Protein AF-A0A2U2Z0G5-F1 (afdb_monomer_lite)

Secondary structure (DSSP, 8-state):
----PPPPPPPPTT---PPPS---PPPTTB-HHHHHHHHHHHTT--HHHHHHHHHT--GGGGTT--TT-EEEE-HHHHHHHHHHHT--HHHHHHH-TTSS-PPP--TT----SEEEE-GGGSPPEEE--HHHHHHHHSSS---EEE--TTTTEETTTTEEE----EETTEE-S--EEE-TT-HHHHHHHHHHHHHHHH-TTHHHHHHHHHHHHHHHHTT--TT--HHHHHHHHHPPTT--HHHHHHHHHHHHTHHHHHHHHHHHT-HHHHHHHHHHHTTPPPSSGGG-HHHHHHHHHHTT-TTHHHHHHT--SSHHHHHHHHHHHHHTT-TT---TT---GGGSPPPHHHHHHHHHHHHHHTTT--S------TTSHHHHHHHHHHHHHHHHHHHHHSS----TT--BTTB-HHHHHHHHHH-TT--HHHHHHHHTT-GGGS-SS-HHHHHHHHHHHHHHHHH----GGGT-TTS-HHHHHHHHHHHHTGGGS-HHHHHHHHHTT--HHHHHT-------HHHHHHHHHHHHHHHHHHHS-STT--TT-EETTEEHHHHHHHHHHHHHHHHHHHSS--HHHHHHHTT-TTSS-SS-HHHHHHHHHHHHHHHTT----TTTT-TTS-HHHHHHHHHHHHTGGGS-HHHHHHHHHTT--HHHHHHSS--TTS-HHHHHHHHHHHHHHHHHHS-S---TT--BTTB-HHHHHHHHHHHHHHHHHTTPPPPHHHHHHHHH-TTSS-SS-HHHHHHHHHHHHHHHTT----TTTTTTTS-HHHHHHHHHHHHTGGGS-HHHHHHHHHTT--HHHHTSBPPPHHHHHHHHHHHHHHHHHSS----TT--BTTB-HHHHHHHHHHHHHH-SS-BHHHHHHHHH-TTSS-SS-HHHHHHHHHHHHHHHHTPPPPHHHHHHHHHHHHTGGGS-HHHHHHHHTTT-----

Radius of gyration: 43.02 Å; chains: 1; bounding box: 95×80×116 Å

Sequence (940 aa):
MHDFPPPQPQPPQTATARPGPVRLAPLQGETNLSYLDRLADRYRLGVRDLIPALLQVGGGLFKGYRTDGEVYLNAEARARISAFSCVPEETLQRALPAWTSQEPLSPDGARPAGRFRFGSVVPAAGEDCRLCTAARTGRTKPARLYLQPHTRICPRHGRWMLGTHWIDGAPADTEQIDLTGLPEMVTARRRHLQLLRRRPDASEAFEVAHAVAVSWWAQQWPEEEQWPHRALQLAPPGTDPGWWRLLTRDAVTYPETVALTSVLTDEHTRQRLLADTCGHLPHTLTYAPGLVAELARATDRPWLSDRLASTSAGPLLVWVQQRVRAGTGSAVAGPGWTLHMAHRPRTIARELTAYRKAAHQDEKTTDGARLHLGLRHTSDQSFTTGLAHARAYAAVHGHLAAPIHSRFNGFALGRWLSNHRKSSAVPPEHVAELEALDPWWRPPWTVMWQRTYYEARDHARARGGLRPERGFPTTGFGLGEWLYHQCTGYDELHPAQQRLLSDIGLTPEAVRAARPRRKHMATHFERTLAGARAYARAHGTLVNATSDTVQDGFKLGQWLANQRSKDRAYQMRHGAPSSRALALSAIDPWWNPPWSLEWQRSWHQAHTHVQDGHVLDATAGFPDTSSALATWLTNQCAQYDTLQPDQQDLLAQIGLSADRACDAAARPAENEADFATGLGYARSYHSAYGTLAAAINTVHDGFELGRWLRRQRQHARTDADRGAPQSVAAQTLTAVDPWWCPPWSLAWQRSWQHIHQQVQTGHQLDATHEFRSFAPAERAWLRRQIRHYSDLHSGQQRLLADIGLTEESTRTRPLSPYAETALEHARSYTAAHGSLATPYCAVHDGFPLGPWLARQRLLAQNTNTPYALHHALTTLDPWWNPPWPYHWHRTYHQAREHHHTGQPTPPALQQWADIQRTRWDILHPQQHHLLTTIDIHPNP

Foldseek 3Di:
DDDDDDPDDDDDPDDQQAAAPAADQFAAQFAPLLSLQVVCVVVVHGSLPPLCVLLVHPSCQQVVNDPQKGKAFDPVSLSSCCRHNVHDSVSCVRRHVRPPPDDPAALQNPHRRMHMDHDPVDAFKAWQDQVVCCVVGVDSRTTMGRDDLLRQADPVQQKGALTWFQAPHRTDPDGIWHRPVPVLLVVLSVLLVVCVVPFVCLSLLLQLLLLVLLVVLVVPDPLDDQLLVVLVVRDDPPDDSVLSSLSCSSVSSSSLSSLSSCLLRDPVLLVLLCVLQVLFQDQACLSSLSSLCSSCVSNVHNVSSVVRNRHRAASVSQLSRLSSVVVVPDPPDDPSSDDDPLSGDDDSSVVSNQVVVVVVCVVPDPDDDDDDDDPCPVVVVVLVVLLVQQQVVCVVLVALLDALCDDGPNHSNSVVLVVVLPDSNQPPVSVVSRCVSPVVSNPSDDSVLVVLLSVLQVQCVVPNAAQQLQQRVSDDPVSSQVVLVCLVCVVVDRPVVQVSCVVRPCHVVSSVSGDHNPPPVVVVLVVLLVQCLVVCVVLVDPLPLDQCDDGPNDSNNVVLVVQLVVQVVVCVVPVDGDPSVVSNCVRPVVSNPPDDSVLVVLLVVLVVCVVVPDAQQLQVQRPPDDPVSSVSVLVCLLCVVVDDPVVQVSCVSSVCHVVRSVNRPDNLPPDPVSLVVLLVQCLVVCVVQVALLDALCDDGPNRSNSVVLVVVLVVQVVCVVVVHPGDPSRVSVCVSPVVSNPPDHSVLVSLLSVVLVVVVVPQDPDLQAQSVSDDPVNSVSSLVCLVCVVVDDPVVQVSCVVSVNHVLSSQAHHDDPVLVVLLVQQLVCCVVQVALLDRLCDDGPNRSNNVVLVVVLVCVVVDPTHYPSVVSNCVSPVVSNPPDSSSLVNLLSVLVVCLVVVHPQDPVNVVSLVVCLVCVVVDDPVVQVSCVVSVRDHDD

pLDDT: mean 83.09, std 13.0, range [31.16, 97.88]

Structure (mmCIF, N/CA/C/O backbone):
data_AF-A0A2U2Z0G5-F1
#
_entry.id   AF-A0A2U2Z0G5-F1
#
loop_
_atom_site.group_PDB
_atom_site.id
_atom_site.type_symbol
_atom_site.label_atom_id
_atom_site.label_alt_id
_atom_site.label_comp_id
_atom_site.label_asym_id
_atom_site.label_entity_id
_atom_site.label_seq_id
_atom_site.pdbx_PDB_ins_code
_atom_site.Cartn_x
_atom_site.Cartn_y
_atom_site.Cartn_z
_atom_site.occupancy
_atom_site.B_iso_or_equiv
_atom_site.auth_seq_id
_atom_site.auth_comp_id
_atom_site.auth_asym_id
_atom_site.auth_atom_id
_atom_site.pdbx_PDB_model_num
ATOM 1 N N . MET A 1 1 ? -38.640 47.828 53.346 1.00 41.84 1 MET A N 1
ATOM 2 C CA . MET A 1 1 ? -39.506 46.902 52.577 1.00 41.84 1 MET A CA 1
ATOM 3 C C . MET A 1 1 ? -39.167 47.142 51.112 1.00 41.84 1 MET A C 1
ATOM 5 O O . MET A 1 1 ? -39.256 48.289 50.713 1.00 41.84 1 MET A O 1
ATOM 9 N N . HIS A 1 2 ? -38.639 46.227 50.302 1.00 35.50 2 HIS A N 1
ATOM 10 C CA . HIS A 1 2 ? -38.759 44.770 50.260 1.00 35.50 2 HIS A CA 1
ATOM 11 C C . HIS A 1 2 ? -37.429 44.067 49.941 1.00 35.50 2 HIS A C 1
ATOM 13 O O . HIS A 1 2 ? -36.520 44.648 49.353 1.00 35.50 2 HIS A O 1
ATOM 19 N N . ASP A 1 3 ? -37.393 42.809 50.369 1.00 46.34 3 ASP A N 1
ATOM 20 C CA . ASP A 1 3 ? -36.308 41.836 50.397 1.00 46.34 3 ASP A CA 1
ATOM 21 C C . ASP A 1 3 ? -35.761 41.402 49.030 1.00 46.34 3 ASP A C 1
ATOM 23 O O . ASP A 1 3 ? -36.518 41.108 48.105 1.00 46.34 3 ASP A O 1
ATOM 27 N N . PHE A 1 4 ? -34.444 41.195 48.972 1.00 35.78 4 PHE A N 1
ATOM 28 C CA . PHE A 1 4 ? -33.836 40.161 48.134 1.00 35.78 4 PHE A CA 1
ATOM 29 C C . PHE A 1 4 ? -33.065 39.193 49.047 1.00 35.78 4 PHE A C 1
ATOM 31 O O . PHE A 1 4 ? -32.415 39.643 49.994 1.00 35.78 4 PHE A O 1
ATOM 38 N N . PRO A 1 5 ? -33.166 37.870 48.817 1.00 41.97 5 PRO A N 1
ATOM 39 C CA . PRO A 1 5 ? -32.626 36.866 49.724 1.00 41.97 5 PRO A CA 1
ATOM 40 C C . PRO A 1 5 ? -31.091 36.920 49.739 1.00 41.97 5 PRO A C 1
ATOM 42 O O . PRO A 1 5 ? -30.482 37.260 48.720 1.00 41.97 5 PRO A O 1
ATOM 45 N N . PRO A 1 6 ? -30.442 36.570 50.863 1.00 39.72 6 PRO A N 1
ATOM 46 C CA . PRO A 1 6 ? -28.991 36.567 50.930 1.00 39.72 6 PRO A CA 1
ATOM 47 C C . PRO A 1 6 ? -28.410 35.573 49.907 1.00 39.72 6 PRO A C 1
ATOM 49 O O . PRO A 1 6 ? -28.988 34.499 49.695 1.00 39.72 6 PRO A O 1
ATOM 52 N N . PRO A 1 7 ? -27.269 35.899 49.272 1.00 39.91 7 PRO A N 1
ATOM 53 C CA . PRO A 1 7 ? -26.576 34.978 48.384 1.00 39.91 7 PRO A CA 1
ATOM 54 C C . PRO A 1 7 ? -26.205 33.707 49.152 1.00 39.91 7 PRO A C 1
ATOM 56 O O . PRO A 1 7 ? -25.662 33.762 50.257 1.00 39.91 7 PRO A O 1
ATOM 59 N N . GLN A 1 8 ? -26.523 32.553 48.560 1.00 36.19 8 GLN A N 1
ATOM 60 C CA . GLN A 1 8 ? -26.123 31.254 49.090 1.00 36.19 8 GLN A CA 1
ATOM 61 C C . GLN A 1 8 ? -24.601 31.239 49.315 1.00 36.19 8 GLN A C 1
ATOM 63 O O . GLN A 1 8 ? -23.857 31.663 48.425 1.00 36.19 8 GLN A O 1
ATOM 68 N N . PRO A 1 9 ? -24.117 30.762 50.475 1.00 33.81 9 PRO A N 1
ATOM 69 C CA . PRO A 1 9 ? -22.690 30.722 50.748 1.00 33.81 9 PRO A CA 1
ATOM 70 C C . PRO A 1 9 ? -21.981 29.852 49.704 1.00 33.81 9 PRO A C 1
ATOM 72 O O . PRO A 1 9 ? -22.381 28.715 49.444 1.00 33.81 9 PRO A O 1
ATOM 75 N N . GLN A 1 10 ? -20.920 30.403 49.108 1.00 39.12 10 GLN A N 1
ATOM 76 C CA . GLN A 1 10 ? -19.993 29.649 48.269 1.00 39.12 10 GLN A CA 1
ATOM 77 C C . GLN A 1 10 ? -19.470 28.434 49.058 1.00 39.12 10 GLN A C 1
ATOM 79 O O . GLN A 1 10 ? -19.077 28.591 50.218 1.00 39.12 10 GLN A O 1
ATOM 84 N N . PRO A 1 11 ? -19.453 27.221 48.473 1.00 33.19 11 PRO A N 1
ATOM 85 C CA . PRO A 1 11 ? -18.897 26.063 49.152 1.00 33.19 11 PRO A CA 1
ATOM 86 C C . PRO A 1 11 ? -17.383 26.267 49.357 1.00 33.19 11 PRO A C 1
ATOM 88 O O . PRO A 1 11 ? -16.692 26.694 48.429 1.00 33.19 11 PRO A O 1
ATOM 91 N N . PRO A 1 12 ? -16.850 25.978 50.555 1.00 34.12 12 PRO A N 1
ATOM 92 C CA . PRO A 1 12 ? -15.463 26.266 50.897 1.00 34.12 12 PRO A CA 1
ATOM 93 C C . PRO A 1 12 ? -14.481 25.425 50.069 1.00 34.12 12 PRO A C 1
ATOM 95 O O . PRO A 1 12 ? -14.652 24.212 49.905 1.00 34.12 12 PRO A O 1
ATOM 98 N N . GLN A 1 13 ? -13.415 26.071 49.589 1.00 41.16 13 GLN A N 1
ATOM 99 C CA . GLN A 1 13 ? -12.243 25.394 49.038 1.00 41.16 13 GLN A CA 1
ATOM 100 C C . GLN A 1 13 ? -11.535 24.588 50.141 1.00 41.16 13 GLN A C 1
ATOM 102 O O . GLN A 1 13 ? -11.395 25.036 51.277 1.00 41.16 13 GLN A O 1
ATOM 107 N N . THR A 1 14 ? -11.074 23.388 49.776 1.00 44.94 14 THR A N 1
ATOM 108 C CA . THR A 1 14 ? -10.297 22.435 50.598 1.00 44.94 14 THR A CA 1
ATOM 109 C C . THR A 1 14 ? -11.003 21.820 51.814 1.00 44.94 14 THR A C 1
ATOM 111 O O . THR A 1 14 ? -10.437 21.714 52.895 1.00 44.94 14 THR A O 1
ATOM 114 N N . ALA A 1 15 ? -12.213 21.285 51.635 1.00 41.19 15 ALA A N 1
ATOM 115 C CA . ALA A 1 15 ? -12.660 20.195 52.503 1.00 41.19 15 ALA A CA 1
ATOM 116 C C . ALA A 1 15 ? -12.061 18.876 51.988 1.00 41.19 15 ALA A C 1
ATOM 118 O O . ALA A 1 15 ? -12.377 18.439 50.878 1.00 41.19 15 ALA A O 1
ATOM 119 N N . THR A 1 16 ? -11.212 18.223 52.784 1.00 51.22 16 THR A N 1
ATOM 120 C CA . THR A 1 16 ? -10.984 16.777 52.664 1.00 51.22 16 THR A CA 1
ATOM 121 C C . THR A 1 16 ? -12.352 16.111 52.530 1.00 51.22 16 THR A C 1
ATOM 123 O O . THR A 1 16 ? -13.229 16.334 53.367 1.00 51.22 16 THR A O 1
ATOM 126 N N . ALA A 1 17 ? -12.588 15.388 51.428 1.00 55.28 17 ALA A N 1
ATOM 127 C CA . ALA A 1 17 ? -13.884 14.763 51.180 1.00 55.28 17 ALA A CA 1
ATOM 128 C C . ALA A 1 17 ? -14.253 13.925 52.410 1.00 55.28 17 ALA A C 1
ATOM 130 O O . ALA A 1 17 ? -13.539 12.978 52.746 1.00 55.28 17 ALA A O 1
ATOM 131 N N . ARG A 1 18 ? -15.314 14.324 53.126 1.00 65.06 18 ARG A N 1
ATOM 132 C CA . ARG A 1 18 ? -15.744 13.614 54.333 1.00 65.06 18 ARG A CA 1
ATOM 133 C C . ARG A 1 18 ? -16.037 12.161 53.943 1.00 65.06 18 ARG A C 1
ATOM 135 O O . ARG A 1 18 ? -16.726 11.955 52.939 1.00 65.06 18 ARG A O 1
ATOM 142 N N . PRO A 1 19 ? -15.520 11.170 54.690 1.00 74.12 19 PRO A N 1
ATOM 143 C CA . PRO A 1 19 ? -15.780 9.772 54.391 1.00 74.12 19 PRO A CA 1
ATOM 144 C C . PRO A 1 19 ? -17.287 9.531 54.401 1.00 74.12 19 PRO A C 1
ATOM 146 O O . PRO A 1 19 ? -17.999 9.945 55.320 1.00 74.12 19 PRO A O 1
ATOM 149 N N . GLY A 1 20 ? -17.781 8.907 53.340 1.00 77.12 20 GLY A N 1
ATOM 150 C CA . GLY A 1 20 ? -19.173 8.523 53.250 1.00 77.12 20 GLY A CA 1
ATOM 151 C C . GLY A 1 20 ? -19.468 7.375 54.223 1.00 77.12 20 GLY A C 1
ATOM 152 O O . GLY A 1 20 ? -18.597 6.545 54.485 1.00 77.12 20 GLY A O 1
ATOM 153 N N . PRO A 1 21 ? -20.704 7.262 54.736 1.00 78.88 21 PRO A N 1
ATOM 154 C CA . PRO A 1 21 ? -21.080 6.193 55.664 1.00 78.88 21 PRO A CA 1
ATOM 155 C C . PRO A 1 21 ? -21.095 4.793 55.028 1.00 78.88 21 PRO A C 1
ATOM 157 O O . PRO A 1 21 ? -21.243 3.802 55.740 1.00 78.88 21 PRO A O 1
ATOM 160 N N . VAL A 1 22 ? -20.980 4.683 53.698 1.00 82.44 22 VAL A N 1
ATOM 161 C CA . VAL A 1 22 ? -21.093 3.412 52.982 1.00 82.44 22 VAL A CA 1
ATOM 162 C C . VAL A 1 22 ? -19.763 3.013 52.362 1.00 82.44 22 VAL A C 1
ATOM 164 O O . VAL A 1 22 ? -19.263 3.667 51.451 1.00 82.44 22 VAL A O 1
ATOM 167 N N . ARG A 1 23 ? -19.248 1.858 52.789 1.00 85.62 23 ARG A N 1
ATOM 168 C CA . ARG A 1 23 ? -18.134 1.179 52.126 1.00 85.62 23 ARG A CA 1
ATOM 169 C C . ARG A 1 23 ? -18.646 0.313 50.973 1.00 85.62 23 ARG A C 1
ATOM 171 O O . ARG A 1 23 ? -19.451 -0.593 51.198 1.00 85.62 23 ARG A O 1
ATOM 178 N N . LEU A 1 24 ? -18.160 0.545 49.753 1.00 87.38 24 LEU A N 1
ATOM 179 C CA . LEU A 1 24 ? -18.503 -0.259 48.573 1.00 87.38 24 LEU A CA 1
ATOM 180 C C . LEU A 1 24 ? -17.274 -0.998 48.041 1.00 87.38 24 LEU A C 1
ATOM 182 O O . LEU A 1 24 ? -16.364 -0.382 47.508 1.00 87.38 24 LEU A O 1
ATOM 186 N N . ALA A 1 25 ? -17.260 -2.329 48.122 1.00 87.50 25 ALA A N 1
ATOM 187 C CA . ALA A 1 25 ? -16.184 -3.108 47.514 1.00 87.50 25 ALA A CA 1
ATOM 188 C C . ALA A 1 25 ? -16.281 -3.085 45.967 1.00 87.50 25 ALA A C 1
ATOM 190 O O . ALA A 1 25 ? -17.360 -3.391 45.432 1.00 87.50 25 ALA A O 1
ATOM 191 N N . PRO A 1 26 ? -15.187 -2.760 45.248 1.00 92.62 26 PRO A N 1
ATOM 192 C CA . PRO A 1 26 ? -15.136 -2.862 43.791 1.00 92.62 26 PRO A CA 1
ATOM 193 C C . PRO A 1 26 ? -15.119 -4.332 43.350 1.00 92.62 26 PRO A C 1
ATOM 195 O O . PRO A 1 26 ? -14.685 -5.213 44.097 1.00 92.62 26 PRO A O 1
ATOM 198 N N . LEU A 1 27 ? -15.582 -4.609 42.131 1.00 92.31 27 LEU A N 1
ATOM 199 C CA . LEU A 1 27 ? -15.464 -5.933 41.518 1.00 92.31 27 LEU A CA 1
ATOM 200 C C . LEU A 1 27 ? -14.255 -5.991 40.578 1.00 92.31 27 LEU A C 1
ATOM 202 O O . LEU A 1 27 ? -13.907 -5.012 39.924 1.00 92.31 27 LEU A O 1
ATOM 206 N N . GLN A 1 28 ? -13.607 -7.155 40.498 1.00 92.06 28 GLN A N 1
ATOM 207 C CA . GLN A 1 28 ? -12.435 -7.334 39.640 1.00 92.06 28 GLN A CA 1
ATOM 208 C C . GLN A 1 28 ? -12.813 -7.177 38.159 1.00 92.06 28 GLN A C 1
ATOM 210 O O . GLN A 1 28 ? -13.647 -7.927 37.654 1.00 92.06 28 GLN A O 1
ATOM 215 N N . GLY A 1 29 ? -12.160 -6.243 37.464 1.00 90.56 29 GLY A N 1
ATOM 216 C CA . GLY A 1 29 ? -12.413 -5.928 36.057 1.00 90.56 29 GLY A CA 1
ATOM 217 C C . GLY A 1 29 ? -13.559 -4.938 35.822 1.00 90.56 29 GLY A C 1
ATOM 218 O O . GLY A 1 29 ? -13.965 -4.766 34.674 1.00 90.56 29 GLY A O 1
ATOM 219 N N . GLU A 1 30 ? -14.097 -4.319 36.876 1.00 93.38 30 GLU A N 1
ATOM 220 C CA . GLU A 1 30 ? -15.226 -3.386 36.795 1.00 93.38 30 GLU A CA 1
ATOM 221 C C . GLU A 1 30 ? -14.838 -2.045 36.159 1.00 93.38 30 GLU A C 1
ATOM 223 O O . GLU A 1 30 ? -13.717 -1.563 36.326 1.00 93.38 30 GLU A O 1
ATOM 228 N N . THR A 1 31 ? -15.760 -1.452 35.393 1.00 93.44 31 THR A N 1
ATOM 229 C CA . THR A 1 31 ? -15.565 -0.118 34.807 1.00 93.44 31 THR A CA 1
ATOM 230 C C . THR A 1 31 ? -15.650 0.960 35.883 1.00 93.44 31 THR A C 1
ATOM 232 O O . THR A 1 31 ? -16.384 0.814 36.868 1.00 93.44 31 THR A O 1
ATOM 235 N N . ASN A 1 32 ? -14.948 2.081 35.690 1.00 93.81 32 ASN A N 1
ATOM 236 C CA . ASN A 1 32 ? -15.025 3.187 36.648 1.00 93.81 32 ASN A CA 1
ATOM 237 C C . ASN A 1 32 ? -16.475 3.679 36.748 1.00 93.81 32 ASN A C 1
ATOM 239 O O . ASN A 1 32 ? -16.998 3.849 37.847 1.00 93.81 32 ASN A O 1
ATOM 243 N N . LEU A 1 33 ? -17.160 3.831 35.609 1.00 93.06 33 LEU A N 1
ATOM 244 C CA . LEU A 1 33 ? -18.561 4.240 35.571 1.00 93.06 33 LEU A CA 1
ATOM 245 C C . LEU A 1 33 ? -19.480 3.306 36.376 1.00 93.06 33 LEU A C 1
ATOM 247 O O . LEU A 1 33 ? -20.333 3.797 37.111 1.00 93.06 33 LEU A O 1
ATOM 251 N N . SER A 1 34 ? -19.308 1.983 36.268 1.00 93.38 34 SER A N 1
ATOM 252 C CA . SER A 1 34 ? -20.118 1.007 37.012 1.00 93.38 34 SER A CA 1
ATOM 253 C C . SER A 1 34 ? -19.914 1.119 38.515 1.00 93.38 34 SER A C 1
ATOM 255 O O . SER A 1 34 ? -20.885 1.150 39.273 1.00 93.38 34 SER A O 1
ATOM 257 N N . TYR A 1 35 ? -18.655 1.214 38.948 1.00 94.94 35 TYR A N 1
ATOM 258 C CA . TYR A 1 35 ? -18.334 1.373 40.361 1.00 94.94 35 TYR A CA 1
ATOM 259 C C . TYR A 1 35 ? -18.983 2.640 40.934 1.00 94.94 35 TYR A C 1
ATOM 261 O O . TYR A 1 35 ? -19.629 2.591 41.981 1.00 94.94 35 TYR A O 1
ATOM 269 N N . LEU A 1 36 ? -18.875 3.760 40.213 1.00 94.19 36 LEU A N 1
ATOM 270 C CA . LEU A 1 36 ? -19.465 5.038 40.613 1.00 94.19 36 LEU A CA 1
ATOM 271 C C . LEU A 1 36 ? -20.996 5.009 40.614 1.00 94.19 36 LEU A C 1
ATOM 273 O O . LEU A 1 36 ? -21.617 5.579 41.508 1.00 94.19 36 LEU A O 1
ATOM 277 N N . ASP A 1 37 ? -21.615 4.333 39.649 1.00 93.31 37 ASP A N 1
ATOM 278 C CA . ASP A 1 37 ? -23.069 4.202 39.584 1.00 93.31 37 ASP A CA 1
ATOM 279 C C . ASP A 1 37 ? -23.621 3.298 40.698 1.00 93.31 37 ASP A C 1
ATOM 281 O O . ASP A 1 37 ? -24.645 3.604 41.315 1.00 93.31 37 ASP A O 1
ATOM 285 N N . ARG A 1 38 ? -22.910 2.219 41.044 1.00 92.81 38 ARG A N 1
ATOM 286 C CA . ARG A 1 38 ? -23.222 1.394 42.222 1.00 92.81 38 ARG A CA 1
ATOM 287 C C . ARG A 1 38 ? -22.973 2.133 43.532 1.00 92.81 38 ARG A C 1
ATOM 289 O O . ARG A 1 38 ? -23.691 1.891 44.498 1.00 92.81 38 ARG A O 1
ATOM 296 N N . LEU A 1 39 ? -21.984 3.023 43.580 1.00 93.06 39 LEU A N 1
ATOM 297 C CA . LEU A 1 39 ? -21.752 3.887 44.734 1.00 93.06 39 LEU A CA 1
ATOM 298 C C . LEU A 1 39 ? -22.907 4.873 44.900 1.00 93.06 39 LEU A C 1
ATOM 300 O O . LEU A 1 39 ? -23.460 4.950 45.988 1.00 93.06 39 LEU A O 1
ATOM 304 N N . ALA A 1 40 ? -23.333 5.543 43.828 1.00 92.81 40 ALA A N 1
ATOM 305 C CA . ALA A 1 40 ? -24.473 6.461 43.850 1.00 92.81 40 ALA A CA 1
ATOM 306 C C . ALA A 1 40 ? -25.779 5.786 44.287 1.00 92.81 40 ALA A C 1
ATOM 308 O O . ALA A 1 40 ? -26.507 6.321 45.127 1.00 92.81 40 ALA A O 1
ATOM 309 N N . ASP A 1 41 ? -26.005 4.553 43.834 1.00 92.38 41 ASP A N 1
ATOM 310 C CA . ASP A 1 41 ? -27.151 3.737 44.241 1.00 92.38 41 ASP A CA 1
ATOM 311 C C . ASP A 1 41 ? -27.239 3.518 45.754 1.00 92.38 41 ASP A C 1
ATOM 313 O O . ASP A 1 41 ? -28.326 3.534 46.332 1.00 92.38 41 ASP A O 1
ATOM 317 N N . ARG A 1 42 ? -26.090 3.374 46.431 1.00 91.00 42 ARG A N 1
ATOM 318 C CA . ARG A 1 42 ? -26.047 3.217 47.894 1.00 91.00 42 ARG A CA 1
ATOM 319 C C . ARG A 1 42 ? -26.582 4.436 48.637 1.00 91.00 42 ARG A C 1
ATOM 321 O O . ARG A 1 42 ? -27.036 4.286 49.769 1.00 91.00 42 ARG A O 1
ATOM 328 N N . TYR A 1 43 ? -26.569 5.595 47.990 1.00 91.06 43 TYR A N 1
ATOM 329 C CA . TYR A 1 43 ? -27.126 6.846 48.491 1.00 91.06 43 TYR A CA 1
ATOM 330 C C . TYR A 1 43 ? -28.509 7.156 47.904 1.00 91.06 43 TYR A C 1
ATOM 332 O O . TYR A 1 43 ? -29.054 8.215 48.193 1.00 91.06 43 TYR A O 1
ATOM 340 N N . ARG A 1 44 ? -29.095 6.243 47.108 1.00 90.75 44 ARG A N 1
ATOM 341 C CA . ARG A 1 44 ? -30.343 6.451 46.347 1.00 90.75 44 ARG A CA 1
ATOM 342 C C . ARG A 1 44 ? -30.273 7.661 45.404 1.00 90.75 44 ARG A C 1
ATOM 344 O O . ARG A 1 44 ? -31.274 8.337 45.185 1.00 90.75 44 ARG A O 1
ATOM 351 N N . LEU A 1 45 ? -29.086 7.925 44.860 1.00 92.19 45 LEU A N 1
ATOM 352 C CA . LEU A 1 45 ? -28.819 8.996 43.901 1.00 92.19 45 LEU A CA 1
ATOM 353 C C . LEU A 1 45 ? -28.409 8.411 42.548 1.00 92.19 45 LEU A C 1
ATOM 355 O O . LEU A 1 45 ? -27.888 7.295 42.472 1.00 92.19 45 LEU A O 1
ATOM 359 N N . GLY A 1 46 ? -28.593 9.179 41.474 1.00 90.19 46 GLY A N 1
ATOM 360 C CA . GLY A 1 46 ? -28.011 8.856 40.179 1.00 90.19 46 GLY A CA 1
ATOM 361 C C . GLY A 1 46 ? -26.517 9.175 40.143 1.00 90.19 46 GLY A C 1
ATOM 362 O O . GLY A 1 46 ? -26.042 10.110 40.794 1.00 90.19 46 GLY A O 1
ATOM 363 N N . VAL A 1 47 ? -25.751 8.449 39.320 1.00 91.12 47 VAL A N 1
ATOM 364 C CA . VAL A 1 47 ? -24.321 8.751 39.094 1.00 91.12 47 VAL A CA 1
ATOM 365 C C . VAL A 1 47 ? -24.098 10.186 38.599 1.00 91.12 47 VAL A C 1
ATOM 367 O O . VAL A 1 47 ? -23.088 10.812 38.915 1.00 91.12 47 VAL A O 1
ATOM 370 N N . ARG A 1 48 ? -25.076 10.730 37.865 1.00 91.50 48 ARG A N 1
ATOM 371 C CA . ARG A 1 48 ? -25.080 12.101 37.339 1.00 91.50 48 ARG A CA 1
ATOM 372 C C . ARG A 1 48 ? -25.341 13.166 38.405 1.00 91.50 48 ARG A C 1
ATOM 374 O O . ARG A 1 48 ? -25.059 14.327 38.136 1.00 91.50 48 ARG A O 1
ATOM 381 N N . ASP A 1 49 ? -25.813 12.770 39.582 1.00 89.81 49 ASP A N 1
ATOM 382 C CA . ASP A 1 49 ? -26.122 13.677 40.687 1.00 89.81 49 ASP A CA 1
ATOM 383 C C . ASP A 1 49 ? -25.011 13.614 41.739 1.00 89.81 49 ASP A C 1
ATOM 385 O O . ASP A 1 49 ? -24.421 14.635 42.092 1.00 89.81 49 ASP A O 1
ATOM 389 N N . LEU A 1 50 ? -24.652 12.401 42.183 1.00 90.50 50 LEU A N 1
ATOM 390 C CA . LEU A 1 50 ? -23.649 12.213 43.233 1.00 90.50 50 LEU A CA 1
ATOM 391 C C . LEU A 1 50 ? -22.246 12.617 42.777 1.00 90.50 50 LEU A C 1
ATOM 393 O O . LEU A 1 50 ? -21.539 13.306 43.507 1.00 90.50 50 LEU A O 1
ATOM 397 N N . ILE A 1 51 ? -21.806 12.161 41.600 1.00 91.81 51 ILE A N 1
ATOM 398 C CA . ILE A 1 51 ? -20.399 12.306 41.205 1.00 91.81 51 ILE A CA 1
ATOM 399 C C . ILE A 1 51 ? -20.036 13.758 40.884 1.00 91.81 51 ILE A C 1
ATOM 401 O O . ILE A 1 51 ? -19.005 14.210 41.382 1.00 91.81 51 ILE A O 1
ATOM 405 N N . PRO A 1 52 ? -20.839 14.534 40.129 1.00 89.00 52 PRO A N 1
ATOM 406 C CA . PRO A 1 52 ? -20.531 15.944 39.915 1.00 89.00 52 PRO A CA 1
ATOM 407 C C . PRO A 1 52 ? -20.517 16.742 41.224 1.00 89.00 52 PRO A C 1
ATOM 409 O O . PRO A 1 52 ? -19.603 17.539 41.429 1.00 89.00 52 PRO A O 1
ATOM 412 N N . ALA A 1 53 ? -21.441 16.453 42.152 1.00 86.75 53 ALA A N 1
ATOM 413 C CA . ALA A 1 53 ? -21.457 17.062 43.482 1.00 86.75 53 ALA A CA 1
ATOM 414 C C . ALA A 1 53 ? -20.206 16.702 44.307 1.00 86.75 53 ALA A C 1
ATOM 416 O O . ALA A 1 53 ? -19.557 17.585 44.864 1.00 86.75 53 ALA A O 1
ATOM 417 N N . LEU A 1 54 ? -19.814 15.422 44.328 1.00 86.88 54 LEU A N 1
ATOM 418 C CA . LEU A 1 54 ? -18.628 14.933 45.039 1.00 86.88 54 LEU A CA 1
ATOM 419 C C . LEU A 1 54 ? -17.328 15.538 44.491 1.00 86.88 54 LEU A C 1
ATOM 421 O O . LEU A 1 54 ? -16.403 15.855 45.240 1.00 86.88 54 LEU A O 1
ATOM 425 N N . LEU A 1 55 ? -17.246 15.688 43.171 1.00 86.81 55 LEU A N 1
ATOM 426 C CA . LEU A 1 55 ? -16.077 16.238 42.494 1.00 86.81 55 LEU A CA 1
ATOM 427 C C . LEU A 1 55 ? -16.096 17.769 42.413 1.00 86.81 55 LEU A C 1
ATOM 429 O O . LEU A 1 55 ? -15.100 18.344 41.981 1.00 86.81 55 LEU A O 1
ATOM 433 N N . GLN A 1 56 ? -17.176 18.418 42.861 1.00 82.44 56 GLN A N 1
ATOM 434 C CA . GLN A 1 56 ? -17.397 19.864 42.754 1.00 82.44 56 GLN A CA 1
ATOM 435 C C . GLN A 1 56 ? -17.263 20.364 41.305 1.00 82.44 56 GLN A C 1
ATOM 437 O O . GLN A 1 56 ? -16.682 21.412 41.033 1.00 82.44 56 GLN A O 1
ATOM 442 N N . VAL A 1 57 ? -17.782 19.583 40.356 1.00 76.75 57 VAL A N 1
ATOM 443 C CA . VAL A 1 57 ? -17.816 19.932 38.931 1.00 76.75 57 VAL A CA 1
ATOM 444 C C . VAL A 1 57 ? -19.255 20.136 38.475 1.00 76.75 57 VAL A C 1
ATOM 446 O O . VAL A 1 57 ? -20.166 19.454 38.935 1.00 76.75 57 VAL A O 1
ATOM 449 N N . GLY A 1 58 ? -19.473 21.070 37.545 1.00 66.44 58 GLY A N 1
ATOM 450 C CA . GLY A 1 58 ? -20.796 21.290 36.956 1.00 66.44 58 GLY A CA 1
ATOM 451 C C . GLY A 1 58 ? -21.323 20.060 36.197 1.00 66.44 58 GLY A C 1
ATOM 452 O O . GLY A 1 58 ? -20.577 19.132 35.875 1.00 66.44 58 GLY A O 1
ATOM 453 N N . GLY A 1 59 ? -22.609 20.076 35.828 1.00 61.53 59 GLY A N 1
ATOM 454 C CA . GLY A 1 59 ? -23.305 18.947 35.179 1.00 61.53 59 GLY A CA 1
ATOM 455 C C . GLY A 1 59 ? -22.758 18.495 33.809 1.00 61.53 59 GLY A C 1
ATOM 456 O O . GLY A 1 59 ? -23.271 17.545 33.221 1.00 61.53 59 GLY A O 1
ATOM 457 N N . GLY A 1 60 ? -21.707 19.140 33.291 1.00 73.44 60 GLY A N 1
ATOM 458 C CA . GLY A 1 60 ? -21.066 18.813 32.016 1.00 73.44 60 GLY A CA 1
ATOM 459 C C . GLY A 1 60 ? -20.246 17.516 32.006 1.00 73.44 60 GLY A C 1
ATOM 460 O O . GLY A 1 60 ? -19.972 17.011 30.917 1.00 73.44 60 GLY A O 1
ATOM 461 N N . LEU A 1 61 ? -19.889 16.947 33.170 1.00 82.25 61 LEU A N 1
ATOM 462 C CA . LEU A 1 61 ? -19.082 15.714 33.265 1.00 82.25 61 LEU A CA 1
ATOM 463 C C . LEU A 1 61 ? -19.685 14.554 32.458 1.00 82.25 61 LEU A C 1
ATOM 465 O O . LEU A 1 61 ? -18.951 13.827 31.799 1.00 82.25 61 LEU A O 1
ATOM 469 N N . PHE A 1 62 ? -21.014 14.422 32.475 1.00 85.50 62 PHE A N 1
ATOM 470 C CA . PHE A 1 62 ? -21.768 13.361 31.801 1.00 85.50 62 PHE A CA 1
ATOM 471 C C . PHE A 1 62 ? -22.558 13.870 30.585 1.00 85.50 62 PHE A C 1
ATOM 473 O O . PHE A 1 62 ? -23.634 13.355 30.270 1.00 85.50 62 PHE A O 1
ATOM 480 N N . LYS A 1 63 ? -22.071 14.907 29.893 1.00 81.75 63 LYS A N 1
ATOM 481 C CA . LYS A 1 63 ? -22.708 15.380 28.655 1.00 81.75 63 LYS A CA 1
ATOM 482 C C . LYS A 1 63 ? -22.748 14.241 27.623 1.00 81.75 63 LYS A C 1
ATOM 484 O O . LYS A 1 63 ? -21.712 13.680 27.281 1.00 81.75 63 LYS A O 1
ATOM 489 N N . GLY A 1 64 ? -23.943 13.913 27.124 1.00 78.31 64 GLY A N 1
ATOM 490 C CA . GLY A 1 64 ? -24.145 12.768 26.225 1.00 78.31 64 GLY A CA 1
ATOM 491 C C . GLY A 1 64 ? -24.075 11.406 26.927 1.00 78.31 64 GLY A C 1
ATOM 492 O O . GLY A 1 64 ? -23.660 10.436 26.301 1.00 78.31 64 GLY A O 1
ATOM 493 N N . TYR A 1 65 ? -24.432 11.351 28.219 1.00 85.38 65 TYR A N 1
ATOM 494 C CA . TYR A 1 65 ? -24.445 10.139 29.042 1.00 85.38 65 TYR A CA 1
ATOM 495 C C . TYR A 1 65 ? -25.049 8.930 28.322 1.00 85.38 65 TYR A C 1
ATOM 497 O O . TYR A 1 65 ? -26.170 8.991 27.816 1.00 85.38 65 TYR A O 1
ATOM 505 N N . ARG A 1 66 ? -24.313 7.821 28.352 1.00 84.25 66 ARG A N 1
ATOM 506 C CA . ARG A 1 66 ? -24.720 6.505 27.857 1.00 84.25 66 ARG A CA 1
ATOM 507 C C . ARG A 1 66 ? -24.179 5.433 28.795 1.00 84.25 66 ARG A C 1
ATOM 509 O O . ARG A 1 66 ? -23.096 5.586 29.355 1.00 84.25 66 ARG A O 1
ATOM 516 N N . THR A 1 67 ? -24.899 4.331 28.962 1.00 79.38 67 THR A N 1
ATOM 517 C CA . THR A 1 67 ? -24.431 3.250 29.846 1.00 79.38 67 THR A CA 1
ATOM 518 C C . THR A 1 67 ? -23.236 2.495 29.258 1.00 79.38 67 THR A C 1
ATOM 520 O O . THR A 1 67 ? -22.463 1.912 30.012 1.00 79.38 67 THR A O 1
ATOM 523 N N . ASP A 1 68 ? -23.016 2.570 27.938 1.00 80.94 68 ASP A N 1
ATOM 524 C CA . ASP A 1 68 ? -21.835 2.030 27.244 1.00 80.94 68 ASP A CA 1
ATOM 525 C C . ASP A 1 68 ? -20.582 2.921 27.336 1.00 80.94 68 ASP A C 1
ATOM 527 O O . ASP A 1 68 ? -19.575 2.637 26.688 1.00 80.94 68 ASP A O 1
ATOM 531 N N . GLY A 1 69 ? -20.639 4.002 28.115 1.00 87.62 69 GLY A N 1
ATOM 532 C CA . GLY A 1 69 ? -19.505 4.890 28.316 1.00 87.62 69 GLY A CA 1
ATOM 533 C C . GLY A 1 69 ? -18.579 4.500 29.466 1.00 87.62 69 GLY A C 1
ATOM 534 O O . GLY A 1 69 ? -18.835 3.576 30.235 1.00 87.62 69 GLY A O 1
ATOM 535 N N . GLU A 1 70 ? -17.498 5.262 29.596 1.00 91.19 70 GLU A N 1
ATOM 536 C CA . GLU A 1 70 ? -16.517 5.159 30.670 1.00 91.19 70 GLU A CA 1
ATOM 537 C C . GLU A 1 70 ? -16.112 6.551 31.171 1.00 91.19 70 GLU A C 1
ATOM 539 O O . GLU A 1 70 ? -16.136 7.536 30.424 1.00 91.19 70 GLU A O 1
ATOM 544 N N . VAL A 1 71 ? -15.753 6.629 32.453 1.00 90.44 71 VAL A N 1
ATOM 545 C CA . VAL A 1 71 ? -15.275 7.847 33.112 1.00 90.44 71 VAL A CA 1
ATOM 546 C C . VAL A 1 71 ? -13.784 7.727 33.408 1.00 90.44 71 VAL A C 1
ATOM 548 O O . VAL A 1 71 ? -13.350 6.831 34.131 1.00 90.44 71 VAL A O 1
ATOM 551 N N . TYR A 1 72 ? -13.005 8.684 32.914 1.00 89.44 72 TYR A N 1
ATOM 552 C CA . TYR A 1 72 ? -11.583 8.825 33.227 1.00 89.44 72 TYR A CA 1
ATOM 553 C C . TYR A 1 72 ? -11.396 9.945 34.243 1.00 89.44 72 TYR A C 1
ATOM 555 O O . TYR A 1 72 ? -11.908 11.046 34.042 1.00 89.44 72 TYR A O 1
ATOM 563 N N . LEU A 1 73 ? -10.688 9.666 35.338 1.00 88.38 73 LEU A N 1
ATOM 564 C CA . LEU A 1 73 ? -10.572 10.556 36.496 1.00 88.38 73 LEU A CA 1
ATOM 565 C C . LEU A 1 73 ? -9.130 11.026 36.687 1.00 88.38 73 LEU A C 1
ATOM 567 O O . LEU A 1 73 ? -8.182 10.243 36.563 1.00 88.38 73 LEU A O 1
ATOM 571 N N . ASN A 1 74 ? -8.958 12.300 37.044 1.00 87.31 74 ASN A N 1
ATOM 572 C CA . ASN A 1 74 ? -7.654 12.819 37.448 1.00 87.31 74 ASN A CA 1
ATOM 573 C C . ASN A 1 74 ? -7.282 12.339 38.873 1.00 87.31 74 ASN A C 1
ATOM 575 O O . ASN A 1 74 ? -8.101 11.753 39.579 1.00 87.31 74 ASN A O 1
ATOM 579 N N . ALA A 1 75 ? -6.037 12.569 39.301 1.00 87.19 75 ALA A N 1
ATOM 580 C CA . ALA A 1 75 ? -5.552 12.084 40.599 1.00 87.19 75 ALA A CA 1
ATOM 581 C C . ALA A 1 75 ? -6.350 12.633 41.796 1.00 87.19 75 ALA A C 1
ATOM 583 O O . ALA A 1 75 ? -6.669 11.890 42.718 1.00 87.19 75 ALA A O 1
ATOM 584 N N . GLU A 1 76 ? -6.731 13.910 41.757 1.00 86.44 76 GLU A N 1
ATOM 585 C CA . GLU A 1 76 ? -7.493 14.544 42.835 1.00 86.44 76 GLU A CA 1
ATOM 586 C C . GLU A 1 76 ? -8.911 13.966 42.954 1.00 86.44 76 GLU A C 1
ATOM 588 O O . GLU A 1 76 ? -9.378 13.654 44.049 1.00 86.44 76 GLU A O 1
ATOM 593 N N . ALA A 1 77 ? -9.586 13.757 41.824 1.00 89.06 77 ALA A N 1
ATOM 594 C CA . ALA A 1 77 ? -10.908 13.150 41.785 1.00 89.06 77 ALA A CA 1
ATOM 595 C C . ALA A 1 77 ? -10.892 11.713 42.315 1.00 89.06 77 ALA A C 1
ATOM 597 O O . ALA A 1 77 ? -11.783 11.327 43.073 1.00 89.06 77 ALA A O 1
ATOM 598 N N . ARG A 1 78 ? -9.859 10.933 41.971 1.00 91.50 78 ARG A N 1
ATOM 599 C CA . ARG A 1 78 ? -9.672 9.575 42.501 1.00 91.50 78 ARG A CA 1
ATOM 600 C C . ARG A 1 78 ? -9.462 9.568 44.005 1.00 91.50 78 ARG A C 1
ATOM 602 O O . ARG A 1 78 ? -10.114 8.775 44.679 1.00 91.50 78 ARG A O 1
ATOM 609 N N . ALA A 1 79 ? -8.644 10.478 44.534 1.00 89.00 79 ALA A N 1
ATOM 610 C CA . ALA A 1 79 ? -8.445 10.617 45.974 1.00 89.00 79 ALA A CA 1
ATOM 611 C C . ALA A 1 79 ? -9.759 10.963 46.699 1.00 89.00 79 ALA A C 1
ATOM 613 O O . ALA A 1 79 ? -10.094 10.337 47.705 1.00 89.00 79 ALA A O 1
ATOM 614 N N . ARG A 1 80 ? -10.562 11.888 46.150 1.00 90.44 80 ARG A N 1
ATOM 615 C CA . ARG A 1 80 ? -11.881 12.244 46.710 1.00 90.44 80 ARG A CA 1
ATOM 616 C C . ARG A 1 80 ? -12.856 11.066 46.695 1.00 90.44 80 ARG A C 1
ATOM 618 O O . ARG A 1 80 ? -13.530 10.822 47.691 1.00 90.44 80 ARG A O 1
ATOM 625 N N . ILE A 1 81 ? -12.915 10.310 45.597 1.00 91.75 81 ILE A N 1
ATOM 626 C CA . ILE A 1 81 ? -13.768 9.116 45.486 1.00 91.75 81 ILE A CA 1
ATOM 627 C C . ILE A 1 81 ? -13.289 7.995 46.419 1.00 91.75 81 ILE A C 1
ATOM 629 O O . ILE A 1 81 ? -14.114 7.338 47.056 1.00 91.75 81 ILE A O 1
ATOM 633 N N . SER A 1 82 ? -11.978 7.776 46.535 1.00 92.00 82 SER A N 1
ATOM 634 C CA . SER A 1 82 ? -11.390 6.805 47.466 1.00 92.00 82 SER A CA 1
ATOM 635 C C . SER A 1 82 ? -11.750 7.142 48.917 1.00 92.00 82 SER A C 1
ATOM 637 O O . SER A 1 82 ? -12.266 6.281 49.634 1.00 92.00 82 SER A O 1
ATOM 639 N N . ALA A 1 83 ? -11.585 8.408 49.315 1.00 90.38 83 ALA A N 1
ATOM 640 C CA . ALA A 1 83 ? -11.962 8.895 50.640 1.00 90.38 83 ALA A CA 1
ATOM 641 C C . ALA A 1 83 ? -13.469 8.750 50.904 1.00 90.38 83 ALA A C 1
ATOM 643 O O . ALA A 1 83 ? -13.868 8.200 51.928 1.00 90.38 83 ALA A O 1
ATOM 644 N N . PHE A 1 84 ? -14.314 9.169 49.958 1.00 91.44 84 PHE A N 1
ATOM 645 C CA . PHE A 1 84 ? -15.768 9.095 50.107 1.00 91.44 84 PHE A CA 1
ATOM 646 C C . PHE A 1 84 ? -16.293 7.655 50.165 1.00 91.44 84 PHE A C 1
ATOM 648 O O . PHE A 1 84 ? -17.186 7.360 50.952 1.00 91.44 84 PHE A O 1
ATOM 655 N N . SER A 1 85 ? -15.730 6.743 49.367 1.00 90.50 85 SER A N 1
ATOM 656 C CA . SER A 1 85 ? -16.151 5.334 49.343 1.00 90.50 85 SER A CA 1
ATOM 657 C C . SER A 1 85 ? -15.555 4.473 50.461 1.00 90.50 85 SER A C 1
ATOM 659 O O . SER A 1 85 ? -15.895 3.292 50.559 1.00 90.50 85 SER A O 1
ATOM 661 N N . CYS A 1 86 ? -14.675 5.031 51.302 1.00 89.25 86 CYS A N 1
ATOM 662 C CA . CYS A 1 86 ? -13.953 4.304 52.350 1.00 89.25 86 CYS A CA 1
ATOM 663 C C . CYS A 1 86 ? -13.175 3.079 51.814 1.00 89.25 86 CYS A C 1
ATOM 665 O O . CYS A 1 86 ? -13.075 2.037 52.477 1.00 89.25 86 CYS A O 1
ATOM 667 N N . VAL A 1 87 ? -12.634 3.188 50.594 1.00 91.38 87 VAL A N 1
ATOM 668 C CA . VAL A 1 87 ? -11.812 2.151 49.950 1.00 91.38 87 VAL A CA 1
ATOM 669 C C . VAL A 1 87 ? -10.474 2.755 49.525 1.00 91.38 87 VAL A C 1
ATOM 671 O O . VAL A 1 87 ? -10.486 3.705 48.742 1.00 91.38 87 VAL A O 1
ATOM 674 N N . PRO A 1 88 ? -9.325 2.209 49.975 1.00 91.31 88 PRO A N 1
ATOM 675 C CA . PRO A 1 88 ? -8.007 2.710 49.588 1.00 91.31 88 PRO A CA 1
ATOM 676 C C . PRO A 1 88 ? -7.797 2.707 48.072 1.00 91.31 88 PRO A C 1
ATOM 678 O O . PRO A 1 88 ? -8.193 1.752 47.394 1.00 91.31 88 PRO A O 1
ATOM 681 N N . GLU A 1 89 ? -7.119 3.731 47.547 1.00 91.50 89 GLU A N 1
ATOM 682 C CA . GLU A 1 89 ? -6.890 3.894 46.104 1.00 91.50 89 GLU A CA 1
ATOM 683 C C . GLU A 1 89 ? -6.189 2.672 45.488 1.00 91.50 89 GLU A C 1
ATOM 685 O O . GLU A 1 89 ? -6.566 2.227 44.410 1.00 91.50 89 GLU A O 1
ATOM 690 N N . GLU A 1 90 ? -5.263 2.041 46.212 1.00 91.69 90 GLU A N 1
ATOM 691 C CA . GLU A 1 90 ? -4.571 0.811 45.797 1.00 91.69 90 GLU A CA 1
ATOM 692 C C . GLU A 1 90 ? -5.518 -0.372 45.549 1.00 91.69 90 GLU A C 1
ATOM 694 O O . GLU A 1 90 ? -5.242 -1.246 44.725 1.00 91.69 90 GLU A O 1
ATOM 699 N N . THR A 1 91 ? -6.629 -0.436 46.290 1.00 93.62 91 THR A N 1
ATOM 700 C CA . THR A 1 91 ? -7.646 -1.483 46.113 1.00 93.62 91 THR A CA 1
ATOM 701 C C . THR A 1 91 ? -8.481 -1.195 44.871 1.00 93.62 91 THR A C 1
ATOM 703 O O . THR A 1 91 ? -8.754 -2.109 44.094 1.00 93.62 91 THR A O 1
ATOM 706 N N . LEU A 1 92 ? -8.834 0.076 44.649 1.00 93.81 92 LEU A N 1
ATOM 707 C CA . LEU A 1 92 ? -9.536 0.513 43.442 1.00 93.81 92 LEU A CA 1
ATOM 708 C C . LEU A 1 92 ? -8.668 0.308 42.200 1.00 93.81 92 LEU A C 1
ATOM 710 O O . LEU A 1 92 ? -9.140 -0.276 41.236 1.00 93.81 92 LEU A O 1
ATOM 714 N N . GLN A 1 93 ? -7.383 0.658 42.252 1.00 92.69 93 GLN A N 1
ATOM 715 C CA . GLN A 1 93 ? -6.434 0.451 41.159 1.00 92.69 93 GLN A CA 1
ATOM 716 C C . GLN A 1 93 ? -6.281 -1.026 40.773 1.00 92.69 93 GLN A C 1
ATOM 718 O O . GLN A 1 93 ? -6.165 -1.343 39.592 1.00 92.69 93 GLN A O 1
ATOM 723 N N . ARG A 1 94 ? -6.276 -1.940 41.751 1.00 92.75 94 ARG A N 1
ATOM 724 C CA . ARG A 1 94 ? -6.184 -3.385 41.484 1.00 92.75 94 ARG A CA 1
ATOM 725 C C . ARG A 1 94 ? -7.460 -3.961 40.872 1.00 92.75 94 ARG A C 1
ATOM 727 O O . ARG A 1 94 ? -7.376 -4.906 40.087 1.00 92.75 94 ARG A O 1
ATOM 734 N N . ALA A 1 95 ? -8.619 -3.425 41.246 1.00 93.19 95 ALA A N 1
ATOM 735 C CA . ALA A 1 95 ? -9.914 -3.943 40.818 1.00 93.19 95 ALA A CA 1
ATOM 736 C C . ALA A 1 95 ? -10.425 -3.307 39.516 1.00 93.19 95 ALA A C 1
ATOM 738 O O . ALA A 1 95 ? -10.999 -4.015 38.691 1.00 93.19 95 ALA A O 1
ATOM 739 N N . LEU A 1 96 ? -10.209 -2.005 39.324 1.00 94.44 96 LEU A N 1
ATOM 740 C CA . LEU A 1 96 ? -10.764 -1.192 38.242 1.00 94.44 96 LEU A CA 1
ATOM 741 C C . LEU A 1 96 ? -9.678 -0.906 37.182 1.00 94.44 96 LEU A C 1
ATOM 743 O O . LEU A 1 96 ? -8.797 -0.074 37.421 1.00 94.44 96 LEU A O 1
ATOM 747 N N . PRO A 1 97 ? -9.712 -1.548 35.996 1.00 91.44 97 PRO A N 1
ATOM 748 C CA . PRO A 1 97 ? -8.612 -1.474 35.027 1.00 91.44 97 PRO A CA 1
ATOM 749 C C . PRO A 1 97 ? -8.305 -0.063 34.516 1.00 91.44 97 PRO A C 1
ATOM 751 O O . PRO A 1 97 ? -7.150 0.258 34.250 1.00 91.44 97 PRO A O 1
ATOM 754 N N . ALA A 1 98 ? -9.330 0.784 34.394 1.00 90.06 98 ALA A N 1
ATOM 755 C CA . ALA A 1 98 ? -9.196 2.150 33.898 1.00 90.06 98 ALA A CA 1
ATOM 756 C C . ALA A 1 98 ? -8.958 3.186 35.008 1.00 90.06 98 ALA A C 1
ATOM 758 O O . ALA A 1 98 ? -8.971 4.386 34.730 1.00 90.06 98 ALA A O 1
ATOM 759 N N . TRP A 1 99 ? -8.765 2.768 36.265 1.00 91.94 99 TRP A N 1
ATOM 760 C CA . TRP A 1 99 ? -8.674 3.691 37.399 1.00 91.94 99 TRP A CA 1
ATOM 761 C C . TRP A 1 99 ? -7.532 4.689 37.240 1.00 91.94 99 TRP A C 1
ATOM 763 O O . TRP A 1 99 ? -7.727 5.891 37.380 1.00 91.94 99 TRP A O 1
ATOM 773 N N . THR A 1 100 ? -6.342 4.206 36.886 1.00 85.75 100 THR A N 1
ATOM 774 C CA . THR A 1 100 ? -5.155 5.047 36.678 1.00 85.75 100 THR A CA 1
ATOM 775 C C . THR A 1 100 ? -4.943 5.444 35.222 1.00 85.75 100 THR A C 1
ATOM 777 O O . THR A 1 100 ? -4.031 6.225 34.941 1.00 85.75 100 THR A O 1
ATOM 780 N N . SER A 1 101 ? -5.771 4.949 34.294 1.00 79.44 101 SER A N 1
ATOM 781 C CA . SER A 1 101 ? -5.685 5.299 32.878 1.00 79.44 101 SER A CA 1
ATOM 782 C C . SER A 1 101 ? -5.976 6.785 32.694 1.00 79.44 101 SER A C 1
ATOM 784 O O . SER A 1 101 ? -7.106 7.246 32.850 1.00 79.44 101 SER A O 1
ATOM 786 N N . GLN A 1 102 ? -4.935 7.549 32.373 1.00 58.88 102 GLN A N 1
ATOM 787 C CA . GLN A 1 102 ? -5.072 8.954 32.019 1.00 58.88 102 GLN A CA 1
ATOM 788 C C . GLN A 1 102 ? -5.403 9.050 30.533 1.00 58.88 102 GLN A C 1
ATOM 790 O O . GLN A 1 102 ? -4.724 8.456 29.696 1.00 58.88 102 GLN A O 1
ATOM 795 N N . GLU A 1 103 ? -6.439 9.809 30.194 1.00 58.22 103 GLU A N 1
ATOM 796 C CA . GLU A 1 103 ? -6.642 10.220 28.811 1.00 58.22 103 GLU A CA 1
ATOM 797 C C . GLU A 1 103 ? -5.496 11.165 28.387 1.00 58.22 103 GLU A C 1
ATOM 799 O O . GLU A 1 103 ? -5.027 11.947 29.225 1.00 58.22 103 GLU A O 1
ATOM 804 N N . PRO A 1 104 ? -5.031 11.141 27.119 1.00 46.28 104 PRO A N 1
ATOM 805 C CA . PRO A 1 104 ? -4.170 12.193 26.590 1.00 46.28 104 PRO A CA 1
ATOM 806 C C . PRO A 1 104 ? -4.751 13.571 26.919 1.00 46.28 104 PRO A C 1
ATOM 808 O O . PRO A 1 104 ? -5.952 13.809 26.766 1.00 46.28 104 PRO A O 1
ATOM 811 N N . LEU A 1 105 ? -3.874 14.443 27.424 1.00 48.88 105 LEU A N 1
ATOM 812 C CA . LEU A 1 105 ? -4.177 15.788 27.909 1.00 48.88 105 LEU A CA 1
ATOM 813 C C . LEU A 1 105 ? -5.219 16.480 27.023 1.00 48.88 105 LEU A C 1
ATOM 815 O O . LEU A 1 105 ? -5.102 16.488 25.796 1.00 48.88 105 LEU A O 1
ATOM 819 N N . SER A 1 106 ? -6.223 17.098 27.652 1.00 47.22 106 SER A N 1
ATOM 820 C CA . SER A 1 106 ? -7.078 18.050 26.945 1.00 47.22 106 SER A CA 1
ATOM 821 C C . SER A 1 106 ? -6.168 19.065 26.231 1.00 47.22 106 SER A C 1
ATOM 823 O O . SER A 1 106 ? -5.189 19.494 26.853 1.00 47.22 106 SER A O 1
ATOM 825 N N . PRO A 1 107 ? -6.463 19.489 24.983 1.00 44.25 107 PRO A N 1
ATOM 826 C CA . PRO A 1 107 ? -5.693 20.537 24.288 1.00 44.25 107 PRO A CA 1
ATOM 827 C C . PRO A 1 107 ? -5.585 21.841 25.101 1.00 44.25 107 PRO A C 1
ATOM 829 O O . PRO A 1 107 ? -4.766 22.709 24.816 1.00 44.25 107 PRO A O 1
ATOM 832 N N . ASP A 1 108 ? -6.400 21.921 26.148 1.00 46.53 108 ASP A N 1
ATOM 833 C CA . ASP A 1 108 ? -6.599 23.018 27.062 1.00 46.53 108 ASP A CA 1
ATOM 834 C C . ASP A 1 108 ? -5.725 22.994 28.318 1.00 46.53 108 ASP A C 1
ATOM 836 O O . ASP A 1 108 ? -5.734 23.966 29.064 1.00 46.53 108 ASP A O 1
ATOM 840 N N . GLY A 1 109 ? -5.017 21.889 28.579 1.00 49.12 109 GLY A N 1
ATOM 841 C CA . GLY A 1 109 ? -4.141 21.633 29.736 1.00 49.12 109 GLY A CA 1
ATOM 842 C C . GLY A 1 109 ? -4.715 21.824 31.145 1.00 49.12 109 GLY A C 1
ATOM 843 O O . GLY A 1 109 ? -4.094 21.371 32.104 1.00 49.12 109 GLY A O 1
ATOM 844 N N . ALA A 1 110 ? -5.922 22.370 31.296 1.00 52.91 110 ALA A N 1
ATOM 845 C CA . ALA A 1 110 ? -6.744 22.153 32.473 1.00 52.91 110 ALA A CA 1
ATOM 846 C C . ALA A 1 110 ? -7.043 20.650 32.574 1.00 52.91 110 ALA A C 1
ATOM 848 O O . ALA A 1 110 ? -7.519 20.034 31.615 1.00 52.91 110 ALA A O 1
ATOM 849 N N . ARG A 1 111 ? -6.740 20.043 33.725 1.00 61.44 111 ARG A N 1
ATOM 850 C CA . ARG A 1 111 ? -7.121 18.658 34.024 1.00 61.44 111 ARG A CA 1
ATOM 851 C C . ARG A 1 111 ? -8.517 18.679 34.649 1.00 61.44 111 ARG A C 1
ATOM 853 O O . ARG A 1 111 ? -8.594 18.870 35.862 1.00 61.44 111 ARG A O 1
ATOM 860 N N . PRO A 1 112 ? -9.611 18.500 33.882 1.00 76.94 112 PRO A N 1
ATOM 861 C CA . PRO A 1 112 ? -10.929 18.366 34.493 1.00 76.94 112 PRO A CA 1
ATOM 862 C C . PRO A 1 112 ? -10.909 17.219 35.513 1.00 76.94 112 PRO A C 1
ATOM 864 O O . PRO A 1 112 ? -10.144 16.263 35.354 1.00 76.94 112 PRO A O 1
ATOM 867 N N . ALA A 1 113 ? -11.745 17.307 36.552 1.00 81.12 113 ALA A N 1
ATOM 868 C CA . ALA A 1 113 ? -11.835 16.266 37.583 1.00 81.12 113 ALA A CA 1
ATOM 869 C C . ALA A 1 113 ? -12.114 14.881 36.969 1.00 81.12 113 ALA A C 1
ATOM 871 O O . ALA A 1 113 ? -11.550 13.873 37.390 1.00 81.12 113 ALA A O 1
ATOM 872 N N . GLY A 1 114 ? -12.911 14.843 35.900 1.00 84.38 114 GLY A N 1
ATOM 873 C CA . GLY A 1 114 ? -13.029 13.672 35.049 1.00 84.38 114 GLY A CA 1
ATOM 874 C C . GLY A 1 114 ? -13.575 13.995 33.666 1.00 84.38 114 GLY A C 1
ATOM 875 O O . GLY A 1 114 ? -13.991 15.124 33.390 1.00 84.38 114 GLY A O 1
ATOM 876 N N . ARG A 1 115 ? -13.581 12.989 32.792 1.00 85.88 115 ARG A N 1
ATOM 877 C CA . ARG A 1 115 ? -14.165 13.065 31.453 1.00 85.88 115 ARG A CA 1
ATOM 878 C C . ARG A 1 115 ? -14.906 11.784 31.115 1.00 85.88 115 ARG A C 1
ATOM 880 O O . ARG A 1 115 ? -14.376 10.689 31.282 1.00 85.88 115 ARG A O 1
ATOM 887 N N . PHE A 1 116 ? -16.124 11.946 30.617 1.00 88.12 116 PHE A N 1
ATOM 888 C CA . PHE A 1 116 ? -16.947 10.854 30.127 1.00 88.12 116 PHE A CA 1
ATOM 889 C C . PHE A 1 116 ? -16.715 10.633 28.627 1.00 88.12 116 PHE A C 1
ATOM 891 O O . PHE A 1 116 ? -16.745 11.580 27.834 1.00 88.12 116 PHE A O 1
ATOM 898 N N . ARG A 1 117 ? -16.478 9.381 28.233 1.00 86.25 117 ARG A N 1
ATOM 899 C CA . ARG A 1 117 ? -16.334 8.935 26.841 1.00 86.25 117 ARG A CA 1
ATOM 900 C C . ARG A 1 117 ? -17.303 7.796 26.566 1.00 86.25 117 ARG A C 1
ATOM 902 O O . ARG A 1 117 ? -17.679 7.080 27.480 1.00 86.25 117 ARG A O 1
ATOM 909 N N . PHE A 1 118 ? -17.697 7.622 25.312 1.00 85.38 118 PHE A N 1
ATOM 910 C CA . PHE A 1 118 ? -18.597 6.553 24.880 1.00 85.38 118 PHE A CA 1
ATOM 911 C C . PHE A 1 118 ? -18.338 6.195 23.415 1.00 85.38 118 PHE A C 1
ATOM 913 O O . PHE A 1 118 ? -17.651 6.926 22.696 1.00 85.38 118 PHE A O 1
ATOM 920 N N . GLY A 1 119 ? -18.905 5.078 22.959 1.00 75.38 119 GLY A N 1
ATOM 921 C CA . GLY A 1 119 ? -18.731 4.587 21.593 1.00 75.38 119 GLY A CA 1
ATOM 922 C C . GLY A 1 119 ? -17.387 3.885 21.380 1.00 75.38 119 GLY A C 1
ATOM 923 O O . GLY A 1 119 ? -16.831 3.293 22.297 1.00 75.38 119 GLY A O 1
ATOM 924 N N . SER A 1 120 ? -16.845 3.947 20.160 1.00 68.62 120 SER A N 1
ATOM 925 C CA . SER A 1 120 ? -15.696 3.123 19.738 1.00 68.62 120 SER A CA 1
ATOM 926 C C . SER A 1 120 ? -14.367 3.420 20.443 1.00 68.62 120 SER A C 1
ATOM 928 O O . SER A 1 120 ? -13.395 2.709 20.209 1.00 68.62 120 SER A O 1
ATOM 930 N N . VAL A 1 121 ? -14.296 4.486 21.243 1.00 74.69 121 VAL A N 1
ATOM 931 C CA . VAL A 1 121 ? -13.101 4.852 22.023 1.00 74.69 121 VAL A CA 1
ATOM 932 C C . VAL A 1 121 ? -13.055 4.171 23.393 1.00 74.69 121 VAL A C 1
ATOM 934 O O . VAL A 1 121 ? -12.006 4.178 24.029 1.00 74.69 121 VAL A O 1
ATOM 937 N N . VAL A 1 122 ? -14.170 3.591 23.849 1.00 80.75 122 VAL A N 1
ATOM 938 C CA . VAL A 1 122 ? -14.258 2.865 25.121 1.00 80.75 122 VAL A CA 1
ATOM 939 C C . VAL A 1 122 ? -14.059 1.370 24.848 1.00 80.75 122 VAL A C 1
ATOM 941 O O . VAL A 1 122 ? -14.698 0.838 23.935 1.00 80.75 122 VAL A O 1
ATOM 944 N N . PRO A 1 123 ? -13.184 0.668 25.596 1.00 82.69 123 PRO A N 1
ATOM 945 C CA . PRO A 1 123 ? -13.043 -0.777 25.451 1.00 82.69 123 PRO A CA 1
ATOM 946 C C . PRO A 1 123 ? -14.371 -1.502 25.703 1.00 82.69 123 PRO A C 1
ATOM 948 O O . PRO A 1 123 ? -15.196 -1.047 26.493 1.00 82.69 123 PRO A O 1
ATOM 951 N N . ALA A 1 124 ? -14.578 -2.648 25.049 1.00 82.88 124 ALA A N 1
ATOM 952 C CA . ALA A 1 124 ? -15.832 -3.389 25.157 1.00 82.88 124 ALA A CA 1
ATOM 953 C C . ALA A 1 124 ? -16.156 -3.736 26.622 1.00 82.88 124 ALA A C 1
ATOM 955 O O . ALA A 1 124 ? -15.377 -4.400 27.308 1.00 82.88 124 ALA A O 1
ATOM 956 N N . ALA A 1 125 ? -17.327 -3.301 27.084 1.00 88.12 125 ALA A N 1
ATOM 957 C CA . ALA A 1 125 ? -17.824 -3.539 28.430 1.00 88.12 125 ALA A CA 1
ATOM 958 C C . ALA A 1 125 ? -19.313 -3.906 28.404 1.00 88.12 125 ALA A C 1
ATOM 960 O O . ALA A 1 125 ? -20.044 -3.584 27.462 1.00 88.12 125 ALA A O 1
ATOM 961 N N . GLY A 1 126 ? -19.767 -4.584 29.450 1.00 88.44 126 GLY A N 1
ATOM 962 C CA . GLY A 1 126 ? -21.159 -4.997 29.606 1.00 88.44 126 GLY A CA 1
ATOM 963 C C . GLY A 1 126 ? -21.446 -5.516 30.997 1.00 88.44 126 GLY A C 1
ATOM 964 O O . GLY A 1 126 ? -20.533 -5.627 31.815 1.00 88.44 126 GLY A O 1
ATOM 965 N N . GLU A 1 127 ? -22.710 -5.828 31.263 1.00 89.81 127 GLU A N 1
ATOM 966 C CA . GLU A 1 127 ? -23.123 -6.367 32.558 1.00 89.81 127 GLU A CA 1
ATOM 967 C C . GLU A 1 127 ? -22.424 -7.700 32.876 1.00 89.81 127 GLU A C 1
ATOM 969 O O . GLU A 1 127 ? -22.459 -8.635 32.075 1.00 89.81 127 GLU A O 1
ATOM 974 N N . ASP A 1 128 ? -21.835 -7.808 34.070 1.00 90.44 128 ASP A N 1
ATOM 975 C CA . ASP A 1 128 ? -21.423 -9.077 34.675 1.00 90.44 128 ASP A CA 1
ATOM 976 C C . ASP A 1 128 ? -22.643 -9.960 34.921 1.00 90.44 128 ASP A C 1
ATOM 978 O O . ASP A 1 128 ? -23.763 -9.469 35.069 1.00 90.44 128 ASP A O 1
ATOM 982 N N . CYS A 1 129 ? -22.424 -11.267 35.049 1.00 91.94 129 CYS A N 1
ATOM 983 C CA . CYS A 1 129 ? -23.463 -12.223 35.402 1.00 91.94 129 CYS A CA 1
ATOM 984 C C . CYS A 1 129 ? -24.277 -11.732 36.609 1.00 91.94 129 CYS A C 1
ATOM 986 O O . CYS A 1 129 ? -23.775 -11.707 37.737 1.00 91.94 129 CYS A O 1
ATOM 988 N N . ARG A 1 130 ? -25.560 -11.408 36.380 1.00 91.56 130 ARG A N 1
ATOM 989 C CA . ARG A 1 130 ? -26.423 -10.760 37.383 1.00 91.56 130 ARG A CA 1
ATOM 990 C C . ARG A 1 130 ? -26.521 -11.579 38.668 1.00 91.56 130 ARG A C 1
ATOM 992 O O . ARG A 1 130 ? -26.506 -11.026 39.762 1.00 91.56 130 ARG A O 1
ATOM 999 N N . LEU A 1 131 ? -26.529 -12.906 38.538 1.00 91.69 131 LEU A N 1
ATOM 1000 C CA . LEU A 1 131 ? -26.550 -13.846 39.661 1.00 91.69 131 LEU A CA 1
ATOM 1001 C C . LEU A 1 131 ? -25.242 -13.822 40.469 1.00 91.69 131 LEU A C 1
ATOM 1003 O O . LEU A 1 131 ? -25.274 -13.838 41.698 1.00 91.69 131 LEU A O 1
ATOM 1007 N N . CYS A 1 132 ? -24.083 -13.726 39.806 1.00 91.94 132 CYS A N 1
ATOM 1008 C CA . CYS A 1 132 ? -22.796 -13.557 40.490 1.00 91.94 132 CYS A CA 1
ATOM 1009 C C . CYS A 1 132 ? -22.716 -12.205 41.202 1.00 91.94 132 CYS A C 1
ATOM 1011 O O . CYS A 1 132 ? -22.274 -12.148 42.350 1.00 91.94 132 CYS A O 1
ATOM 1013 N N . THR A 1 133 ? -23.131 -11.126 40.535 1.00 91.56 133 THR A N 1
ATOM 1014 C CA . THR A 1 133 ? -23.124 -9.781 41.116 1.00 91.56 133 THR A CA 1
ATOM 1015 C C . THR A 1 133 ? -24.053 -9.706 42.320 1.00 91.56 133 THR A C 1
ATOM 1017 O O . THR A 1 133 ? -23.633 -9.229 43.374 1.00 91.56 133 THR A O 1
ATOM 1020 N N . ALA A 1 134 ? -25.270 -10.241 42.216 1.00 91.38 134 ALA A N 1
ATOM 1021 C CA . ALA A 1 134 ? -26.212 -10.283 43.327 1.00 91.38 134 ALA A CA 1
ATOM 1022 C C . ALA A 1 134 ? -25.660 -11.081 44.510 1.00 91.38 134 ALA A C 1
ATOM 1024 O O . ALA A 1 134 ? -25.664 -10.583 45.634 1.00 91.38 134 ALA A O 1
ATOM 1025 N N . ALA A 1 135 ? -25.078 -12.257 44.255 1.00 90.69 135 ALA A N 1
ATOM 1026 C CA . ALA A 1 135 ? -24.457 -13.071 45.297 1.00 90.69 135 ALA A CA 1
ATOM 1027 C C . ALA A 1 135 ? -23.263 -12.373 45.977 1.00 90.69 135 ALA A C 1
ATOM 1029 O O . ALA A 1 135 ? -23.066 -12.525 47.178 1.00 90.69 135 ALA A O 1
ATOM 1030 N N . ARG A 1 136 ? -22.458 -11.603 45.231 1.00 89.12 136 ARG A N 1
ATOM 1031 C CA . ARG A 1 136 ? -21.277 -10.898 45.767 1.00 89.12 136 ARG A CA 1
ATOM 1032 C C . ARG A 1 136 ? -21.611 -9.593 46.482 1.00 89.12 136 ARG A C 1
ATOM 1034 O O . ARG A 1 136 ? -20.883 -9.193 47.383 1.00 89.12 136 ARG A O 1
ATOM 1041 N N . THR A 1 137 ? -22.655 -8.894 46.045 1.00 87.25 137 THR A N 1
ATOM 1042 C CA . THR A 1 137 ? -22.958 -7.526 46.500 1.00 87.25 137 THR A CA 1
ATOM 1043 C C . THR A 1 137 ? -24.183 -7.438 47.409 1.00 87.25 137 THR A C 1
ATOM 1045 O O . THR A 1 137 ? -24.391 -6.398 48.042 1.00 87.25 137 THR A O 1
ATOM 1048 N N . GLY A 1 138 ? -24.993 -8.501 47.464 1.00 86.69 138 GLY A N 1
ATOM 1049 C CA . GLY A 1 138 ? -26.269 -8.548 48.180 1.00 86.69 138 GLY A CA 1
ATOM 1050 C C . GLY A 1 138 ? -27.352 -7.644 47.580 1.00 86.69 138 GLY A C 1
ATOM 1051 O O . GLY A 1 138 ? -28.302 -7.291 48.274 1.00 86.69 138 GLY A O 1
ATOM 1052 N N . ARG A 1 139 ? -27.194 -7.186 46.330 1.00 86.25 139 ARG A N 1
ATOM 1053 C CA . ARG A 1 139 ? -28.086 -6.224 45.662 1.00 86.25 139 ARG A CA 1
ATOM 1054 C C . ARG A 1 139 ? -28.318 -6.619 44.206 1.00 86.25 139 ARG A C 1
ATOM 1056 O O . ARG A 1 139 ? -27.484 -7.269 43.593 1.00 86.25 139 ARG A O 1
ATOM 1063 N N . THR A 1 140 ? -29.442 -6.188 43.645 1.00 85.62 140 THR A N 1
ATOM 1064 C CA . THR A 1 140 ? -29.841 -6.497 42.263 1.00 85.62 140 THR A CA 1
ATOM 1065 C C . THR A 1 140 ? -29.233 -5.563 41.219 1.00 85.62 140 THR A C 1
ATOM 1067 O O . THR A 1 140 ? -29.295 -5.879 40.033 1.00 85.62 140 THR A O 1
ATOM 1070 N N . LYS A 1 141 ? -28.633 -4.435 41.631 1.00 87.94 141 LYS A N 1
ATOM 1071 C CA . LYS A 1 141 ? -27.996 -3.498 40.700 1.00 87.94 141 LYS A CA 1
ATOM 1072 C C . LYS A 1 141 ? -26.824 -4.187 39.981 1.00 87.94 141 LYS A C 1
ATOM 1074 O O . LYS A 1 141 ? -25.915 -4.671 40.664 1.00 87.94 141 LYS A O 1
ATOM 1079 N N . PRO A 1 142 ? -26.833 -4.252 38.637 1.00 88.56 142 PRO A N 1
ATOM 1080 C CA . PRO A 1 142 ? -25.777 -4.915 37.889 1.00 88.56 142 PRO A CA 1
ATOM 1081 C C . PRO A 1 142 ? -24.457 -4.154 38.023 1.00 88.56 142 PRO A C 1
ATOM 1083 O O . PRO A 1 142 ? -24.422 -2.952 38.286 1.00 88.56 142 PRO A O 1
ATOM 1086 N N . ALA A 1 143 ? -23.361 -4.875 37.823 1.00 91.06 143 ALA A N 1
ATOM 1087 C CA . ALA A 1 143 ? -22.042 -4.293 37.646 1.00 91.06 143 ALA A CA 1
ATOM 1088 C C . ALA A 1 143 ? -21.618 -4.484 36.197 1.00 91.06 143 ALA A C 1
ATOM 1090 O O . ALA A 1 143 ? -21.943 -5.507 35.601 1.00 91.06 143 ALA A O 1
ATOM 1091 N N . ARG A 1 144 ? -20.887 -3.530 35.628 1.00 91.44 144 ARG A N 1
ATOM 1092 C CA . ARG A 1 144 ? -20.369 -3.614 34.263 1.00 91.44 144 ARG A CA 1
ATOM 1093 C C . ARG A 1 144 ? -18.870 -3.851 34.308 1.00 91.44 144 ARG A C 1
ATOM 1095 O O . ARG A 1 144 ? -18.141 -3.097 34.948 1.00 91.44 144 ARG A O 1
ATOM 1102 N N . LEU A 1 145 ? -18.419 -4.905 33.640 1.00 91.81 145 LEU A N 1
ATOM 1103 C CA . LEU A 1 145 ? -17.008 -5.273 33.561 1.00 91.81 145 LEU A CA 1
ATOM 1104 C C . LEU A 1 145 ? -16.501 -5.073 32.140 1.00 91.81 145 LEU A C 1
ATOM 1106 O O . LEU A 1 145 ? -17.264 -5.163 31.174 1.00 91.81 145 LEU A O 1
ATOM 1110 N N . TYR A 1 146 ? -15.195 -4.875 32.012 1.00 90.44 146 TYR A N 1
ATOM 1111 C CA . TYR A 1 146 ? -14.520 -5.021 30.731 1.00 90.44 146 TYR A CA 1
ATOM 1112 C C . TYR A 1 146 ? -14.639 -6.469 30.245 1.00 90.44 146 TYR A C 1
ATOM 1114 O O . TYR A 1 146 ? -14.213 -7.417 30.913 1.00 90.44 146 TYR A O 1
ATOM 1122 N N . LEU A 1 147 ? -15.246 -6.644 29.073 1.00 88.62 147 LEU A N 1
ATOM 1123 C CA . LEU A 1 147 ? -15.534 -7.951 28.502 1.00 88.62 147 LEU A CA 1
ATOM 1124 C C . LEU A 1 147 ? -14.460 -8.321 27.484 1.00 88.62 147 LEU A C 1
ATOM 1126 O O . LEU A 1 147 ? -14.441 -7.832 26.358 1.00 88.62 147 LEU A O 1
ATOM 1130 N N . GLN A 1 148 ? -13.600 -9.251 27.884 1.00 89.12 148 GLN A N 1
ATOM 1131 C CA . GLN A 1 148 ? -12.742 -10.004 26.983 1.00 89.12 148 GLN A CA 1
ATOM 1132 C C . GLN A 1 148 ? -13.514 -11.216 26.447 1.00 89.12 148 GLN A C 1
ATOM 1134 O O . GLN A 1 148 ? -14.434 -11.704 27.112 1.00 89.12 148 GLN A O 1
ATOM 1139 N N . PRO A 1 149 ? -13.141 -11.784 25.290 1.00 89.62 149 PRO A N 1
ATOM 1140 C CA . PRO A 1 149 ? -13.911 -12.878 24.701 1.00 89.62 149 PRO A CA 1
ATOM 1141 C C . PRO A 1 149 ? -14.100 -14.093 25.630 1.00 89.62 149 PRO A C 1
ATOM 1143 O O . PRO A 1 149 ? -15.148 -14.726 25.624 1.00 89.62 149 PRO A O 1
ATOM 1146 N N . HIS A 1 150 ? -13.121 -14.415 26.482 1.00 90.44 150 HIS A N 1
ATOM 1147 C CA . HIS A 1 150 ? -13.221 -15.503 27.469 1.00 90.44 150 HIS A CA 1
ATOM 1148 C C . HIS A 1 150 ? -13.942 -15.117 28.773 1.00 90.44 150 HIS A C 1
ATOM 1150 O O . HIS A 1 150 ? -14.379 -16.006 29.516 1.00 90.44 150 HIS A O 1
ATOM 1156 N N . THR A 1 151 ? -14.078 -13.821 29.077 1.00 90.00 151 THR A N 1
ATOM 1157 C CA . THR A 1 151 ? -14.824 -13.355 30.257 1.00 90.00 151 THR A CA 1
ATOM 1158 C C . THR A 1 151 ? -16.311 -13.195 29.982 1.00 90.00 151 THR A C 1
ATOM 1160 O O . THR A 1 151 ? -17.061 -13.146 30.944 1.00 90.00 151 THR A O 1
ATOM 1163 N N . ARG A 1 152 ? -16.751 -13.229 28.715 1.00 92.38 152 ARG A N 1
ATOM 1164 C CA . ARG A 1 152 ? -18.169 -13.196 28.309 1.00 92.38 152 ARG A CA 1
ATOM 1165 C C . ARG A 1 152 ? -18.991 -14.407 28.742 1.00 92.38 152 ARG A C 1
ATOM 1167 O O . ARG A 1 152 ? -20.206 -14.334 28.695 1.00 92.38 152 ARG A O 1
ATOM 1174 N N . ILE A 1 153 ? -18.370 -15.504 29.168 1.00 93.88 153 ILE A N 1
ATOM 1175 C CA . ILE A 1 153 ? -19.086 -16.695 29.640 1.00 93.88 153 ILE A CA 1
ATOM 1176 C C . ILE A 1 153 ? -18.930 -16.821 31.153 1.00 93.88 153 ILE A C 1
ATOM 1178 O O . ILE A 1 153 ? -17.814 -16.958 31.666 1.00 93.88 153 ILE A O 1
ATOM 1182 N N . CYS A 1 154 ? -20.057 -16.870 31.860 1.00 92.88 154 CYS A N 1
ATOM 1183 C CA . CYS A 1 154 ? -20.119 -17.267 33.258 1.00 92.88 154 CYS A CA 1
ATOM 1184 C C . CYS A 1 154 ? -20.284 -18.794 33.363 1.00 92.88 154 CYS A C 1
ATOM 1186 O O . CYS A 1 154 ? -21.388 -19.296 33.146 1.00 92.88 154 CYS A O 1
ATOM 1188 N N . PRO A 1 155 ? -19.239 -19.556 33.741 1.00 91.38 155 PRO A N 1
ATOM 1189 C CA . PRO A 1 155 ? -19.337 -21.014 33.832 1.00 91.38 155 PRO A CA 1
ATOM 1190 C C . PRO A 1 155 ? -20.216 -21.480 35.000 1.00 91.38 155 PRO A C 1
ATOM 1192 O O . PRO A 1 155 ? -20.715 -22.595 34.970 1.00 91.38 155 PRO A O 1
ATOM 1195 N N . ARG A 1 156 ? -20.396 -20.644 36.035 1.00 91.31 156 ARG A N 1
ATOM 1196 C CA . ARG A 1 156 ? -21.170 -20.996 37.235 1.00 91.31 156 ARG A CA 1
ATOM 1197 C C . ARG A 1 156 ? -22.673 -21.002 36.973 1.00 91.31 156 ARG A C 1
ATOM 1199 O O . ARG A 1 156 ? -23.373 -21.844 37.512 1.00 91.31 156 ARG A O 1
ATOM 1206 N N . HIS A 1 157 ? -23.152 -20.044 36.184 1.00 91.50 157 HIS A N 1
ATOM 1207 C CA . HIS A 1 157 ? -24.581 -19.846 35.940 1.00 91.50 157 HIS A CA 1
ATOM 1208 C C . HIS A 1 157 ? -24.987 -20.101 34.486 1.00 91.50 157 HIS A C 1
ATOM 1210 O O . HIS A 1 157 ? -26.138 -19.862 34.145 1.00 91.50 157 HIS A O 1
ATOM 1216 N N . GLY A 1 158 ? -24.048 -20.525 33.630 1.00 92.38 158 GLY A N 1
ATOM 1217 C CA . GLY A 1 158 ? -24.309 -20.784 32.215 1.00 92.38 158 GLY A CA 1
ATOM 1218 C C . GLY A 1 158 ? -24.874 -19.558 31.503 1.00 92.38 158 GLY A C 1
ATOM 1219 O O . GLY A 1 158 ? -25.921 -19.649 30.882 1.00 92.38 158 GLY A O 1
ATOM 1220 N N . ARG A 1 159 ? -24.230 -18.392 31.633 1.00 92.94 159 ARG A N 1
ATOM 1221 C CA . ARG A 1 159 ? -24.694 -17.146 30.994 1.00 92.94 159 ARG A CA 1
ATOM 1222 C C . ARG A 1 159 ? -23.645 -16.582 30.050 1.00 92.94 159 ARG A C 1
ATOM 1224 O O . ARG A 1 159 ? -22.463 -16.580 30.399 1.00 92.94 159 ARG A O 1
ATOM 1231 N N . TRP A 1 160 ? -24.085 -16.078 28.900 1.00 93.56 160 TRP A N 1
ATOM 1232 C CA . TRP A 1 160 ? -23.278 -15.243 28.013 1.00 93.56 160 TRP A CA 1
ATOM 1233 C C . TRP A 1 160 ? -23.604 -13.768 28.240 1.00 93.56 160 TRP A C 1
ATOM 1235 O O . TRP A 1 160 ? -24.769 -13.382 28.202 1.00 93.56 160 TRP A O 1
ATOM 1245 N N . MET A 1 161 ? -22.584 -12.939 28.428 1.00 92.50 161 MET A N 1
ATOM 1246 C CA . MET A 1 161 ? -22.694 -11.490 28.556 1.00 92.50 161 MET A CA 1
ATOM 1247 C C . MET A 1 161 ? -22.508 -10.854 27.174 1.00 92.50 161 MET A C 1
ATOM 1249 O O . MET A 1 161 ? -21.417 -10.894 26.592 1.00 92.50 161 MET A O 1
ATOM 1253 N N . LEU A 1 162 ? -23.587 -10.283 26.631 1.00 83.50 162 LEU A N 1
ATOM 1254 C CA . LEU A 1 162 ? -23.616 -9.729 25.272 1.00 83.50 162 LEU A CA 1
ATOM 1255 C C . LEU A 1 162 ? -22.729 -8.487 25.125 1.00 83.50 162 LEU A C 1
ATOM 1257 O O . LEU A 1 162 ? -22.121 -8.270 24.074 1.00 83.50 162 LEU A O 1
ATOM 1261 N N . GLY A 1 163 ? -22.557 -7.731 26.208 1.00 81.12 163 GLY A N 1
ATOM 1262 C CA . GLY A 1 163 ? -22.049 -6.371 26.098 1.00 81.12 163 GLY A CA 1
ATOM 1263 C C . GLY A 1 163 ? -23.178 -5.413 25.751 1.00 81.12 163 GLY A C 1
ATOM 1264 O O . GLY A 1 163 ? -24.247 -5.823 25.310 1.00 81.12 163 GLY A O 1
ATOM 1265 N N . THR A 1 164 ? -22.939 -4.120 25.928 1.00 78.62 164 THR A N 1
ATOM 1266 C CA . THR A 1 164 ? -23.982 -3.139 25.622 1.00 78.62 164 THR A CA 1
ATOM 1267 C C . THR A 1 164 ? -23.915 -2.722 24.165 1.00 78.62 164 THR A C 1
ATOM 1269 O O . THR A 1 164 ? -22.902 -2.221 23.673 1.00 78.62 164 THR A O 1
ATOM 1272 N N . HIS A 1 165 ? -25.028 -2.928 23.472 1.00 81.31 165 HIS A N 1
ATOM 1273 C CA . HIS A 1 165 ? -25.206 -2.549 22.081 1.00 81.31 165 HIS A CA 1
ATOM 1274 C C . HIS A 1 165 ? -26.185 -1.386 22.009 1.00 81.31 165 HIS A C 1
ATOM 1276 O O . HIS A 1 165 ? -27.367 -1.554 22.273 1.00 81.31 165 HIS A O 1
ATOM 1282 N N . TRP A 1 166 ? -25.690 -0.197 21.675 1.00 78.44 166 TRP A N 1
ATOM 1283 C CA . TRP A 1 166 ? -26.521 1.002 21.581 1.00 78.44 166 TRP A CA 1
ATOM 1284 C C . TRP A 1 166 ? -27.054 1.180 20.159 1.00 78.44 166 TRP A C 1
ATOM 1286 O O . TRP A 1 166 ? -26.266 1.297 19.217 1.00 78.44 166 TRP A O 1
ATOM 1296 N N . ILE A 1 167 ? -28.373 1.222 20.003 1.00 78.50 167 ILE A N 1
ATOM 1297 C CA . ILE A 1 167 ? -29.080 1.200 18.721 1.00 78.50 167 ILE A CA 1
ATOM 1298 C C . ILE A 1 167 ? -30.128 2.316 18.748 1.00 78.50 167 ILE A C 1
ATOM 1300 O O . ILE A 1 167 ? -30.960 2.367 19.647 1.00 78.50 167 ILE A O 1
ATOM 1304 N N . ASP A 1 168 ? -30.053 3.247 17.795 1.00 71.88 168 ASP A N 1
ATOM 1305 C CA . ASP A 1 168 ? -30.999 4.370 17.637 1.00 71.88 168 ASP A CA 1
ATOM 1306 C C . ASP A 1 168 ? -31.261 5.196 18.910 1.00 71.88 168 ASP A C 1
ATOM 1308 O O . ASP A 1 168 ? -32.348 5.717 19.127 1.00 71.88 168 ASP A O 1
ATOM 1312 N N . GLY A 1 169 ? -30.243 5.348 19.760 1.00 74.19 169 GLY A N 1
ATOM 1313 C CA . GLY A 1 169 ? -30.340 6.183 20.958 1.00 74.19 169 GLY A CA 1
ATOM 1314 C C . GLY A 1 169 ? -30.666 5.437 22.254 1.00 74.19 169 GLY A C 1
ATOM 1315 O O . GLY A 1 169 ? -30.573 6.071 23.301 1.00 74.19 169 GLY A O 1
ATOM 1316 N N . ALA A 1 170 ? -30.892 4.120 22.222 1.00 78.69 170 ALA A N 1
ATOM 1317 C CA . ALA A 1 170 ? -31.113 3.290 23.411 1.00 78.69 170 ALA A CA 1
ATOM 1318 C C . ALA A 1 170 ? -30.232 2.019 23.419 1.00 78.69 170 ALA A C 1
ATOM 1320 O O . ALA A 1 170 ? -29.803 1.568 22.355 1.00 78.69 170 ALA A O 1
ATOM 1321 N N . PRO A 1 171 ? -29.919 1.428 24.589 1.00 78.50 171 PRO A N 1
ATOM 1322 C CA . PRO A 1 171 ? -29.306 0.102 24.652 1.00 78.50 171 PRO A CA 1
ATOM 1323 C C . PRO A 1 171 ? -30.289 -0.974 24.161 1.00 78.50 171 PRO A C 1
ATOM 1325 O O . PRO A 1 171 ? -31.498 -0.821 24.296 1.00 78.50 171 PRO A O 1
ATOM 1328 N N . ALA A 1 172 ? -29.775 -2.061 23.587 1.00 75.88 172 ALA A N 1
ATOM 1329 C CA . ALA A 1 172 ? -30.576 -3.230 23.245 1.00 75.88 172 ALA A CA 1
ATOM 1330 C C . ALA A 1 172 ? -31.147 -3.884 24.516 1.00 75.88 172 ALA A C 1
ATOM 1332 O O . ALA A 1 172 ? -30.436 -4.023 25.508 1.00 75.88 172 ALA A O 1
ATOM 1333 N N . ASP A 1 173 ? -32.400 -4.345 24.463 1.00 70.88 173 ASP A N 1
ATOM 1334 C CA . ASP A 1 173 ? -33.141 -4.842 25.637 1.00 70.88 173 ASP A CA 1
ATOM 1335 C C . ASP A 1 173 ? -32.569 -6.135 26.254 1.00 70.88 173 ASP A C 1
ATOM 1337 O O . ASP A 1 173 ? -32.960 -6.543 27.348 1.00 70.88 173 ASP A O 1
ATOM 1341 N N . THR A 1 174 ? -31.636 -6.804 25.569 1.00 74.31 174 THR A N 1
ATOM 1342 C CA . THR A 1 174 ? -31.024 -8.061 26.023 1.00 74.31 174 THR A CA 1
ATOM 1343 C C . THR A 1 174 ? -29.551 -7.861 26.373 1.00 74.31 174 THR A C 1
ATOM 1345 O O . THR A 1 174 ? -28.723 -7.620 25.499 1.00 74.31 174 THR A O 1
ATOM 1348 N N . GLU A 1 175 ? -29.214 -8.041 27.653 1.00 79.81 175 GLU A N 1
ATOM 1349 C CA . GLU A 1 175 ? -27.837 -7.916 28.166 1.00 79.81 175 GLU A CA 1
ATOM 1350 C C . GLU A 1 175 ? -27.177 -9.290 28.448 1.00 79.81 175 GLU A C 1
ATOM 1352 O O . GLU A 1 175 ? -25.946 -9.405 28.437 1.00 79.81 175 GLU A O 1
ATOM 1357 N N . GLN A 1 176 ? -27.964 -10.360 28.678 1.00 88.69 176 GLN A N 1
ATOM 1358 C CA . GLN A 1 176 ? -27.466 -11.717 28.982 1.00 88.69 176 GLN A CA 1
ATOM 1359 C C . GLN A 1 176 ? -28.281 -12.820 28.303 1.00 88.69 176 GLN A C 1
ATOM 1361 O O . GLN A 1 176 ? -29.506 -12.757 28.278 1.00 88.69 176 GLN A O 1
ATOM 1366 N N . ILE A 1 177 ? -27.597 -13.861 27.822 1.00 90.69 177 ILE A N 1
ATOM 1367 C CA . ILE A 1 177 ? -28.202 -15.030 27.166 1.00 90.69 177 ILE A CA 1
ATOM 1368 C C . ILE A 1 177 ? -28.003 -16.275 28.035 1.00 90.69 177 ILE A C 1
ATOM 1370 O O . ILE A 1 177 ? -26.953 -16.445 28.6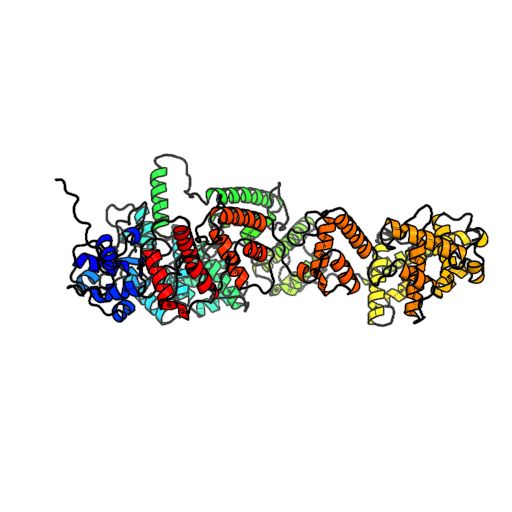62 1.00 90.69 177 ILE A O 1
ATOM 1374 N N . ASP A 1 178 ? -29.018 -17.137 28.088 1.00 90.31 178 ASP A N 1
ATOM 1375 C CA . ASP A 1 178 ? -28.943 -18.455 28.720 1.00 90.31 178 ASP A CA 1
ATOM 1376 C C . ASP A 1 178 ? -28.144 -19.447 27.863 1.00 90.31 178 ASP A C 1
ATOM 1378 O O . ASP A 1 178 ? -28.459 -19.644 26.697 1.00 90.31 178 ASP A O 1
ATOM 1382 N N . LEU A 1 179 ? -27.114 -20.072 28.431 1.00 92.75 179 LEU A N 1
ATOM 1383 C CA . LEU A 1 179 ? -26.289 -21.095 27.779 1.00 92.75 179 LEU A CA 1
ATOM 1384 C C . LEU A 1 179 ? -26.547 -22.502 28.333 1.00 92.75 179 LEU A C 1
ATOM 1386 O O . LEU A 1 179 ? -25.779 -23.413 28.031 1.00 92.75 179 LEU A O 1
ATOM 1390 N N . THR A 1 180 ? -27.562 -22.703 29.176 1.00 86.81 180 THR A N 1
ATOM 1391 C CA . THR A 1 180 ? -27.828 -24.008 29.811 1.00 86.81 180 THR A CA 1
ATOM 1392 C C . THR A 1 180 ? -27.995 -25.153 28.806 1.00 86.81 180 THR A C 1
ATOM 1394 O O . THR A 1 180 ? -27.542 -26.260 29.088 1.00 86.81 180 THR A O 1
ATOM 1397 N N . GLY A 1 181 ? -28.545 -24.884 27.618 1.00 86.25 181 GLY A N 1
ATOM 1398 C CA . GLY A 1 181 ? -28.661 -25.856 26.522 1.00 86.25 181 GLY A CA 1
ATOM 1399 C C . GLY A 1 181 ? -27.385 -26.099 25.702 1.00 86.25 181 GLY A C 1
ATOM 1400 O O . GLY A 1 181 ? -27.378 -27.003 24.877 1.00 86.25 181 GLY A O 1
ATOM 1401 N N . LEU A 1 182 ? -26.307 -25.333 25.925 1.00 93.06 182 LEU A N 1
ATOM 1402 C CA . LEU A 1 182 ? -25.091 -25.334 25.094 1.00 93.06 182 LEU A CA 1
ATOM 1403 C C . LEU A 1 182 ? -23.806 -25.551 25.927 1.00 93.06 182 LEU A C 1
ATOM 1405 O O . LEU A 1 182 ? -22.975 -24.637 26.071 1.00 93.06 182 LEU A O 1
ATOM 1409 N N . PRO A 1 183 ? -23.596 -26.750 26.509 1.00 89.81 183 PRO A N 1
ATOM 1410 C CA . PRO A 1 183 ? -22.429 -27.045 27.347 1.00 89.81 183 PRO A CA 1
ATOM 1411 C C . PRO A 1 183 ? -21.087 -26.930 26.600 1.00 89.81 183 PRO A C 1
ATOM 1413 O O . PRO A 1 183 ? -20.034 -26.711 27.219 1.00 89.81 183 PRO A O 1
ATOM 1416 N N . GLU A 1 184 ? -21.090 -27.028 25.269 1.00 92.38 184 GLU A N 1
ATOM 1417 C CA . GLU A 1 184 ? -19.910 -26.837 24.431 1.00 92.38 184 GLU A CA 1
ATOM 1418 C C . GLU A 1 184 ? -19.300 -25.435 24.581 1.00 92.38 184 GLU A C 1
ATOM 1420 O O . GLU A 1 184 ? -18.078 -25.301 24.489 1.00 92.38 184 GLU A O 1
ATOM 1425 N N . MET A 1 185 ? -20.090 -24.411 24.927 1.00 94.19 185 MET A N 1
ATOM 1426 C CA . MET A 1 185 ? -19.604 -23.040 25.146 1.00 94.19 185 MET A CA 1
ATOM 1427 C C . MET A 1 185 ? -18.648 -22.964 26.336 1.00 94.19 185 MET A C 1
ATOM 1429 O O . MET A 1 185 ? -17.577 -22.351 26.273 1.00 94.19 185 MET A O 1
ATOM 1433 N N . VAL A 1 186 ? -18.987 -23.653 27.428 1.00 92.69 186 VAL A N 1
ATOM 1434 C CA . VAL A 1 186 ? -18.137 -23.733 28.623 1.00 92.69 186 VAL A CA 1
ATOM 1435 C C . VAL A 1 186 ? -16.863 -24.527 28.321 1.00 92.69 186 VAL A C 1
ATOM 1437 O O . VAL A 1 186 ? -15.777 -24.189 28.805 1.00 92.69 186 VAL A O 1
ATOM 1440 N N . THR A 1 187 ? -16.957 -25.558 27.480 1.00 93.62 187 THR A N 1
ATOM 1441 C CA . THR A 1 187 ? -15.793 -26.328 27.019 1.00 93.62 187 THR A CA 1
ATOM 1442 C C . THR A 1 187 ? -14.875 -25.497 26.122 1.00 93.62 187 THR A C 1
ATOM 1444 O O . THR A 1 187 ? -13.665 -25.474 26.360 1.00 93.62 187 THR A O 1
ATOM 1447 N N . ALA A 1 188 ? -15.426 -24.735 25.175 1.00 96.06 188 ALA A N 1
ATOM 1448 C CA . ALA A 1 188 ? -14.680 -23.789 24.351 1.00 96.06 188 ALA A CA 1
ATOM 1449 C C . ALA A 1 188 ? -13.972 -22.733 25.211 1.00 96.06 188 ALA A C 1
ATOM 1451 O O . ALA A 1 188 ? -12.780 -22.490 25.037 1.00 96.06 188 ALA A O 1
ATOM 1452 N N . ARG A 1 189 ? -14.647 -22.185 26.230 1.00 95.88 189 ARG A N 1
ATOM 1453 C CA . ARG A 1 189 ? -14.038 -21.232 27.171 1.00 95.88 189 ARG A CA 1
ATOM 1454 C C . ARG A 1 189 ? -12.834 -21.829 27.903 1.00 95.88 189 ARG A C 1
ATOM 1456 O O . ARG A 1 189 ? -11.806 -21.168 28.046 1.00 95.88 189 ARG A O 1
ATOM 1463 N N . ARG A 1 190 ? -12.937 -23.080 28.373 1.00 95.81 190 ARG A N 1
ATOM 1464 C CA . ARG A 1 190 ? -11.817 -23.783 29.030 1.00 95.81 190 ARG A CA 1
ATOM 1465 C C . ARG A 1 190 ? -10.624 -23.938 28.086 1.00 95.81 190 ARG A C 1
ATOM 1467 O O . ARG A 1 190 ? -9.502 -23.657 28.503 1.00 95.81 190 ARG A O 1
ATOM 1474 N N . ARG A 1 191 ? -10.867 -24.321 26.827 1.00 95.81 191 ARG A N 1
ATOM 1475 C CA . ARG A 1 191 ? -9.828 -24.410 25.784 1.00 95.81 191 ARG A CA 1
ATOM 1476 C C . ARG A 1 191 ? -9.196 -23.046 25.505 1.00 95.81 191 ARG A C 1
ATOM 1478 O O . ARG A 1 191 ? -7.976 -22.937 25.502 1.00 95.81 191 ARG A O 1
ATOM 1485 N N . HIS A 1 192 ? -9.994 -21.986 25.394 1.00 97.06 192 HIS A N 1
ATOM 1486 C CA . HIS A 1 192 ? -9.489 -20.627 25.193 1.00 97.06 192 HIS A CA 1
ATOM 1487 C C . HIS A 1 192 ? -8.553 -20.189 26.333 1.00 97.06 192 HIS A C 1
ATOM 1489 O O . HIS A 1 192 ? -7.436 -19.741 26.091 1.00 97.06 192 HIS A O 1
ATOM 1495 N N . LEU A 1 193 ? -8.941 -20.412 27.592 1.00 96.50 193 LEU A N 1
ATOM 1496 C CA . LEU A 1 193 ? -8.077 -20.124 28.744 1.00 96.50 193 LEU A CA 1
ATOM 1497 C C . LEU A 1 193 ? -6.807 -20.991 28.785 1.00 96.50 193 LEU A C 1
ATOM 1499 O O . LEU A 1 193 ? -5.815 -20.603 29.399 1.00 96.50 193 LEU A O 1
ATOM 1503 N N . GLN A 1 194 ? -6.815 -22.188 28.195 1.00 96.44 194 GLN A N 1
ATOM 1504 C CA . GLN A 1 194 ? -5.599 -22.991 28.033 1.00 96.44 194 GLN A CA 1
ATOM 1505 C C . GLN A 1 194 ? -4.685 -22.403 26.953 1.00 96.44 194 GLN A C 1
ATOM 1507 O O . GLN A 1 194 ? -3.481 -22.327 27.186 1.00 96.44 194 GLN A O 1
ATOM 1512 N N . LEU A 1 195 ? -5.236 -21.944 25.825 1.00 96.00 195 LEU A N 1
ATOM 1513 C CA . LEU A 1 195 ? -4.471 -21.290 24.757 1.00 96.00 195 LEU A CA 1
ATOM 1514 C C . LEU A 1 195 ? -3.798 -20.012 25.255 1.00 96.00 195 LEU A C 1
ATOM 1516 O O . LEU A 1 195 ? -2.585 -19.903 25.136 1.00 96.00 195 LEU A O 1
ATOM 1520 N N . LEU A 1 196 ? -4.551 -19.119 25.907 1.00 95.38 196 LEU A N 1
ATOM 1521 C CA . LEU A 1 196 ? -4.024 -17.867 26.471 1.00 95.38 196 LEU A CA 1
ATOM 1522 C C . LEU A 1 196 ? -2.886 -18.088 27.478 1.00 95.38 196 LEU A C 1
ATOM 1524 O O . LEU A 1 196 ? -2.028 -17.231 27.635 1.00 95.38 196 LEU A O 1
ATOM 1528 N N . ARG A 1 197 ? -2.867 -19.238 28.165 1.00 95.06 197 ARG A N 1
ATOM 1529 C CA . ARG A 1 197 ? -1.788 -19.594 29.099 1.00 95.06 197 ARG A CA 1
ATOM 1530 C C . ARG A 1 197 ? -0.576 -20.231 28.423 1.00 95.06 197 ARG A C 1
ATOM 1532 O O . ARG A 1 197 ? 0.522 -20.128 28.954 1.00 95.06 197 ARG A O 1
ATOM 1539 N N . ARG A 1 198 ? -0.776 -20.961 27.322 1.00 93.88 198 ARG A N 1
ATOM 1540 C CA . ARG A 1 198 ? 0.268 -21.779 26.677 1.00 93.88 198 ARG A CA 1
ATOM 1541 C C . ARG A 1 198 ? 0.909 -21.113 25.466 1.00 93.88 198 ARG A C 1
ATOM 1543 O O . ARG A 1 198 ? 2.001 -21.515 25.078 1.00 93.88 198 ARG A O 1
ATOM 1550 N N . ARG A 1 199 ? 0.220 -20.169 24.828 1.00 90.69 199 ARG A N 1
ATOM 1551 C CA . ARG A 1 199 ? 0.637 -19.543 23.574 1.00 90.69 199 ARG A CA 1
ATOM 1552 C C . ARG A 1 199 ? 0.656 -18.021 23.765 1.00 90.69 199 ARG A C 1
ATOM 1554 O O . ARG A 1 199 ? -0.395 -17.471 24.089 1.00 90.69 199 ARG A O 1
ATOM 1561 N N . PRO A 1 200 ? 1.800 -17.344 23.559 1.00 87.38 200 PRO A N 1
ATOM 1562 C CA . PRO A 1 200 ? 1.900 -15.894 23.750 1.00 87.38 200 PRO A CA 1
ATOM 1563 C C . PRO A 1 200 ? 1.003 -15.126 22.770 1.00 87.38 200 PRO A C 1
ATOM 1565 O O . PRO A 1 200 ? 0.334 -14.182 23.167 1.00 87.38 200 PRO A O 1
ATOM 1568 N N . ASP A 1 201 ? 0.898 -15.617 21.535 1.00 89.19 201 ASP A N 1
ATOM 1569 C CA . ASP A 1 201 ? 0.160 -14.981 20.439 1.00 89.19 201 ASP A CA 1
ATOM 1570 C C . ASP A 1 201 ? -1.348 -15.316 20.423 1.00 89.19 201 ASP A C 1
ATOM 1572 O O . ASP A 1 201 ? -2.052 -15.033 19.451 1.00 89.19 201 ASP A O 1
ATOM 1576 N N . ALA A 1 202 ? -1.868 -16.002 21.448 1.00 92.44 202 ALA A N 1
ATOM 1577 C CA . ALA A 1 202 ? -3.249 -16.496 21.443 1.00 92.44 202 ALA A CA 1
ATOM 1578 C C . ALA A 1 202 ? -4.291 -15.375 21.384 1.00 92.44 202 ALA A C 1
ATOM 1580 O O . ALA A 1 202 ? -5.350 -15.572 20.789 1.00 92.44 202 ALA A O 1
ATOM 1581 N N . SER A 1 203 ? -4.011 -14.221 21.992 1.00 91.69 203 SER A N 1
ATOM 1582 C CA . SER A 1 203 ? -4.949 -13.097 21.995 1.00 91.69 203 SER A CA 1
ATOM 1583 C C . SER A 1 203 ? -5.086 -12.503 20.596 1.00 91.69 203 SER A C 1
ATOM 1585 O O . SER A 1 203 ? -6.193 -12.291 20.110 1.00 91.69 203 SER A O 1
ATOM 1587 N N . GLU A 1 204 ? -3.969 -12.270 19.915 1.00 91.25 204 GLU A N 1
ATOM 1588 C CA . GLU A 1 204 ? -3.956 -11.715 18.569 1.00 91.25 204 GLU A CA 1
ATOM 1589 C C . GLU A 1 204 ? -4.451 -12.735 17.533 1.00 91.25 204 GLU A C 1
ATOM 1591 O O . GLU A 1 204 ? -5.164 -12.378 16.593 1.00 91.25 204 GLU A O 1
ATOM 1596 N N . ALA A 1 205 ? -4.146 -14.020 17.728 1.00 93.25 205 ALA A N 1
ATOM 1597 C CA . ALA A 1 205 ? -4.698 -15.097 16.916 1.00 93.25 205 ALA A CA 1
ATOM 1598 C C . ALA A 1 205 ? -6.218 -15.220 17.056 1.00 93.25 205 ALA A C 1
ATOM 1600 O O . ALA A 1 205 ? -6.894 -15.495 16.063 1.00 93.25 205 ALA A O 1
ATOM 1601 N N . PHE A 1 206 ? -6.761 -14.976 18.253 1.00 95.31 206 PHE A N 1
ATOM 1602 C CA . PHE A 1 206 ? -8.203 -14.968 18.478 1.00 95.31 206 PHE A CA 1
ATOM 1603 C C . PHE A 1 206 ? -8.892 -13.862 17.677 1.00 95.31 206 PHE A C 1
ATOM 1605 O O . PHE A 1 206 ? -9.936 -14.110 17.083 1.00 95.31 206 PHE A O 1
ATOM 1612 N N . GLU A 1 207 ? -8.299 -12.670 17.583 1.00 92.94 207 GLU A N 1
ATOM 1613 C CA . GLU A 1 207 ? -8.839 -11.578 16.759 1.00 92.94 207 GLU A CA 1
ATOM 1614 C C . GLU A 1 207 ? -8.898 -11.956 15.269 1.00 92.94 207 GLU A C 1
ATOM 1616 O O . GLU A 1 207 ? -9.897 -11.695 14.591 1.00 92.94 207 GLU A O 1
ATOM 1621 N N . VAL A 1 208 ? -7.860 -12.631 14.756 1.00 93.94 208 VAL A N 1
ATOM 1622 C CA . VAL A 1 208 ? -7.859 -13.160 13.382 1.00 93.94 208 VAL A CA 1
ATOM 1623 C C . VAL A 1 208 ? -8.922 -14.238 13.205 1.00 93.94 208 VAL A C 1
ATOM 1625 O O . VAL A 1 208 ? -9.729 -14.157 12.279 1.00 93.94 208 VAL A O 1
ATOM 1628 N N . ALA A 1 209 ? -8.962 -15.222 14.101 1.00 96.56 209 ALA A N 1
ATOM 1629 C CA . ALA A 1 209 ? -9.948 -16.296 14.082 1.00 96.56 209 ALA A CA 1
ATOM 1630 C C . ALA A 1 209 ? -11.385 -15.763 14.155 1.00 96.56 209 ALA A C 1
ATOM 1632 O O . ALA A 1 209 ? -12.264 -16.261 13.453 1.00 96.56 209 ALA A O 1
ATOM 1633 N N . HIS A 1 210 ? -11.620 -14.725 14.957 1.00 95.00 210 HIS A N 1
ATOM 1634 C CA . HIS A 1 210 ? -12.923 -14.093 15.102 1.00 95.00 210 HIS A CA 1
ATOM 1635 C C . HIS A 1 210 ? -13.345 -13.414 13.798 1.00 95.00 210 HIS A C 1
ATOM 1637 O O . HIS A 1 210 ? -14.462 -13.620 13.329 1.00 95.00 210 HIS A O 1
ATOM 1643 N N . ALA A 1 211 ? -12.434 -12.680 13.151 1.00 92.81 211 ALA A N 1
ATOM 1644 C CA . ALA A 1 211 ? -12.681 -12.111 11.830 1.00 92.81 211 ALA A CA 1
ATOM 1645 C C . ALA A 1 211 ? -13.016 -13.179 10.781 1.00 92.81 211 ALA A C 1
ATOM 1647 O O . ALA A 1 211 ? -13.936 -12.991 9.984 1.00 92.81 211 ALA A O 1
ATOM 1648 N N . VAL A 1 212 ? -12.300 -14.307 10.799 1.00 94.00 212 VAL A N 1
ATOM 1649 C CA . VAL A 1 212 ? -12.560 -15.450 9.915 1.00 94.00 212 VAL A CA 1
ATOM 1650 C C . VAL A 1 212 ? -13.950 -16.030 10.169 1.00 94.00 212 VAL A C 1
ATOM 1652 O O . VAL A 1 212 ? -14.749 -16.083 9.235 1.00 94.00 212 VAL A O 1
ATOM 1655 N N . ALA A 1 213 ? -14.282 -16.363 11.416 1.00 94.94 213 ALA A N 1
ATOM 1656 C CA . ALA A 1 213 ? -15.582 -16.922 11.778 1.00 94.94 213 ALA A CA 1
ATOM 1657 C C . ALA A 1 213 ? -16.745 -15.981 11.416 1.00 94.94 213 ALA A C 1
ATOM 1659 O O . ALA A 1 213 ? -17.728 -16.422 10.828 1.00 94.94 213 ALA A O 1
ATOM 1660 N N . VAL A 1 214 ? -16.615 -14.675 11.677 1.00 91.81 214 VAL A N 1
ATOM 1661 C CA . VAL A 1 214 ? -17.625 -13.674 11.285 1.00 91.81 214 VAL A CA 1
ATOM 1662 C C . VAL A 1 214 ? -17.746 -13.564 9.763 1.00 91.81 214 VAL A C 1
ATOM 1664 O O . VAL A 1 214 ? -18.852 -13.420 9.243 1.00 91.81 214 VAL A O 1
ATOM 1667 N N . SER A 1 215 ? -16.630 -13.647 9.030 1.00 88.50 215 SER A N 1
ATOM 1668 C CA . SER A 1 215 ? -16.672 -13.618 7.565 1.00 88.50 215 SER A CA 1
ATOM 1669 C C . SER A 1 215 ? -17.402 -14.830 6.986 1.00 88.50 215 SER A C 1
ATOM 1671 O O . SER A 1 215 ? -18.155 -14.674 6.033 1.00 88.50 215 SER A O 1
ATOM 1673 N N . TRP A 1 216 ? -17.243 -16.009 7.592 1.00 90.88 216 TRP A N 1
ATOM 1674 C CA . TRP A 1 216 ? -17.952 -17.232 7.213 1.00 90.88 216 TRP A CA 1
ATOM 1675 C C . TRP A 1 216 ? -19.429 -17.182 7.601 1.00 90.88 216 TRP A C 1
ATOM 1677 O O . TRP A 1 216 ? -20.287 -17.516 6.790 1.00 90.88 216 TRP A O 1
ATOM 1687 N N . TRP A 1 217 ? -19.741 -16.667 8.793 1.00 90.06 217 TRP A N 1
ATOM 1688 C CA . TRP A 1 217 ? -21.114 -16.439 9.251 1.00 90.06 217 TRP A CA 1
ATOM 1689 C C . TRP A 1 217 ? -21.938 -15.609 8.261 1.00 90.06 217 TRP A C 1
ATOM 1691 O O . TRP A 1 217 ? -23.115 -15.891 8.025 1.00 90.06 217 TRP A O 1
ATOM 1701 N N . ALA A 1 218 ? -21.311 -14.599 7.654 1.00 85.81 218 ALA A N 1
ATOM 1702 C CA . ALA A 1 218 ? -21.951 -13.727 6.678 1.00 85.81 218 ALA A CA 1
ATOM 1703 C C . ALA A 1 218 ? -22.273 -14.419 5.338 1.00 85.81 218 ALA A C 1
ATOM 1705 O O . ALA A 1 218 ? -23.159 -13.941 4.632 1.00 85.81 218 ALA A O 1
ATOM 1706 N N . GLN A 1 219 ? -21.598 -15.523 4.991 1.00 83.94 219 GLN A N 1
ATOM 1707 C CA . GLN A 1 219 ? -21.790 -16.220 3.709 1.00 83.94 219 GLN A CA 1
ATOM 1708 C C . GLN A 1 219 ? -23.071 -17.061 3.653 1.00 83.94 219 GLN A C 1
ATOM 1710 O O . GLN A 1 219 ? -23.556 -17.339 2.563 1.00 83.94 219 GLN A O 1
ATOM 1715 N N . GLN A 1 220 ? -23.626 -17.443 4.810 1.00 81.44 220 GLN A N 1
ATOM 1716 C CA . GLN A 1 220 ? -24.860 -18.234 4.921 1.00 81.44 220 GLN A CA 1
ATOM 1717 C C . GLN A 1 220 ? -24.852 -19.512 4.063 1.00 81.44 220 GLN A C 1
ATOM 1719 O O . GLN A 1 220 ? -25.700 -19.703 3.194 1.00 81.44 220 GLN A O 1
ATOM 1724 N N . TRP A 1 221 ? -23.870 -20.382 4.291 1.00 87.50 221 TRP A N 1
ATOM 1725 C CA . TRP A 1 221 ? -23.745 -21.620 3.527 1.00 87.50 221 TRP A CA 1
ATOM 1726 C C . TRP A 1 221 ? -24.928 -22.573 3.767 1.00 87.50 221 TRP A C 1
ATOM 1728 O O . TRP A 1 221 ? -25.302 -22.769 4.923 1.00 87.50 221 TRP A O 1
ATOM 1738 N N . PRO A 1 222 ? -25.499 -23.190 2.714 1.00 87.62 222 PRO A N 1
ATOM 1739 C CA . PRO A 1 222 ? -26.587 -24.159 2.858 1.00 87.62 222 PRO A CA 1
ATOM 1740 C C . PRO A 1 222 ? -26.226 -25.381 3.711 1.00 87.62 222 PRO A C 1
ATOM 1742 O O . PRO A 1 222 ? -27.091 -25.917 4.391 1.00 87.62 222 PRO A O 1
ATOM 1745 N N . GLU A 1 223 ? -24.961 -25.812 3.690 1.00 93.00 223 GLU A N 1
ATOM 1746 C CA . GLU A 1 223 ? -24.459 -26.960 4.457 1.00 93.00 223 GLU A CA 1
ATOM 1747 C C . GLU A 1 223 ? -24.224 -26.651 5.951 1.00 93.00 223 GLU A C 1
ATOM 1749 O O . GLU A 1 223 ? -23.894 -27.543 6.736 1.00 93.00 223 GLU A O 1
ATOM 1754 N N . GLU A 1 224 ? -24.343 -25.383 6.362 1.00 93.12 224 GLU A N 1
ATOM 1755 C CA . GLU A 1 224 ? -24.117 -24.961 7.743 1.00 93.12 224 GLU A CA 1
ATOM 1756 C C . GLU A 1 224 ? -25.368 -25.173 8.606 1.00 93.12 224 GLU A C 1
ATOM 1758 O O . GLU A 1 224 ? -26.272 -24.339 8.643 1.00 93.12 224 GLU A O 1
ATOM 1763 N N . GLU A 1 225 ? -25.382 -26.265 9.370 1.00 92.00 225 GLU A N 1
ATOM 1764 C CA . GLU A 1 225 ? -26.498 -26.611 10.261 1.00 92.00 225 GLU A CA 1
ATOM 1765 C C . GLU A 1 225 ? -26.256 -26.222 11.730 1.00 92.00 225 GLU A C 1
ATOM 1767 O O . GLU A 1 225 ? -27.194 -25.875 12.453 1.00 92.00 225 GLU A O 1
ATOM 1772 N N . GLN A 1 226 ? -24.999 -26.234 12.193 1.00 92.81 226 GLN A N 1
ATOM 1773 C CA . GLN A 1 226 ? -24.681 -26.081 13.619 1.00 92.81 226 GLN A CA 1
ATOM 1774 C C . GLN A 1 226 ? -25.000 -24.670 14.123 1.00 92.81 226 GLN A C 1
ATOM 1776 O O . GLN A 1 226 ? -25.575 -24.488 15.197 1.00 92.81 226 GLN A O 1
ATOM 1781 N N . TRP A 1 227 ? -24.619 -23.652 13.355 1.00 94.38 227 TRP A N 1
ATOM 1782 C CA . TRP A 1 227 ? -24.823 -22.253 13.718 1.00 94.38 227 TRP A CA 1
ATOM 1783 C C . TRP A 1 227 ? -26.301 -21.844 13.793 1.00 94.38 227 TRP A C 1
ATOM 1785 O O . TRP A 1 227 ? -26.697 -21.316 14.839 1.00 94.38 227 TRP A O 1
ATOM 1795 N N . PRO A 1 228 ? -27.143 -22.103 12.771 1.00 91.94 228 PRO A N 1
ATOM 1796 C CA . PRO A 1 228 ? -28.584 -21.891 12.879 1.00 91.94 228 PRO A CA 1
ATOM 1797 C C . PRO A 1 228 ? -29.209 -22.647 14.054 1.00 91.94 228 PRO A C 1
ATOM 1799 O O . PRO A 1 228 ? -30.000 -22.065 14.793 1.00 91.94 228 PRO A O 1
ATOM 1802 N N . HIS A 1 229 ? -28.812 -23.905 14.281 1.00 91.81 229 HIS A N 1
ATOM 1803 C CA . HIS A 1 229 ? -29.340 -24.709 15.382 1.00 91.81 229 HIS A CA 1
ATOM 1804 C C . HIS A 1 229 ? -29.049 -24.084 16.754 1.00 91.81 229 HIS A C 1
ATOM 1806 O O . HIS A 1 229 ? -29.964 -23.896 17.555 1.00 91.81 229 HIS A O 1
ATOM 1812 N N . ARG A 1 230 ? -27.799 -23.673 17.013 1.00 93.75 230 ARG A N 1
ATOM 1813 C CA . ARG A 1 230 ? -27.444 -22.969 18.258 1.00 93.75 230 ARG A CA 1
ATOM 1814 C C . ARG A 1 230 ? -28.174 -21.632 18.384 1.00 93.75 230 ARG A C 1
ATOM 1816 O O . ARG A 1 230 ? -28.654 -21.310 19.464 1.00 93.75 230 ARG A O 1
ATOM 1823 N N . ALA A 1 231 ? -28.282 -20.854 17.305 1.00 91.75 231 ALA A N 1
ATOM 1824 C CA . ALA A 1 231 ? -28.989 -19.572 17.332 1.00 91.75 231 ALA A CA 1
ATOM 1825 C C . ALA A 1 231 ? -30.470 -19.740 17.717 1.00 91.75 231 ALA A C 1
ATOM 1827 O O . ALA A 1 231 ? -30.975 -18.958 18.523 1.00 91.75 231 ALA A O 1
ATOM 1828 N N . LEU A 1 232 ? -31.129 -20.785 17.200 1.00 89.69 232 LEU A N 1
ATOM 1829 C CA . LEU A 1 232 ? -32.506 -21.147 17.547 1.00 89.69 232 LEU A CA 1
ATOM 1830 C C . LEU A 1 232 ? -32.641 -21.577 19.012 1.00 89.69 232 LEU A C 1
ATOM 1832 O O . LEU A 1 232 ? -33.554 -21.117 19.687 1.00 89.69 232 LEU A O 1
ATOM 1836 N N . GLN A 1 233 ? -31.724 -22.399 19.531 1.00 90.19 233 GLN A N 1
ATOM 1837 C CA . GLN A 1 233 ? -31.747 -22.806 20.944 1.00 90.19 233 GLN A CA 1
ATOM 1838 C C . GLN A 1 233 ? -31.558 -21.631 21.913 1.00 90.19 233 GLN A C 1
ATOM 1840 O O . GLN A 1 233 ? -32.064 -21.661 23.032 1.00 90.19 233 GLN A O 1
ATOM 1845 N N . LEU A 1 234 ? -30.819 -20.600 21.494 1.00 90.31 234 LEU A N 1
ATOM 1846 C CA . LEU A 1 234 ? -30.612 -19.392 22.288 1.00 90.31 234 LEU A CA 1
ATOM 1847 C C . LEU A 1 234 ? -31.796 -18.418 22.221 1.00 90.31 234 LEU A C 1
ATOM 1849 O O . LEU A 1 234 ? -31.866 -17.524 23.062 1.00 90.31 234 LEU A O 1
ATOM 1853 N N . ALA A 1 235 ? -32.678 -18.545 21.226 1.00 89.00 235 ALA A N 1
ATOM 1854 C CA . ALA A 1 235 ? -33.726 -17.572 20.934 1.00 89.00 235 ALA A CA 1
ATOM 1855 C C . ALA A 1 235 ? -34.847 -17.580 21.981 1.00 89.00 235 ALA A C 1
ATOM 1857 O O . ALA A 1 235 ? -35.513 -18.601 22.168 1.00 89.00 235 ALA A O 1
ATOM 1858 N N . PRO A 1 236 ? -35.125 -16.438 22.638 1.00 85.56 236 PRO A N 1
ATOM 1859 C CA . PRO A 1 236 ? -36.325 -16.296 23.440 1.00 85.56 236 PRO A CA 1
ATOM 1860 C C . PRO A 1 236 ? -37.583 -16.406 22.560 1.00 85.56 236 PRO A C 1
ATOM 1862 O O . PRO A 1 236 ? -37.562 -15.968 21.401 1.00 85.56 236 PRO A O 1
ATOM 1865 N N . PRO A 1 237 ? -38.701 -16.926 23.100 1.00 82.88 237 PRO A N 1
ATOM 1866 C CA . PRO A 1 237 ? -39.962 -17.012 22.370 1.00 82.88 237 PRO A CA 1
ATOM 1867 C C . PRO A 1 237 ? -40.415 -15.641 21.850 1.00 82.88 237 PRO A C 1
ATOM 1869 O O . PRO A 1 237 ? -40.387 -14.658 22.588 1.00 82.88 237 PRO A O 1
ATOM 1872 N N . GLY A 1 238 ? -40.856 -15.580 20.590 1.00 83.12 238 GLY A N 1
ATOM 1873 C CA . GLY A 1 238 ? -41.414 -14.363 19.985 1.00 83.12 238 GLY A CA 1
ATOM 1874 C C . GLY A 1 238 ? -40.389 -13.308 19.550 1.00 83.12 238 GLY A C 1
ATOM 1875 O O . GLY A 1 238 ? -40.780 -12.192 19.220 1.00 83.12 238 GLY A O 1
ATOM 1876 N N . THR A 1 239 ? -39.092 -13.631 19.541 1.00 85.88 239 THR A N 1
ATOM 1877 C CA . THR A 1 239 ? -38.053 -12.723 19.027 1.00 85.88 239 THR A CA 1
ATOM 1878 C C . THR A 1 239 ? -37.967 -12.758 17.501 1.00 85.88 239 THR A C 1
ATOM 1880 O O . THR A 1 239 ? -38.174 -13.801 16.885 1.00 85.88 239 THR A O 1
ATOM 1883 N N . ASP A 1 240 ? -37.647 -11.616 16.883 1.00 88.06 240 ASP A N 1
ATOM 1884 C CA . ASP A 1 240 ? -37.373 -11.553 15.444 1.00 88.06 240 ASP A CA 1
ATOM 1885 C C . ASP A 1 240 ? -36.119 -12.394 15.110 1.00 88.06 240 ASP A C 1
ATOM 1887 O O . ASP A 1 240 ? -35.029 -12.070 15.603 1.00 88.06 240 ASP A O 1
ATOM 1891 N N . PRO A 1 241 ? -36.230 -13.446 14.272 1.00 85.88 241 PRO A N 1
ATOM 1892 C CA . PRO A 1 241 ? -35.112 -14.328 13.952 1.00 85.88 241 PRO A CA 1
ATOM 1893 C C . PRO A 1 241 ? -33.909 -13.600 13.346 1.00 85.88 241 PRO A C 1
ATOM 1895 O O . PRO A 1 241 ? -32.768 -13.957 13.644 1.00 85.88 241 PRO A O 1
ATOM 1898 N N . GLY A 1 242 ? -34.134 -12.578 12.509 1.00 86.25 242 GLY A N 1
ATOM 1899 C CA . GLY A 1 242 ? -33.049 -11.836 11.861 1.00 86.25 242 GLY A CA 1
ATOM 1900 C C . GLY A 1 242 ? -32.283 -10.958 12.850 1.00 86.25 242 GLY A C 1
ATOM 1901 O O . GLY A 1 242 ? -31.049 -11.009 12.911 1.00 86.25 242 GLY A O 1
ATOM 1902 N N . TRP A 1 243 ? -33.014 -10.222 13.689 1.00 87.62 243 TRP A N 1
ATOM 1903 C CA . TRP A 1 243 ? -32.450 -9.466 14.805 1.00 87.62 243 TRP A CA 1
ATOM 1904 C C . TRP A 1 243 ? -31.664 -10.359 15.768 1.00 87.62 243 TRP A C 1
ATOM 1906 O O . TRP A 1 243 ? -30.510 -10.067 16.099 1.00 87.62 243 TRP A O 1
ATOM 1916 N N . TRP A 1 244 ? -32.274 -11.467 16.198 1.00 88.69 244 TRP A N 1
ATOM 1917 C CA . TRP A 1 244 ? -31.669 -12.378 17.161 1.00 88.69 244 TRP A CA 1
ATOM 1918 C C . TRP A 1 244 ? -30.390 -13.011 16.616 1.00 88.69 244 TRP A C 1
ATOM 1920 O O . TRP A 1 244 ? -29.359 -13.002 17.288 1.00 88.69 244 TRP A O 1
ATOM 1930 N N . ARG A 1 245 ? -30.414 -13.455 15.354 1.00 89.12 245 ARG A N 1
ATOM 1931 C CA . ARG A 1 245 ? -29.249 -14.010 14.659 1.00 89.12 245 ARG A CA 1
ATOM 1932 C C . ARG A 1 245 ? -28.042 -13.066 14.713 1.00 89.12 245 ARG A C 1
ATOM 1934 O O . ARG A 1 245 ? -26.929 -13.510 14.991 1.00 89.12 245 ARG A O 1
ATOM 1941 N N . LEU A 1 246 ? -28.238 -11.772 14.459 1.00 89.12 246 LEU A N 1
ATOM 1942 C CA . LEU A 1 246 ? -27.156 -10.781 14.521 1.00 89.12 246 LEU A CA 1
ATOM 1943 C C . LEU A 1 246 ? -26.663 -10.553 15.954 1.00 89.12 246 LEU A C 1
ATOM 1945 O O . LEU A 1 246 ? -25.456 -10.474 16.185 1.00 89.12 246 LEU A O 1
ATOM 1949 N N . LEU A 1 247 ? -27.588 -10.477 16.912 1.00 88.56 247 LEU A N 1
ATOM 1950 C CA . LEU A 1 247 ? -27.274 -10.242 18.318 1.00 88.56 247 LEU A CA 1
ATOM 1951 C C . LEU A 1 247 ? -26.453 -11.389 18.931 1.00 88.56 247 LEU A C 1
ATOM 1953 O O . LEU A 1 247 ? -25.514 -11.138 19.682 1.00 88.56 247 LEU A O 1
ATOM 1957 N N . THR A 1 248 ? -26.761 -12.643 18.590 1.00 91.06 248 THR A N 1
ATOM 1958 C CA . THR A 1 248 ? -26.095 -13.822 19.169 1.00 91.06 248 THR A CA 1
ATOM 1959 C C . THR A 1 248 ? -24.862 -14.295 18.416 1.00 91.06 248 THR A C 1
ATOM 1961 O O . THR A 1 248 ? -24.238 -15.259 18.860 1.00 91.06 248 THR A O 1
ATOM 1964 N N . ARG A 1 249 ? -24.497 -13.660 17.294 1.00 92.62 249 ARG A N 1
ATOM 1965 C CA . ARG A 1 249 ? -23.399 -14.084 16.405 1.00 92.62 249 ARG A CA 1
ATOM 1966 C C . ARG A 1 249 ? -22.152 -14.509 17.179 1.00 92.62 249 ARG A C 1
ATOM 1968 O O . ARG A 1 249 ? -21.719 -15.650 17.064 1.00 92.62 249 ARG A O 1
ATOM 1975 N N . ASP A 1 250 ? -21.622 -13.617 18.016 1.00 91.94 250 ASP A N 1
ATOM 1976 C CA . ASP A 1 250 ? -20.359 -13.848 18.725 1.00 91.94 250 ASP A CA 1
ATOM 1977 C C . ASP A 1 250 ? -20.453 -14.993 19.747 1.00 91.94 250 ASP A C 1
ATOM 1979 O O . ASP A 1 250 ? -19.449 -15.652 20.003 1.00 91.94 250 ASP A O 1
ATOM 1983 N N . ALA A 1 251 ? -21.642 -15.245 20.309 1.00 92.81 251 ALA A N 1
ATOM 1984 C CA . ALA A 1 251 ? -21.889 -16.378 21.200 1.00 92.81 251 ALA A CA 1
ATOM 1985 C C . ALA A 1 251 ? -21.943 -17.694 20.415 1.00 92.81 251 ALA A C 1
ATOM 1987 O O . ALA A 1 251 ? -21.284 -18.667 20.773 1.00 92.81 251 ALA A O 1
ATOM 1988 N N . VAL A 1 252 ? -22.688 -17.705 19.308 1.00 94.44 252 VAL A N 1
ATOM 1989 C CA . VAL A 1 252 ? -22.904 -18.892 18.474 1.00 94.44 252 VAL A CA 1
ATOM 1990 C C . VAL A 1 252 ? -21.610 -19.364 17.809 1.00 94.44 252 VAL A C 1
ATOM 1992 O O . VAL A 1 252 ? -21.349 -20.569 17.791 1.00 94.44 252 VAL A O 1
ATOM 1995 N N . THR A 1 253 ? -20.787 -18.433 17.310 1.00 95.69 253 THR A N 1
ATOM 1996 C CA . THR A 1 253 ? -19.522 -18.731 16.614 1.00 95.69 253 THR A CA 1
ATOM 1997 C C . THR A 1 253 ? -18.326 -18.890 17.556 1.00 95.69 253 THR A C 1
ATOM 1999 O O . THR A 1 253 ? -17.191 -19.073 17.101 1.00 95.69 253 THR A O 1
ATOM 2002 N N . TYR A 1 254 ? -18.523 -18.753 18.871 1.00 96.62 254 TYR A N 1
ATOM 2003 C CA . TYR A 1 254 ? -17.432 -18.777 19.844 1.00 96.62 254 TYR A CA 1
ATOM 2004 C C . TYR A 1 254 ? -16.626 -20.088 19.832 1.00 96.62 254 TYR A C 1
ATOM 2006 O O . TYR A 1 254 ? -15.393 -20.007 19.817 1.00 96.62 254 TYR A O 1
ATOM 2014 N N . PRO A 1 255 ? -17.245 -21.290 19.794 1.00 96.81 255 PRO A N 1
ATOM 2015 C CA . PRO A 1 255 ? -16.498 -22.545 19.762 1.00 96.81 255 PRO A CA 1
ATOM 2016 C C . PRO A 1 255 ? -15.599 -22.658 18.535 1.00 96.81 255 PRO A C 1
ATOM 2018 O O . PRO A 1 255 ? -14.423 -22.999 18.675 1.00 96.81 255 PRO A O 1
ATOM 2021 N N . GLU A 1 256 ? -16.114 -22.300 17.356 1.00 97.25 256 GLU A N 1
ATOM 2022 C CA . GLU A 1 256 ? -15.336 -22.294 16.118 1.00 97.25 256 GLU A CA 1
ATOM 2023 C C . GLU A 1 256 ? -14.207 -21.268 16.190 1.00 97.25 256 GLU A C 1
ATOM 2025 O O . GLU A 1 256 ? -13.081 -21.576 15.823 1.00 97.25 256 GLU A O 1
ATOM 2030 N N . THR A 1 257 ? -14.451 -20.082 16.752 1.00 97.81 257 THR A N 1
ATOM 2031 C CA . THR A 1 257 ? -13.406 -19.060 16.923 1.00 97.81 257 THR A CA 1
ATOM 2032 C C . THR A 1 257 ? -12.241 -19.583 17.775 1.00 97.81 257 THR A C 1
ATOM 2034 O O . THR A 1 257 ? -11.072 -19.389 17.436 1.00 97.81 257 THR A O 1
ATOM 2037 N N . VAL A 1 258 ? -12.529 -20.308 18.860 1.00 97.88 258 VAL A N 1
ATOM 2038 C CA . VAL A 1 258 ? -11.494 -20.921 19.712 1.00 97.88 258 VAL A CA 1
ATOM 2039 C C . VAL A 1 258 ? -10.778 -22.073 18.996 1.00 97.88 258 VAL A C 1
ATOM 2041 O O . VAL A 1 258 ? -9.556 -22.208 19.111 1.00 97.88 258 VAL A O 1
ATOM 2044 N N . ALA A 1 259 ? -11.508 -22.899 18.244 1.00 97.31 259 ALA A N 1
ATOM 2045 C CA . ALA A 1 259 ? -10.923 -23.976 17.447 1.00 97.31 259 ALA A CA 1
ATOM 2046 C C . ALA A 1 259 ? -9.961 -23.428 16.381 1.00 97.31 259 ALA A C 1
ATOM 2048 O O . ALA A 1 259 ? -8.809 -23.851 16.313 1.00 97.31 259 ALA A O 1
ATOM 2049 N N . LEU A 1 260 ? -10.389 -22.407 15.638 1.00 97.31 260 LEU A N 1
ATOM 2050 C CA . LEU A 1 260 ? -9.564 -21.685 14.673 1.00 97.31 260 LEU A CA 1
ATOM 2051 C C . LEU A 1 260 ? -8.327 -21.081 15.344 1.00 97.31 260 LEU A C 1
ATOM 2053 O O . LEU A 1 260 ? -7.222 -21.267 14.852 1.00 97.31 260 LEU A O 1
ATOM 2057 N N . THR A 1 261 ? -8.472 -20.446 16.511 1.00 97.12 261 THR A N 1
ATOM 2058 C CA . THR A 1 261 ? -7.326 -19.915 17.278 1.00 97.12 261 THR A CA 1
ATOM 2059 C C . THR A 1 261 ? -6.301 -21.011 17.590 1.00 97.12 261 THR A C 1
ATOM 2061 O O . THR A 1 261 ? -5.094 -20.772 17.542 1.00 97.12 261 THR A O 1
ATOM 2064 N N . SER A 1 262 ? -6.767 -22.231 17.873 1.00 95.75 262 SER A N 1
ATOM 2065 C CA . SER A 1 262 ? -5.892 -23.376 18.150 1.00 95.75 262 SER A CA 1
ATOM 2066 C C . SER A 1 262 ? -5.095 -23.781 16.909 1.00 95.75 262 SER A C 1
ATOM 2068 O O . SER A 1 262 ? -3.893 -23.987 17.015 1.00 95.75 262 SER A O 1
ATOM 2070 N N . VAL A 1 263 ? -5.746 -23.833 15.741 1.00 95.88 263 VAL A N 1
ATOM 2071 C CA . VAL A 1 263 ? -5.109 -24.162 14.453 1.00 95.88 263 VAL A CA 1
ATOM 2072 C C . VAL A 1 263 ? -4.130 -23.067 14.017 1.00 95.88 263 VAL A C 1
ATOM 2074 O O . VAL A 1 263 ? -3.005 -23.358 13.628 1.00 95.88 263 VAL A O 1
ATOM 2077 N N . LEU A 1 264 ? -4.517 -21.791 14.122 1.00 94.00 264 LEU A N 1
ATOM 2078 C CA . LEU A 1 264 ? -3.678 -20.668 13.685 1.00 94.00 264 LEU A CA 1
ATOM 2079 C C . LEU A 1 264 ? -2.415 -20.494 14.546 1.00 94.00 264 LEU A C 1
ATOM 2081 O O . LEU A 1 264 ? -1.404 -20.005 14.047 1.00 94.00 264 LEU A O 1
ATOM 2085 N N . THR A 1 265 ? -2.466 -20.874 15.828 1.00 92.75 265 THR A N 1
ATOM 2086 C CA . THR A 1 265 ? -1.312 -20.824 16.751 1.00 92.75 265 THR A CA 1
ATOM 2087 C C . THR A 1 265 ? -0.493 -22.113 16.775 1.00 92.75 265 THR A C 1
ATOM 2089 O O . THR A 1 265 ? 0.502 -22.195 17.501 1.00 92.75 265 THR A O 1
ATOM 2092 N N . ASP A 1 266 ? -0.902 -23.127 16.014 1.00 91.50 266 ASP A N 1
ATOM 2093 C CA . ASP A 1 266 ? -0.217 -24.405 15.972 1.00 91.50 266 ASP A CA 1
ATOM 2094 C C . ASP A 1 266 ? 1.008 -24.366 15.047 1.00 91.50 266 ASP A C 1
ATOM 2096 O O . ASP A 1 266 ? 0.949 -24.002 13.870 1.00 91.50 266 ASP A O 1
ATOM 2100 N N . GLU A 1 267 ? 2.146 -24.770 15.603 1.00 88.56 267 GLU A N 1
ATOM 2101 C CA . GLU A 1 267 ? 3.438 -24.719 14.922 1.00 88.56 267 GLU A CA 1
ATOM 2102 C C . GLU A 1 267 ? 3.522 -25.744 13.783 1.00 88.56 267 GLU A C 1
ATOM 2104 O O . GLU A 1 267 ? 4.079 -25.451 12.726 1.00 88.56 267 GLU A O 1
ATOM 2109 N N . HIS A 1 268 ? 2.916 -26.921 13.954 1.00 90.75 268 HIS A N 1
ATOM 2110 C CA . HIS A 1 268 ? 2.894 -27.945 12.913 1.00 90.75 268 HIS A CA 1
ATOM 2111 C C . HIS A 1 268 ? 2.060 -27.494 11.707 1.00 90.75 268 HIS A C 1
ATOM 2113 O O . HIS A 1 268 ? 2.493 -27.617 10.560 1.00 90.75 268 HIS A O 1
ATOM 2119 N N . THR A 1 269 ? 0.905 -26.879 11.963 1.00 90.69 269 THR A N 1
ATOM 2120 C CA . THR A 1 269 ? 0.070 -26.252 10.932 1.00 90.69 269 THR A CA 1
ATOM 2121 C C . THR A 1 269 ? 0.838 -25.164 10.178 1.00 90.69 269 THR A C 1
ATOM 2123 O O . THR A 1 269 ? 0.784 -25.106 8.948 1.00 90.69 269 THR A O 1
ATOM 2126 N N . ARG A 1 270 ? 1.614 -24.331 10.885 1.00 87.88 270 ARG A N 1
ATOM 2127 C CA . ARG A 1 270 ? 2.456 -23.294 10.268 1.00 87.88 270 ARG A CA 1
ATOM 2128 C C . ARG A 1 270 ? 3.535 -23.883 9.357 1.00 87.88 270 ARG A C 1
ATOM 2130 O O . ARG A 1 270 ? 3.748 -23.369 8.261 1.00 87.88 270 ARG A O 1
ATOM 2137 N N . GLN A 1 271 ? 4.215 -24.941 9.791 1.00 88.75 271 GLN A N 1
ATOM 2138 C CA . GLN A 1 271 ? 5.246 -25.610 8.991 1.00 88.75 271 GLN A CA 1
ATOM 2139 C C . GLN A 1 271 ? 4.655 -26.260 7.740 1.00 88.75 271 GLN A C 1
ATOM 2141 O O . GLN A 1 271 ? 5.187 -26.078 6.646 1.00 88.75 271 GLN A O 1
ATOM 2146 N N . ARG A 1 272 ? 3.514 -26.944 7.882 1.00 91.06 272 ARG A N 1
ATOM 2147 C CA . ARG A 1 272 ? 2.779 -27.517 6.747 1.00 91.06 272 ARG A CA 1
ATOM 2148 C C . ARG A 1 272 ? 2.329 -26.456 5.757 1.00 91.06 272 ARG A C 1
ATOM 2150 O O . ARG A 1 272 ? 2.501 -26.656 4.566 1.00 91.06 272 ARG A O 1
ATOM 2157 N N . LEU A 1 273 ? 1.838 -25.311 6.232 1.00 91.75 273 LEU A N 1
ATOM 2158 C CA . LEU A 1 273 ? 1.478 -24.197 5.358 1.00 91.75 273 LEU A CA 1
ATOM 2159 C C . LEU A 1 273 ? 2.667 -23.741 4.496 1.00 91.75 273 LEU A C 1
ATOM 2161 O O . LEU A 1 273 ? 2.509 -23.543 3.297 1.00 91.75 273 LEU A O 1
ATOM 2165 N N . LEU A 1 274 ? 3.851 -23.577 5.093 1.00 89.06 274 LEU A N 1
ATOM 2166 C CA . LEU A 1 274 ? 5.047 -23.163 4.349 1.00 89.06 274 LEU A CA 1
ATOM 2167 C C . LEU A 1 274 ? 5.513 -24.229 3.347 1.00 89.06 274 LEU A C 1
ATOM 2169 O O . LEU A 1 274 ? 6.008 -23.869 2.279 1.00 89.06 274 LEU A O 1
ATOM 2173 N N . ALA A 1 275 ? 5.340 -25.511 3.681 1.00 88.56 275 ALA A N 1
ATOM 2174 C CA . ALA A 1 275 ? 5.625 -26.626 2.783 1.00 88.56 275 ALA A CA 1
ATOM 2175 C C . ALA A 1 275 ? 4.646 -26.661 1.598 1.00 88.56 275 ALA A C 1
ATOM 2177 O O . ALA A 1 275 ? 5.088 -26.671 0.451 1.00 88.56 275 ALA A O 1
ATOM 2178 N N . ASP A 1 276 ? 3.338 -26.586 1.866 1.00 90.19 276 ASP A N 1
ATOM 2179 C CA . ASP A 1 276 ? 2.274 -26.577 0.854 1.00 90.19 276 ASP A CA 1
ATOM 2180 C C . ASP A 1 276 ? 2.475 -25.447 -0.167 1.00 90.19 276 ASP A C 1
ATOM 2182 O O . ASP A 1 276 ? 2.300 -25.643 -1.370 1.00 90.19 276 ASP A O 1
ATOM 2186 N N . THR A 1 277 ? 2.883 -24.261 0.299 1.00 88.38 277 THR A N 1
ATOM 2187 C CA . THR A 1 277 ? 3.084 -23.105 -0.581 1.00 88.38 277 THR A CA 1
ATOM 2188 C C . THR A 1 277 ? 4.493 -23.018 -1.167 1.00 88.38 277 THR A C 1
ATOM 2190 O O . THR A 1 277 ? 4.733 -22.156 -2.011 1.00 88.38 277 THR A O 1
ATOM 2193 N N . CYS A 1 278 ? 5.442 -23.843 -0.708 1.00 84.00 278 CYS A N 1
ATOM 2194 C CA . CYS A 1 278 ? 6.867 -23.767 -1.063 1.00 84.00 278 CYS A CA 1
ATOM 2195 C C . CYS A 1 278 ? 7.443 -22.336 -0.949 1.00 84.00 278 CYS A C 1
ATOM 2197 O O . CYS A 1 278 ? 8.251 -21.905 -1.765 1.00 84.00 278 CYS A O 1
ATOM 2199 N N . GLY A 1 279 ? 6.968 -21.547 0.024 1.00 81.00 279 GLY A N 1
ATOM 2200 C CA . GLY A 1 279 ? 7.347 -20.133 0.183 1.00 81.00 279 GLY A CA 1
ATOM 2201 C C . GLY A 1 279 ? 6.741 -19.145 -0.833 1.00 81.00 279 GLY A C 1
ATOM 2202 O O . GLY A 1 279 ? 6.914 -17.935 -0.685 1.00 81.00 279 GLY A O 1
ATOM 2203 N N . HIS A 1 280 ? 5.979 -19.605 -1.827 1.00 86.19 280 HIS A N 1
ATOM 2204 C CA . HIS A 1 280 ? 5.285 -18.737 -2.775 1.00 86.19 280 HIS A CA 1
ATOM 2205 C C . HIS A 1 280 ? 3.975 -18.186 -2.208 1.00 86.19 280 HIS A C 1
ATOM 2207 O O . HIS A 1 280 ? 3.216 -18.886 -1.545 1.00 86.19 280 HIS A O 1
ATOM 2213 N N . LEU A 1 281 ? 3.672 -16.919 -2.499 1.00 88.25 281 LEU A N 1
ATOM 2214 C CA . LEU A 1 281 ? 2.451 -16.276 -2.018 1.00 88.25 281 LEU A CA 1
ATOM 2215 C C . LEU A 1 281 ? 1.201 -16.928 -2.651 1.00 88.25 281 LEU A C 1
ATOM 2217 O O . LEU A 1 281 ? 1.030 -16.816 -3.864 1.00 88.25 281 LEU A O 1
ATOM 2221 N N . PRO A 1 282 ? 0.295 -17.542 -1.871 1.00 88.38 282 PRO A N 1
ATOM 2222 C CA . PRO A 1 282 ? -0.861 -18.223 -2.438 1.00 88.38 282 PRO A CA 1
ATOM 2223 C C . PRO A 1 282 ? -1.909 -17.225 -2.942 1.00 88.38 282 PRO A C 1
ATOM 2225 O O . PRO A 1 282 ? -2.214 -16.223 -2.285 1.00 88.38 282 PRO A O 1
ATOM 2228 N N . HIS A 1 283 ? -2.473 -17.516 -4.115 1.00 84.62 283 HIS A N 1
ATOM 2229 C CA . HIS A 1 283 ? -3.564 -16.740 -4.713 1.00 84.62 283 HIS A CA 1
ATOM 2230 C C . HIS A 1 283 ? -4.946 -17.170 -4.190 1.00 84.62 283 HIS A C 1
ATOM 2232 O O . HIS A 1 283 ? -5.804 -16.325 -3.962 1.00 84.62 283 HIS A O 1
ATOM 2238 N N . THR A 1 284 ? -5.128 -18.466 -3.930 1.00 89.25 284 THR A N 1
ATOM 2239 C CA . THR A 1 284 ? -6.306 -19.048 -3.265 1.00 89.25 284 THR A CA 1
ATOM 2240 C C . THR A 1 284 ? -5.860 -19.985 -2.144 1.00 89.25 284 THR A C 1
ATOM 2242 O O . THR A 1 284 ? -4.679 -20.330 -2.050 1.00 89.25 284 THR A O 1
ATOM 2245 N N . LEU A 1 285 ? -6.783 -20.449 -1.303 1.00 90.81 285 LEU A N 1
ATOM 2246 C CA . LEU A 1 285 ? -6.451 -21.449 -0.280 1.00 90.81 285 LEU A CA 1
ATOM 2247 C C . LEU A 1 285 ? -6.263 -22.871 -0.843 1.00 90.81 285 LEU A C 1
ATOM 2249 O O . LEU A 1 285 ? -5.801 -23.742 -0.114 1.00 90.81 285 LEU A O 1
ATOM 2253 N N . THR A 1 286 ? -6.508 -23.110 -2.140 1.00 90.69 286 THR A N 1
ATOM 2254 C CA . THR A 1 286 ? -6.148 -24.370 -2.826 1.00 90.69 286 THR A CA 1
ATOM 2255 C C . THR A 1 286 ? -4.658 -24.693 -2.698 1.00 90.69 286 THR A C 1
ATOM 2257 O O . THR A 1 286 ? -4.277 -25.856 -2.719 1.00 90.69 286 THR A O 1
ATOM 2260 N N . TYR A 1 287 ? -3.811 -23.668 -2.559 1.00 89.25 287 TYR A N 1
ATOM 2261 C CA . TYR A 1 287 ? -2.360 -23.801 -2.388 1.00 89.25 287 TYR A CA 1
ATOM 2262 C C . TYR A 1 287 ? -1.943 -24.071 -0.933 1.00 89.25 287 TYR A C 1
ATOM 2264 O O . TYR A 1 287 ? -0.755 -24.126 -0.644 1.00 89.25 287 TYR A O 1
ATOM 2272 N N . ALA A 1 288 ? -2.903 -24.198 -0.015 1.00 92.69 288 ALA A N 1
ATOM 2273 C CA . ALA A 1 288 ? -2.687 -24.548 1.385 1.00 92.69 288 ALA A CA 1
ATOM 2274 C C . ALA A 1 288 ? -3.660 -25.665 1.827 1.00 92.69 288 ALA A C 1
ATOM 2276 O O . ALA A 1 288 ? -4.404 -25.486 2.801 1.00 92.69 288 ALA A O 1
ATOM 2277 N N . PRO A 1 289 ? -3.713 -26.806 1.107 1.00 92.81 289 PRO A N 1
ATOM 2278 C CA . PRO A 1 289 ? -4.696 -27.859 1.356 1.00 92.81 289 PRO A CA 1
ATOM 2279 C C . PRO A 1 289 ? -4.565 -28.456 2.760 1.00 92.81 289 PRO A C 1
ATOM 2281 O O . PRO A 1 289 ? -5.570 -28.824 3.367 1.00 92.81 289 PRO A O 1
ATOM 2284 N N . GLY A 1 290 ? -3.350 -28.502 3.315 1.00 92.25 290 GLY A N 1
ATOM 2285 C CA . GLY A 1 290 ? -3.114 -28.984 4.664 1.00 92.25 290 GLY A CA 1
ATOM 2286 C C . GLY A 1 290 ? -3.801 -28.118 5.711 1.00 92.25 290 GLY A C 1
ATOM 2287 O O . GLY A 1 290 ? -4.535 -28.646 6.541 1.00 92.25 290 GLY A O 1
ATOM 2288 N N . LEU A 1 291 ? -3.639 -26.793 5.625 1.00 94.38 291 LEU A N 1
ATOM 2289 C CA . LEU A 1 291 ? -4.335 -25.848 6.502 1.00 94.38 291 LEU A CA 1
ATOM 2290 C C . LEU A 1 291 ? -5.857 -25.979 6.357 1.00 94.38 291 LEU A C 1
ATOM 2292 O O . LEU A 1 291 ? -6.565 -26.044 7.357 1.00 94.38 291 LEU A O 1
ATOM 2296 N N . VAL A 1 292 ? -6.365 -26.043 5.126 1.00 94.88 292 VAL A N 1
ATOM 2297 C CA . VAL A 1 292 ? -7.808 -26.149 4.858 1.00 94.88 292 VAL A CA 1
ATOM 2298 C C . VAL A 1 292 ? -8.410 -27.420 5.477 1.00 94.88 292 VAL A C 1
ATOM 2300 O O . VAL A 1 292 ? -9.479 -27.354 6.087 1.00 94.88 292 VAL A O 1
ATOM 2303 N N . ALA A 1 293 ? -7.711 -28.554 5.391 1.00 93.81 293 ALA A N 1
ATOM 2304 C CA . ALA A 1 293 ? -8.131 -29.805 6.020 1.00 93.81 293 ALA A CA 1
ATOM 2305 C C . ALA A 1 293 ? -8.093 -29.739 7.561 1.00 93.81 293 ALA A C 1
ATOM 2307 O O . ALA A 1 293 ? -9.004 -30.238 8.224 1.00 93.81 293 ALA A O 1
ATOM 2308 N N . GLU A 1 294 ? -7.073 -29.096 8.147 1.00 95.19 294 GLU A N 1
ATOM 2309 C CA . GLU A 1 294 ? -6.999 -28.872 9.600 1.00 95.19 294 GLU A CA 1
ATOM 2310 C C . GLU A 1 294 ? -8.168 -28.016 10.107 1.00 95.19 294 GLU A C 1
ATOM 2312 O O . GLU A 1 294 ? -8.777 -28.344 11.125 1.00 95.19 294 GLU A O 1
ATOM 2317 N N . LEU A 1 295 ? -8.516 -26.943 9.388 1.00 95.69 295 LEU A N 1
ATOM 2318 C CA . LEU A 1 295 ? -9.620 -26.050 9.754 1.00 95.69 295 LEU A CA 1
ATOM 2319 C C . LEU A 1 295 ? -10.975 -26.765 9.690 1.00 95.69 295 LEU A C 1
ATOM 2321 O O . LEU A 1 295 ? -11.773 -26.643 10.623 1.00 95.69 295 LEU A O 1
ATOM 2325 N N . ALA A 1 296 ? -11.219 -27.540 8.630 1.00 95.00 296 ALA A N 1
ATOM 2326 C CA . ALA A 1 296 ? -12.430 -28.345 8.477 1.00 95.00 296 ALA A CA 1
ATOM 2327 C C . ALA A 1 296 ? -12.591 -29.349 9.627 1.00 95.00 296 ALA A C 1
ATOM 2329 O O . ALA A 1 296 ? -13.657 -29.443 10.233 1.00 95.00 296 ALA A O 1
ATOM 2330 N N . ARG A 1 297 ? -11.509 -30.038 10.008 1.00 95.44 297 ARG A N 1
ATOM 2331 C CA . ARG A 1 297 ? -11.532 -30.990 11.125 1.00 95.44 297 ARG A CA 1
ATOM 2332 C C . ARG A 1 297 ? -11.702 -30.309 12.480 1.00 95.44 297 ARG A C 1
ATOM 2334 O O . ARG A 1 297 ? -12.472 -30.779 13.307 1.00 95.44 297 ARG A O 1
ATOM 2341 N N . ALA A 1 298 ? -10.993 -29.207 12.723 1.00 94.88 298 ALA A N 1
ATOM 2342 C CA . ALA A 1 298 ? -11.049 -28.496 14.000 1.00 94.88 298 ALA A CA 1
ATOM 2343 C C . ALA A 1 298 ? -12.425 -27.869 14.270 1.00 94.88 298 ALA A C 1
ATOM 2345 O O . ALA A 1 298 ? -12.812 -27.715 15.428 1.00 94.88 298 ALA A O 1
ATOM 2346 N N . THR A 1 299 ? -13.150 -27.508 13.209 1.00 94.88 299 THR A N 1
ATOM 2347 C CA . THR A 1 299 ? -14.508 -26.953 13.281 1.00 94.88 299 THR A CA 1
ATOM 2348 C C . THR A 1 299 ? -15.607 -27.999 13.093 1.00 94.88 299 THR A C 1
ATOM 2350 O O . THR A 1 299 ? -16.776 -27.628 13.120 1.00 94.88 299 THR A O 1
ATOM 2353 N N . ASP A 1 300 ? -15.260 -29.280 12.935 1.00 93.69 300 ASP A N 1
ATOM 2354 C CA . ASP A 1 300 ? -16.205 -30.380 12.693 1.00 93.69 300 ASP A CA 1
ATOM 2355 C C . ASP A 1 300 ? -17.127 -30.135 11.480 1.00 93.69 300 ASP A C 1
ATOM 2357 O O . ASP A 1 300 ? -18.345 -30.303 11.532 1.00 93.69 300 ASP A O 1
ATOM 2361 N N . ARG A 1 301 ? -16.537 -29.642 10.382 1.00 94.06 301 ARG A N 1
ATOM 2362 C CA . ARG A 1 301 ? -17.223 -29.267 9.136 1.00 94.06 301 ARG A CA 1
ATOM 2363 C C . ARG A 1 301 ? -16.440 -29.780 7.927 1.00 94.06 301 ARG A C 1
ATOM 2365 O O . ARG A 1 301 ? -15.647 -29.031 7.357 1.00 94.06 301 ARG A O 1
ATOM 2372 N N . PRO A 1 302 ? -16.632 -31.040 7.502 1.00 91.88 302 PRO A N 1
ATOM 2373 C CA . PRO A 1 302 ? -15.871 -31.608 6.387 1.00 91.88 302 PRO A CA 1
ATOM 2374 C C . PRO A 1 302 ? -16.120 -30.878 5.055 1.00 91.88 302 PRO A C 1
ATOM 2376 O O . PRO A 1 302 ? -15.181 -30.669 4.291 1.00 91.88 302 PRO A O 1
ATOM 2379 N N . TRP A 1 303 ? -17.345 -30.393 4.815 1.00 93.31 303 TRP A N 1
ATOM 2380 C CA . TRP A 1 303 ? -17.708 -29.615 3.617 1.00 93.31 303 TRP A CA 1
ATOM 2381 C C . TRP A 1 303 ? -16.963 -28.272 3.506 1.00 93.31 303 TRP A C 1
ATOM 2383 O O . TRP A 1 303 ? -16.904 -27.669 2.432 1.00 93.31 303 TRP A O 1
ATOM 2393 N N . LEU A 1 304 ? -16.368 -27.787 4.602 1.00 92.88 304 LEU A N 1
ATOM 2394 C CA . LEU A 1 304 ? -15.651 -26.515 4.627 1.00 92.88 304 LEU A CA 1
ATOM 2395 C C . LEU A 1 304 ? -14.419 -26.545 3.716 1.00 92.88 304 LEU A C 1
ATOM 2397 O O . LEU A 1 304 ? -14.042 -25.509 3.168 1.00 92.88 304 LEU A O 1
ATOM 2401 N N . SER A 1 305 ? -13.802 -27.715 3.519 1.00 92.25 305 SER A N 1
ATOM 2402 C CA . SER A 1 305 ? -12.616 -27.830 2.672 1.00 92.25 305 SER A CA 1
ATOM 2403 C C . SER A 1 305 ? -12.883 -27.403 1.227 1.00 92.25 305 SER A C 1
ATOM 2405 O O . SER A 1 305 ? -12.105 -26.623 0.672 1.00 92.25 305 SER A O 1
ATOM 2407 N N . ASP A 1 306 ? -14.019 -27.812 0.664 1.00 90.06 306 ASP A N 1
ATOM 2408 C CA . ASP A 1 306 ? -14.398 -27.479 -0.711 1.00 90.06 306 ASP A CA 1
ATOM 2409 C C . ASP A 1 306 ? -14.728 -25.991 -0.862 1.00 90.06 306 ASP A C 1
ATOM 2411 O O . ASP A 1 306 ? -14.305 -25.341 -1.821 1.00 90.06 306 ASP A O 1
ATOM 2415 N N . ARG A 1 307 ? -15.424 -25.411 0.126 1.00 89.94 307 ARG A N 1
ATOM 2416 C CA . ARG A 1 307 ? -15.775 -23.980 0.135 1.00 89.94 307 ARG A CA 1
ATOM 2417 C C . ARG A 1 307 ? -14.549 -23.084 0.301 1.00 89.94 307 ARG A C 1
ATOM 2419 O O . ARG A 1 307 ? -14.465 -22.023 -0.321 1.00 89.94 307 ARG A O 1
ATOM 2426 N N . LEU A 1 308 ? -13.591 -23.494 1.131 1.00 90.38 308 LEU A N 1
ATOM 2427 C CA . LEU A 1 308 ? -12.389 -22.706 1.380 1.00 90.38 308 LEU A CA 1
ATOM 2428 C C . LEU A 1 308 ? -11.374 -22.807 0.253 1.00 90.38 308 LEU A C 1
ATOM 2430 O O . LEU A 1 308 ? -10.723 -21.802 -0.014 1.00 90.38 308 LEU A O 1
ATOM 2434 N N . ALA A 1 309 ? -11.242 -23.947 -0.430 1.00 87.00 309 ALA A N 1
ATOM 2435 C CA . ALA A 1 309 ? -10.216 -24.133 -1.455 1.00 87.00 309 ALA A CA 1
ATOM 2436 C C . ALA A 1 309 ? -10.230 -23.006 -2.504 1.00 87.00 309 ALA A C 1
ATOM 2438 O O . ALA A 1 309 ? -9.193 -22.395 -2.763 1.00 87.00 309 ALA A O 1
ATOM 2439 N N . SER A 1 310 ? -11.395 -22.653 -3.049 1.00 82.56 310 SER A N 1
ATOM 2440 C CA . SER A 1 310 ? -11.526 -21.584 -4.051 1.00 82.56 310 SER A CA 1
ATOM 2441 C C . SER A 1 310 ? -11.527 -20.165 -3.468 1.00 82.56 310 SER A C 1
ATOM 2443 O O . SER A 1 310 ? -11.703 -19.204 -4.210 1.00 82.56 310 SER A O 1
ATOM 2445 N N . THR A 1 311 ? -11.349 -20.000 -2.155 1.00 84.69 311 THR A N 1
ATOM 2446 C CA . THR A 1 311 ? -11.370 -18.682 -1.515 1.00 84.69 311 THR A CA 1
ATOM 2447 C C . THR A 1 311 ? -10.118 -17.888 -1.885 1.00 84.69 311 THR A C 1
ATOM 2449 O O . THR A 1 311 ? -8.991 -18.266 -1.558 1.00 84.69 311 THR A O 1
ATOM 2452 N N . SER A 1 312 ? -10.349 -16.755 -2.537 1.00 82.94 312 SER A N 1
ATOM 2453 C CA . SER A 1 312 ? -9.372 -15.799 -3.075 1.00 82.94 312 SER A CA 1
ATOM 2454 C C . SER A 1 312 ? -9.363 -14.451 -2.332 1.00 82.94 312 SER A C 1
ATOM 2456 O O . SER A 1 312 ? -8.580 -13.546 -2.634 1.00 82.94 312 SER A O 1
ATOM 2458 N N . ALA A 1 313 ? -10.222 -14.305 -1.319 1.00 83.31 313 ALA A N 1
ATOM 2459 C CA . ALA A 1 313 ? -10.364 -13.093 -0.524 1.00 83.31 313 ALA A CA 1
ATOM 2460 C C . ALA A 1 313 ? -10.718 -13.395 0.935 1.00 83.31 313 ALA A C 1
ATOM 2462 O O . ALA A 1 313 ? -11.182 -14.475 1.285 1.00 83.31 313 ALA A O 1
ATOM 2463 N N . GLY A 1 314 ? -10.545 -12.389 1.790 1.00 85.62 314 GLY A N 1
ATOM 2464 C CA . GLY A 1 314 ? -10.982 -12.437 3.181 1.00 85.62 314 GLY A CA 1
ATOM 2465 C C . GLY A 1 314 ? -9.845 -12.585 4.194 1.00 85.62 314 GLY A C 1
ATOM 2466 O O . GLY A 1 314 ? -8.674 -12.719 3.827 1.00 85.62 314 GLY A O 1
ATOM 2467 N N . PRO A 1 315 ? -10.186 -12.525 5.493 1.00 88.94 315 PRO A N 1
ATOM 2468 C CA . PRO A 1 315 ? -9.208 -12.464 6.579 1.00 88.94 315 PRO A CA 1
ATOM 2469 C C . PRO A 1 315 ? -8.273 -13.679 6.619 1.00 88.94 315 PRO A C 1
ATOM 2471 O O . PRO A 1 315 ? -7.089 -13.510 6.899 1.00 88.94 315 PRO A O 1
ATOM 2474 N N . LEU A 1 316 ? -8.771 -14.880 6.290 1.00 91.75 316 LEU A N 1
ATOM 2475 C CA . LEU A 1 316 ? -7.967 -16.104 6.327 1.00 91.75 316 LEU A CA 1
ATOM 2476 C C . LEU A 1 316 ? -6.859 -16.091 5.268 1.00 91.75 316 LEU A C 1
ATOM 2478 O O . LEU A 1 316 ? -5.698 -16.307 5.604 1.00 91.75 316 LEU A O 1
ATOM 2482 N N . LEU A 1 317 ? -7.191 -15.790 4.007 1.00 89.62 317 LEU A N 1
ATOM 2483 C CA . LEU A 1 317 ? -6.187 -15.722 2.943 1.00 89.62 317 LEU A CA 1
ATOM 2484 C C . LEU A 1 317 ? -5.163 -14.613 3.211 1.00 89.62 317 LEU A C 1
ATOM 2486 O O . LEU A 1 317 ? -3.971 -14.823 3.009 1.00 89.62 317 LEU A O 1
ATOM 2490 N N . VAL A 1 318 ? -5.604 -13.453 3.709 1.00 87.50 318 VAL A N 1
ATOM 2491 C CA . VAL A 1 318 ? -4.691 -12.355 4.067 1.00 87.50 318 VAL A CA 1
ATOM 2492 C C . VAL A 1 318 ? -3.718 -12.781 5.163 1.00 87.50 318 VAL A C 1
ATOM 2494 O O . VAL A 1 318 ? -2.521 -12.520 5.042 1.00 87.50 318 VAL A O 1
ATOM 2497 N N . TRP A 1 319 ? -4.199 -13.473 6.198 1.00 89.88 319 TRP A N 1
ATOM 2498 C CA . TRP A 1 319 ? -3.331 -14.023 7.236 1.00 89.88 319 TRP A CA 1
ATOM 2499 C C . TRP A 1 319 ? -2.353 -15.061 6.668 1.00 89.88 319 TRP A C 1
ATOM 2501 O O . TRP A 1 319 ? -1.155 -14.974 6.930 1.00 89.88 319 TRP A O 1
ATOM 2511 N N . VAL A 1 320 ? -2.820 -15.985 5.820 1.00 91.25 320 VAL A N 1
ATOM 2512 C CA . VAL A 1 320 ? -1.962 -16.976 5.148 1.00 91.25 320 VAL A CA 1
ATOM 2513 C C . VAL A 1 320 ? -0.849 -16.285 4.352 1.00 91.25 320 VAL A C 1
ATOM 2515 O O . VAL A 1 320 ? 0.328 -16.605 4.506 1.00 91.25 320 VAL A O 1
ATOM 2518 N N . GLN A 1 321 ? -1.198 -15.282 3.550 1.00 88.06 321 GLN A N 1
ATOM 2519 C CA . GLN A 1 321 ? -0.251 -14.501 2.757 1.00 88.06 321 GLN A CA 1
ATOM 2520 C C . GLN A 1 321 ? 0.777 -13.765 3.627 1.00 88.06 321 GLN A C 1
ATOM 2522 O O . GLN A 1 321 ? 1.957 -13.710 3.278 1.00 88.06 321 GLN A O 1
ATOM 2527 N N . GLN A 1 322 ? 0.359 -13.214 4.771 1.00 86.44 322 GLN A N 1
ATOM 2528 C CA . GLN A 1 322 ? 1.272 -12.607 5.744 1.00 86.44 322 GLN A CA 1
ATOM 2529 C C . GLN A 1 322 ? 2.234 -13.645 6.340 1.00 86.44 322 GLN A C 1
ATOM 2531 O O . GLN A 1 322 ? 3.427 -13.365 6.459 1.00 86.44 322 GLN A O 1
ATOM 2536 N N . ARG A 1 323 ? 1.748 -14.850 6.665 1.00 86.75 323 ARG A N 1
ATOM 2537 C CA . ARG A 1 323 ? 2.570 -15.932 7.231 1.00 86.75 323 ARG A CA 1
ATOM 2538 C C . ARG A 1 323 ? 3.612 -16.447 6.254 1.00 86.75 323 ARG A C 1
ATOM 2540 O O . ARG A 1 323 ? 4.763 -16.614 6.648 1.00 86.75 323 ARG A O 1
ATOM 2547 N N . VAL A 1 324 ? 3.242 -16.626 4.989 1.00 87.75 324 VAL A N 1
ATOM 2548 C CA . VAL A 1 324 ? 4.188 -17.035 3.944 1.00 87.75 324 VAL A CA 1
ATOM 2549 C C . VAL A 1 324 ? 5.274 -15.971 3.747 1.00 87.75 324 VAL A C 1
ATOM 2551 O O . VAL A 1 324 ? 6.453 -16.306 3.759 1.00 87.75 324 VAL A O 1
ATOM 2554 N N . ARG A 1 325 ? 4.913 -14.678 3.692 1.00 84.31 325 ARG A N 1
ATOM 2555 C CA . ARG A 1 325 ? 5.892 -13.571 3.589 1.00 84.31 325 ARG A CA 1
ATOM 2556 C C . ARG A 1 325 ? 6.850 -13.488 4.778 1.00 84.31 325 ARG A C 1
ATOM 2558 O O . ARG A 1 325 ? 8.012 -13.131 4.602 1.00 84.31 325 ARG A O 1
ATOM 2565 N N . ALA A 1 326 ? 6.361 -13.774 5.983 1.00 79.12 326 ALA A N 1
ATOM 2566 C CA . ALA A 1 326 ? 7.198 -13.815 7.178 1.00 79.12 326 ALA A CA 1
ATOM 2567 C C . ALA A 1 326 ? 8.149 -15.025 7.158 1.00 79.12 326 ALA A C 1
ATOM 2569 O O . ALA A 1 326 ? 9.303 -14.904 7.559 1.00 79.12 326 ALA A O 1
ATOM 2570 N N . GLY A 1 327 ? 7.691 -16.172 6.642 1.00 68.31 327 GLY A N 1
ATOM 2571 C CA . GLY A 1 327 ? 8.497 -17.388 6.504 1.00 68.31 327 GLY A CA 1
ATOM 2572 C C . GLY A 1 327 ? 9.666 -17.264 5.521 1.00 68.31 327 GLY A C 1
ATOM 2573 O O . GLY A 1 327 ? 10.673 -17.937 5.705 1.00 68.31 327 GLY A O 1
ATOM 2574 N N . THR A 1 328 ? 9.582 -16.374 4.526 1.00 64.75 328 THR A N 1
ATOM 2575 C CA . THR A 1 328 ? 10.645 -16.150 3.526 1.00 64.75 328 THR A CA 1
ATOM 2576 C C . THR A 1 328 ? 11.722 -15.141 3.963 1.00 64.75 328 THR A C 1
ATOM 2578 O O . THR A 1 328 ? 12.490 -14.674 3.126 1.00 64.75 328 THR A O 1
ATOM 2581 N N . GLY A 1 329 ? 11.782 -14.750 5.244 1.00 54.50 329 GLY A N 1
ATOM 2582 C CA . GLY A 1 329 ? 12.873 -13.920 5.785 1.00 54.50 329 GLY A CA 1
ATOM 2583 C C . GLY A 1 329 ? 12.842 -12.430 5.407 1.00 54.50 329 GLY A C 1
ATOM 2584 O O . GLY A 1 329 ? 13.864 -11.752 5.486 1.00 54.50 329 GLY A O 1
ATOM 2585 N N . SER A 1 330 ? 11.692 -11.881 4.996 1.00 45.75 330 SER A N 1
ATOM 2586 C CA . SER A 1 330 ? 11.577 -10.447 4.689 1.00 45.75 330 SER A CA 1
ATOM 2587 C C . SER A 1 330 ? 11.635 -9.597 5.971 1.00 45.75 330 SER A C 1
ATOM 2589 O O . SER A 1 330 ? 10.716 -9.632 6.788 1.00 45.75 330 SER A O 1
ATOM 2591 N N . ALA A 1 331 ? 12.697 -8.797 6.131 1.00 34.50 331 ALA A N 1
ATOM 2592 C CA . ALA A 1 331 ? 13.029 -8.001 7.326 1.00 34.50 331 ALA A CA 1
ATOM 2593 C C . ALA A 1 331 ? 12.029 -6.876 7.715 1.00 34.50 331 ALA A C 1
ATOM 2595 O O . ALA A 1 331 ? 12.325 -6.063 8.586 1.00 34.50 331 ALA A O 1
ATOM 2596 N N . VAL A 1 332 ? 10.848 -6.800 7.087 1.00 39.94 332 VAL A N 1
ATOM 2597 C CA . VAL A 1 332 ? 9.847 -5.726 7.285 1.00 39.94 332 VAL A CA 1
ATOM 2598 C C . VAL A 1 332 ? 8.663 -6.161 8.175 1.00 39.94 332 VAL A C 1
ATOM 2600 O O . VAL A 1 332 ? 7.767 -5.370 8.462 1.00 39.94 332 VAL A O 1
ATOM 2603 N N . ALA A 1 333 ? 8.613 -7.406 8.650 1.00 40.00 333 ALA A N 1
ATOM 2604 C CA . ALA A 1 333 ? 7.436 -7.908 9.361 1.00 40.00 333 ALA A CA 1
ATOM 2605 C C . ALA A 1 333 ? 7.426 -7.540 10.862 1.00 40.00 333 ALA A C 1
ATOM 2607 O O . ALA A 1 333 ? 8.032 -8.217 11.688 1.00 40.00 333 ALA A O 1
ATOM 2608 N N . GLY A 1 334 ? 6.665 -6.499 11.223 1.00 43.94 334 GLY A N 1
ATOM 2609 C CA . GLY A 1 334 ? 6.089 -6.365 12.570 1.00 43.94 334 GLY A CA 1
ATOM 2610 C C . GLY A 1 334 ? 5.115 -7.519 12.892 1.00 43.94 334 GLY A C 1
ATOM 2611 O O . GLY A 1 334 ? 4.860 -8.357 12.023 1.00 43.94 334 GLY A O 1
ATOM 2612 N N . PRO A 1 335 ? 4.550 -7.592 14.114 1.00 51.09 335 PRO A N 1
ATOM 2613 C CA . PRO A 1 335 ? 3.805 -8.761 14.598 1.00 51.09 335 PRO A CA 1
ATOM 2614 C C . PRO A 1 335 ? 2.713 -9.200 13.604 1.00 51.09 335 PRO A C 1
ATOM 2616 O O . PRO A 1 335 ? 1.771 -8.457 13.315 1.00 51.09 335 PRO A O 1
ATOM 2619 N N . GLY A 1 336 ? 2.864 -10.415 13.056 1.00 65.12 336 GLY A N 1
ATOM 2620 C CA . GLY A 1 336 ? 2.108 -10.977 11.920 1.00 65.12 336 GLY A CA 1
ATOM 2621 C C . GLY A 1 336 ? 0.632 -11.306 12.185 1.00 65.12 336 GLY A C 1
ATOM 2622 O O . GLY A 1 336 ? 0.079 -12.224 11.579 1.00 65.12 336 GLY A O 1
ATOM 2623 N N . TRP A 1 337 ? 0.005 -10.607 13.125 1.00 81.12 337 TRP A N 1
ATOM 2624 C CA . TRP A 1 337 ? -1.382 -10.795 13.553 1.00 81.12 337 TRP A CA 1
ATOM 2625 C C . TRP A 1 337 ? -2.251 -9.549 13.323 1.00 81.12 337 TRP A C 1
ATOM 2627 O O . TRP A 1 337 ? -3.414 -9.496 13.718 1.00 81.12 337 TRP A O 1
ATOM 2637 N N . THR A 1 338 ? -1.702 -8.518 12.677 1.00 77.38 338 THR A N 1
ATOM 2638 C CA . THR A 1 338 ? -2.417 -7.264 12.427 1.00 77.38 338 THR A CA 1
ATOM 2639 C C . THR A 1 338 ? -3.409 -7.395 11.266 1.00 77.38 338 THR A C 1
ATOM 2641 O O . THR A 1 338 ? -3.043 -7.527 10.096 1.00 77.38 338 THR A O 1
ATOM 2644 N N . LEU A 1 339 ? -4.702 -7.298 11.590 1.00 76.25 339 LEU A N 1
ATOM 2645 C CA . LEU A 1 339 ? -5.774 -7.202 10.601 1.00 76.25 339 LEU A CA 1
ATOM 2646 C C . LEU A 1 339 ? -6.014 -5.759 10.162 1.00 76.25 339 LEU A C 1
ATOM 2648 O O . LEU A 1 339 ? -6.244 -4.866 10.989 1.00 76.25 339 LEU A O 1
ATOM 2652 N N . HIS A 1 340 ? -6.064 -5.564 8.845 1.00 77.38 340 HIS A N 1
ATOM 2653 C CA . HIS A 1 340 ? -6.540 -4.325 8.245 1.00 77.38 340 HIS A CA 1
ATOM 2654 C C . HIS A 1 340 ? -7.996 -4.046 8.661 1.00 77.38 340 HIS A C 1
ATOM 2656 O O . HIS A 1 340 ? -8.802 -4.971 8.766 1.00 77.38 340 HIS A O 1
ATOM 2662 N N . MET A 1 341 ? -8.357 -2.771 8.857 1.00 74.19 341 MET A N 1
ATOM 2663 C CA . MET A 1 341 ? -9.681 -2.355 9.357 1.00 74.19 341 MET A CA 1
ATOM 2664 C C . MET A 1 341 ? -10.850 -2.942 8.551 1.00 74.19 341 MET A C 1
ATOM 2666 O O . MET A 1 341 ? -11.901 -3.233 9.109 1.00 74.19 341 MET A O 1
ATOM 2670 N N . ALA A 1 342 ? -10.660 -3.150 7.247 1.00 71.50 342 ALA A N 1
ATOM 2671 C CA . ALA A 1 342 ? -11.677 -3.707 6.357 1.00 71.50 342 ALA A CA 1
ATOM 2672 C C . ALA A 1 342 ? -12.010 -5.184 6.614 1.00 71.50 342 ALA A C 1
ATOM 2674 O O . ALA A 1 342 ? -13.102 -5.622 6.265 1.00 71.50 342 ALA A O 1
ATOM 2675 N N . HIS A 1 343 ? -11.087 -5.932 7.219 1.00 79.56 343 HIS A N 1
ATOM 2676 C CA . HIS A 1 343 ? -11.293 -7.327 7.598 1.00 79.56 343 HIS A CA 1
ATOM 2677 C C . HIS A 1 343 ? -11.731 -7.484 9.054 1.00 79.56 343 HIS A C 1
ATOM 2679 O O . HIS A 1 343 ? -12.037 -8.595 9.471 1.00 79.56 343 HIS A O 1
ATOM 2685 N N . ARG A 1 344 ? -11.778 -6.397 9.836 1.00 82.81 344 ARG A N 1
ATOM 2686 C CA . ARG A 1 344 ? -12.286 -6.459 11.207 1.00 82.81 344 ARG A CA 1
ATOM 2687 C C . ARG A 1 344 ? -13.816 -6.574 11.192 1.00 82.81 344 ARG A C 1
ATOM 2689 O O . ARG A 1 344 ? -14.459 -5.819 10.453 1.00 82.81 344 ARG A O 1
ATOM 2696 N N . PRO A 1 345 ? -14.402 -7.467 12.009 1.00 84.75 345 PRO A N 1
ATOM 2697 C CA . PRO A 1 345 ? -15.844 -7.567 12.191 1.00 84.75 345 PRO A CA 1
ATOM 2698 C C . PRO A 1 345 ? -16.497 -6.213 12.442 1.00 84.75 345 PRO A C 1
ATOM 2700 O O . PRO A 1 345 ? -15.975 -5.372 13.180 1.00 84.75 345 PRO A O 1
ATOM 2703 N N . ARG A 1 346 ? -17.672 -5.997 11.846 1.00 82.06 346 ARG A N 1
ATOM 2704 C CA . ARG A 1 346 ? -18.497 -4.847 12.215 1.00 82.06 346 ARG A CA 1
ATOM 2705 C C . ARG A 1 346 ? -19.049 -5.095 13.619 1.00 82.06 346 ARG A C 1
ATOM 2707 O O . ARG A 1 346 ? -19.334 -6.235 13.996 1.00 82.06 346 ARG A O 1
ATOM 2714 N N . THR A 1 347 ? -19.209 -4.022 14.389 1.00 83.31 347 THR A N 1
ATOM 2715 C CA . THR A 1 347 ? -19.851 -4.123 15.701 1.00 83.31 347 THR A CA 1
ATOM 2716 C C . THR A 1 347 ? -21.298 -4.582 15.524 1.00 83.31 347 THR A C 1
ATOM 2718 O O . THR A 1 347 ? -21.983 -4.108 14.615 1.00 83.31 347 THR A O 1
ATOM 2721 N N . ILE A 1 348 ? -21.767 -5.464 16.411 1.00 85.31 348 ILE A N 1
ATOM 2722 C CA . ILE A 1 348 ? -23.149 -5.972 16.413 1.00 85.31 348 ILE A CA 1
ATOM 2723 C C . ILE A 1 348 ? -24.153 -4.810 16.374 1.00 85.31 348 ILE A C 1
ATOM 2725 O O . ILE A 1 348 ? -25.062 -4.808 15.553 1.00 85.31 348 ILE A O 1
ATOM 2729 N N . ALA A 1 349 ? -23.920 -3.753 17.161 1.00 82.94 349 ALA A N 1
ATOM 2730 C CA . ALA A 1 349 ? -24.752 -2.547 17.151 1.00 82.94 349 ALA A CA 1
ATOM 2731 C C . ALA A 1 349 ? -24.907 -1.930 15.747 1.00 82.94 349 ALA A C 1
ATOM 2733 O O . ALA A 1 349 ? -26.009 -1.556 15.359 1.00 82.94 349 ALA A O 1
ATOM 2734 N N . ARG A 1 350 ? -23.827 -1.862 14.952 1.00 83.62 350 ARG A N 1
ATOM 2735 C CA . ARG A 1 350 ? -23.880 -1.301 13.593 1.00 83.62 350 ARG A CA 1
ATOM 2736 C C . ARG A 1 350 ? -24.651 -2.198 12.628 1.00 83.62 350 ARG A C 1
ATOM 2738 O O . ARG A 1 350 ? -25.323 -1.679 11.741 1.00 83.62 350 ARG A O 1
ATOM 2745 N N . GLU A 1 351 ? -24.528 -3.514 12.773 1.00 84.94 351 GLU A N 1
ATOM 2746 C CA . GLU A 1 351 ? -25.285 -4.480 11.968 1.00 84.94 351 GLU A CA 1
ATOM 2747 C C . GLU A 1 351 ? -26.777 -4.425 12.307 1.00 84.94 351 GLU A C 1
ATOM 2749 O O . GLU A 1 351 ? -27.594 -4.324 11.396 1.00 84.94 351 GLU A O 1
ATOM 2754 N N . LEU A 1 352 ? -27.129 -4.356 13.592 1.00 86.12 352 LEU A N 1
ATOM 2755 C CA . LEU A 1 352 ? -28.515 -4.224 14.046 1.00 86.12 352 LEU A CA 1
ATOM 2756 C C . LEU A 1 352 ? -29.156 -2.895 13.618 1.00 86.12 352 LEU A C 1
ATOM 2758 O O . LEU A 1 352 ? -30.291 -2.889 13.148 1.00 86.12 352 LEU A O 1
ATOM 2762 N N . THR A 1 353 ? -28.433 -1.769 13.694 1.00 85.50 353 THR A N 1
ATOM 2763 C CA . THR A 1 353 ? -28.923 -0.486 13.153 1.00 85.50 353 THR A CA 1
ATOM 2764 C C . THR A 1 353 ? -29.190 -0.573 11.649 1.00 85.50 353 THR A C 1
ATOM 2766 O O . THR A 1 353 ? -30.170 -0.013 11.165 1.00 85.50 353 THR A O 1
ATOM 2769 N N . ALA A 1 354 ? -28.323 -1.249 10.888 1.00 83.38 354 ALA A N 1
ATOM 2770 C CA . ALA A 1 354 ? -28.522 -1.419 9.450 1.00 83.38 354 ALA A CA 1
ATOM 2771 C C . ALA A 1 354 ? -29.732 -2.316 9.148 1.00 83.38 354 ALA A C 1
ATOM 2773 O O . ALA A 1 354 ? -30.536 -1.971 8.289 1.00 83.38 354 ALA A O 1
ATOM 2774 N N . TYR A 1 355 ? -29.884 -3.414 9.891 1.00 85.44 355 TYR A N 1
ATOM 2775 C CA . TYR A 1 355 ? -31.019 -4.324 9.780 1.00 85.44 355 TYR A CA 1
ATOM 2776 C C . TYR A 1 355 ? -32.352 -3.628 10.090 1.00 85.44 355 TYR A C 1
ATOM 2778 O O . TYR A 1 355 ? -33.297 -3.732 9.319 1.00 85.44 355 TYR A O 1
ATOM 2786 N N . ARG A 1 356 ? -32.427 -2.826 11.159 1.00 84.12 356 ARG A N 1
ATOM 2787 C CA . ARG A 1 356 ? -33.655 -2.081 11.480 1.00 84.12 356 ARG A CA 1
ATOM 2788 C C . ARG A 1 356 ? -34.002 -1.043 10.411 1.00 84.12 356 ARG A C 1
ATOM 2790 O O . ARG A 1 356 ? -35.161 -0.897 10.042 1.00 84.12 356 ARG A O 1
ATOM 2797 N N . LYS A 1 357 ? -32.997 -0.342 9.875 1.00 82.81 357 LYS A N 1
ATOM 2798 C CA . LYS A 1 357 ? -33.197 0.593 8.755 1.00 82.81 357 LYS A CA 1
ATOM 2799 C C . LYS A 1 357 ? -33.718 -0.108 7.498 1.00 82.81 357 LYS A C 1
ATOM 2801 O O . LYS A 1 357 ? -34.528 0.489 6.804 1.00 82.81 357 LYS A O 1
ATOM 2806 N N . ALA A 1 358 ? -33.279 -1.343 7.245 1.00 79.31 358 ALA A N 1
ATOM 2807 C CA . ALA A 1 358 ? -33.782 -2.202 6.172 1.00 79.31 358 ALA A CA 1
ATOM 2808 C C . ALA A 1 358 ? -35.269 -2.497 6.326 1.00 79.31 358 ALA A C 1
ATOM 2810 O O . ALA A 1 358 ? -36.055 -2.173 5.442 1.00 79.31 358 ALA A O 1
ATOM 2811 N N . ALA A 1 359 ? -35.645 -3.020 7.494 1.00 76.00 359 ALA A N 1
ATOM 2812 C CA . ALA A 1 359 ? -37.021 -3.389 7.795 1.00 76.00 359 ALA A CA 1
ATOM 2813 C C . ALA A 1 359 ? -37.986 -2.197 7.655 1.00 76.00 359 ALA A C 1
ATOM 2815 O O . ALA A 1 359 ? -39.097 -2.359 7.169 1.00 76.00 359 ALA A O 1
ATOM 2816 N N . HIS A 1 360 ? -37.547 -0.982 8.009 1.00 68.00 360 HIS A N 1
ATOM 2817 C CA . HIS A 1 360 ? -38.341 0.240 7.823 1.00 68.00 360 HIS A CA 1
ATOM 2818 C C . HIS A 1 360 ? -38.328 0.811 6.390 1.00 68.00 360 HIS A C 1
ATOM 2820 O O . HIS A 1 360 ? -39.147 1.675 6.080 1.00 68.00 360 HIS A O 1
ATOM 2826 N N . GLN A 1 361 ? -37.397 0.399 5.522 1.00 61.66 361 GLN A N 1
ATOM 2827 C CA . GLN A 1 361 ? -37.350 0.818 4.112 1.00 61.66 361 GLN A CA 1
ATOM 2828 C C . GLN A 1 361 ? -38.167 -0.103 3.197 1.00 61.66 361 GLN A C 1
ATOM 2830 O O . GLN A 1 361 ? -38.753 0.394 2.235 1.00 61.66 361 GLN A O 1
ATOM 2835 N N . ASP A 1 362 ? -38.285 -1.392 3.529 1.00 49.88 362 ASP A N 1
ATOM 2836 C CA . ASP A 1 362 ? -39.128 -2.349 2.795 1.00 49.88 362 ASP A CA 1
ATOM 2837 C C . ASP A 1 362 ? -40.633 -1.998 2.863 1.00 49.88 362 ASP A C 1
ATOM 2839 O O . ASP A 1 362 ? -41.385 -2.354 1.960 1.00 49.88 362 ASP A O 1
ATOM 2843 N N . GLU A 1 363 ? -41.079 -1.195 3.840 1.00 49.25 363 GLU A N 1
ATOM 2844 C CA . GLU A 1 363 ? -42.438 -0.614 3.859 1.00 49.25 363 GLU A CA 1
ATOM 2845 C C . GLU A 1 363 ? -42.652 0.518 2.829 1.00 49.25 363 GLU A C 1
ATOM 2847 O O . GLU A 1 363 ? -43.786 0.956 2.628 1.00 49.25 363 GLU A O 1
ATOM 2852 N N . LYS A 1 364 ? -41.597 1.017 2.161 1.00 43.12 364 LYS A N 1
ATOM 2853 C CA . LYS A 1 364 ? -41.680 2.176 1.251 1.00 43.12 364 LYS A CA 1
ATOM 2854 C C . LYS A 1 364 ? -41.280 1.928 -0.203 1.00 43.12 364 LYS A C 1
ATOM 2856 O O . LYS A 1 364 ? -41.591 2.785 -1.028 1.00 43.12 364 LYS A O 1
ATOM 2861 N N . THR A 1 365 ? -40.656 0.805 -0.555 1.00 34.38 365 THR A N 1
ATOM 2862 C CA . THR A 1 365 ? -40.283 0.508 -1.952 1.00 34.38 365 THR A CA 1
ATOM 2863 C C . THR A 1 365 ? -40.148 -0.993 -2.212 1.00 34.38 365 THR A C 1
ATOM 2865 O O . THR A 1 365 ? -39.199 -1.615 -1.746 1.00 34.38 365 THR A O 1
ATOM 2868 N N . THR A 1 366 ? -41.032 -1.557 -3.039 1.00 34.09 366 THR A N 1
ATOM 2869 C CA . THR A 1 366 ? -40.798 -2.821 -3.754 1.00 34.09 366 THR A CA 1
ATOM 2870 C C . THR A 1 366 ? -39.880 -2.570 -4.948 1.00 34.09 366 THR A C 1
ATOM 2872 O O . THR A 1 366 ? -40.362 -2.313 -6.047 1.00 34.09 366 THR A O 1
ATOM 2875 N N . ASP A 1 367 ? -38.568 -2.612 -4.727 1.00 31.48 367 ASP A N 1
ATOM 2876 C CA . ASP A 1 367 ? -37.619 -3.168 -5.698 1.00 31.48 367 ASP A CA 1
ATOM 2877 C C . ASP A 1 367 ? -36.285 -3.468 -5.001 1.00 31.48 367 ASP A C 1
ATOM 2879 O O . ASP A 1 367 ? -35.818 -2.695 -4.162 1.00 31.48 367 ASP A O 1
ATOM 2883 N N . GLY A 1 368 ? -35.696 -4.627 -5.299 1.00 38.44 368 GLY A N 1
ATOM 2884 C CA . GLY A 1 368 ? -34.603 -5.230 -4.530 1.00 38.44 368 GLY A CA 1
ATOM 2885 C C . GLY A 1 368 ? -33.334 -4.375 -4.449 1.00 38.44 368 GLY A C 1
ATOM 2886 O O . GLY A 1 368 ? -32.444 -4.490 -5.290 1.00 38.44 368 GLY A O 1
ATOM 2887 N N . ALA A 1 369 ? -33.201 -3.575 -3.390 1.00 31.98 369 ALA A N 1
ATOM 2888 C CA . ALA A 1 369 ? -32.028 -2.748 -3.133 1.00 31.98 369 ALA A CA 1
ATOM 2889 C C . ALA A 1 369 ? -31.305 -3.194 -1.852 1.00 31.98 369 ALA A C 1
ATOM 2891 O O . ALA A 1 369 ? -31.740 -2.953 -0.728 1.00 31.98 369 ALA A O 1
ATOM 2892 N N . ARG A 1 370 ? -30.143 -3.837 -2.024 1.00 36.44 370 ARG A N 1
ATOM 2893 C CA . ARG A 1 370 ? -29.211 -4.148 -0.929 1.00 36.44 370 ARG A CA 1
ATOM 2894 C C . ARG A 1 370 ? -28.733 -2.848 -0.268 1.00 36.44 370 ARG A C 1
ATOM 2896 O O . ARG A 1 370 ? -28.164 -1.976 -0.919 1.00 36.44 370 ARG A O 1
ATOM 2903 N N . LEU A 1 371 ? -28.942 -2.737 1.043 1.00 37.81 371 LEU A N 1
ATOM 2904 C CA . LEU A 1 371 ? -28.663 -1.528 1.821 1.00 37.81 371 LEU A CA 1
ATOM 2905 C C . LEU A 1 371 ? -27.172 -1.213 1.957 1.00 37.81 371 LEU A C 1
ATOM 2907 O O . LEU A 1 371 ? -26.442 -1.901 2.680 1.00 37.81 371 LEU A O 1
ATOM 2911 N N . HIS A 1 372 ? -26.732 -0.091 1.385 1.00 38.34 372 HIS A N 1
ATOM 2912 C CA . HIS A 1 372 ? -25.397 0.470 1.617 1.00 38.34 372 HIS A CA 1
ATOM 2913 C C . HIS A 1 372 ? -25.474 1.960 2.008 1.00 38.34 372 HIS A C 1
ATOM 2915 O O . HIS A 1 372 ? -25.755 2.840 1.201 1.00 38.34 372 HIS A O 1
ATOM 2921 N N . LEU A 1 373 ? -25.224 2.250 3.295 1.00 34.72 373 LEU A N 1
ATOM 2922 C CA . LEU A 1 373 ? -25.297 3.595 3.885 1.00 34.72 373 LEU A CA 1
ATOM 2923 C C . LEU A 1 373 ? -24.156 4.539 3.432 1.00 34.72 373 LEU A C 1
ATOM 2925 O O . LEU A 1 373 ? -22.977 4.284 3.689 1.00 34.72 373 LEU A O 1
ATOM 2929 N N . GLY A 1 374 ? -24.545 5.695 2.880 1.00 31.16 374 GLY A N 1
ATOM 2930 C CA . GLY A 1 374 ? -24.016 7.055 3.120 1.00 31.16 374 GLY A CA 1
ATOM 2931 C C . GLY A 1 374 ? -22.599 7.421 2.657 1.00 31.16 374 GLY A C 1
ATOM 2932 O O . GLY A 1 374 ? -22.430 8.381 1.918 1.00 31.16 374 GLY A O 1
ATOM 2933 N N . LEU A 1 375 ? -21.575 6.676 3.076 1.00 34.22 375 LEU A N 1
ATOM 2934 C CA . LEU A 1 375 ? -20.175 6.902 2.668 1.00 34.22 375 LEU A CA 1
ATOM 2935 C C . LEU A 1 375 ? -19.716 5.921 1.579 1.00 34.22 375 LEU A C 1
ATOM 2937 O O . LEU A 1 375 ? -18.639 6.092 1.017 1.00 34.22 375 LEU A O 1
ATOM 2941 N N . ARG A 1 376 ? -20.534 4.898 1.286 1.00 44.09 376 ARG A N 1
ATOM 2942 C CA . ARG A 1 376 ? -20.261 3.879 0.263 1.00 44.09 376 ARG A CA 1
ATOM 2943 C C . ARG A 1 376 ? -20.957 4.105 -1.070 1.00 44.09 376 ARG A C 1
ATOM 2945 O O . ARG A 1 376 ? -20.482 3.602 -2.073 1.00 44.09 376 ARG A O 1
ATOM 2952 N N . HIS A 1 377 ? -22.015 4.909 -1.127 1.00 44.34 377 HIS A N 1
ATOM 2953 C CA . HIS A 1 377 ? -22.751 5.098 -2.380 1.00 44.34 377 HIS A CA 1
ATOM 2954 C C . HIS A 1 377 ? -21.857 5.656 -3.505 1.00 44.34 377 HIS A C 1
ATOM 2956 O O . HIS A 1 377 ? -21.924 5.208 -4.644 1.00 44.34 377 HIS A O 1
ATOM 2962 N N . THR A 1 378 ? -20.939 6.570 -3.177 1.00 44.59 378 THR A N 1
ATOM 2963 C CA . THR A 1 378 ? -19.959 7.111 -4.132 1.00 44.59 378 THR A CA 1
ATOM 2964 C C . THR A 1 378 ? -18.808 6.144 -4.425 1.00 44.59 378 THR A C 1
ATOM 2966 O O . THR A 1 378 ? -18.349 6.086 -5.566 1.00 44.59 378 THR A O 1
ATOM 2969 N N . SER A 1 379 ? -18.348 5.349 -3.446 1.00 60.72 379 SER A N 1
ATOM 2970 C CA . SER A 1 379 ? -17.317 4.325 -3.682 1.00 60.72 379 SER A CA 1
ATOM 2971 C C . SER A 1 379 ? -17.836 3.181 -4.546 1.00 60.72 379 SER A C 1
ATOM 2973 O O . SER A 1 379 ? -17.122 2.731 -5.438 1.00 60.72 379 SER A O 1
ATOM 2975 N N . ASP A 1 380 ? -19.077 2.764 -4.329 1.00 65.69 380 ASP A N 1
ATOM 2976 C CA . ASP A 1 380 ? -19.711 1.659 -5.038 1.00 65.69 380 ASP A CA 1
ATOM 2977 C C . ASP A 1 380 ? -20.039 2.092 -6.469 1.00 65.69 380 ASP A C 1
ATOM 2979 O O . ASP A 1 380 ? -19.644 1.407 -7.403 1.00 65.69 380 ASP A O 1
ATOM 2983 N N . GLN A 1 381 ? -20.568 3.305 -6.687 1.00 69.44 381 GLN A N 1
ATOM 2984 C CA . GLN A 1 381 ? -20.701 3.867 -8.041 1.00 69.44 381 GLN A CA 1
ATOM 2985 C C . GLN A 1 381 ? -19.354 3.988 -8.775 1.00 69.44 381 GLN A C 1
ATOM 2987 O O . GLN A 1 381 ? -19.254 3.680 -9.969 1.00 69.44 381 GLN A O 1
ATOM 2992 N N . SER A 1 382 ? -18.295 4.409 -8.072 1.00 78.50 382 SER A N 1
ATOM 2993 C CA . SER A 1 382 ? -16.948 4.479 -8.655 1.00 78.50 382 SER A CA 1
ATOM 2994 C C . SER A 1 382 ? -16.394 3.091 -8.999 1.00 78.50 382 SER A C 1
ATOM 2996 O O . SER A 1 382 ? -15.668 2.938 -9.988 1.00 78.50 382 SER A O 1
ATOM 2998 N N . PHE A 1 383 ? -16.761 2.073 -8.214 1.00 87.31 383 PHE A N 1
ATOM 2999 C CA . PHE A 1 383 ? -16.415 0.686 -8.475 1.00 87.31 383 PHE A CA 1
ATOM 3000 C C . PHE A 1 383 ? -17.193 0.150 -9.675 1.00 87.31 383 PHE A C 1
ATOM 3002 O O . PHE A 1 383 ? -16.560 -0.321 -10.613 1.00 87.31 383 PHE A O 1
ATOM 3009 N N . THR A 1 384 ? -18.519 0.308 -9.713 1.00 88.81 384 THR A N 1
ATOM 3010 C CA . THR A 1 384 ? -19.378 -0.113 -10.830 1.00 88.81 384 THR A CA 1
ATOM 3011 C C . THR A 1 384 ? -18.909 0.489 -12.154 1.00 88.81 384 THR A C 1
ATOM 3013 O O . THR A 1 384 ? -18.788 -0.222 -13.152 1.00 88.81 384 THR A O 1
ATOM 3016 N N . THR A 1 385 ? -18.561 1.781 -12.158 1.00 89.44 385 THR A N 1
ATOM 3017 C CA . THR A 1 385 ? -18.005 2.455 -13.343 1.00 89.44 385 THR A CA 1
ATOM 3018 C C . THR A 1 385 ? -16.684 1.814 -13.770 1.00 89.44 385 THR A C 1
ATOM 3020 O O . THR A 1 385 ? -16.509 1.440 -14.930 1.00 89.44 385 THR A O 1
ATOM 3023 N N . GLY A 1 386 ? -15.745 1.641 -12.835 1.00 93.06 386 GLY A N 1
ATOM 3024 C CA . GLY A 1 386 ? -14.458 1.012 -13.131 1.00 93.06 386 GLY A CA 1
ATOM 3025 C C . GLY A 1 386 ? -14.585 -0.443 -13.590 1.00 93.06 386 GLY A C 1
ATOM 3026 O O . GLY A 1 386 ? -13.877 -0.854 -14.508 1.00 93.06 386 GLY A O 1
ATOM 3027 N N . LEU A 1 387 ? -15.532 -1.192 -13.024 1.00 94.56 387 LEU A N 1
ATOM 3028 C CA . LEU A 1 387 ? -15.848 -2.565 -13.397 1.00 94.56 387 LEU A CA 1
ATOM 3029 C C . LEU A 1 387 ? -16.412 -2.657 -14.818 1.00 94.56 387 LEU A C 1
ATOM 3031 O O . LEU A 1 387 ? -16.033 -3.561 -15.557 1.00 94.56 387 LEU A O 1
ATOM 3035 N N . ALA A 1 388 ? -17.256 -1.713 -15.245 1.00 93.94 388 ALA A N 1
ATOM 3036 C CA . ALA A 1 388 ? -17.729 -1.651 -16.629 1.00 93.94 388 ALA A CA 1
ATOM 3037 C C . ALA A 1 388 ? -16.562 -1.466 -17.618 1.00 93.94 388 ALA A C 1
ATOM 3039 O O . ALA A 1 388 ? -16.477 -2.168 -18.628 1.00 93.94 388 ALA A O 1
ATOM 3040 N N . HIS A 1 389 ? -15.601 -0.592 -17.295 1.00 95.38 389 HIS A N 1
ATOM 3041 C CA . HIS A 1 389 ? -14.383 -0.439 -18.098 1.00 95.38 389 HIS A CA 1
ATOM 3042 C C . HIS A 1 389 ? -13.473 -1.673 -18.041 1.00 95.38 389 HIS A C 1
ATOM 3044 O O . HIS A 1 389 ? -12.868 -2.024 -19.053 1.00 95.38 389 HIS A O 1
ATOM 3050 N N . ALA A 1 390 ? -13.389 -2.350 -16.893 1.00 95.94 390 ALA A N 1
ATOM 3051 C CA . ALA A 1 390 ? -12.661 -3.608 -16.758 1.00 95.94 390 ALA A CA 1
ATOM 3052 C C . ALA A 1 390 ? -13.287 -4.715 -17.623 1.00 95.94 390 ALA A C 1
ATOM 3054 O O . ALA A 1 390 ? -12.557 -5.394 -18.338 1.00 95.94 390 ALA A O 1
ATOM 3055 N N . ARG A 1 391 ? -14.623 -4.841 -17.640 1.00 96.00 391 ARG A N 1
ATOM 3056 C CA . ARG A 1 391 ? -15.367 -5.753 -18.529 1.00 96.00 391 ARG A CA 1
ATOM 3057 C C . ARG A 1 391 ? -15.052 -5.477 -19.994 1.00 96.00 391 ARG A C 1
ATOM 3059 O O . ARG A 1 391 ? -14.692 -6.394 -20.723 1.00 96.00 391 ARG A O 1
ATOM 3066 N N . ALA A 1 392 ? -15.125 -4.214 -20.410 1.00 94.19 392 ALA A N 1
ATOM 3067 C CA . ALA A 1 392 ? -14.840 -3.829 -21.789 1.00 94.19 392 ALA A CA 1
ATOM 3068 C C . ALA A 1 392 ? -13.375 -4.109 -22.184 1.00 94.19 392 ALA A C 1
ATOM 3070 O O . ALA A 1 392 ? -13.111 -4.575 -23.289 1.00 94.19 392 ALA A O 1
ATOM 3071 N N . TYR A 1 393 ? -12.421 -3.889 -21.276 1.00 95.00 393 TYR A N 1
ATOM 3072 C CA . TYR A 1 393 ? -11.014 -4.227 -21.507 1.00 95.00 393 TYR A CA 1
ATOM 3073 C C . TYR A 1 393 ? -10.792 -5.743 -21.596 1.00 95.00 393 TYR A C 1
ATOM 3075 O O . TYR A 1 393 ? -10.113 -6.216 -22.508 1.00 95.00 393 TYR A O 1
ATOM 3083 N N . ALA A 1 394 ? -11.391 -6.510 -20.681 1.00 94.81 394 ALA A N 1
ATOM 3084 C CA . ALA A 1 394 ? -11.321 -7.967 -20.679 1.00 94.81 394 ALA A CA 1
ATOM 3085 C C . ALA A 1 394 ? -11.952 -8.573 -21.942 1.00 94.81 394 ALA A C 1
ATOM 3087 O O . ALA A 1 394 ? -11.413 -9.538 -22.468 1.00 94.81 394 ALA A O 1
ATOM 3088 N N . ALA A 1 395 ? -13.019 -7.982 -22.486 1.00 93.38 395 ALA A N 1
ATOM 3089 C CA . ALA A 1 395 ? -13.624 -8.429 -23.742 1.00 93.38 395 ALA A CA 1
ATOM 3090 C C . ALA A 1 395 ? -12.674 -8.303 -24.950 1.00 93.38 395 ALA A C 1
ATOM 3092 O O . ALA A 1 395 ? -12.718 -9.135 -25.851 1.00 93.38 395 ALA A O 1
ATOM 3093 N N . VAL A 1 396 ? -11.797 -7.291 -24.965 1.00 91.56 396 VAL A N 1
ATOM 3094 C CA . VAL A 1 396 ? -10.833 -7.065 -26.060 1.00 91.56 396 VAL A CA 1
ATOM 3095 C C . VAL A 1 396 ? -9.552 -7.881 -25.875 1.00 91.56 396 VAL A C 1
ATOM 3097 O O . VAL A 1 396 ? -9.024 -8.431 -26.836 1.00 91.56 396 VAL A O 1
ATOM 3100 N N . HIS A 1 397 ? -9.030 -7.949 -24.649 1.00 89.81 397 HIS A N 1
ATOM 3101 C CA . HIS A 1 397 ? -7.703 -8.516 -24.373 1.00 89.81 397 HIS A CA 1
ATOM 3102 C C . HIS A 1 397 ? -7.739 -9.919 -23.736 1.00 89.81 397 HIS A C 1
ATOM 3104 O O . HIS A 1 397 ? -6.719 -10.609 -23.656 1.00 89.81 397 HIS A O 1
ATOM 3110 N N . GLY A 1 398 ? -8.902 -10.362 -23.257 1.00 90.75 398 GLY A N 1
ATOM 3111 C CA . GLY A 1 398 ? -9.077 -11.637 -22.556 1.00 90.75 398 GLY A CA 1
ATOM 3112 C C . GLY A 1 398 ? -8.380 -11.703 -21.193 1.00 90.75 398 GLY A C 1
ATOM 3113 O O . GLY A 1 398 ? -8.065 -12.800 -20.737 1.00 90.75 398 GLY A O 1
ATOM 3114 N N . HIS A 1 399 ? -8.044 -10.553 -20.596 1.00 93.31 399 HIS A N 1
ATOM 3115 C CA . HIS A 1 399 ? -7.376 -10.437 -19.296 1.00 93.31 399 HIS A CA 1
ATOM 3116 C C . HIS A 1 399 ? -7.460 -9.009 -18.732 1.00 93.31 399 HIS A C 1
ATOM 3118 O O . HIS A 1 399 ? -7.727 -8.060 -19.466 1.00 93.31 399 HIS A O 1
ATOM 3124 N N . LEU A 1 400 ? -7.082 -8.806 -17.464 1.00 95.31 400 LEU A N 1
ATOM 3125 C CA . LEU A 1 400 ? -7.018 -7.497 -16.798 1.00 95.31 400 LEU A CA 1
ATOM 3126 C C . LEU A 1 400 ? -5.583 -6.981 -16.568 1.00 95.31 400 LEU A C 1
ATOM 3128 O O . LEU A 1 400 ? -5.357 -6.065 -15.776 1.00 95.31 400 LEU A O 1
ATOM 3132 N N . ALA A 1 401 ? -4.570 -7.504 -17.259 1.00 93.50 401 ALA A N 1
ATOM 3133 C CA . ALA A 1 401 ? -3.175 -7.060 -17.137 1.00 93.50 401 ALA A CA 1
ATOM 3134 C C . ALA A 1 401 ? -2.867 -5.696 -17.817 1.00 93.50 401 ALA A C 1
ATOM 3136 O O . ALA A 1 401 ? -1.903 -5.555 -18.565 1.00 93.50 401 ALA A O 1
ATOM 3137 N N . ALA A 1 402 ? -3.665 -4.656 -17.555 1.00 92.19 402 ALA A N 1
ATOM 3138 C CA . ALA A 1 402 ? -3.485 -3.332 -18.156 1.00 92.19 402 ALA A CA 1
ATOM 3139 C C . ALA A 1 402 ? -2.234 -2.586 -17.613 1.00 92.19 402 ALA A C 1
ATOM 3141 O O . ALA A 1 402 ? -1.979 -2.619 -16.401 1.00 92.19 402 ALA A O 1
ATOM 3142 N N . PRO A 1 403 ? -1.459 -1.865 -18.458 1.00 91.12 403 PRO A N 1
ATOM 3143 C CA . PRO A 1 403 ? -0.354 -1.007 -18.008 1.00 91.12 403 PRO A CA 1
ATOM 3144 C C . PRO A 1 403 ? -0.836 0.089 -17.049 1.00 91.12 403 PRO A C 1
ATOM 3146 O O . PRO A 1 403 ? -1.898 0.660 -17.272 1.00 91.12 403 PRO A O 1
ATOM 3149 N N . ILE A 1 404 ? -0.049 0.472 -16.036 1.00 90.00 404 ILE A N 1
ATOM 3150 C CA . ILE A 1 404 ? -0.498 1.423 -14.993 1.00 90.00 404 ILE A CA 1
ATOM 3151 C C . ILE A 1 404 ? -0.944 2.793 -15.539 1.00 90.00 404 ILE A C 1
ATOM 3153 O O . ILE A 1 404 ? -1.891 3.381 -15.022 1.00 90.00 404 ILE A O 1
ATOM 3157 N N . HIS A 1 405 ? -0.303 3.282 -16.603 1.00 88.62 405 HIS A N 1
ATOM 3158 C CA . HIS A 1 405 ? -0.634 4.559 -17.246 1.00 88.62 405 HIS A CA 1
ATOM 3159 C C . HIS A 1 405 ? -1.671 4.427 -18.370 1.00 88.62 405 HIS A C 1
ATOM 3161 O O . HIS A 1 405 ? -2.026 5.428 -18.988 1.00 88.62 405 HIS A O 1
ATOM 3167 N N . SER A 1 406 ? -2.160 3.213 -18.650 1.00 88.69 406 SER A N 1
ATOM 3168 C CA . SER A 1 406 ? -3.139 3.003 -19.714 1.00 88.69 406 SER A CA 1
ATOM 3169 C C . SER A 1 406 ? -4.494 3.612 -19.355 1.00 88.69 406 SER A C 1
ATOM 3171 O O . SER A 1 406 ? -4.999 3.483 -18.231 1.00 88.69 406 SER A O 1
ATOM 3173 N N . ARG A 1 407 ? -5.078 4.274 -20.354 1.00 94.06 407 ARG A N 1
ATOM 3174 C CA . ARG A 1 407 ? -6.483 4.664 -20.374 1.00 94.06 407 ARG A CA 1
ATOM 3175 C C . ARG A 1 407 ? -7.224 3.760 -21.352 1.00 94.06 407 ARG A C 1
ATOM 3177 O O . ARG A 1 407 ? -6.696 3.471 -22.420 1.00 94.06 407 ARG A O 1
ATOM 3184 N N . PHE A 1 408 ? -8.431 3.341 -20.995 1.00 90.00 408 PHE A N 1
ATOM 3185 C CA . PHE A 1 408 ? -9.303 2.531 -21.840 1.00 90.00 408 PHE A CA 1
ATOM 3186 C C . PHE A 1 408 ? -10.683 3.185 -21.894 1.00 90.00 408 PHE A C 1
ATOM 3188 O O . PHE A 1 408 ? -11.274 3.444 -20.846 1.00 90.00 408 PHE A O 1
ATOM 3195 N N . ASN A 1 409 ? -11.160 3.522 -23.096 1.00 88.75 409 ASN A N 1
ATOM 3196 C CA . ASN A 1 409 ? -12.373 4.325 -23.315 1.00 88.75 409 ASN A CA 1
ATOM 3197 C C . ASN A 1 409 ? -12.404 5.601 -22.451 1.00 88.75 409 ASN A C 1
ATOM 3199 O O . ASN A 1 409 ? -13.365 5.871 -21.739 1.00 88.75 409 ASN A O 1
ATOM 3203 N N . GLY A 1 410 ? -11.293 6.346 -22.434 1.00 86.38 410 GLY A N 1
ATOM 3204 C CA . GLY A 1 410 ? -11.146 7.575 -21.644 1.00 86.38 410 GLY A CA 1
ATOM 3205 C C . GLY A 1 410 ? -10.922 7.370 -20.137 1.00 86.38 410 GLY A C 1
ATOM 3206 O O . GLY A 1 410 ? -10.385 8.271 -19.491 1.00 86.38 410 GLY A O 1
ATOM 3207 N N . PHE A 1 411 ? -11.218 6.194 -19.577 1.00 92.81 411 PHE A N 1
ATOM 3208 C CA . PHE A 1 411 ? -11.065 5.884 -18.153 1.00 92.81 411 PHE A CA 1
ATOM 3209 C C . PHE A 1 411 ? -9.649 5.415 -17.800 1.00 92.81 411 PHE A C 1
ATOM 3211 O O . PHE A 1 411 ? -9.040 4.635 -18.527 1.00 92.81 411 PHE A O 1
ATOM 3218 N N . ALA A 1 412 ? -9.108 5.852 -16.657 1.00 95.00 412 ALA A N 1
ATOM 3219 C CA . ALA A 1 412 ? -7.761 5.497 -16.190 1.00 95.00 412 ALA A CA 1
ATOM 3220 C C . ALA A 1 412 ? -7.688 4.078 -15.582 1.00 95.00 412 ALA A C 1
ATOM 3222 O O . ALA A 1 412 ? -7.310 3.907 -14.418 1.00 95.00 412 ALA A O 1
ATOM 3223 N N . LEU A 1 413 ? -8.050 3.064 -16.377 1.00 95.00 413 LEU A N 1
ATOM 3224 C CA . LEU A 1 413 ? -8.200 1.669 -15.956 1.00 95.00 413 LEU A CA 1
ATOM 3225 C C . LEU A 1 413 ? -6.926 1.094 -15.324 1.00 95.00 413 LEU A C 1
ATOM 3227 O O . LEU A 1 413 ? -7.002 0.447 -14.281 1.00 95.00 413 LEU A O 1
ATOM 3231 N N . GLY A 1 414 ? -5.751 1.377 -15.894 1.00 92.69 414 GLY A N 1
ATOM 3232 C CA . GLY A 1 414 ? -4.476 0.896 -15.358 1.00 92.69 414 GLY A CA 1
ATOM 3233 C C . GLY A 1 414 ? -4.224 1.322 -13.911 1.00 92.69 414 GLY A C 1
ATOM 3234 O O . GLY A 1 414 ? -3.820 0.518 -13.064 1.00 92.69 414 GLY A O 1
ATOM 3235 N N . ARG A 1 415 ? -4.524 2.587 -13.598 1.00 93.56 415 ARG A N 1
ATOM 3236 C CA . ARG A 1 415 ? -4.398 3.141 -12.246 1.00 93.56 415 ARG A CA 1
ATOM 3237 C C . ARG A 1 415 ? -5.483 2.599 -11.319 1.00 93.56 415 ARG A C 1
ATOM 3239 O O . ARG A 1 415 ? -5.184 2.277 -10.171 1.00 93.56 415 ARG A O 1
ATOM 3246 N N . TRP A 1 416 ? -6.710 2.452 -11.816 1.00 94.19 416 TRP A N 1
ATOM 3247 C CA . TRP A 1 416 ? -7.821 1.873 -11.059 1.00 94.19 416 TRP A CA 1
ATOM 3248 C C . TRP A 1 416 ? -7.532 0.422 -10.638 1.00 94.19 416 TRP A C 1
ATOM 3250 O O . TRP A 1 416 ? -7.609 0.115 -9.448 1.00 94.19 416 TRP A O 1
ATOM 3260 N N . LEU A 1 417 ? -7.080 -0.434 -11.563 1.00 94.38 417 LEU A N 1
ATOM 3261 C CA . LEU A 1 417 ? -6.669 -1.814 -11.269 1.00 94.38 417 LEU A CA 1
ATOM 3262 C C . LEU A 1 417 ? -5.468 -1.861 -10.318 1.00 94.38 417 LEU A C 1
ATOM 3264 O O . LEU A 1 417 ? -5.458 -2.653 -9.381 1.00 94.38 417 LEU A O 1
ATOM 3268 N N . SER A 1 418 ? -4.467 -0.993 -10.505 1.00 91.75 418 SER A N 1
ATOM 3269 C CA . SER A 1 418 ? -3.323 -0.894 -9.585 1.00 91.75 418 SER A CA 1
ATOM 3270 C C . SER A 1 418 ? -3.759 -0.566 -8.150 1.00 91.75 418 SER A C 1
ATOM 3272 O O . SER A 1 418 ? -3.231 -1.145 -7.201 1.00 91.75 418 SER A O 1
ATOM 3274 N N . ASN A 1 419 ? -4.717 0.346 -7.970 1.00 89.50 419 ASN A N 1
ATOM 3275 C CA . ASN A 1 419 ? -5.223 0.708 -6.645 1.00 89.50 419 ASN A CA 1
ATOM 3276 C C . ASN A 1 419 ? -5.989 -0.455 -6.000 1.00 89.50 419 ASN A C 1
ATOM 3278 O O . ASN A 1 419 ? -5.741 -0.777 -4.837 1.00 89.50 419 ASN A O 1
ATOM 3282 N N . HIS A 1 420 ? -6.841 -1.142 -6.768 1.00 89.25 420 HIS A N 1
ATOM 3283 C CA . HIS A 1 420 ? -7.558 -2.323 -6.284 1.00 89.25 420 HIS A CA 1
ATOM 3284 C C . HIS A 1 420 ? -6.599 -3.455 -5.920 1.00 89.25 420 HIS A C 1
ATOM 3286 O O . HIS A 1 420 ? -6.749 -4.042 -4.856 1.00 89.25 420 HIS A O 1
ATOM 3292 N N . ARG A 1 421 ? -5.547 -3.694 -6.718 1.00 88.69 421 ARG A N 1
ATOM 3293 C CA . ARG A 1 421 ? -4.499 -4.692 -6.436 1.00 88.69 421 ARG A CA 1
ATOM 3294 C C . ARG A 1 421 ? -3.732 -4.423 -5.142 1.00 88.69 421 ARG A C 1
ATOM 3296 O O . ARG A 1 421 ? -3.369 -5.373 -4.451 1.00 88.69 421 ARG A O 1
ATOM 3303 N N . LYS A 1 422 ? -3.499 -3.155 -4.791 1.00 83.25 422 LYS A N 1
ATOM 3304 C CA . LYS A 1 422 ? -2.774 -2.758 -3.569 1.00 83.25 422 LYS A CA 1
ATOM 3305 C C . LYS A 1 422 ? -3.649 -2.739 -2.313 1.00 83.25 422 LYS A C 1
ATOM 3307 O O . LYS A 1 422 ? -3.127 -2.875 -1.214 1.00 83.25 422 LYS A O 1
ATOM 3312 N N . SER A 1 423 ? -4.961 -2.576 -2.462 1.00 80.69 423 SER A N 1
ATOM 3313 C CA . SER A 1 423 ? -5.882 -2.394 -1.336 1.00 80.69 423 SER A CA 1
ATOM 3314 C C . SER A 1 423 ? -6.128 -3.688 -0.552 1.00 80.69 423 SER A C 1
ATOM 3316 O O . SER A 1 423 ? -6.838 -4.572 -1.020 1.00 80.69 423 SER A O 1
ATOM 3318 N N . SER A 1 424 ? -5.662 -3.800 0.688 1.00 66.44 424 SER A N 1
ATOM 3319 C CA . SER A 1 424 ? -6.020 -4.903 1.604 1.00 66.44 424 SER A CA 1
ATOM 3320 C C . SER A 1 424 ? -7.477 -4.841 2.103 1.00 66.44 424 SER A C 1
ATOM 3322 O O . SER A 1 424 ? -7.803 -5.364 3.159 1.00 66.44 424 SER A O 1
ATOM 3324 N N . ALA A 1 425 ? -8.353 -4.132 1.390 1.00 69.38 425 ALA A N 1
ATOM 3325 C CA . ALA A 1 425 ? -9.695 -3.761 1.820 1.00 69.38 425 ALA A CA 1
ATOM 3326 C C . ALA A 1 425 ? -10.736 -3.843 0.702 1.00 69.38 425 ALA A C 1
ATOM 3328 O O . ALA A 1 425 ? -11.755 -3.156 0.766 1.00 69.38 425 ALA A O 1
ATOM 3329 N N . VAL A 1 426 ? -10.474 -4.630 -0.344 1.00 76.06 426 VAL A N 1
ATOM 3330 C CA . VAL A 1 426 ? -11.461 -4.822 -1.410 1.00 76.06 426 VAL A CA 1
ATOM 3331 C C . VAL A 1 426 ? -12.596 -5.693 -0.860 1.00 76.06 426 VAL A C 1
ATOM 3333 O O . VAL A 1 426 ? -12.305 -6.771 -0.334 1.00 76.06 426 VAL A O 1
ATOM 3336 N N . PRO A 1 427 ? -13.859 -5.234 -0.926 1.00 75.62 427 PRO A N 1
ATOM 3337 C CA . PRO A 1 427 ? -14.994 -6.041 -0.499 1.00 75.62 427 PRO A CA 1
ATOM 3338 C C . PRO A 1 427 ? -15.049 -7.380 -1.256 1.00 75.62 427 PRO A C 1
ATOM 3340 O O . PRO A 1 427 ? -14.735 -7.390 -2.449 1.00 75.62 427 PRO A O 1
ATOM 3343 N N . PRO A 1 428 ? -15.415 -8.502 -0.608 1.00 71.38 428 PRO A N 1
ATOM 3344 C CA . PRO A 1 428 ? -15.474 -9.815 -1.258 1.00 71.38 428 PRO A CA 1
ATOM 3345 C C . PRO A 1 428 ? -16.312 -9.832 -2.541 1.00 71.38 428 PRO A C 1
ATOM 3347 O O . PRO A 1 428 ? -15.915 -10.455 -3.519 1.00 71.38 428 PRO A O 1
ATOM 3350 N N . GLU A 1 429 ? -17.418 -9.090 -2.566 1.00 75.12 429 GLU A N 1
ATOM 3351 C CA . GLU A 1 429 ? -18.282 -8.918 -3.732 1.00 75.12 429 GLU A CA 1
ATOM 3352 C C . GLU A 1 429 ? -17.534 -8.302 -4.926 1.00 75.12 429 GLU A C 1
ATOM 3354 O O . GLU A 1 429 ? -17.595 -8.816 -6.040 1.00 75.12 429 GLU A O 1
ATOM 3359 N N . HIS A 1 430 ? -16.734 -7.264 -4.679 1.00 85.81 430 HIS A N 1
ATOM 3360 C CA . HIS A 1 430 ? -15.918 -6.605 -5.697 1.00 85.81 430 HIS A CA 1
ATOM 3361 C C . HIS A 1 430 ? -14.769 -7.499 -6.175 1.00 85.81 430 HIS A C 1
ATOM 3363 O O . HIS A 1 430 ? -14.378 -7.440 -7.341 1.00 85.81 430 HIS A O 1
ATOM 3369 N N . VAL A 1 431 ? -14.207 -8.319 -5.279 1.00 84.50 431 VAL A N 1
ATOM 3370 C CA . VAL A 1 431 ? -13.205 -9.320 -5.662 1.00 84.50 431 VAL A CA 1
ATOM 3371 C C . VAL A 1 431 ? -13.828 -10.351 -6.601 1.00 84.50 431 VAL A C 1
ATOM 3373 O O . VAL A 1 431 ? -13.286 -10.561 -7.683 1.00 84.50 431 VAL A O 1
ATOM 3376 N N . ALA A 1 432 ? -14.985 -10.912 -6.243 1.00 83.06 432 ALA A N 1
ATOM 3377 C CA . ALA A 1 432 ? -15.683 -11.898 -7.064 1.00 83.06 432 ALA A CA 1
ATOM 3378 C C . ALA A 1 432 ? -16.023 -11.355 -8.464 1.00 83.06 432 ALA A C 1
ATOM 3380 O O . ALA A 1 432 ? -15.814 -12.042 -9.463 1.00 83.06 432 ALA A O 1
ATOM 3381 N N . GLU A 1 433 ? -16.478 -10.100 -8.562 1.00 90.00 433 GLU A N 1
ATOM 3382 C CA . GLU A 1 433 ? -16.769 -9.473 -9.856 1.00 90.00 433 GLU A CA 1
ATOM 3383 C C . GLU A 1 433 ? -15.528 -9.281 -10.738 1.00 90.00 433 GLU A C 1
ATOM 3385 O O . GLU A 1 433 ? -15.635 -9.382 -11.959 1.00 90.00 433 GLU A O 1
ATOM 3390 N N . LEU A 1 434 ? -14.356 -9.015 -10.154 1.00 93.25 434 LEU A N 1
ATOM 3391 C CA . LEU A 1 434 ? -13.099 -8.899 -10.901 1.00 93.25 434 LEU A CA 1
ATOM 3392 C C . LEU A 1 434 ? -12.518 -10.264 -11.286 1.00 93.25 434 LEU A C 1
ATOM 3394 O O . LEU A 1 434 ? -11.994 -10.409 -12.389 1.00 93.25 434 LEU A O 1
ATOM 3398 N N . GLU A 1 435 ? -12.640 -11.264 -10.416 1.00 90.25 435 GLU A N 1
ATOM 3399 C CA . GLU A 1 435 ? -12.178 -12.636 -10.675 1.00 90.25 435 GLU A CA 1
ATOM 3400 C C . GLU A 1 435 ? -12.969 -13.327 -11.769 1.00 90.25 435 GLU A C 1
ATOM 3402 O O . GLU A 1 435 ? -12.386 -14.057 -12.567 1.00 90.25 435 GLU A O 1
ATOM 3407 N N . ALA A 1 436 ? -14.268 -13.037 -11.862 1.00 91.56 436 ALA A N 1
ATOM 3408 C CA . ALA A 1 436 ? -15.097 -13.498 -12.967 1.00 91.56 436 ALA A CA 1
ATOM 3409 C C . ALA A 1 436 ? -14.591 -13.004 -14.338 1.00 91.56 436 ALA A C 1
ATOM 3411 O O . ALA A 1 436 ? -14.869 -13.638 -15.353 1.00 91.56 436 ALA A O 1
ATOM 3412 N N . LEU A 1 437 ? -13.856 -11.884 -14.383 1.00 94.00 437 LEU A N 1
ATOM 3413 C CA . LEU A 1 437 ? -13.270 -11.342 -15.617 1.00 94.00 437 LEU A CA 1
ATOM 3414 C C . LEU A 1 437 ? -11.864 -11.874 -15.884 1.00 94.00 437 LEU A C 1
ATOM 3416 O O . LEU A 1 437 ? -11.506 -12.134 -17.029 1.00 94.00 437 LEU A O 1
ATOM 3420 N N . ASP A 1 438 ? -11.048 -11.974 -14.840 1.00 91.88 438 ASP A N 1
ATOM 3421 C CA . ASP A 1 438 ? -9.691 -12.503 -14.906 1.00 91.88 438 ASP A CA 1
ATOM 3422 C C . ASP A 1 438 ? -9.344 -13.109 -13.541 1.00 91.88 438 ASP A C 1
ATOM 3424 O O . ASP A 1 438 ? -9.136 -12.352 -12.587 1.00 91.88 438 ASP A O 1
ATOM 3428 N N . PRO A 1 439 ? -9.218 -14.445 -13.423 1.00 89.06 439 PRO A N 1
ATOM 3429 C CA . PRO A 1 439 ? -8.788 -15.084 -12.180 1.00 89.06 439 PRO A CA 1
ATOM 3430 C C . PRO A 1 439 ? -7.461 -14.503 -11.681 1.00 89.06 439 PRO A C 1
ATOM 3432 O O . PRO A 1 439 ? -7.252 -14.307 -10.491 1.00 89.06 439 PRO A O 1
ATOM 3435 N N . TRP A 1 440 ? -6.585 -14.101 -12.602 1.00 91.06 440 TRP A N 1
ATOM 3436 C CA . TRP A 1 440 ? -5.295 -13.500 -12.302 1.00 91.06 440 TRP A CA 1
ATOM 3437 C C . TRP A 1 440 ? -5.336 -11.970 -12.295 1.00 91.06 440 TRP A C 1
ATOM 3439 O O . TRP A 1 440 ? -4.299 -11.335 -12.485 1.00 91.06 440 TRP A O 1
ATOM 3449 N N . TRP A 1 441 ? -6.483 -11.330 -12.034 1.00 91.31 441 TRP A N 1
ATOM 3450 C CA . TRP A 1 441 ? -6.537 -9.868 -11.892 1.00 91.31 441 TRP A CA 1
ATOM 3451 C C . TRP A 1 441 ? -5.622 -9.373 -10.762 1.00 91.31 441 TRP A C 1
ATOM 3453 O O . TRP A 1 441 ? -5.147 -8.233 -10.809 1.00 91.31 441 TRP A O 1
ATOM 3463 N N . ARG A 1 442 ? -5.351 -10.232 -9.769 1.00 89.00 442 ARG A N 1
ATOM 3464 C CA . ARG A 1 442 ? -4.516 -9.987 -8.588 1.00 89.00 442 ARG A CA 1
ATOM 3465 C C . ARG A 1 442 ? -3.437 -11.071 -8.413 1.00 89.00 442 ARG A C 1
ATOM 3467 O O . ARG A 1 442 ? -3.484 -11.862 -7.469 1.00 89.00 442 ARG A O 1
ATOM 3474 N N . PRO A 1 443 ? -2.454 -11.135 -9.323 1.00 88.25 443 PRO A N 1
ATOM 3475 C CA . PRO A 1 443 ? -1.495 -12.226 -9.319 1.00 88.25 443 PRO A CA 1
ATOM 3476 C C . PRO A 1 443 ? -0.493 -12.087 -8.157 1.00 88.25 443 PRO A C 1
ATOM 3478 O O . PRO A 1 443 ? -0.174 -10.963 -7.754 1.00 88.25 443 PRO A O 1
ATOM 3481 N N . PRO A 1 444 ? 0.060 -13.203 -7.647 1.00 85.25 444 PRO A N 1
ATOM 3482 C CA . PRO A 1 444 ? 1.142 -13.176 -6.663 1.00 85.25 444 PRO A CA 1
ATOM 3483 C C . PRO A 1 444 ? 2.511 -12.790 -7.262 1.00 85.25 444 PRO A C 1
ATOM 3485 O O . PRO A 1 444 ? 3.472 -12.604 -6.520 1.00 85.25 444 PRO A O 1
ATOM 3488 N N . TRP A 1 445 ? 2.604 -12.632 -8.588 1.00 89.19 445 TRP A N 1
ATOM 3489 C CA . TRP A 1 445 ? 3.777 -12.143 -9.324 1.00 89.19 445 TRP A CA 1
ATOM 3490 C C . TRP A 1 445 ? 3.557 -10.732 -9.893 1.00 89.19 445 TRP A C 1
ATOM 3492 O O . TRP A 1 445 ? 2.510 -10.106 -9.727 1.00 89.19 445 TRP A O 1
ATOM 3502 N N . THR A 1 446 ? 4.560 -10.193 -10.590 1.00 90.44 446 THR A N 1
ATOM 3503 C CA . THR A 1 446 ? 4.473 -8.843 -11.161 1.00 90.44 446 THR A CA 1
ATOM 3504 C C . THR A 1 446 ? 3.498 -8.776 -12.341 1.00 90.44 446 THR A C 1
ATOM 3506 O O . THR A 1 446 ? 3.493 -9.633 -13.223 1.00 90.44 446 THR A O 1
ATOM 3509 N N . VAL A 1 447 ? 2.728 -7.688 -12.442 1.00 91.00 447 VAL A N 1
ATOM 3510 C CA . VAL A 1 447 ? 1.864 -7.441 -13.617 1.00 91.00 447 VAL A CA 1
ATOM 3511 C C . VAL A 1 447 ? 2.691 -7.347 -14.909 1.00 91.00 447 VAL A C 1
ATOM 3513 O O . VAL A 1 447 ? 2.180 -7.636 -15.984 1.00 91.00 447 VAL A O 1
ATOM 3516 N N . MET A 1 448 ? 3.980 -6.989 -14.826 1.00 90.75 448 MET A N 1
ATOM 3517 C CA . MET A 1 448 ? 4.881 -7.021 -15.982 1.00 90.75 448 MET A CA 1
ATOM 3518 C C . MET A 1 448 ? 5.050 -8.442 -16.524 1.00 90.75 448 MET A C 1
ATOM 3520 O O . MET A 1 448 ? 4.820 -8.654 -17.708 1.00 90.75 448 MET A O 1
ATOM 3524 N N . TRP A 1 449 ? 5.369 -9.413 -15.659 1.00 94.50 449 TRP A N 1
ATOM 3525 C CA . TRP A 1 449 ? 5.465 -10.820 -16.057 1.00 94.50 449 TRP A CA 1
ATOM 3526 C C . TRP A 1 449 ? 4.164 -11.300 -16.703 1.00 94.50 449 TRP A C 1
ATOM 3528 O O . TRP A 1 449 ? 4.187 -11.906 -17.768 1.00 94.50 449 TRP A O 1
ATOM 3538 N N . GLN A 1 450 ? 3.021 -10.956 -16.099 1.00 93.88 450 GLN A N 1
ATOM 3539 C CA . GLN A 1 450 ? 1.706 -11.346 -16.610 1.00 93.88 450 GLN A CA 1
ATOM 3540 C C . GLN A 1 450 ? 1.432 -10.777 -18.010 1.00 93.88 450 GLN A C 1
ATOM 3542 O O . GLN A 1 450 ? 0.884 -11.465 -18.866 1.00 93.88 450 GLN A O 1
ATOM 3547 N N . ARG A 1 451 ? 1.840 -9.529 -18.264 1.00 93.44 451 ARG A N 1
ATOM 3548 C CA . ARG A 1 451 ? 1.716 -8.894 -19.581 1.00 93.44 451 ARG A CA 1
ATOM 3549 C C . ARG A 1 451 ? 2.577 -9.584 -20.631 1.00 93.44 451 ARG A C 1
ATOM 3551 O O . ARG A 1 451 ? 2.070 -9.880 -21.705 1.00 93.44 451 ARG A O 1
ATOM 3558 N N . THR A 1 452 ? 3.844 -9.859 -20.320 1.00 94.56 452 THR A N 1
ATOM 3559 C CA . THR A 1 452 ? 4.740 -10.558 -21.253 1.00 94.56 452 THR A CA 1
ATOM 3560 C C . THR A 1 452 ? 4.277 -11.997 -21.503 1.00 94.56 452 THR A C 1
ATOM 3562 O O . THR A 1 452 ? 4.382 -12.487 -22.623 1.00 94.56 452 THR A O 1
ATOM 3565 N N . TYR A 1 453 ? 3.681 -12.654 -20.502 1.00 95.94 453 TYR A N 1
ATOM 3566 C CA . TYR A 1 453 ? 3.018 -13.946 -20.683 1.00 95.94 453 TYR A CA 1
ATOM 3567 C C . TYR A 1 453 ? 1.859 -13.865 -21.686 1.00 95.94 453 TYR A C 1
ATOM 3569 O O . TYR A 1 453 ? 1.797 -14.677 -22.606 1.00 95.94 453 TYR A O 1
ATOM 3577 N N . TYR A 1 454 ? 0.959 -12.885 -21.557 1.00 94.50 454 TYR A N 1
ATOM 3578 C CA . TYR A 1 454 ? -0.142 -12.737 -22.511 1.00 94.50 454 TYR A CA 1
ATOM 3579 C C . TYR A 1 454 ? 0.349 -12.369 -23.919 1.00 94.50 454 TYR A C 1
ATOM 3581 O O . TYR A 1 454 ? -0.178 -12.903 -24.890 1.00 94.50 454 TYR A O 1
ATOM 3589 N N . GLU A 1 455 ? 1.424 -11.582 -24.041 1.00 93.50 455 GLU A N 1
ATOM 3590 C CA . GLU A 1 455 ? 2.112 -11.356 -25.321 1.00 93.50 455 GLU A CA 1
ATOM 3591 C C . GLU A 1 455 ? 2.639 -12.673 -25.924 1.00 93.50 455 GLU A C 1
ATOM 3593 O O . GLU A 1 455 ? 2.438 -12.936 -27.110 1.00 93.50 455 GLU A O 1
ATOM 3598 N N . ALA A 1 456 ? 3.248 -13.545 -25.111 1.00 94.94 456 ALA A N 1
ATOM 3599 C CA . ALA A 1 456 ? 3.699 -14.867 -25.546 1.00 94.94 456 ALA A CA 1
ATOM 3600 C C . ALA A 1 456 ? 2.535 -15.785 -25.959 1.00 94.94 456 ALA A C 1
ATOM 3602 O O . ALA A 1 456 ? 2.629 -16.477 -26.974 1.00 94.94 456 ALA A O 1
ATOM 3603 N N . ARG A 1 457 ? 1.437 -15.784 -25.195 1.00 94.50 457 ARG A N 1
ATOM 3604 C CA . ARG A 1 457 ? 0.216 -16.555 -25.477 1.00 94.50 457 ARG A CA 1
ATOM 3605 C C . ARG A 1 457 ? -0.403 -16.135 -26.805 1.00 94.50 457 ARG A C 1
ATOM 3607 O O . ARG A 1 457 ? -0.716 -16.984 -27.638 1.00 94.50 457 ARG A O 1
ATOM 3614 N N . ASP A 1 458 ? -0.575 -14.834 -27.006 1.00 91.88 458 ASP A N 1
ATOM 3615 C CA . ASP A 1 458 ? -1.189 -14.289 -28.213 1.00 91.88 458 ASP A CA 1
ATOM 3616 C C . ASP A 1 458 ? -0.273 -14.508 -29.428 1.00 91.88 458 ASP A C 1
ATOM 3618 O O . ASP A 1 458 ? -0.747 -14.882 -30.502 1.00 91.88 458 ASP A O 1
ATOM 3622 N N . HIS A 1 459 ? 1.050 -14.410 -29.241 1.00 92.31 459 HIS A N 1
ATOM 3623 C CA . HIS A 1 459 ? 2.037 -14.809 -30.248 1.00 92.31 459 HIS A CA 1
ATOM 3624 C C . HIS A 1 459 ? 1.910 -16.287 -30.628 1.00 92.31 459 HIS A C 1
ATOM 3626 O O . HIS A 1 459 ? 1.869 -16.603 -31.816 1.00 92.31 459 HIS A O 1
ATOM 3632 N N . ALA A 1 460 ? 1.830 -17.191 -29.648 1.00 92.12 460 ALA A N 1
ATOM 3633 C CA . ALA A 1 460 ? 1.707 -18.627 -29.894 1.00 92.12 460 ALA A CA 1
ATOM 3634 C C . ALA A 1 460 ? 0.406 -18.975 -30.640 1.00 92.12 460 ALA A C 1
ATOM 3636 O O . ALA A 1 460 ? 0.413 -19.805 -31.549 1.00 92.12 460 ALA A O 1
ATOM 3637 N N . ARG A 1 461 ? -0.698 -18.289 -30.314 1.00 91.31 461 ARG A N 1
ATOM 3638 C CA . ARG A 1 461 ? -1.982 -18.420 -31.023 1.00 91.31 461 ARG A CA 1
ATOM 3639 C C . ARG A 1 461 ? -1.909 -17.912 -32.463 1.00 91.31 461 ARG A C 1
ATOM 3641 O O . ARG A 1 461 ? -2.443 -18.558 -33.356 1.00 91.31 461 ARG A O 1
ATOM 3648 N N . ALA A 1 462 ? -1.243 -16.782 -32.697 1.00 90.06 462 ALA A N 1
ATOM 3649 C CA . ALA A 1 462 ? -1.186 -16.150 -34.015 1.00 90.06 462 ALA A CA 1
ATOM 3650 C C . ALA A 1 462 ? -0.123 -16.750 -34.955 1.00 90.06 462 ALA A C 1
ATOM 3652 O O . ALA A 1 462 ? -0.296 -16.723 -36.171 1.00 90.06 462 ALA A O 1
ATOM 3653 N N . ARG A 1 463 ? 1.003 -17.240 -34.419 1.00 85.75 463 ARG A N 1
ATOM 3654 C CA . ARG A 1 463 ? 2.194 -17.644 -35.198 1.00 85.75 463 ARG A CA 1
ATOM 3655 C C . ARG A 1 463 ? 2.632 -19.094 -34.976 1.00 85.75 463 ARG A C 1
ATOM 3657 O O . ARG A 1 463 ? 3.687 -19.492 -35.474 1.00 85.75 463 ARG A O 1
ATOM 3664 N N . GLY A 1 464 ? 1.831 -19.877 -34.257 1.00 84.12 464 GLY A N 1
ATOM 3665 C CA . GLY A 1 464 ? 2.097 -21.279 -33.942 1.00 84.12 464 GLY A CA 1
ATOM 3666 C C . GLY A 1 464 ? 2.956 -21.480 -32.689 1.00 84.12 464 GLY A C 1
ATOM 3667 O O . GLY A 1 464 ? 3.482 -20.534 -32.102 1.00 84.12 464 GLY A O 1
ATOM 3668 N N . GLY A 1 465 ? 3.088 -22.745 -32.279 1.00 86.94 465 GLY A N 1
ATOM 3669 C CA . GLY A 1 465 ? 3.715 -23.134 -31.012 1.00 86.94 465 GLY A CA 1
ATOM 3670 C C . GLY A 1 465 ? 5.144 -22.616 -30.816 1.00 86.94 465 GLY A C 1
ATOM 3671 O O . GLY A 1 465 ? 5.935 -22.501 -31.759 1.00 86.94 465 GLY A O 1
ATOM 3672 N N . LEU A 1 466 ? 5.481 -22.332 -29.557 1.00 91.06 466 LEU A N 1
ATOM 3673 C CA . LEU A 1 466 ? 6.819 -21.919 -29.149 1.00 91.06 466 LEU A CA 1
ATOM 3674 C C . LEU A 1 466 ? 7.811 -23.068 -29.409 1.00 91.06 466 LEU A C 1
ATOM 3676 O O . LEU A 1 466 ? 7.536 -24.217 -29.081 1.00 91.06 466 LEU A O 1
ATOM 3680 N N . ARG A 1 467 ? 8.956 -22.766 -30.035 1.00 90.81 467 ARG A N 1
ATOM 3681 C CA . ARG A 1 467 ? 10.033 -23.732 -30.346 1.00 90.81 467 ARG A CA 1
ATOM 3682 C C . ARG A 1 467 ? 11.242 -23.491 -29.427 1.00 90.81 467 ARG A C 1
ATOM 3684 O O . ARG A 1 467 ? 12.218 -22.873 -29.881 1.00 90.81 467 ARG A O 1
ATOM 3691 N N . PRO A 1 468 ? 11.171 -23.859 -28.131 1.00 92.69 468 PRO A N 1
ATOM 3692 C CA . PRO A 1 468 ? 12.245 -23.619 -27.163 1.00 92.69 468 PRO A CA 1
ATOM 3693 C C . PRO A 1 468 ? 13.567 -24.279 -27.576 1.00 92.69 468 PRO A C 1
ATOM 3695 O O . PRO A 1 468 ? 14.630 -23.675 -27.431 1.00 92.69 468 PRO A O 1
ATOM 3698 N N . GLU A 1 469 ? 13.512 -25.460 -28.190 1.00 91.06 469 GLU A N 1
ATOM 3699 C CA . GLU A 1 469 ? 14.664 -26.226 -28.678 1.00 91.06 469 GLU A CA 1
ATOM 3700 C C . GLU A 1 469 ? 15.449 -25.511 -29.787 1.00 91.06 469 GLU A C 1
ATOM 3702 O O . GLU A 1 469 ? 16.636 -25.768 -29.995 1.00 91.06 469 GLU A O 1
ATOM 3707 N N . ARG A 1 470 ? 14.804 -24.556 -30.469 1.00 87.94 470 ARG A N 1
ATOM 3708 C CA . ARG A 1 470 ? 15.412 -23.694 -31.494 1.00 87.94 470 ARG A CA 1
ATOM 3709 C C . ARG A 1 470 ? 15.672 -22.265 -31.005 1.00 87.94 470 ARG A C 1
ATOM 3711 O O . ARG A 1 470 ? 16.041 -21.410 -31.809 1.00 87.94 470 ARG A O 1
ATOM 3718 N N . GLY A 1 471 ? 15.469 -21.984 -29.717 1.00 87.75 471 GLY A N 1
ATOM 3719 C CA . GLY A 1 471 ? 15.653 -20.654 -29.131 1.00 87.75 471 GLY A CA 1
ATOM 3720 C C . GLY A 1 471 ? 14.614 -19.623 -29.583 1.00 87.75 471 GLY A C 1
ATOM 3721 O O . GLY A 1 471 ? 14.960 -18.465 -29.828 1.00 87.75 471 GLY A O 1
ATOM 3722 N N . PHE A 1 472 ? 13.349 -20.043 -29.713 1.00 91.31 472 PHE A N 1
ATOM 3723 C CA . PHE A 1 472 ? 12.191 -19.180 -30.001 1.00 91.31 472 PHE A CA 1
ATOM 3724 C C . PHE A 1 472 ? 12.297 -18.355 -31.298 1.00 91.31 472 PHE A C 1
ATOM 3726 O O . PHE A 1 472 ? 12.037 -17.155 -31.285 1.00 91.31 472 PHE A O 1
ATOM 3733 N N . PRO A 1 473 ? 12.653 -18.943 -32.453 1.00 86.00 473 PRO A N 1
ATOM 3734 C CA . PRO A 1 473 ? 12.993 -18.189 -33.664 1.00 86.00 473 PRO A CA 1
ATOM 3735 C C . PRO A 1 473 ? 11.860 -17.294 -34.188 1.00 86.00 473 PRO A C 1
ATOM 3737 O O . PRO A 1 473 ? 12.141 -16.251 -34.777 1.00 86.00 473 PRO A O 1
ATOM 3740 N N . THR A 1 474 ? 10.597 -17.666 -33.952 1.00 84.56 474 THR A N 1
ATOM 3741 C CA . THR A 1 474 ? 9.425 -16.933 -34.449 1.00 84.56 474 THR A CA 1
ATOM 3742 C C . THR A 1 474 ? 9.117 -15.667 -33.653 1.00 84.56 474 THR A C 1
ATOM 3744 O O . THR A 1 474 ? 8.425 -14.797 -34.177 1.00 84.56 474 THR A O 1
ATOM 3747 N N . THR A 1 475 ? 9.627 -15.527 -32.424 1.00 87.00 475 THR A N 1
ATOM 3748 C CA . THR A 1 475 ? 9.387 -14.357 -31.565 1.00 87.00 475 THR A CA 1
ATOM 3749 C C . THR A 1 475 ? 10.333 -13.206 -31.903 1.00 87.00 475 THR A C 1
ATOM 3751 O O . THR A 1 475 ? 11.426 -13.413 -32.445 1.00 87.00 475 THR A O 1
ATOM 3754 N N . GLY A 1 476 ? 9.961 -11.988 -31.497 1.00 82.88 476 GLY A N 1
ATOM 3755 C CA . GLY A 1 476 ? 10.912 -10.880 -31.390 1.00 82.88 476 GLY A CA 1
ATOM 3756 C C . GLY A 1 476 ? 12.041 -11.198 -30.398 1.00 82.88 476 GLY A C 1
ATOM 3757 O O . GLY A 1 476 ? 11.904 -12.088 -29.554 1.00 82.88 476 GLY A O 1
ATOM 3758 N N . PHE A 1 477 ? 13.161 -10.472 -30.493 1.00 79.75 477 PHE A N 1
ATOM 3759 C CA . PHE A 1 477 ? 14.345 -10.724 -29.660 1.00 79.75 477 PHE A CA 1
ATOM 3760 C C . PHE A 1 477 ? 14.031 -10.639 -28.157 1.00 79.75 477 PHE A C 1
ATOM 3762 O O . PHE A 1 477 ? 14.320 -11.586 -27.436 1.00 79.75 477 PHE A O 1
ATOM 3769 N N . GLY A 1 478 ? 13.379 -9.557 -27.710 1.00 83.94 478 GLY A N 1
ATOM 3770 C CA . GLY A 1 478 ? 13.055 -9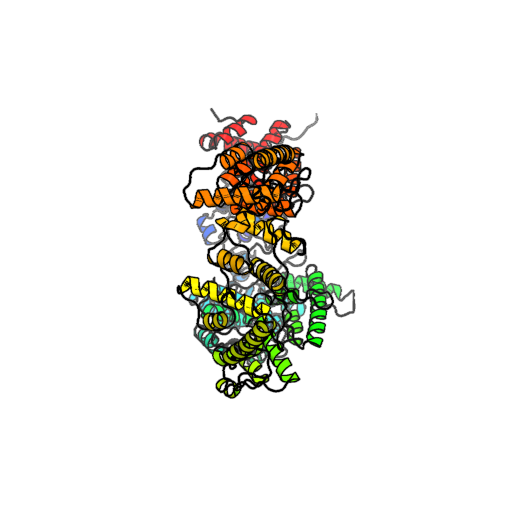.354 -26.291 1.00 83.94 478 GLY A CA 1
ATOM 3771 C C . GLY A 1 478 ? 12.103 -10.412 -25.728 1.00 83.94 478 GLY A C 1
ATOM 3772 O O . GLY A 1 478 ? 12.359 -10.958 -24.660 1.00 83.94 478 GLY A O 1
ATOM 3773 N N . LEU A 1 479 ? 11.053 -10.774 -26.475 1.00 89.62 479 LEU A N 1
ATOM 3774 C CA . LEU A 1 479 ? 10.132 -11.842 -26.072 1.00 89.62 479 LEU A CA 1
ATOM 3775 C C . LEU A 1 479 ? 10.841 -13.207 -26.018 1.00 89.62 479 LEU A C 1
ATOM 3777 O O . LEU A 1 479 ? 10.622 -13.979 -25.091 1.00 89.62 479 LEU A O 1
ATOM 3781 N N . GLY A 1 480 ? 11.725 -13.494 -26.979 1.00 90.25 480 GLY A N 1
ATOM 3782 C CA . GLY A 1 480 ? 12.491 -14.744 -27.006 1.00 90.25 480 GLY A CA 1
ATOM 3783 C C . GLY A 1 480 ? 13.504 -14.853 -25.865 1.00 90.25 480 GLY A C 1
ATOM 3784 O O . GLY A 1 480 ? 13.676 -15.929 -25.301 1.00 90.25 480 GLY A O 1
ATOM 3785 N N . GLU A 1 481 ? 14.149 -13.744 -25.500 1.00 87.94 481 GLU A N 1
ATOM 3786 C CA . GLU A 1 481 ? 15.035 -13.664 -24.334 1.00 87.94 481 GLU A CA 1
ATOM 3787 C C . GLU A 1 481 ? 14.246 -13.859 -23.034 1.00 87.94 481 GLU A C 1
ATOM 3789 O O . GLU A 1 481 ? 14.628 -14.680 -22.202 1.00 87.94 481 GLU A O 1
ATOM 3794 N N . TRP A 1 482 ? 13.091 -13.198 -22.893 1.00 94.31 482 TRP A N 1
ATOM 3795 C CA . TRP A 1 482 ? 12.211 -13.393 -21.742 1.00 94.31 482 TRP A CA 1
ATOM 3796 C C . TRP A 1 482 ? 11.741 -14.848 -21.602 1.00 94.31 482 TRP A C 1
ATOM 3798 O O . TRP A 1 482 ? 11.832 -15.400 -20.505 1.00 94.31 482 TRP A O 1
ATOM 3808 N N . LEU A 1 483 ? 11.303 -15.489 -22.696 1.00 94.69 483 LEU A N 1
ATOM 3809 C CA . LEU A 1 483 ? 10.887 -16.900 -22.715 1.00 94.69 483 LEU A CA 1
ATOM 3810 C C . LEU A 1 483 ? 12.033 -17.845 -22.344 1.00 94.69 483 LEU A C 1
ATOM 3812 O O . LEU A 1 483 ? 11.830 -18.793 -21.588 1.00 94.69 483 LEU A O 1
ATOM 3816 N N . TYR A 1 484 ? 13.243 -17.571 -22.835 1.00 93.00 484 TYR A N 1
ATOM 3817 C CA . TYR A 1 484 ? 14.427 -18.334 -22.457 1.00 93.00 484 TYR A CA 1
ATOM 3818 C C . TYR A 1 484 ? 14.719 -18.217 -20.959 1.00 93.00 484 TYR A C 1
ATOM 3820 O O . TYR A 1 484 ? 14.941 -19.236 -20.312 1.00 93.00 484 TYR A O 1
ATOM 3828 N N . HIS A 1 485 ? 14.623 -17.013 -20.388 1.00 93.38 485 HIS A N 1
ATOM 3829 C CA . HIS A 1 485 ? 14.765 -16.824 -18.944 1.00 93.38 485 HIS A CA 1
ATOM 3830 C C . HIS A 1 485 ? 13.701 -17.578 -18.137 1.00 93.38 485 HIS A C 1
ATOM 3832 O O . HIS A 1 485 ? 14.028 -18.127 -17.086 1.00 93.38 485 HIS A O 1
ATOM 3838 N N . GLN A 1 486 ? 12.461 -17.664 -18.639 1.00 95.44 486 GLN A N 1
ATOM 3839 C CA . GLN A 1 486 ? 11.419 -18.467 -17.987 1.00 95.44 486 GLN A CA 1
ATOM 3840 C C . GLN A 1 486 ? 11.767 -19.957 -18.001 1.00 95.44 486 GLN A C 1
ATOM 3842 O O . GLN A 1 486 ? 11.469 -20.657 -17.043 1.00 95.44 486 GLN A O 1
ATOM 3847 N N . CYS A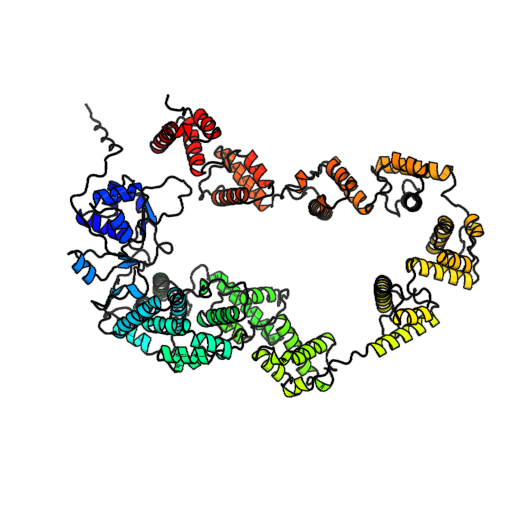 1 487 ? 12.417 -20.437 -19.064 1.00 94.12 487 CYS A N 1
ATOM 3848 C CA . CYS A 1 487 ? 12.859 -21.825 -19.148 1.00 94.12 487 CYS A CA 1
ATOM 3849 C C . CYS A 1 487 ? 14.028 -22.109 -18.195 1.00 94.12 487 CYS A C 1
ATOM 3851 O O . CYS A 1 487 ? 14.027 -23.120 -17.504 1.00 94.12 487 CYS A O 1
ATOM 3853 N N . THR A 1 488 ? 15.024 -21.221 -18.125 1.00 91.81 488 THR A N 1
ATOM 3854 C CA . THR A 1 488 ? 16.201 -21.437 -17.266 1.00 91.81 488 THR A CA 1
ATOM 3855 C C . THR A 1 488 ? 15.896 -21.318 -15.776 1.00 91.81 488 THR A C 1
ATOM 3857 O O . THR A 1 488 ? 16.591 -21.931 -14.979 1.00 91.81 488 THR A O 1
ATOM 3860 N N . GLY A 1 489 ? 14.890 -20.523 -15.403 1.00 91.44 489 GLY A N 1
ATOM 3861 C CA . GLY A 1 489 ? 14.444 -20.349 -14.016 1.00 91.44 489 GLY A CA 1
ATOM 3862 C C . GLY A 1 489 ? 13.141 -21.081 -13.693 1.00 91.44 489 GLY A C 1
ATOM 3863 O O . GLY A 1 489 ? 12.460 -20.690 -12.752 1.00 91.44 489 GLY A O 1
ATOM 3864 N N . TYR A 1 490 ? 12.742 -22.079 -14.490 1.00 93.38 490 TYR A N 1
ATOM 3865 C CA . TYR A 1 490 ? 11.397 -22.664 -14.432 1.00 93.38 490 TYR A CA 1
ATOM 3866 C C . TYR A 1 490 ? 11.038 -23.252 -13.063 1.00 93.38 490 TYR A C 1
ATOM 3868 O O . TYR A 1 490 ? 9.921 -23.053 -12.587 1.00 93.38 490 TYR A O 1
ATOM 3876 N N . ASP A 1 491 ? 11.992 -23.914 -12.407 1.00 89.06 491 ASP A N 1
ATOM 3877 C CA . ASP A 1 491 ? 11.785 -24.554 -11.103 1.00 89.06 491 ASP A CA 1
ATOM 3878 C C . ASP A 1 491 ? 11.579 -23.537 -9.963 1.00 89.06 491 ASP A C 1
ATOM 3880 O O . ASP A 1 491 ? 10.968 -23.865 -8.951 1.00 89.06 491 ASP A O 1
ATOM 3884 N N . GLU A 1 492 ? 12.022 -22.288 -10.144 1.00 87.56 492 GLU A N 1
ATOM 3885 C CA . GLU A 1 492 ? 11.824 -21.185 -9.190 1.00 87.56 492 GLU A CA 1
ATOM 3886 C C . GLU A 1 492 ? 10.517 -20.410 -9.439 1.00 87.56 492 GLU A C 1
ATOM 3888 O O . GLU A 1 492 ? 10.141 -19.529 -8.658 1.00 87.56 492 GLU A O 1
ATOM 3893 N N . LEU A 1 493 ? 9.822 -20.688 -10.549 1.00 91.06 493 LEU A N 1
ATOM 3894 C CA . LEU A 1 493 ? 8.566 -20.022 -10.875 1.00 91.06 493 LEU A CA 1
ATOM 3895 C C . LEU A 1 493 ? 7.440 -20.498 -9.962 1.00 91.06 493 LEU A C 1
ATOM 3897 O O . LEU A 1 493 ? 7.331 -21.672 -9.617 1.00 91.06 493 LEU A O 1
ATOM 3901 N N . HIS A 1 494 ? 6.513 -19.587 -9.661 1.00 89.38 494 HIS A N 1
ATOM 3902 C CA . HIS A 1 494 ? 5.300 -19.929 -8.928 1.00 89.38 494 HIS A CA 1
ATOM 3903 C C . HIS A 1 494 ? 4.563 -21.090 -9.641 1.00 89.38 494 HIS A C 1
ATOM 3905 O O . HIS A 1 494 ? 4.409 -21.034 -10.865 1.00 89.38 494 HIS A O 1
ATOM 3911 N N . PRO A 1 495 ? 3.995 -22.092 -8.937 1.00 88.06 495 PRO A N 1
ATOM 3912 C CA . PRO A 1 495 ? 3.354 -23.256 -9.575 1.00 88.06 495 PRO A CA 1
ATOM 3913 C C . PRO A 1 495 ? 2.257 -22.906 -10.595 1.00 88.06 495 PRO A C 1
ATOM 3915 O O . PRO A 1 495 ? 2.021 -23.602 -11.580 1.00 88.06 495 PRO A O 1
ATOM 3918 N N . ALA A 1 496 ? 1.553 -21.797 -10.373 1.00 88.94 496 ALA A N 1
ATOM 3919 C CA . ALA A 1 496 ? 0.607 -21.262 -11.352 1.00 88.94 496 ALA A CA 1
ATOM 3920 C C . ALA A 1 496 ? 1.266 -20.615 -12.588 1.00 88.94 496 ALA A C 1
ATOM 3922 O O . ALA A 1 496 ? 0.705 -20.713 -13.671 1.00 88.94 496 ALA A O 1
ATOM 3923 N N . GLN A 1 497 ? 2.445 -19.993 -12.461 1.00 93.19 497 GLN A N 1
ATOM 3924 C CA . GLN A 1 497 ? 3.219 -19.518 -13.615 1.00 93.19 497 GLN A CA 1
ATOM 3925 C C . GLN A 1 497 ? 3.690 -20.699 -14.468 1.00 93.19 497 GLN A C 1
ATOM 3927 O O . GLN A 1 497 ? 3.564 -20.640 -15.684 1.00 93.19 497 GLN A O 1
ATOM 3932 N N . GLN A 1 498 ? 4.151 -21.788 -13.844 1.00 93.75 498 GLN A N 1
ATOM 3933 C CA . GLN A 1 498 ? 4.512 -23.030 -14.541 1.00 93.75 498 GLN A CA 1
ATOM 3934 C C . GLN A 1 498 ? 3.324 -23.612 -15.324 1.00 93.75 498 GLN A C 1
ATOM 3936 O O . GLN A 1 498 ? 3.468 -23.957 -16.495 1.00 93.75 498 GLN A O 1
ATOM 3941 N N . ARG A 1 499 ? 2.128 -23.647 -14.714 1.00 92.00 499 ARG A N 1
ATOM 3942 C CA . ARG A 1 499 ? 0.887 -24.053 -15.399 1.00 92.00 499 ARG A CA 1
ATOM 3943 C C . ARG A 1 499 ? 0.552 -23.149 -16.585 1.00 92.00 499 ARG A C 1
ATOM 3945 O O . ARG A 1 499 ? 0.381 -23.653 -17.685 1.00 92.00 499 ARG A O 1
ATOM 3952 N N . LEU A 1 500 ? 0.562 -21.829 -16.390 1.00 93.94 500 LEU A N 1
ATOM 3953 C CA . LEU A 1 500 ? 0.334 -20.864 -17.470 1.00 93.94 500 LEU A CA 1
ATOM 3954 C C . LEU A 1 500 ? 1.335 -21.050 -18.626 1.00 93.94 500 LEU A C 1
ATOM 3956 O O . LEU A 1 500 ? 0.954 -21.039 -19.791 1.00 93.94 500 LEU A O 1
ATOM 3960 N N . LEU A 1 501 ? 2.619 -21.260 -18.328 1.00 96.12 501 LEU A N 1
ATOM 3961 C CA . LEU A 1 501 ? 3.635 -21.531 -19.349 1.00 96.12 501 LEU A CA 1
ATOM 3962 C C . LEU A 1 501 ? 3.396 -22.877 -20.056 1.00 96.12 501 LEU A C 1
ATOM 3964 O O . LEU A 1 501 ? 3.514 -22.957 -21.281 1.00 96.12 501 LEU A O 1
ATOM 3968 N N . SER A 1 502 ? 2.996 -23.910 -19.316 1.00 95.06 502 SER A N 1
ATOM 3969 C CA . SER A 1 502 ? 2.619 -25.206 -19.890 1.00 95.06 502 SER A CA 1
ATOM 3970 C C . SER A 1 502 ? 1.441 -25.074 -20.863 1.00 95.06 502 SER A C 1
ATOM 3972 O O . SER A 1 502 ? 1.497 -25.656 -21.947 1.00 95.06 502 SER A O 1
ATOM 3974 N N . ASP A 1 503 ? 0.448 -24.229 -20.556 1.00 93.38 503 ASP A N 1
ATOM 3975 C CA . ASP A 1 503 ? -0.717 -23.966 -21.420 1.00 93.38 503 ASP A CA 1
ATOM 3976 C C . ASP A 1 503 ? -0.341 -23.355 -22.785 1.00 93.38 503 ASP A C 1
ATOM 3978 O O . ASP A 1 503 ? -1.091 -23.482 -23.755 1.00 93.38 503 ASP A O 1
ATOM 3982 N N . ILE A 1 504 ? 0.825 -22.705 -22.893 1.00 94.56 504 ILE A N 1
ATOM 3983 C CA . ILE A 1 504 ? 1.352 -22.150 -24.156 1.00 94.56 504 ILE A CA 1
ATOM 3984 C C . ILE A 1 504 ? 2.432 -23.037 -24.802 1.00 94.56 504 ILE A C 1
ATOM 3986 O O . ILE A 1 504 ? 3.123 -22.604 -25.730 1.00 94.56 504 ILE A O 1
ATOM 3990 N N . GLY A 1 505 ? 2.570 -24.283 -24.340 1.00 91.88 505 GLY A N 1
ATOM 3991 C CA . GLY A 1 505 ? 3.477 -25.289 -24.899 1.00 91.88 505 GLY A CA 1
ATOM 3992 C C . GLY A 1 505 ? 4.870 -25.336 -24.265 1.00 91.88 505 GLY A C 1
ATOM 3993 O O . GLY A 1 505 ? 5.750 -26.009 -24.798 1.00 91.88 505 GLY A O 1
ATOM 3994 N N . LEU A 1 506 ? 5.093 -24.650 -23.140 1.00 94.62 506 LEU A N 1
ATOM 3995 C CA . LEU A 1 506 ? 6.321 -24.756 -22.345 1.00 94.62 506 LEU A CA 1
ATOM 3996 C C . LEU A 1 506 ? 6.136 -25.744 -21.189 1.00 94.62 506 LEU A C 1
ATOM 3998 O O . LEU A 1 506 ? 6.137 -25.357 -20.023 1.00 94.62 506 LEU A O 1
ATOM 4002 N N . THR A 1 507 ? 5.963 -27.026 -21.523 1.00 94.62 507 THR A N 1
ATOM 4003 C CA .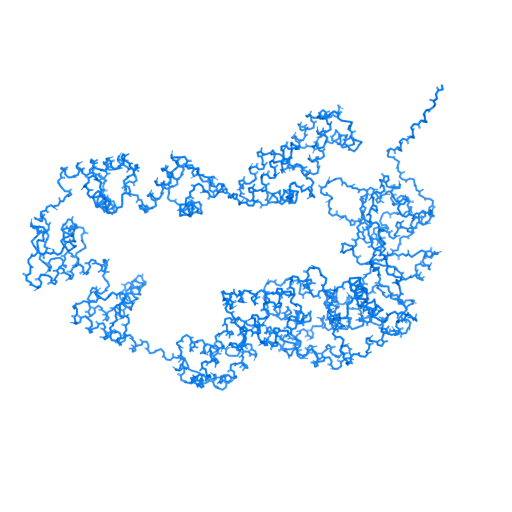 THR A 1 507 ? 5.938 -28.110 -20.526 1.00 94.62 507 THR A CA 1
ATOM 4004 C C . THR A 1 507 ? 7.325 -28.303 -19.894 1.00 94.62 507 THR A C 1
ATOM 4006 O O . THR A 1 507 ? 8.324 -27.886 -20.495 1.00 94.62 507 THR A O 1
ATOM 4009 N N . PRO A 1 508 ? 7.444 -28.974 -18.731 1.00 93.69 508 PRO A N 1
ATOM 4010 C CA . PRO A 1 508 ? 8.743 -29.277 -18.122 1.00 93.69 508 PRO A CA 1
ATOM 4011 C C . PRO A 1 508 ? 9.737 -29.947 -19.090 1.00 93.69 508 PRO A C 1
ATOM 4013 O O . PRO A 1 508 ? 10.930 -29.647 -19.082 1.00 93.69 508 PRO A O 1
ATOM 4016 N N . GLU A 1 509 ? 9.259 -30.818 -19.982 1.00 92.19 509 GLU A N 1
ATOM 4017 C CA . GLU A 1 509 ? 10.066 -31.472 -21.020 1.00 92.19 509 GLU A CA 1
ATOM 4018 C C . GLU A 1 509 ? 10.570 -30.469 -22.063 1.00 92.19 509 GLU A C 1
ATOM 4020 O O . GLU A 1 509 ? 11.758 -30.462 -22.395 1.00 92.19 509 GLU A O 1
ATOM 4025 N N . ALA A 1 510 ? 9.684 -29.602 -22.560 1.00 91.75 510 ALA A N 1
ATOM 4026 C CA . ALA A 1 510 ? 10.010 -28.597 -23.569 1.00 91.75 510 ALA A CA 1
ATOM 4027 C C . ALA A 1 510 ? 10.986 -27.539 -23.027 1.00 91.75 510 ALA A C 1
ATOM 4029 O O . ALA A 1 510 ? 11.912 -27.115 -23.721 1.00 91.75 510 ALA A O 1
ATOM 4030 N N . VAL A 1 511 ? 10.811 -27.159 -21.761 1.00 93.69 511 VAL A N 1
ATOM 4031 C CA . VAL A 1 511 ? 11.683 -26.239 -21.030 1.00 93.69 511 VAL A CA 1
ATOM 4032 C C . VAL A 1 511 ? 13.100 -26.798 -20.889 1.00 93.69 511 VAL A C 1
ATOM 4034 O O . VAL A 1 511 ? 14.060 -26.083 -21.170 1.00 93.69 511 VAL A O 1
ATOM 4037 N N . ARG A 1 512 ? 13.260 -28.087 -20.549 1.00 92.31 512 ARG A N 1
ATOM 4038 C CA . ARG A 1 512 ? 14.585 -28.742 -20.482 1.00 92.31 512 ARG A CA 1
ATOM 4039 C C . ARG A 1 512 ? 15.302 -28.774 -21.835 1.00 92.31 512 ARG A C 1
ATOM 4041 O O . ARG A 1 512 ? 16.532 -28.733 -21.894 1.00 92.31 512 ARG A O 1
ATOM 4048 N N . ALA A 1 513 ? 14.548 -28.823 -22.931 1.00 91.00 513 ALA A N 1
ATOM 4049 C CA . ALA A 1 513 ? 15.093 -28.755 -24.283 1.00 91.00 513 ALA A CA 1
ATOM 4050 C C . ALA A 1 513 ? 15.460 -27.325 -24.723 1.00 91.00 513 ALA A C 1
ATOM 4052 O O . ALA A 1 513 ? 16.078 -27.168 -25.779 1.00 91.00 513 ALA A O 1
ATOM 4053 N N . ALA A 1 514 ? 15.117 -26.290 -23.943 1.00 89.88 514 ALA A N 1
ATOM 4054 C CA . ALA A 1 514 ? 15.328 -24.903 -24.327 1.00 89.88 514 ALA A CA 1
ATOM 4055 C C . ALA A 1 514 ? 16.802 -24.596 -24.622 1.00 89.88 514 ALA A C 1
ATOM 4057 O O . ALA A 1 514 ? 17.735 -25.057 -23.954 1.00 89.88 514 ALA A O 1
ATOM 4058 N N . ARG A 1 515 ? 17.020 -23.793 -25.662 1.00 85.56 515 ARG A N 1
ATOM 4059 C CA . ARG A 1 515 ? 18.343 -23.306 -26.054 1.00 85.56 515 ARG A CA 1
ATOM 4060 C C . ARG A 1 515 ? 18.351 -21.782 -26.039 1.00 85.56 515 ARG A C 1
ATOM 4062 O O . ARG A 1 515 ? 17.348 -21.173 -26.419 1.00 85.56 515 ARG A O 1
ATOM 4069 N N . PRO A 1 516 ? 19.467 -21.145 -25.643 1.00 79.75 516 PRO A N 1
ATOM 4070 C CA . PRO A 1 516 ? 19.584 -19.704 -25.766 1.00 79.75 516 PRO A CA 1
ATOM 4071 C C . PRO A 1 516 ? 19.412 -19.336 -27.234 1.00 79.75 516 PRO A C 1
ATOM 4073 O O . PRO A 1 516 ? 19.945 -20.006 -28.127 1.00 79.75 516 PRO A O 1
ATOM 4076 N N . ARG A 1 517 ? 18.674 -18.256 -27.498 1.00 73.00 517 ARG A N 1
ATOM 4077 C CA . ARG A 1 517 ? 18.556 -17.735 -28.857 1.00 73.00 517 ARG A CA 1
ATOM 4078 C C . ARG A 1 517 ? 19.963 -17.441 -29.374 1.00 73.00 517 ARG A C 1
ATOM 4080 O O . ARG A 1 517 ? 20.658 -16.592 -28.814 1.00 73.00 517 ARG A O 1
ATOM 4087 N N . ARG A 1 518 ? 20.402 -18.138 -30.431 1.00 60.53 518 ARG A N 1
ATOM 4088 C CA . ARG A 1 518 ? 21.720 -17.898 -31.037 1.00 60.53 518 ARG A CA 1
ATOM 4089 C C . ARG A 1 518 ? 21.771 -16.450 -31.520 1.00 60.53 518 ARG A C 1
ATOM 4091 O O . ARG A 1 518 ? 21.191 -16.095 -32.545 1.00 60.53 518 ARG A O 1
ATOM 4098 N N . LYS A 1 519 ? 22.470 -15.605 -30.760 1.00 55.38 519 LYS A N 1
ATOM 4099 C CA . LYS A 1 519 ? 22.900 -14.276 -31.186 1.00 55.38 519 LYS A CA 1
ATOM 4100 C C . LYS A 1 519 ? 23.817 -14.478 -32.387 1.00 55.38 519 LYS A C 1
ATOM 4102 O O . LYS A 1 519 ? 25.011 -14.692 -32.216 1.00 55.38 519 LYS A O 1
ATOM 4107 N N . HIS A 1 520 ? 23.299 -14.370 -33.605 1.00 55.03 520 HIS A N 1
ATOM 4108 C CA . HIS A 1 520 ? 24.146 -14.247 -34.794 1.00 55.03 520 HIS A CA 1
ATOM 4109 C C . HIS A 1 520 ? 24.746 -12.821 -34.847 1.00 55.03 520 HIS A C 1
ATOM 4111 O O . HIS A 1 520 ? 24.560 -12.057 -35.785 1.00 55.03 520 HIS A O 1
ATOM 4117 N N . MET A 1 521 ? 25.424 -12.415 -33.765 1.00 52.00 521 MET A N 1
ATOM 4118 C CA . MET A 1 521 ? 26.069 -11.107 -33.620 1.00 52.00 521 MET A CA 1
ATOM 4119 C C . MET A 1 521 ? 27.376 -11.033 -34.410 1.00 52.00 521 MET A C 1
ATOM 4121 O O . MET A 1 521 ? 27.726 -9.948 -34.859 1.00 52.00 521 MET A O 1
ATOM 4125 N N . ALA A 1 522 ? 28.063 -12.167 -34.609 1.00 54.25 522 ALA A N 1
ATOM 4126 C CA . ALA A 1 522 ? 29.232 -12.259 -35.485 1.00 54.25 522 ALA A CA 1
ATOM 4127 C C . ALA A 1 522 ? 28.843 -11.987 -36.947 1.00 54.25 522 ALA A C 1
ATOM 4129 O O . ALA A 1 522 ? 29.351 -11.041 -37.532 1.00 54.25 522 ALA A O 1
ATOM 4130 N N . THR A 1 523 ? 27.821 -12.673 -37.474 1.00 64.00 523 THR A N 1
ATOM 4131 C CA . THR A 1 523 ? 27.315 -12.396 -38.832 1.00 64.00 523 THR A CA 1
ATOM 4132 C C . THR A 1 523 ? 26.635 -11.038 -38.951 1.00 64.00 523 THR A C 1
ATOM 4134 O O . THR A 1 523 ? 26.699 -10.441 -40.016 1.00 64.00 523 THR A O 1
ATOM 4137 N N . HIS A 1 524 ? 25.985 -10.512 -37.906 1.00 71.06 524 HIS A N 1
ATOM 4138 C CA . HIS A 1 524 ? 25.465 -9.141 -37.947 1.00 71.06 524 HIS A CA 1
ATOM 4139 C C . HIS A 1 524 ? 26.610 -8.122 -38.023 1.00 71.06 524 HIS A C 1
ATOM 4141 O O . HIS A 1 524 ? 26.558 -7.216 -38.844 1.00 71.06 524 HIS A O 1
ATOM 4147 N N . PHE A 1 525 ? 27.652 -8.267 -37.195 1.00 80.00 525 PHE A N 1
ATOM 4148 C CA . PHE A 1 525 ? 28.830 -7.401 -37.250 1.00 80.00 525 PHE A CA 1
ATOM 4149 C C . PHE A 1 525 ? 29.532 -7.509 -38.606 1.00 80.00 525 PHE A C 1
ATOM 4151 O O . PHE A 1 525 ? 29.780 -6.482 -39.217 1.00 80.00 525 PHE A O 1
ATOM 4158 N N . GLU A 1 526 ? 29.771 -8.719 -39.112 1.00 80.19 526 GLU A N 1
ATOM 4159 C CA . GLU A 1 526 ? 30.390 -8.957 -40.422 1.00 80.19 526 GLU A CA 1
ATOM 4160 C C . GLU A 1 526 ? 29.549 -8.401 -41.578 1.00 80.19 526 GLU A C 1
ATOM 4162 O O . GLU A 1 526 ? 30.096 -7.761 -42.472 1.00 80.19 526 GLU A O 1
ATOM 4167 N N . ARG A 1 527 ? 28.217 -8.562 -41.547 1.00 79.50 527 ARG A N 1
ATOM 4168 C CA . ARG A 1 527 ? 27.312 -8.006 -42.569 1.00 79.50 527 ARG A CA 1
ATOM 4169 C C . ARG A 1 527 ? 27.265 -6.483 -42.532 1.00 79.50 527 ARG A C 1
ATOM 4171 O O . ARG A 1 527 ? 27.352 -5.856 -43.581 1.00 79.50 527 ARG A O 1
ATOM 4178 N N . THR A 1 528 ? 27.160 -5.871 -41.352 1.00 83.81 528 THR A N 1
ATOM 4179 C CA . THR A 1 528 ? 27.185 -4.404 -41.240 1.00 83.81 528 THR A CA 1
ATOM 4180 C C . THR A 1 528 ? 28.577 -3.838 -41.549 1.00 83.81 528 THR A C 1
ATOM 4182 O O . THR A 1 528 ? 28.670 -2.769 -42.142 1.00 83.81 528 THR A O 1
ATOM 4185 N N . LEU A 1 529 ? 29.657 -4.565 -41.240 1.00 89.19 529 LEU A N 1
ATOM 4186 C CA . LEU A 1 529 ? 31.026 -4.212 -41.630 1.00 89.19 529 LEU A CA 1
ATOM 4187 C C . LEU A 1 529 ? 31.223 -4.301 -43.151 1.00 89.19 529 LEU A C 1
ATOM 4189 O O . LEU A 1 529 ? 31.870 -3.435 -43.732 1.00 89.19 529 LEU A O 1
ATOM 4193 N N . ALA A 1 530 ? 30.634 -5.299 -43.816 1.00 87.31 530 ALA A N 1
ATOM 4194 C CA . ALA A 1 530 ? 30.603 -5.370 -45.277 1.00 87.31 530 ALA A CA 1
ATOM 4195 C C . ALA A 1 530 ? 29.839 -4.180 -45.887 1.00 87.31 530 ALA A C 1
ATOM 4197 O O . ALA A 1 530 ? 30.328 -3.579 -46.843 1.00 87.31 530 ALA A O 1
ATOM 4198 N N . GLY A 1 531 ? 28.713 -3.781 -45.282 1.00 88.12 531 GLY A N 1
ATOM 4199 C CA . GLY A 1 531 ? 27.991 -2.554 -45.639 1.00 88.12 531 GLY A CA 1
ATOM 4200 C C . GLY A 1 531 ? 28.836 -1.291 -45.436 1.00 88.12 531 GLY A C 1
ATOM 4201 O O . GLY A 1 531 ? 28.890 -0.440 -46.317 1.00 88.12 531 GLY A O 1
ATOM 4202 N N . ALA A 1 532 ? 29.591 -1.197 -44.336 1.00 90.69 532 ALA A N 1
ATOM 4203 C CA . ALA A 1 532 ? 30.539 -0.103 -44.110 1.00 90.69 532 ALA A CA 1
ATOM 4204 C C . ALA A 1 532 ? 31.635 -0.060 -45.193 1.00 90.69 532 ALA A C 1
ATOM 4206 O O . ALA A 1 532 ? 31.937 1.008 -45.713 1.00 90.69 532 ALA A O 1
ATOM 4207 N N . ARG A 1 533 ? 32.183 -1.213 -45.609 1.00 91.50 533 ARG A N 1
ATOM 4208 C CA . ARG A 1 533 ? 33.145 -1.294 -46.728 1.00 91.50 533 ARG A CA 1
ATOM 4209 C C . ARG A 1 533 ? 32.542 -0.872 -48.063 1.00 91.50 533 ARG A C 1
ATOM 4211 O O . ARG A 1 533 ? 33.243 -0.297 -48.888 1.00 91.50 533 ARG A O 1
ATOM 4218 N N . ALA A 1 534 ? 31.286 -1.227 -48.327 1.00 88.69 534 ALA A N 1
ATOM 4219 C CA . ALA A 1 534 ? 30.588 -0.800 -49.537 1.00 88.69 534 ALA A CA 1
ATOM 4220 C C . ALA A 1 534 ? 30.381 0.720 -49.536 1.00 88.69 534 ALA A C 1
ATOM 4222 O O . ALA A 1 534 ? 30.720 1.379 -50.514 1.00 88.69 534 ALA A O 1
ATOM 4223 N N . TYR A 1 535 ? 29.940 1.270 -48.404 1.00 90.81 535 TYR A N 1
ATOM 4224 C CA . TYR A 1 535 ? 29.754 2.705 -48.222 1.00 90.81 535 TYR A CA 1
ATOM 4225 C C . TYR A 1 535 ? 31.067 3.487 -48.375 1.00 90.81 535 TYR A C 1
ATOM 4227 O O . TYR A 1 535 ? 31.124 4.452 -49.130 1.00 90.81 535 TYR A O 1
ATOM 4235 N N . ALA A 1 536 ? 32.148 3.043 -47.724 1.00 89.50 536 ALA A N 1
ATOM 4236 C CA . ALA A 1 536 ? 33.457 3.687 -47.829 1.00 89.50 536 ALA A CA 1
ATOM 4237 C C . ALA A 1 536 ? 34.018 3.654 -49.260 1.00 89.50 536 ALA A C 1
ATOM 4239 O O . ALA A 1 536 ? 34.595 4.638 -49.703 1.00 89.50 536 ALA A O 1
ATOM 4240 N N . ARG A 1 537 ? 33.801 2.570 -50.022 1.00 86.94 537 ARG A N 1
ATOM 4241 C CA . ARG A 1 537 ? 34.193 2.511 -51.443 1.00 86.94 537 ARG A CA 1
ATOM 4242 C C . ARG A 1 537 ? 33.409 3.486 -52.321 1.00 86.94 537 ARG A C 1
ATOM 4244 O O . ARG A 1 537 ? 33.971 4.003 -53.274 1.00 86.94 537 ARG A O 1
ATOM 4251 N N . ALA A 1 538 ? 32.131 3.712 -52.020 1.00 84.50 538 ALA A N 1
ATOM 4252 C CA . ALA A 1 538 ? 31.278 4.612 -52.796 1.00 84.50 538 ALA A CA 1
ATOM 4253 C C . ALA A 1 538 ? 31.500 6.096 -52.455 1.00 84.50 538 ALA A C 1
ATOM 4255 O O . ALA A 1 538 ? 31.360 6.949 -53.323 1.00 84.50 538 ALA A O 1
ATOM 4256 N N . HIS A 1 539 ? 31.831 6.403 -51.198 1.00 82.19 539 HIS A N 1
ATOM 4257 C CA . HIS A 1 539 ? 31.866 7.776 -50.681 1.00 82.19 539 HIS A CA 1
ATOM 4258 C C . HIS A 1 539 ? 33.247 8.235 -50.192 1.00 82.19 539 HIS A C 1
ATOM 4260 O O . HIS A 1 539 ? 33.361 9.336 -49.659 1.00 82.19 539 HIS A O 1
ATOM 4266 N N . GLY A 1 540 ? 34.276 7.390 -50.287 1.00 81.62 540 GLY A N 1
ATOM 4267 C CA . GLY A 1 540 ? 35.646 7.665 -49.835 1.00 81.62 540 GLY A CA 1
ATOM 4268 C C . GLY A 1 540 ? 35.851 7.661 -48.313 1.00 81.62 540 GLY A C 1
ATOM 4269 O O . GLY A 1 540 ? 36.974 7.498 -47.853 1.00 81.62 540 GLY A O 1
ATOM 4270 N N . THR A 1 541 ? 34.785 7.798 -47.516 1.00 86.12 541 THR A N 1
ATOM 4271 C CA . THR A 1 541 ? 34.856 7.902 -46.049 1.00 86.12 541 THR A CA 1
ATOM 4272 C C . THR A 1 541 ? 33.597 7.383 -45.351 1.00 86.12 541 THR A C 1
ATOM 4274 O O . THR A 1 541 ? 32.490 7.398 -45.897 1.00 86.12 541 THR A O 1
ATOM 4277 N N . LEU A 1 542 ? 33.749 6.963 -44.093 1.00 91.00 542 LEU A N 1
ATOM 4278 C CA . LEU A 1 542 ? 32.655 6.590 -43.195 1.00 91.00 542 LEU A CA 1
ATOM 4279 C C . LEU A 1 542 ? 32.048 7.783 -42.434 1.00 91.00 542 LEU A C 1
ATOM 4281 O O . LEU A 1 542 ? 31.027 7.620 -41.758 1.00 91.00 542 LEU A O 1
ATOM 4285 N N . VAL A 1 543 ? 32.638 8.982 -42.496 1.00 87.94 543 VAL A N 1
ATOM 4286 C CA . VAL A 1 543 ? 32.148 10.147 -41.731 1.00 87.94 543 VAL A CA 1
ATOM 4287 C C . VAL A 1 543 ? 30.840 10.731 -42.282 1.00 87.94 543 VAL A C 1
ATOM 4289 O O . VAL A 1 543 ? 30.037 11.305 -41.532 1.00 87.94 543 VAL A O 1
ATOM 4292 N N . ASN A 1 544 ? 30.596 10.523 -43.578 1.00 85.00 544 ASN A N 1
ATOM 4293 C CA . ASN A 1 544 ? 29.399 10.981 -44.282 1.00 85.00 544 ASN A CA 1
ATOM 4294 C C . ASN A 1 544 ? 28.154 10.139 -43.959 1.00 85.00 544 ASN A C 1
ATOM 4296 O O . ASN A 1 544 ? 27.045 10.555 -44.277 1.00 85.00 544 ASN A O 1
ATOM 4300 N N . ALA A 1 545 ? 28.310 8.989 -43.291 1.00 87.44 545 ALA A N 1
ATOM 4301 C CA . ALA A 1 545 ? 27.186 8.207 -42.786 1.00 87.44 545 ALA A CA 1
ATOM 4302 C C . ALA A 1 545 ? 26.583 8.890 -41.540 1.00 87.44 545 ALA A C 1
ATOM 4304 O O . ALA A 1 545 ? 27.057 8.712 -40.410 1.00 87.44 545 ALA A O 1
ATOM 4305 N N . THR A 1 546 ? 25.550 9.706 -41.749 1.00 85.06 546 THR A N 1
ATOM 4306 C CA . THR A 1 546 ? 24.777 10.373 -40.693 1.00 85.06 546 THR A CA 1
ATOM 4307 C C . THR A 1 546 ? 23.836 9.388 -40.002 1.00 85.06 546 THR A C 1
ATOM 4309 O O . THR A 1 546 ? 23.623 8.278 -40.476 1.00 85.06 546 THR A O 1
ATOM 4312 N N . SER A 1 547 ? 23.266 9.762 -38.852 1.00 81.06 547 SER A N 1
ATOM 4313 C CA . SER A 1 547 ? 22.432 8.872 -38.023 1.00 81.06 547 SER A CA 1
ATOM 4314 C C . SER A 1 547 ? 21.291 8.175 -38.780 1.00 81.06 547 SER A C 1
ATOM 4316 O O . SER A 1 547 ? 20.917 7.062 -38.404 1.00 81.06 547 SER A O 1
ATOM 4318 N N . ASP A 1 548 ? 20.798 8.796 -39.854 1.00 81.50 548 ASP A N 1
ATOM 4319 C CA . ASP A 1 548 ? 19.701 8.299 -40.687 1.00 81.50 548 ASP A CA 1
ATOM 4320 C C . ASP A 1 548 ? 20.174 7.483 -41.903 1.00 81.50 548 ASP A C 1
ATOM 4322 O O . ASP A 1 548 ? 19.354 6.899 -42.608 1.00 81.50 548 ASP A O 1
ATOM 4326 N N . THR A 1 549 ? 21.487 7.385 -42.144 1.00 85.75 549 THR A N 1
ATOM 4327 C CA . THR A 1 549 ? 22.049 6.613 -43.256 1.00 85.75 549 THR A CA 1
ATOM 4328 C C . THR A 1 549 ? 21.741 5.129 -43.092 1.00 85.75 549 THR A C 1
ATOM 4330 O O . THR A 1 549 ? 22.198 4.469 -42.147 1.00 85.75 549 THR A O 1
ATOM 4333 N N . VAL A 1 550 ? 20.996 4.599 -44.063 1.00 85.25 550 VAL A N 1
ATOM 4334 C CA . VAL A 1 550 ? 20.698 3.177 -44.211 1.00 85.25 550 VAL A CA 1
ATOM 4335 C C . VAL A 1 550 ? 21.490 2.623 -45.393 1.00 85.25 550 VAL A C 1
ATOM 4337 O O . VAL A 1 550 ? 21.334 3.101 -46.508 1.00 85.25 550 VAL A O 1
ATOM 4340 N N . GLN A 1 551 ? 22.309 1.601 -45.148 1.00 82.69 551 GLN A N 1
ATOM 4341 C CA . GLN A 1 551 ? 23.083 0.885 -46.165 1.00 82.69 551 GLN A CA 1
ATOM 4342 C C . GLN A 1 551 ? 22.660 -0.583 -46.153 1.00 82.69 551 GLN A C 1
ATOM 4344 O O . GLN A 1 551 ? 22.690 -1.220 -45.098 1.00 82.69 551 GLN A O 1
ATOM 4349 N N . ASP A 1 552 ? 22.238 -1.112 -47.303 1.00 73.19 552 ASP A N 1
ATOM 4350 C CA . ASP A 1 552 ? 21.810 -2.512 -47.468 1.00 73.19 552 ASP A CA 1
ATOM 4351 C C . ASP A 1 552 ? 20.759 -2.963 -46.425 1.00 73.19 552 ASP A C 1
ATOM 4353 O O . ASP A 1 552 ? 20.787 -4.083 -45.913 1.00 73.19 552 ASP A O 1
ATOM 4357 N N . GLY A 1 553 ? 19.840 -2.054 -46.064 1.00 72.25 553 GLY A N 1
ATOM 4358 C CA . GLY A 1 553 ? 18.778 -2.282 -45.073 1.00 72.25 553 GLY A CA 1
ATOM 4359 C C . GLY A 1 553 ? 19.198 -2.128 -43.603 1.00 72.25 553 GLY A C 1
ATOM 4360 O O . GLY A 1 553 ? 18.366 -2.299 -42.711 1.00 72.25 553 GLY A O 1
ATOM 4361 N N . PHE A 1 554 ? 20.455 -1.771 -43.320 1.00 79.56 554 PHE A N 1
ATOM 4362 C CA . PHE A 1 554 ? 20.970 -1.543 -41.965 1.00 79.56 554 PHE A CA 1
ATOM 4363 C C . PHE A 1 554 ? 21.164 -0.057 -41.676 1.00 79.56 554 PHE A C 1
ATOM 4365 O O . PHE A 1 554 ? 21.727 0.661 -42.495 1.00 79.56 554 PHE A O 1
ATOM 4372 N N . LYS A 1 555 ? 20.782 0.401 -40.475 1.00 86.38 555 LYS A N 1
ATOM 4373 C CA . LYS A 1 555 ? 21.049 1.768 -39.981 1.00 86.38 555 LYS A CA 1
ATOM 4374 C C . LYS A 1 555 ? 22.543 1.970 -39.689 1.00 86.38 555 LYS A C 1
ATOM 4376 O O . LYS A 1 555 ? 22.974 1.942 -38.532 1.00 86.38 555 LYS A O 1
ATOM 4381 N N . LEU A 1 556 ? 23.335 2.119 -40.748 1.00 89.94 556 LEU A N 1
ATOM 4382 C CA . LEU A 1 556 ? 24.792 2.175 -40.716 1.00 89.94 556 LEU A CA 1
ATOM 4383 C C . LEU A 1 556 ? 25.299 3.333 -39.851 1.00 89.94 556 LEU A C 1
ATOM 4385 O O . LEU A 1 556 ? 26.182 3.123 -39.022 1.00 89.94 556 LEU A O 1
ATOM 4389 N N . GLY A 1 557 ? 24.711 4.526 -39.966 1.00 87.56 557 GLY A N 1
ATOM 4390 C CA . GLY A 1 557 ? 25.168 5.684 -39.193 1.00 87.56 557 GLY A CA 1
ATOM 4391 C C . GLY A 1 557 ? 24.952 5.547 -37.686 1.00 87.56 557 GLY A C 1
ATOM 4392 O O . GLY A 1 557 ? 25.863 5.806 -36.896 1.00 87.56 557 GLY A O 1
ATOM 4393 N N . GLN A 1 558 ? 23.784 5.043 -37.270 1.00 86.81 558 GLN A N 1
ATOM 4394 C CA . GLN A 1 558 ? 23.512 4.739 -35.861 1.00 86.81 558 GLN A CA 1
ATOM 4395 C C . GLN A 1 558 ? 24.445 3.640 -35.328 1.00 86.81 558 GLN A C 1
ATOM 4397 O O . GLN A 1 558 ? 24.914 3.699 -34.187 1.00 86.81 558 GLN A O 1
ATOM 4402 N N . TRP A 1 559 ? 24.747 2.637 -36.156 1.00 90.06 559 TRP A N 1
ATOM 4403 C CA . TRP A 1 559 ? 25.693 1.587 -35.798 1.00 90.06 559 TRP A CA 1
ATOM 4404 C C . TRP A 1 559 ? 27.121 2.126 -35.633 1.00 90.06 559 TRP A C 1
ATOM 4406 O O . TRP A 1 559 ? 27.741 1.840 -34.608 1.00 90.06 559 TRP A O 1
ATOM 4416 N N . LEU A 1 560 ? 27.617 2.955 -36.560 1.00 92.06 560 LEU A N 1
ATOM 4417 C CA . LEU A 1 560 ? 28.937 3.595 -36.476 1.00 92.06 560 LEU A CA 1
ATOM 4418 C C . LEU A 1 560 ? 29.055 4.497 -35.239 1.00 92.06 560 LEU A C 1
ATOM 4420 O O . LEU A 1 560 ? 30.058 4.430 -34.531 1.00 92.06 560 LEU A O 1
ATOM 4424 N N . ALA A 1 561 ? 28.021 5.282 -34.912 1.00 88.25 561 ALA A N 1
ATOM 4425 C CA . ALA A 1 561 ? 27.988 6.095 -33.692 1.00 88.25 561 ALA A CA 1
ATOM 4426 C C . ALA A 1 561 ? 28.142 5.238 -32.420 1.00 88.25 561 ALA A C 1
ATOM 4428 O O . ALA A 1 561 ? 28.940 5.557 -31.533 1.00 88.25 561 ALA A O 1
ATOM 4429 N N . ASN A 1 562 ? 27.448 4.098 -32.369 1.00 89.56 562 ASN A N 1
ATOM 4430 C CA . ASN A 1 562 ? 27.582 3.137 -31.277 1.00 89.56 562 ASN A CA 1
ATOM 4431 C C . ASN A 1 562 ? 28.973 2.482 -31.229 1.00 89.56 562 ASN A C 1
ATOM 4433 O O . ASN A 1 562 ? 29.482 2.248 -30.133 1.00 89.56 562 ASN A O 1
ATOM 4437 N N . GLN A 1 563 ? 29.600 2.181 -32.375 1.00 90.38 563 GLN A N 1
ATOM 4438 C CA . GLN A 1 563 ? 30.967 1.640 -32.401 1.00 90.38 563 GLN A CA 1
ATOM 4439 C C . GLN A 1 563 ? 31.991 2.664 -31.899 1.00 90.38 563 GLN A C 1
ATOM 4441 O O . GLN A 1 563 ? 32.817 2.308 -31.064 1.00 90.38 563 GLN A O 1
ATOM 4446 N N . ARG A 1 564 ? 31.888 3.938 -32.308 1.00 91.44 564 ARG A N 1
ATOM 4447 C CA . ARG A 1 564 ? 32.771 5.026 -31.837 1.00 91.44 564 ARG A CA 1
ATOM 4448 C C . ARG A 1 564 ? 32.702 5.182 -30.318 1.00 91.44 564 ARG A C 1
ATOM 4450 O O . ARG A 1 564 ? 33.725 5.250 -29.645 1.00 91.44 564 ARG A O 1
ATOM 4457 N N . SER A 1 565 ? 31.487 5.190 -29.761 1.00 88.69 565 SER A N 1
ATOM 4458 C CA . SER A 1 565 ? 31.273 5.283 -28.309 1.00 88.69 565 SER A CA 1
ATOM 4459 C C . SER A 1 565 ? 31.895 4.102 -27.555 1.00 88.69 565 SER A C 1
ATOM 4461 O O . SER A 1 565 ? 32.588 4.297 -26.555 1.00 88.69 565 SER A O 1
ATOM 4463 N N . LYS A 1 566 ? 31.696 2.876 -28.056 1.00 87.50 566 LYS A N 1
ATOM 4464 C CA . LYS A 1 566 ? 32.264 1.662 -27.455 1.00 87.50 566 LYS A CA 1
ATOM 4465 C C . LYS A 1 566 ? 33.783 1.633 -27.524 1.00 87.50 566 LYS A C 1
ATOM 4467 O O . LYS A 1 566 ? 34.407 1.226 -26.551 1.00 87.50 566 LYS A O 1
ATOM 4472 N N . ASP A 1 567 ? 34.354 2.057 -28.644 1.00 89.44 567 ASP A N 1
ATOM 4473 C CA . ASP A 1 567 ? 35.796 2.104 -28.843 1.00 89.44 567 ASP A CA 1
ATOM 4474 C C . ASP A 1 567 ? 36.461 3.129 -27.914 1.00 89.44 567 ASP A C 1
ATOM 4476 O O . ASP A 1 567 ? 37.367 2.759 -27.176 1.00 89.44 567 ASP A O 1
ATOM 4480 N N . ARG A 1 568 ? 35.926 4.354 -27.796 1.00 88.62 568 ARG A N 1
ATOM 4481 C CA . ARG A 1 568 ? 36.421 5.346 -26.813 1.00 88.62 568 ARG A CA 1
ATOM 4482 C C . ARG A 1 568 ? 36.382 4.805 -25.384 1.00 88.62 568 ARG A C 1
ATOM 4484 O O . ARG A 1 568 ? 37.355 4.909 -24.646 1.00 88.62 568 ARG A O 1
ATOM 4491 N N . ALA A 1 569 ? 35.276 4.168 -24.998 1.00 85.88 569 ALA A N 1
ATOM 4492 C CA . ALA A 1 569 ? 35.147 3.557 -23.676 1.00 85.88 569 ALA A CA 1
ATOM 4493 C C . ALA A 1 569 ? 36.076 2.346 -23.467 1.00 85.88 569 ALA A C 1
ATOM 4495 O O . ALA A 1 569 ? 36.356 1.980 -22.325 1.00 85.88 569 ALA A O 1
ATOM 4496 N N . TYR A 1 570 ? 36.494 1.671 -24.538 1.00 86.38 570 TYR A N 1
ATOM 4497 C CA . TYR A 1 570 ? 37.434 0.553 -24.487 1.00 86.38 570 TYR A CA 1
ATOM 4498 C C . TYR A 1 570 ? 38.876 1.059 -24.373 1.00 86.38 570 TYR A C 1
ATOM 4500 O O . TYR A 1 570 ? 39.589 0.636 -23.467 1.00 86.38 570 TYR A O 1
ATOM 4508 N N . GLN A 1 571 ? 39.266 2.028 -25.204 1.00 86.62 571 GLN A N 1
ATOM 4509 C CA . GLN A 1 571 ? 40.585 2.664 -25.167 1.00 86.62 571 GLN A CA 1
ATOM 4510 C C . GLN A 1 571 ? 40.864 3.321 -23.808 1.00 86.62 571 GLN A C 1
ATOM 4512 O O . GLN A 1 571 ? 41.932 3.110 -23.247 1.00 86.62 571 GLN A O 1
ATOM 4517 N N . MET A 1 572 ? 39.875 3.993 -23.204 1.00 82.81 572 MET A N 1
ATOM 4518 C CA . MET A 1 572 ? 40.001 4.554 -21.846 1.00 82.81 572 MET A CA 1
ATOM 4519 C C . MET A 1 572 ? 40.292 3.500 -20.764 1.00 82.81 572 MET A C 1
ATOM 4521 O O . MET A 1 572 ? 40.863 3.827 -19.730 1.00 82.81 572 MET A O 1
ATOM 4525 N N . ARG A 1 573 ? 39.874 2.244 -20.967 1.00 85.62 573 ARG A N 1
ATOM 4526 C CA . ARG A 1 573 ? 40.057 1.153 -19.993 1.00 85.62 573 ARG A CA 1
ATOM 4527 C C . ARG A 1 573 ? 41.296 0.306 -20.249 1.00 85.62 573 ARG A C 1
ATOM 4529 O O . ARG A 1 573 ? 41.824 -0.276 -19.309 1.00 85.62 573 ARG A O 1
ATOM 4536 N N . HIS A 1 574 ? 41.712 0.187 -21.506 1.00 80.31 574 HIS A N 1
ATOM 4537 C CA . HIS A 1 574 ? 42.705 -0.800 -21.933 1.00 80.31 574 HIS A CA 1
ATOM 4538 C C . HIS A 1 574 ? 43.906 -0.197 -22.669 1.00 80.31 574 HIS A C 1
ATOM 4540 O O . HIS A 1 574 ? 44.824 -0.935 -23.007 1.00 80.31 574 HIS A O 1
ATOM 4546 N N . GLY A 1 575 ? 43.911 1.111 -22.944 1.00 84.88 575 GLY A N 1
ATOM 4547 C CA . GLY A 1 575 ? 45.016 1.809 -23.608 1.00 84.88 575 GLY A CA 1
ATOM 4548 C C . GLY A 1 575 ? 45.237 1.443 -25.082 1.00 84.88 575 GLY A C 1
ATOM 4549 O O . GLY A 1 575 ? 46.183 1.937 -25.682 1.00 84.88 575 GLY A O 1
ATOM 4550 N N . ALA A 1 576 ? 44.388 0.597 -25.679 1.00 86.50 576 ALA A N 1
ATOM 4551 C CA . ALA A 1 576 ? 44.514 0.140 -27.064 1.00 86.50 576 ALA A CA 1
ATOM 4552 C C . ALA A 1 576 ? 43.141 -0.001 -27.758 1.00 86.50 576 ALA A C 1
ATOM 4554 O O . ALA A 1 576 ? 42.137 -0.236 -27.072 1.00 86.50 576 ALA A O 1
ATOM 4555 N N . PRO A 1 577 ? 43.063 0.112 -29.102 1.00 86.75 577 PRO A N 1
ATOM 4556 C CA . PRO A 1 577 ? 41.830 -0.118 -29.854 1.00 86.75 577 PRO A CA 1
ATOM 4557 C C . PRO A 1 577 ? 41.357 -1.572 -29.767 1.00 86.75 577 PRO A C 1
ATOM 4559 O O . PRO A 1 577 ? 42.147 -2.514 -29.729 1.00 86.75 577 PRO A O 1
ATOM 4562 N N . SER A 1 578 ? 40.040 -1.776 -29.793 1.00 87.38 578 SER A N 1
ATOM 4563 C CA . SER A 1 578 ? 39.475 -3.132 -29.847 1.00 87.38 578 SER A CA 1
ATOM 4564 C C . SER A 1 578 ? 39.689 -3.796 -31.218 1.00 87.38 578 SER A C 1
ATOM 4566 O O . SER A 1 578 ? 39.810 -3.115 -32.234 1.00 87.38 578 SER A O 1
ATOM 4568 N N . SER A 1 579 ? 39.612 -5.129 -31.306 1.00 84.50 579 SER A N 1
ATOM 4569 C CA . SER A 1 579 ? 39.678 -5.846 -32.599 1.00 84.50 579 SER A CA 1
ATOM 4570 C C . SER A 1 579 ? 38.617 -5.389 -33.613 1.00 84.50 579 SER A C 1
ATOM 4572 O O . SER A 1 579 ? 38.859 -5.371 -34.818 1.00 84.50 579 SER A O 1
ATOM 4574 N N . ARG A 1 580 ? 37.443 -4.958 -33.132 1.00 86.62 580 ARG A N 1
ATOM 4575 C CA . ARG A 1 580 ? 36.382 -4.368 -33.966 1.00 86.62 580 ARG A CA 1
ATOM 4576 C C . ARG A 1 580 ? 36.735 -2.969 -34.463 1.00 86.62 580 ARG A C 1
ATOM 4578 O O . ARG A 1 580 ? 36.365 -2.625 -35.580 1.00 86.62 580 ARG A O 1
ATOM 4585 N N . ALA A 1 581 ? 37.429 -2.189 -33.641 1.00 88.62 581 ALA A N 1
ATOM 4586 C CA . ALA A 1 581 ? 37.931 -0.875 -34.015 1.00 88.62 581 ALA A CA 1
ATOM 4587 C C . ALA A 1 581 ? 39.042 -0.989 -35.061 1.00 88.62 581 ALA A C 1
ATOM 4589 O O . ALA A 1 581 ? 38.973 -0.296 -36.065 1.00 88.62 581 ALA A O 1
ATOM 4590 N N . LEU A 1 582 ? 39.972 -1.939 -34.906 1.00 91.19 582 LEU A N 1
ATOM 4591 C CA . LEU A 1 582 ? 41.002 -2.230 -35.914 1.00 91.19 582 LEU A CA 1
ATOM 4592 C C . LEU A 1 582 ? 40.389 -2.598 -37.274 1.00 91.19 582 LEU A C 1
ATOM 4594 O O . LEU A 1 582 ? 40.835 -2.115 -38.310 1.00 91.19 582 LEU A O 1
ATOM 4598 N N . ALA A 1 583 ? 39.315 -3.395 -37.278 1.00 90.25 583 ALA A N 1
ATOM 4599 C CA . ALA A 1 583 ? 38.602 -3.748 -38.505 1.00 90.25 583 ALA A CA 1
ATOM 4600 C C . ALA A 1 583 ? 37.924 -2.548 -39.198 1.00 90.25 583 ALA A C 1
ATOM 4602 O O . ALA A 1 583 ? 37.741 -2.589 -40.413 1.00 90.25 583 ALA A O 1
ATOM 4603 N N . LEU A 1 584 ? 37.543 -1.507 -38.448 1.00 92.94 584 LEU A N 1
ATOM 4604 C CA . LEU A 1 584 ? 36.986 -0.257 -38.979 1.00 92.94 584 LEU A CA 1
ATOM 4605 C C . LEU A 1 584 ? 38.085 0.729 -39.397 1.00 92.94 584 LEU A C 1
ATOM 4607 O O . LEU A 1 584 ? 37.960 1.343 -40.450 1.00 92.94 584 LEU A O 1
ATOM 4611 N N . SER A 1 585 ? 39.183 0.811 -38.644 1.00 91.81 585 SER A N 1
ATOM 4612 C CA . SER A 1 585 ? 40.371 1.599 -38.997 1.00 91.81 585 SER A CA 1
ATOM 4613 C C . SER A 1 585 ? 41.030 1.115 -40.289 1.00 91.81 585 SER A C 1
ATOM 4615 O O . SER A 1 585 ? 41.572 1.922 -41.031 1.00 91.81 585 SER A O 1
ATOM 4617 N N . ALA A 1 586 ? 40.923 -0.179 -40.606 1.00 91.81 586 ALA A N 1
ATOM 4618 C CA . ALA A 1 586 ? 41.339 -0.726 -41.898 1.00 91.81 586 ALA A CA 1
ATOM 4619 C C . ALA A 1 586 ? 40.449 -0.285 -43.082 1.00 91.81 586 ALA A C 1
ATOM 4621 O O . ALA A 1 586 ? 40.824 -0.495 -44.231 1.00 91.81 586 ALA A O 1
ATOM 4622 N N . ILE A 1 587 ? 39.255 0.262 -42.819 1.00 92.38 587 ILE A N 1
ATOM 4623 C CA . ILE A 1 587 ? 38.327 0.775 -43.841 1.00 92.38 587 ILE A CA 1
ATOM 4624 C C . ILE A 1 587 ? 38.495 2.288 -43.993 1.00 92.38 587 ILE A C 1
ATOM 4626 O O . ILE A 1 587 ? 38.546 2.787 -45.109 1.00 92.38 587 ILE A O 1
ATOM 4630 N N . ASP A 1 588 ? 38.553 3.002 -42.872 1.00 90.00 588 ASP A N 1
ATOM 4631 C CA . ASP A 1 588 ? 38.753 4.447 -42.804 1.00 90.00 588 ASP A CA 1
ATOM 4632 C C . ASP A 1 588 ? 39.592 4.735 -41.545 1.00 90.00 588 ASP A C 1
ATOM 4634 O O . ASP A 1 588 ? 39.080 4.557 -40.435 1.00 90.00 588 ASP A O 1
ATOM 4638 N N . PRO A 1 589 ? 40.868 5.149 -41.675 1.00 88.62 589 PRO A N 1
ATOM 4639 C CA . PRO A 1 589 ? 41.745 5.426 -40.533 1.00 88.62 589 PRO A CA 1
ATOM 4640 C C . PRO A 1 589 ? 41.165 6.460 -39.564 1.00 88.62 589 PRO A C 1
ATOM 4642 O O . PRO A 1 589 ? 41.365 6.364 -38.354 1.00 88.62 589 PRO A O 1
ATOM 4645 N N . TRP A 1 590 ? 40.362 7.387 -40.088 1.00 89.00 590 TRP A N 1
ATOM 4646 C CA . TRP A 1 590 ? 39.723 8.464 -39.350 1.00 89.00 590 TRP A CA 1
ATOM 4647 C C . TRP A 1 590 ? 38.232 8.191 -39.106 1.00 89.00 590 TRP A C 1
ATOM 4649 O O . TRP A 1 590 ? 37.446 9.122 -38.946 1.00 89.00 590 TRP A O 1
ATOM 4659 N N . TRP A 1 591 ? 37.799 6.924 -39.028 1.00 90.31 591 TRP A N 1
ATOM 4660 C CA . TRP A 1 591 ? 36.401 6.592 -38.716 1.00 90.31 591 TRP A CA 1
ATOM 4661 C C . TRP A 1 591 ? 35.970 7.057 -37.313 1.00 90.31 591 TRP A C 1
ATOM 4663 O O . TRP A 1 591 ? 34.777 7.293 -37.094 1.00 90.31 591 TRP A O 1
ATOM 4673 N N . ASN A 1 592 ? 36.910 7.175 -36.366 1.00 90.12 592 ASN A N 1
ATOM 4674 C CA . ASN A 1 592 ? 36.719 7.660 -34.994 1.00 90.12 592 ASN A CA 1
ATOM 4675 C C . ASN A 1 592 ? 37.814 8.688 -34.634 1.00 90.12 592 ASN A C 1
ATOM 4677 O O . ASN A 1 592 ? 38.718 8.361 -33.867 1.00 90.12 592 ASN A O 1
ATOM 4681 N N . PRO A 1 593 ? 37.763 9.909 -35.192 1.00 87.38 593 PRO A N 1
ATOM 4682 C CA . PRO A 1 593 ? 38.820 10.895 -35.002 1.00 87.38 593 PRO A CA 1
ATOM 4683 C C . PRO A 1 593 ? 38.780 11.518 -33.591 1.00 87.38 593 PRO A C 1
ATOM 4685 O O . PRO A 1 593 ? 37.725 11.497 -32.936 1.00 87.38 593 PRO A O 1
ATOM 4688 N N . PRO A 1 594 ? 39.892 12.126 -33.134 1.00 82.31 594 PRO A N 1
ATOM 4689 C CA . PRO A 1 594 ? 39.942 12.887 -31.883 1.00 82.31 594 PRO A CA 1
ATOM 4690 C C . PRO A 1 594 ? 39.263 14.271 -31.980 1.00 82.31 594 PRO A C 1
ATOM 4692 O O . PRO A 1 594 ? 39.005 14.898 -30.954 1.00 82.31 594 PRO A O 1
ATOM 4695 N N . TRP A 1 595 ? 38.923 14.735 -33.188 1.00 85.62 595 TRP A N 1
ATOM 4696 C CA . TRP A 1 595 ? 38.152 15.958 -33.454 1.00 85.62 595 TRP A CA 1
ATOM 4697 C C . TRP A 1 595 ? 36.670 15.672 -33.776 1.00 85.62 595 TRP A C 1
ATOM 4699 O O . TRP A 1 595 ? 36.190 14.537 -33.720 1.00 85.62 595 TRP A O 1
ATOM 4709 N N . SER A 1 596 ? 35.889 16.714 -34.084 1.00 86.44 596 SER A N 1
ATOM 4710 C CA . SER A 1 596 ? 34.462 16.559 -34.392 1.00 86.44 596 SER A CA 1
ATOM 4711 C C . SER A 1 596 ? 34.235 15.930 -35.774 1.00 86.44 596 SER A C 1
ATOM 4713 O O . SER A 1 596 ? 34.911 16.254 -36.747 1.00 86.44 596 SER A O 1
ATOM 4715 N N . LEU A 1 597 ? 33.221 15.066 -35.900 1.00 87.50 597 LEU A N 1
ATOM 4716 C CA . LEU A 1 597 ? 32.843 14.492 -37.203 1.00 87.50 597 LEU A CA 1
ATOM 4717 C C . LEU A 1 597 ? 32.402 15.577 -38.200 1.00 87.50 597 LEU A C 1
ATOM 4719 O O . LEU A 1 597 ? 32.528 15.395 -39.401 1.00 87.50 597 LEU A O 1
ATOM 4723 N N . GLU A 1 598 ? 31.886 16.703 -37.705 1.00 84.88 598 GLU A N 1
ATOM 4724 C CA . GLU A 1 598 ? 31.538 17.867 -38.522 1.00 84.88 598 GLU A CA 1
ATOM 4725 C C . GLU A 1 598 ? 32.777 18.488 -39.176 1.00 84.88 598 GLU A C 1
ATOM 4727 O O . GLU A 1 598 ? 32.772 18.696 -40.383 1.00 84.88 598 GLU A O 1
ATOM 4732 N N . TRP A 1 599 ? 33.866 18.667 -38.418 1.00 88.31 599 TRP A N 1
ATOM 4733 C CA . TRP A 1 599 ? 35.136 19.162 -38.954 1.00 88.31 599 TRP A CA 1
ATOM 4734 C C . TRP A 1 599 ? 35.656 18.262 -40.080 1.00 88.31 599 TRP A C 1
ATOM 4736 O O . TRP A 1 599 ? 36.022 18.739 -41.149 1.00 88.31 599 TRP A O 1
ATOM 4746 N N . GLN A 1 600 ? 35.613 16.944 -39.876 1.00 89.06 600 GLN A N 1
ATOM 4747 C CA . GLN A 1 600 ? 36.086 15.979 -40.868 1.00 89.06 600 GLN A CA 1
ATOM 4748 C C . GLN A 1 600 ? 35.200 15.938 -42.126 1.00 89.06 600 GLN A C 1
ATOM 4750 O O . GLN A 1 600 ? 35.710 15.685 -43.216 1.00 89.06 600 GLN A O 1
ATOM 4755 N N . ARG A 1 601 ? 33.890 16.201 -42.012 1.00 89.44 601 ARG A N 1
ATOM 4756 C CA . ARG A 1 601 ? 33.002 16.349 -43.182 1.00 89.44 601 ARG A CA 1
ATOM 4757 C C . ARG A 1 601 ? 33.327 17.606 -43.978 1.00 89.44 601 ARG A C 1
ATOM 4759 O O . ARG A 1 601 ? 33.419 17.523 -45.197 1.00 89.44 601 ARG A O 1
ATOM 4766 N N . SER A 1 602 ? 33.530 18.738 -43.304 1.00 89.12 602 SER A N 1
ATOM 4767 C CA . SER A 1 602 ? 33.940 19.987 -43.958 1.00 89.12 602 SER A CA 1
ATOM 4768 C C . SER A 1 602 ? 35.287 19.836 -44.668 1.00 89.12 602 SER A C 1
ATOM 4770 O O . SER A 1 602 ? 35.433 20.303 -45.794 1.00 89.12 602 SER A O 1
ATOM 4772 N N . TRP A 1 603 ? 36.226 19.090 -44.077 1.00 91.44 603 TRP A N 1
ATOM 4773 C CA . TRP A 1 603 ? 37.476 18.732 -44.745 1.00 91.44 603 TRP A CA 1
ATOM 4774 C C . TRP A 1 603 ? 37.253 17.885 -46.006 1.00 91.44 603 TRP A C 1
ATOM 4776 O O . TRP A 1 603 ? 37.781 18.226 -47.057 1.00 91.44 603 TRP A O 1
ATOM 4786 N N . HIS A 1 604 ? 36.427 16.832 -45.953 1.00 88.44 604 HIS A N 1
ATOM 4787 C CA . HIS A 1 604 ? 36.124 16.024 -47.146 1.00 88.44 604 HIS A CA 1
ATOM 4788 C C . HIS A 1 604 ? 35.419 16.836 -48.237 1.00 88.44 604 HIS A C 1
ATOM 4790 O O . HIS A 1 604 ? 35.645 16.598 -49.422 1.00 88.44 604 HIS A O 1
ATOM 4796 N N . GLN A 1 605 ? 34.585 17.805 -47.854 1.00 87.81 605 GLN A N 1
ATOM 4797 C CA . GLN A 1 605 ? 33.958 18.731 -48.793 1.00 87.81 605 GLN A CA 1
ATOM 4798 C C . GLN A 1 605 ? 35.008 19.613 -49.488 1.00 87.81 605 GLN A C 1
ATOM 4800 O O . GLN A 1 605 ? 34.960 19.755 -50.706 1.00 87.81 605 GLN A O 1
ATOM 4805 N N . ALA A 1 606 ? 35.983 20.145 -48.740 1.00 88.00 606 ALA A N 1
ATOM 4806 C CA . ALA A 1 606 ? 37.112 20.889 -49.302 1.00 88.00 606 ALA A CA 1
ATOM 4807 C C . ALA A 1 606 ? 37.994 20.009 -50.201 1.00 88.00 606 ALA A C 1
ATOM 4809 O O . ALA A 1 606 ? 38.353 20.410 -51.300 1.00 88.00 606 ALA A O 1
ATOM 4810 N N . HIS A 1 607 ? 38.296 18.789 -49.761 1.00 89.00 607 HIS A N 1
ATOM 4811 C CA . HIS A 1 607 ? 39.087 17.825 -50.519 1.00 89.00 607 HIS A CA 1
ATOM 4812 C C . HIS A 1 607 ? 38.415 17.444 -51.841 1.00 89.00 607 HIS A C 1
ATOM 4814 O O . HIS A 1 607 ? 39.074 17.437 -52.872 1.00 89.00 607 HIS A O 1
ATOM 4820 N N . THR A 1 608 ? 37.102 17.192 -51.833 1.00 86.06 608 THR A N 1
ATOM 4821 C CA . THR A 1 608 ? 36.331 16.921 -53.061 1.00 86.06 608 THR A CA 1
ATOM 4822 C C . THR A 1 608 ? 36.392 18.118 -54.008 1.00 86.06 608 THR A C 1
ATOM 4824 O O . THR A 1 608 ? 36.688 17.955 -55.181 1.00 86.06 608 THR A O 1
ATOM 4827 N N . HIS A 1 609 ? 36.219 19.334 -53.483 1.00 86.25 609 HIS A N 1
ATOM 4828 C CA . HIS A 1 609 ? 36.307 20.560 -54.276 1.00 86.25 609 HIS A CA 1
ATOM 4829 C C . HIS A 1 609 ? 37.687 20.739 -54.940 1.00 86.25 609 HIS A C 1
ATOM 4831 O O . HIS A 1 609 ? 37.765 21.102 -56.111 1.00 86.25 609 HIS A O 1
ATOM 4837 N N . VAL A 1 610 ? 38.771 20.414 -54.226 1.00 87.56 610 VAL A N 1
ATOM 4838 C CA . VAL A 1 610 ? 40.137 20.404 -54.781 1.00 87.56 610 VAL A CA 1
ATOM 4839 C C . VAL A 1 610 ? 40.325 19.293 -55.818 1.00 87.56 610 VAL A C 1
ATOM 4841 O O . VAL A 1 610 ? 40.944 19.521 -56.855 1.00 87.56 610 VAL A O 1
ATOM 4844 N N . GLN A 1 611 ? 39.771 18.102 -55.579 1.00 84.75 611 GLN A N 1
ATOM 4845 C CA . GLN A 1 611 ? 39.809 16.990 -56.536 1.00 84.75 611 GLN A CA 1
ATOM 4846 C C . GLN A 1 611 ? 39.044 17.291 -57.830 1.00 84.75 611 GLN A C 1
ATOM 4848 O O . GLN A 1 611 ? 39.474 16.852 -58.895 1.00 84.75 611 GLN A O 1
ATOM 4853 N N . ASP A 1 612 ? 37.969 18.077 -57.750 1.00 84.50 612 ASP A N 1
ATOM 4854 C CA . ASP A 1 612 ? 37.192 18.552 -58.900 1.00 84.50 612 ASP A CA 1
ATOM 4855 C C . ASP A 1 612 ? 37.934 19.638 -59.716 1.00 84.50 612 ASP A C 1
ATOM 4857 O O . ASP A 1 612 ? 37.433 20.105 -60.738 1.00 84.50 612 ASP A O 1
ATOM 4861 N N . GLY A 1 613 ? 39.153 20.018 -59.305 1.00 81.56 613 GLY A N 1
ATOM 4862 C CA . GLY A 1 613 ? 40.045 20.923 -60.034 1.00 81.56 613 GLY A CA 1
ATOM 4863 C C . GLY A 1 613 ? 39.995 22.382 -59.578 1.00 81.56 613 GLY A C 1
ATOM 4864 O O . GLY A 1 613 ? 40.646 23.229 -60.192 1.00 81.56 613 GLY A O 1
ATOM 4865 N N . HIS A 1 614 ? 39.258 22.694 -58.508 1.00 83.56 614 HIS A N 1
ATOM 4866 C CA . HIS A 1 614 ? 39.202 24.045 -57.954 1.00 83.56 614 HIS A CA 1
ATOM 4867 C C . HIS A 1 614 ? 40.398 24.328 -57.035 1.00 83.56 614 HIS A C 1
ATOM 4869 O O . HIS A 1 614 ? 40.807 23.494 -56.227 1.00 83.56 614 HIS A O 1
ATOM 4875 N N . VAL A 1 615 ? 40.956 25.535 -57.133 1.00 83.25 615 VAL A N 1
ATOM 4876 C CA . VAL A 1 615 ? 42.088 25.964 -56.303 1.00 83.25 615 VAL A CA 1
ATOM 4877 C C . VAL A 1 615 ? 41.567 26.716 -55.081 1.00 83.25 615 VAL A C 1
ATOM 4879 O O . VAL A 1 615 ? 40.837 27.693 -55.213 1.00 83.25 615 VAL A O 1
ATOM 4882 N N . LEU A 1 616 ? 41.976 26.292 -53.883 1.00 85.00 616 LEU A N 1
ATOM 4883 C CA . LEU A 1 616 ? 41.676 27.013 -52.644 1.00 85.00 616 LEU A CA 1
ATOM 4884 C C . LEU A 1 616 ? 42.602 28.229 -52.504 1.00 85.00 616 LEU A C 1
ATOM 4886 O O . LEU A 1 616 ? 43.686 28.134 -51.927 1.00 85.00 616 LEU A O 1
ATOM 4890 N N . ASP A 1 617 ? 42.179 29.372 -53.043 1.00 81.06 617 ASP A N 1
ATOM 4891 C CA . ASP A 1 617 ? 42.916 30.631 -52.911 1.00 81.06 617 ASP A CA 1
ATOM 4892 C C . ASP A 1 617 ? 42.631 31.303 -51.558 1.00 81.06 617 ASP A C 1
ATOM 4894 O O . ASP A 1 617 ? 41.626 31.991 -51.365 1.00 81.06 617 ASP A O 1
ATOM 4898 N N . ALA A 1 618 ? 43.546 31.100 -50.610 1.00 73.94 618 ALA A N 1
ATOM 4899 C CA . ALA A 1 618 ? 43.462 31.681 -49.276 1.00 73.94 618 ALA A CA 1
ATOM 4900 C C . ALA A 1 618 ? 43.660 33.211 -49.269 1.00 73.94 618 ALA A C 1
ATOM 4902 O O . ALA A 1 618 ? 43.149 33.890 -48.378 1.00 73.94 618 ALA A O 1
ATOM 4903 N N . THR A 1 619 ? 44.355 33.773 -50.265 1.00 68.19 619 THR A N 1
ATOM 4904 C CA . THR A 1 619 ? 44.607 35.222 -50.371 1.00 68.19 619 THR A CA 1
ATOM 4905 C C . THR A 1 619 ? 43.381 35.982 -50.878 1.00 68.19 619 THR A C 1
ATOM 4907 O O . THR A 1 619 ? 43.141 37.114 -50.464 1.00 68.19 619 THR A O 1
ATOM 4910 N N . ALA A 1 620 ? 42.546 35.328 -51.692 1.00 70.12 620 ALA A N 1
ATOM 4911 C CA . ALA A 1 620 ? 41.282 35.862 -52.199 1.00 70.12 620 ALA A CA 1
ATOM 4912 C C . ALA A 1 620 ? 40.049 35.468 -51.354 1.00 70.12 620 ALA A C 1
ATOM 4914 O O . ALA A 1 620 ? 38.918 35.757 -51.744 1.00 70.12 620 ALA A O 1
ATOM 4915 N N . GLY A 1 621 ? 40.236 34.812 -50.200 1.00 71.00 621 GLY A N 1
ATOM 4916 C CA . GLY A 1 621 ? 39.137 34.432 -49.303 1.00 71.00 621 GLY A CA 1
ATOM 4917 C C . GLY A 1 621 ? 38.315 33.224 -49.769 1.00 71.00 621 GLY A C 1
ATOM 4918 O O . GLY A 1 621 ? 37.130 33.137 -49.452 1.00 71.00 621 GLY A O 1
ATOM 4919 N N . PHE A 1 622 ? 38.940 32.288 -50.488 1.00 82.62 622 PHE A N 1
ATOM 4920 C CA . PHE A 1 622 ? 38.329 31.064 -51.026 1.00 82.62 622 PHE A CA 1
ATOM 4921 C C . PHE A 1 622 ? 37.160 31.321 -51.995 1.00 82.62 622 PHE A C 1
ATOM 4923 O O . PHE A 1 622 ? 36.048 30.823 -51.761 1.00 82.62 622 PHE A O 1
ATOM 4930 N N . PRO A 1 623 ? 37.393 32.079 -53.087 1.00 70.25 623 PRO A N 1
ATOM 4931 C CA . PRO A 1 623 ? 36.403 32.251 -54.144 1.00 70.25 623 PRO A CA 1
ATOM 4932 C C . PRO A 1 623 ? 35.994 30.884 -54.716 1.00 70.25 623 PRO A C 1
ATOM 4934 O O . PRO A 1 623 ? 36.730 29.907 -54.606 1.00 70.25 623 PRO A O 1
ATOM 4937 N N . ASP A 1 624 ? 34.784 30.799 -55.266 1.00 74.62 624 ASP A N 1
ATOM 4938 C CA . ASP A 1 624 ? 34.197 29.578 -55.848 1.00 74.62 624 ASP A CA 1
ATOM 4939 C C . ASP A 1 624 ? 33.850 28.443 -54.862 1.00 74.62 624 ASP A C 1
ATOM 4941 O O . ASP A 1 624 ? 33.294 27.416 -55.261 1.00 74.62 624 ASP A O 1
ATOM 4945 N N . THR A 1 625 ? 34.045 28.651 -53.555 1.00 82.69 625 THR A N 1
ATOM 4946 C CA . THR A 1 625 ? 33.522 27.761 -52.506 1.00 82.69 625 THR A CA 1
ATOM 4947 C C . THR A 1 625 ? 32.154 28.224 -51.987 1.00 82.69 625 THR A C 1
ATOM 4949 O O . THR A 1 625 ? 31.786 29.397 -52.053 1.00 82.69 625 THR A O 1
ATOM 4952 N N . SER A 1 626 ? 31.357 27.306 -51.425 1.00 82.38 626 SER A N 1
ATOM 4953 C CA . SER A 1 626 ? 30.125 27.704 -50.722 1.00 82.38 626 SER A CA 1
ATOM 4954 C C . SER A 1 626 ? 30.445 28.610 -49.525 1.00 82.38 626 SER A C 1
ATOM 4956 O O . SER A 1 626 ? 31.459 28.406 -48.860 1.00 82.38 626 SER A O 1
ATOM 4958 N N . SER A 1 627 ? 29.551 29.538 -49.167 1.00 75.62 627 SER A N 1
ATOM 4959 C CA . SER A 1 627 ? 29.762 30.462 -48.036 1.00 75.62 627 SER A CA 1
ATOM 4960 C C . SER A 1 627 ? 30.095 29.753 -46.713 1.00 75.62 627 SER A C 1
ATOM 4962 O O . SER A 1 627 ? 30.916 30.234 -45.930 1.00 75.62 627 SER A O 1
ATOM 4964 N N . ALA A 1 628 ? 29.506 28.577 -46.476 1.00 75.12 628 ALA A N 1
ATOM 4965 C CA . ALA A 1 628 ? 29.799 27.736 -45.318 1.00 75.12 628 ALA A CA 1
ATOM 4966 C C . ALA A 1 628 ? 31.210 27.118 -45.370 1.00 75.12 628 ALA A C 1
ATOM 4968 O O . ALA A 1 628 ? 31.888 27.062 -44.343 1.00 75.12 628 ALA A O 1
ATOM 4969 N N . LEU A 1 629 ? 31.660 26.690 -46.554 1.00 82.44 629 LEU A N 1
ATOM 4970 C CA . LEU A 1 629 ? 32.990 26.116 -46.765 1.00 82.44 629 LEU A CA 1
ATOM 4971 C C . LEU A 1 629 ? 34.082 27.193 -46.691 1.00 82.44 629 LEU A C 1
ATOM 4973 O O . LEU A 1 629 ? 35.047 26.996 -45.958 1.00 82.44 629 LEU A O 1
ATOM 4977 N N . ALA A 1 630 ? 33.879 28.352 -47.330 1.00 79.31 630 ALA A N 1
ATOM 4978 C CA . ALA A 1 630 ? 34.755 29.522 -47.218 1.00 79.31 630 ALA A CA 1
ATOM 4979 C C . ALA A 1 630 ? 34.957 29.915 -45.749 1.00 79.31 630 ALA A C 1
ATOM 4981 O O . ALA A 1 630 ? 36.078 29.981 -45.254 1.00 79.31 630 ALA A O 1
ATOM 4982 N N . THR A 1 631 ? 33.852 30.060 -45.005 1.00 76.19 631 THR A N 1
ATOM 4983 C CA . THR A 1 631 ? 33.885 30.387 -43.571 1.00 76.19 631 THR A CA 1
ATOM 4984 C C . THR A 1 631 ? 34.658 29.342 -42.764 1.00 76.19 631 THR A C 1
ATOM 4986 O O . THR A 1 631 ? 35.383 29.685 -41.827 1.00 76.19 631 THR A O 1
ATOM 4989 N N . TRP A 1 632 ? 34.496 28.054 -43.075 1.00 86.12 632 TRP A N 1
ATOM 4990 C CA . TRP A 1 632 ? 35.226 26.991 -42.388 1.00 86.12 632 TRP A CA 1
ATOM 4991 C C . TRP A 1 632 ? 36.733 27.051 -42.680 1.00 86.12 632 TRP A C 1
ATOM 4993 O O . TRP A 1 632 ? 37.511 26.995 -41.725 1.00 86.12 632 TRP A O 1
ATOM 5003 N N . LEU A 1 633 ? 37.131 27.238 -43.946 1.00 84.81 633 LEU A N 1
ATOM 5004 C CA . LEU A 1 633 ? 38.528 27.348 -44.391 1.00 84.81 633 LEU A CA 1
ATOM 5005 C C . LEU A 1 633 ? 39.227 28.575 -43.786 1.00 84.81 633 LEU A C 1
ATOM 5007 O O . LEU A 1 633 ? 40.300 28.434 -43.203 1.00 84.81 633 LEU A O 1
ATOM 5011 N N . THR A 1 634 ? 38.581 29.746 -43.791 1.00 76.31 634 THR A N 1
ATOM 5012 C CA . THR A 1 634 ? 39.100 30.965 -43.140 1.00 76.31 634 THR A CA 1
ATOM 5013 C C . THR A 1 634 ? 39.338 30.750 -41.646 1.00 76.31 634 THR A C 1
ATOM 5015 O O . THR A 1 634 ? 40.358 31.171 -41.102 1.00 76.31 634 THR A O 1
ATOM 5018 N N . ASN A 1 635 ? 38.428 30.042 -40.968 1.00 76.94 635 ASN A N 1
ATOM 5019 C CA . ASN A 1 635 ? 38.622 29.688 -39.563 1.00 76.94 635 ASN A CA 1
ATOM 5020 C C . ASN A 1 635 ? 39.795 28.717 -39.358 1.00 76.94 635 ASN A C 1
ATOM 5022 O O . ASN A 1 635 ? 40.458 28.817 -38.329 1.00 76.94 635 ASN A O 1
ATOM 5026 N N . GLN A 1 636 ? 40.064 27.803 -40.300 1.00 82.81 636 GLN A N 1
ATOM 5027 C CA . GLN A 1 636 ? 41.212 26.894 -40.200 1.00 82.81 636 GLN A CA 1
ATOM 5028 C C . GLN A 1 636 ? 42.533 27.648 -40.372 1.00 82.81 636 GLN A C 1
ATOM 5030 O O . GLN A 1 636 ? 43.441 27.438 -39.574 1.00 82.81 636 GLN A O 1
ATOM 5035 N N . CYS A 1 637 ? 42.622 28.577 -41.330 1.00 78.44 637 CYS A N 1
ATOM 5036 C CA . CYS A 1 637 ? 43.806 29.424 -41.510 1.00 78.44 637 CYS A CA 1
ATOM 5037 C C . CYS A 1 637 ? 44.086 30.284 -40.269 1.00 78.44 637 CYS A C 1
ATOM 5039 O O . CYS A 1 637 ? 45.207 30.313 -39.771 1.00 78.44 637 CYS A O 1
ATOM 5041 N N . ALA A 1 638 ? 43.048 30.899 -39.693 1.00 70.56 638 ALA A N 1
ATOM 5042 C CA . ALA A 1 638 ? 43.177 31.721 -38.488 1.00 70.56 638 ALA A CA 1
ATOM 5043 C C . ALA A 1 638 ? 43.564 30.932 -37.222 1.00 70.56 638 ALA A C 1
ATOM 5045 O O . ALA A 1 638 ? 43.957 31.532 -36.224 1.00 70.56 638 ALA A O 1
ATOM 5046 N N . GLN A 1 639 ? 43.398 29.607 -37.226 1.00 72.31 639 GLN A N 1
ATOM 5047 C CA . GLN A 1 639 ? 43.654 28.733 -36.078 1.00 72.31 639 GLN A CA 1
ATOM 5048 C C . GLN A 1 639 ? 44.766 27.716 -36.347 1.00 72.31 639 GLN A C 1
ATOM 5050 O O . GLN A 1 639 ? 44.972 26.838 -35.509 1.00 72.31 639 GLN A O 1
ATOM 5055 N N . TYR A 1 640 ? 45.483 27.835 -37.470 1.00 78.44 640 TYR A N 1
ATOM 5056 C CA . TYR A 1 640 ? 46.395 26.812 -37.984 1.00 78.44 640 TYR A CA 1
ATOM 5057 C C . TYR A 1 640 ? 47.428 26.360 -36.938 1.00 78.44 640 TYR A C 1
ATOM 5059 O O . TYR A 1 640 ? 47.588 25.162 -36.701 1.00 78.44 640 TYR A O 1
ATOM 5067 N N . ASP A 1 641 ? 48.011 27.313 -36.203 1.00 69.88 641 ASP A N 1
ATOM 5068 C CA . ASP A 1 641 ? 49.026 27.081 -35.158 1.00 69.88 641 ASP A CA 1
ATOM 5069 C C . ASP A 1 641 ? 48.478 26.371 -33.900 1.00 69.88 641 ASP A C 1
ATOM 5071 O O . ASP A 1 641 ? 49.229 25.954 -33.018 1.00 69.88 641 ASP A O 1
ATOM 5075 N N . THR A 1 642 ? 47.154 26.244 -33.794 1.00 71.56 642 THR A N 1
ATOM 5076 C CA . THR A 1 642 ? 46.448 25.590 -32.679 1.00 71.56 642 THR A CA 1
ATOM 5077 C C . THR A 1 642 ? 45.792 24.265 -33.073 1.00 71.56 642 THR A C 1
ATOM 5079 O O . THR A 1 642 ? 45.237 23.581 -32.209 1.00 71.56 642 THR A O 1
ATOM 5082 N N . LEU A 1 643 ? 45.835 23.902 -34.359 1.00 79.50 643 LEU A N 1
ATOM 5083 C CA . LEU A 1 643 ? 45.315 22.631 -34.855 1.00 79.50 643 LEU A CA 1
ATOM 5084 C C . LEU A 1 643 ? 46.234 21.472 -34.458 1.00 79.50 643 LEU A C 1
ATOM 5086 O O . LEU A 1 643 ? 47.436 21.641 -34.270 1.00 79.50 643 LEU A O 1
ATOM 5090 N N . GLN A 1 644 ? 45.657 20.277 -34.319 1.00 78.94 644 GLN A N 1
ATOM 5091 C CA . GLN A 1 644 ? 46.449 19.074 -34.055 1.00 78.94 644 GLN A CA 1
ATOM 5092 C C . GLN A 1 644 ? 47.341 18.744 -35.265 1.00 78.94 644 GLN A C 1
ATOM 5094 O O . GLN A 1 644 ? 46.919 19.020 -36.390 1.00 78.94 644 GLN A O 1
ATOM 5099 N N . PRO A 1 645 ? 48.509 18.100 -35.074 1.00 84.19 645 PRO A N 1
ATOM 5100 C CA . PRO A 1 645 ? 49.401 17.731 -36.178 1.00 84.19 645 PRO A CA 1
ATOM 5101 C C . PRO A 1 645 ? 48.681 16.982 -37.309 1.00 84.19 645 PRO A C 1
ATOM 5103 O O . PRO A 1 645 ? 48.739 17.400 -38.458 1.00 84.19 645 PRO A O 1
ATOM 5106 N N . ASP A 1 646 ? 47.856 15.986 -36.973 1.00 84.19 646 ASP A N 1
ATOM 5107 C CA . ASP A 1 646 ? 47.078 15.231 -37.967 1.00 84.19 646 ASP A CA 1
ATOM 5108 C C . ASP A 1 646 ? 46.048 16.100 -38.722 1.00 84.19 646 ASP A C 1
ATOM 5110 O O . ASP A 1 646 ? 45.720 15.835 -39.878 1.00 84.19 646 ASP A O 1
ATOM 5114 N N . GLN A 1 647 ? 45.517 17.157 -38.094 1.00 87.56 647 GLN A N 1
ATOM 5115 C CA . GLN A 1 647 ? 44.626 18.110 -38.767 1.00 87.56 647 GLN A CA 1
ATOM 5116 C C . GLN A 1 647 ? 45.402 19.032 -39.711 1.00 87.56 647 GLN A C 1
ATOM 5118 O O . GLN A 1 647 ? 44.885 19.364 -40.775 1.00 87.56 647 GLN A O 1
ATOM 5123 N N . GLN A 1 648 ? 46.621 19.431 -39.340 1.00 87.50 648 GLN A N 1
ATOM 5124 C CA . GLN A 1 648 ? 47.522 20.196 -40.205 1.00 87.50 648 GLN A CA 1
ATOM 5125 C C . GLN A 1 648 ? 47.941 19.358 -41.416 1.00 87.50 648 GLN A C 1
ATOM 5127 O O . GLN A 1 648 ? 47.880 19.853 -42.537 1.00 87.50 648 GLN A O 1
ATOM 5132 N N . ASP A 1 649 ? 48.246 18.074 -41.219 1.00 85.56 649 ASP A N 1
ATOM 5133 C CA . ASP A 1 649 ? 48.571 17.140 -42.301 1.00 85.56 649 ASP A CA 1
ATOM 5134 C C . ASP A 1 649 ? 47.399 16.962 -43.274 1.00 85.56 649 ASP A C 1
ATOM 5136 O O . ASP A 1 649 ? 47.578 16.987 -44.493 1.00 85.56 649 ASP A O 1
ATOM 5140 N N . LEU A 1 650 ? 46.174 16.828 -42.754 1.00 89.56 650 LEU A N 1
ATOM 5141 C CA . LEU A 1 650 ? 44.968 16.785 -43.580 1.00 89.56 650 LEU A CA 1
ATOM 5142 C C . LEU A 1 650 ? 44.761 18.105 -44.345 1.00 89.56 650 LEU A C 1
ATOM 5144 O O . LEU A 1 650 ? 44.435 18.084 -45.531 1.00 89.56 650 LEU A O 1
ATOM 5148 N N . LEU A 1 651 ? 44.962 19.267 -43.720 1.00 89.44 651 LEU A N 1
ATOM 5149 C CA . LEU A 1 651 ? 44.845 20.562 -44.406 1.00 89.44 651 LEU A CA 1
ATOM 5150 C C . LEU A 1 651 ? 45.933 20.768 -45.471 1.00 89.44 651 LEU A C 1
ATOM 5152 O O . LEU A 1 651 ? 45.644 21.268 -46.560 1.00 89.44 651 LEU A O 1
ATOM 5156 N N . ALA A 1 652 ? 47.151 20.296 -45.218 1.00 87.69 652 ALA A N 1
ATOM 5157 C CA . ALA A 1 652 ? 48.231 20.317 -46.194 1.00 87.69 652 ALA A CA 1
ATOM 5158 C C . ALA A 1 652 ? 47.887 19.482 -47.442 1.00 87.69 652 ALA A C 1
ATOM 5160 O O . ALA A 1 652 ? 48.184 19.908 -48.559 1.00 87.69 652 ALA A O 1
ATOM 5161 N N . GLN A 1 653 ? 47.185 18.349 -47.284 1.00 87.62 653 GLN A N 1
ATOM 5162 C CA . GLN A 1 653 ? 46.722 17.513 -48.407 1.00 87.62 653 GLN A CA 1
ATOM 5163 C C . GLN A 1 653 ? 45.740 18.228 -49.346 1.00 87.62 653 GLN A C 1
ATOM 5165 O O . GLN A 1 653 ? 45.662 17.874 -50.519 1.00 87.62 653 GLN A O 1
ATOM 5170 N N . ILE A 1 654 ? 45.016 19.244 -48.866 1.00 89.12 654 ILE A N 1
ATOM 5171 C CA . ILE A 1 654 ? 44.124 20.077 -49.694 1.00 89.12 654 ILE A CA 1
ATOM 5172 C C . ILE A 1 654 ? 44.782 21.398 -50.126 1.00 89.12 654 ILE A C 1
ATOM 5174 O O . ILE A 1 654 ? 44.107 22.300 -50.612 1.00 89.12 654 ILE A O 1
ATOM 5178 N N . GLY A 1 655 ? 46.104 21.527 -49.962 1.00 83.56 655 GLY A N 1
ATOM 5179 C CA . GLY A 1 655 ? 46.882 22.678 -50.427 1.00 83.56 655 GLY A CA 1
ATOM 5180 C C . GLY A 1 655 ? 46.951 23.865 -49.460 1.00 83.56 655 GLY A C 1
ATOM 5181 O O . GLY A 1 655 ? 47.480 24.912 -49.846 1.00 83.56 655 GLY A O 1
ATOM 5182 N N . LEU A 1 656 ? 46.462 23.705 -48.223 1.00 83.31 656 LEU A N 1
ATOM 5183 C CA . LEU A 1 656 ? 46.554 24.683 -47.136 1.00 83.31 656 LEU A CA 1
ATOM 5184 C C . LEU A 1 656 ? 47.728 24.345 -46.205 1.00 83.31 656 LEU A C 1
ATOM 5186 O O . LEU A 1 656 ? 47.552 23.675 -45.192 1.00 83.31 656 LEU A O 1
ATOM 5190 N N . SER A 1 657 ? 48.929 24.799 -46.570 1.00 83.69 657 SER A N 1
ATOM 5191 C CA . SER A 1 657 ? 50.138 24.707 -45.737 1.00 83.69 657 SER A CA 1
ATOM 5192 C C . SER A 1 657 ? 50.219 25.841 -44.708 1.00 83.69 657 SER A C 1
ATOM 5194 O O . SER A 1 657 ? 49.494 26.829 -44.817 1.00 83.69 657 SER A O 1
ATOM 5196 N N . ALA A 1 658 ? 51.141 25.731 -43.743 1.00 75.38 658 ALA A N 1
ATOM 5197 C CA . ALA A 1 658 ? 51.391 26.770 -42.739 1.00 75.38 658 ALA A CA 1
ATOM 5198 C C . ALA A 1 658 ? 51.659 28.142 -43.382 1.00 75.38 658 ALA A C 1
ATOM 5200 O O . ALA A 1 658 ? 51.001 29.115 -43.030 1.00 75.38 658 ALA A O 1
ATOM 5201 N N . ASP A 1 659 ? 52.530 28.196 -44.393 1.00 70.19 659 ASP A N 1
ATOM 5202 C CA . ASP A 1 659 ? 52.868 29.438 -45.104 1.00 70.19 659 ASP A CA 1
ATOM 5203 C C . ASP A 1 659 ? 51.645 30.042 -45.814 1.00 70.19 659 ASP A C 1
ATOM 5205 O O . ASP A 1 659 ? 51.368 31.231 -45.693 1.00 70.19 659 ASP A O 1
ATOM 5209 N N . ARG A 1 660 ? 50.817 29.210 -46.460 1.00 71.69 660 ARG A N 1
ATOM 5210 C CA . ARG A 1 660 ? 49.582 29.664 -47.125 1.00 71.69 660 ARG A CA 1
ATOM 5211 C C . ARG A 1 660 ? 48.475 30.063 -46.155 1.00 71.69 660 ARG A C 1
ATOM 5213 O O . ARG A 1 660 ? 47.658 30.919 -46.479 1.00 71.69 660 ARG A O 1
ATOM 5220 N N . ALA A 1 661 ? 48.425 29.440 -44.981 1.00 70.00 661 ALA A N 1
ATOM 5221 C CA . ALA A 1 661 ? 47.535 29.837 -43.899 1.00 70.00 661 ALA A CA 1
ATOM 5222 C C . ALA A 1 661 ? 47.980 31.159 -43.250 1.00 70.00 661 ALA A C 1
ATOM 5224 O O . ALA A 1 661 ? 47.126 31.907 -42.775 1.00 70.00 661 ALA A O 1
ATOM 5225 N N . CYS A 1 662 ? 49.286 31.454 -43.253 1.00 60.38 662 CYS A N 1
ATOM 5226 C CA . CYS A 1 662 ? 49.855 32.739 -42.843 1.00 60.38 662 CYS A CA 1
ATOM 5227 C C . CYS A 1 662 ? 49.588 33.855 -43.865 1.00 60.38 662 CYS A C 1
ATOM 5229 O O . CYS A 1 662 ? 49.235 34.956 -43.453 1.00 60.38 662 CYS A O 1
ATOM 5231 N N . ASP A 1 663 ? 49.693 33.560 -45.166 1.00 55.44 663 ASP A N 1
ATOM 5232 C CA . ASP A 1 663 ? 49.465 34.517 -46.264 1.00 55.44 663 ASP A CA 1
ATOM 5233 C C . ASP A 1 663 ? 47.976 34.784 -46.556 1.00 55.44 663 ASP A C 1
ATOM 5235 O O . ASP A 1 663 ? 47.631 35.734 -47.264 1.00 55.44 663 ASP A O 1
ATOM 5239 N N . ALA A 1 664 ? 47.076 33.946 -46.029 1.00 59.22 664 ALA A N 1
ATOM 5240 C CA . ALA A 1 664 ? 45.634 34.104 -46.170 1.00 59.22 664 ALA A CA 1
ATOM 5241 C C . ALA A 1 664 ? 45.196 35.489 -45.670 1.00 59.22 664 ALA A C 1
ATOM 5243 O O . ALA A 1 664 ? 45.487 35.866 -44.531 1.00 59.22 664 ALA A O 1
ATOM 5244 N N . ALA A 1 665 ? 44.488 36.247 -46.512 1.00 50.50 665 ALA A N 1
ATOM 5245 C CA . ALA A 1 665 ? 44.077 37.605 -46.187 1.00 50.50 665 ALA A CA 1
ATOM 5246 C C . ALA A 1 665 ? 43.281 37.615 -44.867 1.00 50.50 665 ALA A C 1
ATOM 5248 O O . ALA A 1 665 ? 42.171 37.090 -44.781 1.00 50.50 665 ALA A O 1
ATOM 5249 N N . ALA A 1 666 ? 43.899 38.241 -43.860 1.00 48.38 666 ALA A N 1
ATOM 5250 C CA . ALA A 1 666 ? 43.494 38.375 -42.464 1.00 48.38 666 ALA A CA 1
ATOM 5251 C C . ALA A 1 666 ? 43.719 37.140 -41.563 1.00 48.38 666 ALA A C 1
ATOM 5253 O O . ALA A 1 666 ? 42.825 36.322 -41.353 1.00 48.38 666 ALA A O 1
ATOM 5254 N N . ARG A 1 667 ? 44.854 37.132 -40.844 1.00 43.59 667 ARG A N 1
ATOM 5255 C CA . ARG A 1 667 ? 44.876 36.775 -39.413 1.00 43.59 667 ARG A CA 1
ATOM 5256 C C . ARG A 1 667 ? 44.259 37.954 -38.636 1.00 43.59 667 ARG A C 1
ATOM 5258 O O . ARG A 1 667 ? 44.975 38.900 -38.326 1.00 43.59 667 ARG A O 1
ATOM 5265 N N . PRO A 1 668 ? 42.967 37.950 -38.249 1.00 47.91 668 PRO A N 1
ATOM 5266 C CA . PRO A 1 668 ? 42.335 39.110 -37.600 1.00 47.91 668 PRO A CA 1
ATOM 5267 C C . PRO A 1 668 ? 42.759 39.267 -36.126 1.00 47.91 668 PRO A C 1
ATOM 5269 O O . PRO A 1 668 ? 42.141 40.012 -35.372 1.00 47.91 668 PRO A O 1
ATOM 5272 N N . ALA A 1 669 ? 43.726 38.464 -35.668 1.00 45.16 669 ALA A N 1
ATOM 5273 C CA . ALA A 1 669 ? 44.165 38.397 -34.279 1.00 45.16 669 ALA A CA 1
ATOM 5274 C C . ALA A 1 669 ? 45.455 39.189 -34.012 1.00 45.16 669 ALA A C 1
ATOM 5276 O O . ALA A 1 669 ? 45.742 39.455 -32.850 1.00 45.16 669 ALA A O 1
ATOM 5277 N N . GLU A 1 670 ? 46.193 39.594 -35.051 1.00 44.84 670 GLU A N 1
ATOM 5278 C CA . GLU A 1 670 ? 47.482 40.293 -34.902 1.00 44.84 670 GLU A CA 1
ATOM 5279 C C . GLU A 1 670 ? 47.494 41.698 -35.518 1.00 44.84 670 GLU A C 1
ATOM 5281 O O . GLU A 1 670 ? 48.517 42.375 -35.494 1.00 44.84 670 GLU A O 1
ATOM 5286 N N . ASN A 1 671 ? 46.350 42.195 -35.998 1.00 49.50 671 ASN A N 1
ATOM 5287 C CA . ASN A 1 671 ? 46.203 43.620 -36.264 1.00 49.50 671 ASN A CA 1
ATOM 5288 C C . ASN A 1 671 ? 45.866 44.322 -34.939 1.00 49.50 671 ASN A C 1
ATOM 5290 O O . ASN A 1 671 ? 44.778 44.147 -34.386 1.00 49.50 671 ASN A O 1
ATOM 5294 N N . GLU A 1 672 ? 46.785 45.129 -34.413 1.00 47.69 672 GLU A N 1
ATOM 5295 C CA . GLU A 1 672 ? 46.587 45.915 -33.183 1.00 47.69 672 GLU A CA 1
ATOM 5296 C C . GLU A 1 672 ? 45.331 46.819 -33.284 1.00 47.69 672 GLU A C 1
ATOM 5298 O O . GLU A 1 672 ? 44.598 47.018 -32.309 1.00 47.69 672 GLU A O 1
ATOM 5303 N N . ALA A 1 673 ? 45.001 47.248 -34.511 1.00 49.25 673 ALA A N 1
ATOM 5304 C CA . ALA A 1 673 ? 43.775 47.962 -34.874 1.00 49.25 673 ALA A CA 1
ATOM 5305 C C . ALA A 1 673 ? 42.483 47.120 -34.735 1.00 49.25 673 ALA A C 1
ATOM 5307 O O . ALA A 1 673 ? 41.440 47.658 -34.353 1.00 49.25 673 ALA A O 1
ATOM 5308 N N . ASP A 1 674 ? 42.538 45.804 -34.970 1.00 61.75 674 ASP A N 1
ATOM 5309 C CA . ASP A 1 674 ? 41.391 44.886 -34.872 1.00 61.75 674 ASP A CA 1
ATOM 5310 C C . ASP A 1 674 ? 41.106 44.479 -33.419 1.00 61.75 674 ASP A C 1
ATOM 5312 O O . ASP A 1 674 ? 39.940 44.359 -33.028 1.00 61.75 674 ASP A O 1
ATOM 5316 N N . PHE A 1 675 ? 42.140 44.320 -32.576 1.00 73.25 675 PHE A N 1
ATOM 5317 C CA . PHE A 1 675 ? 41.936 44.094 -31.138 1.00 73.25 675 PHE A CA 1
ATOM 5318 C C . PHE A 1 675 ? 41.385 45.344 -30.449 1.00 73.25 675 PHE A C 1
ATOM 5320 O O . PHE A 1 675 ? 40.449 45.228 -29.660 1.00 73.25 675 PHE A O 1
ATOM 5327 N N . ALA A 1 676 ? 41.905 46.535 -30.768 1.00 67.25 676 ALA A N 1
ATOM 5328 C CA . ALA A 1 676 ? 41.397 47.794 -30.221 1.00 67.25 676 ALA A CA 1
ATOM 5329 C C . ALA A 1 676 ? 39.929 48.034 -30.614 1.00 67.25 676 ALA A C 1
ATOM 5331 O O . ALA A 1 676 ? 39.109 48.401 -29.769 1.00 67.25 676 ALA A O 1
ATOM 5332 N N . THR A 1 677 ? 39.580 47.738 -31.869 1.00 70.88 677 THR A N 1
ATOM 5333 C CA . THR A 1 677 ? 38.204 47.814 -32.375 1.00 70.88 677 THR A CA 1
ATOM 5334 C C . THR A 1 677 ? 37.304 46.775 -31.696 1.00 70.88 677 THR A C 1
ATOM 5336 O O . THR A 1 677 ? 36.255 47.125 -31.153 1.00 70.88 677 THR A O 1
ATOM 5339 N N . GLY A 1 678 ? 37.730 45.507 -31.626 1.00 77.50 678 GLY A N 1
ATOM 5340 C CA . GLY A 1 678 ? 36.999 44.440 -30.933 1.00 77.50 678 GLY A CA 1
ATOM 5341 C C . GLY A 1 678 ? 36.815 44.706 -29.435 1.00 77.50 678 GLY A C 1
ATOM 5342 O O . GLY A 1 678 ? 35.743 44.450 -28.890 1.00 77.50 678 GLY A O 1
ATOM 5343 N N . LEU A 1 679 ? 37.815 45.298 -28.777 1.00 82.88 679 LEU A N 1
ATOM 5344 C CA . LEU A 1 679 ? 37.739 45.759 -27.393 1.00 82.88 679 LEU A CA 1
ATOM 5345 C C . LEU A 1 679 ? 36.760 46.932 -27.239 1.00 82.88 679 LEU A C 1
ATOM 5347 O O . LEU A 1 679 ? 36.024 46.977 -26.254 1.00 82.88 679 LEU A O 1
ATOM 5351 N N . GLY A 1 680 ? 36.710 47.852 -28.206 1.00 75.31 680 GLY A N 1
ATOM 5352 C CA . GLY A 1 680 ? 35.709 48.919 -28.271 1.00 75.31 680 GLY A CA 1
ATOM 5353 C C . GLY A 1 680 ? 34.283 48.362 -28.312 1.00 75.31 680 GLY A C 1
ATOM 5354 O O . GLY A 1 680 ? 33.450 48.736 -27.484 1.00 75.31 680 GLY A O 1
ATOM 5355 N N . TYR A 1 681 ? 34.022 47.388 -29.189 1.00 83.50 681 TYR A N 1
ATOM 5356 C CA . TYR A 1 681 ? 32.728 46.700 -29.251 1.00 83.50 681 TYR A CA 1
ATOM 5357 C C . TYR A 1 681 ? 32.446 45.843 -28.016 1.00 83.50 681 TYR A C 1
ATOM 5359 O O . TYR A 1 681 ? 31.307 45.801 -27.564 1.00 83.50 681 TYR A O 1
ATOM 5367 N N . ALA A 1 682 ? 33.456 45.205 -27.419 1.00 85.88 682 ALA A N 1
ATOM 5368 C CA . ALA A 1 682 ? 33.303 44.482 -26.159 1.00 85.88 682 ALA A CA 1
ATOM 5369 C C . ALA A 1 682 ? 32.909 45.429 -25.016 1.00 85.88 682 ALA A C 1
ATOM 5371 O O . ALA A 1 682 ? 31.999 45.116 -24.257 1.00 85.88 682 ALA A O 1
ATOM 5372 N N . ARG A 1 683 ? 33.525 46.613 -24.920 1.00 87.75 683 ARG A N 1
ATOM 5373 C CA . ARG A 1 683 ? 33.147 47.650 -23.945 1.00 87.75 683 ARG A CA 1
ATOM 5374 C C . ARG A 1 683 ? 31.737 48.180 -24.199 1.00 87.75 683 ARG A C 1
ATOM 5376 O O . ARG A 1 683 ? 30.972 48.296 -23.248 1.00 87.75 683 ARG A O 1
ATOM 5383 N N . SER A 1 684 ? 31.380 48.445 -25.457 1.00 82.75 684 SER A N 1
ATOM 5384 C CA . SER A 1 684 ? 30.021 48.855 -25.846 1.00 82.75 684 SER A CA 1
ATOM 5385 C C . SER A 1 684 ? 28.985 47.789 -25.465 1.00 82.75 684 SER A C 1
ATOM 5387 O O . SER A 1 684 ? 28.005 48.079 -24.782 1.00 82.75 684 SER A O 1
ATOM 5389 N N . TYR A 1 685 ? 29.250 46.526 -25.796 1.00 86.56 685 TYR A N 1
ATOM 5390 C CA . TYR A 1 685 ? 28.383 45.402 -25.453 1.00 86.56 685 TYR A CA 1
ATOM 5391 C C . TYR A 1 685 ? 28.288 45.186 -23.940 1.00 86.56 685 TYR A C 1
ATOM 5393 O O . TYR A 1 685 ? 27.202 44.980 -23.411 1.00 86.56 685 TYR A O 1
ATOM 5401 N N . HIS A 1 686 ? 29.405 45.267 -23.218 1.00 90.75 686 HIS A N 1
ATOM 5402 C CA . HIS A 1 686 ? 29.404 45.175 -21.761 1.00 90.75 686 HIS A CA 1
ATOM 5403 C C . HIS A 1 686 ? 28.623 46.331 -21.125 1.00 90.75 686 HIS A C 1
ATOM 5405 O O . HIS A 1 686 ? 27.884 46.108 -20.175 1.00 90.75 686 HIS A O 1
ATOM 5411 N N . SER A 1 687 ? 28.724 47.545 -21.669 1.00 85.56 687 SER A N 1
ATOM 5412 C CA . SER A 1 687 ? 27.916 48.691 -21.236 1.00 85.56 687 SER A CA 1
ATOM 5413 C C . SER A 1 687 ? 26.417 48.445 -21.453 1.00 85.56 687 SER A C 1
ATOM 5415 O O . SER A 1 687 ? 25.609 48.728 -20.574 1.00 85.56 687 SER A O 1
ATOM 5417 N N . ALA A 1 688 ? 26.044 47.856 -22.593 1.00 81.00 688 ALA A N 1
ATOM 5418 C CA . ALA A 1 688 ? 24.649 47.586 -22.937 1.00 81.00 688 ALA A CA 1
ATOM 5419 C C . ALA A 1 688 ? 24.037 46.400 -22.166 1.00 81.00 688 ALA A C 1
ATOM 5421 O O . ALA A 1 688 ? 22.861 46.436 -21.810 1.00 81.00 688 ALA A O 1
ATOM 5422 N N . TYR A 1 689 ? 24.813 45.341 -21.921 1.00 81.25 689 TYR A N 1
ATOM 5423 C CA . TYR A 1 689 ? 24.297 44.058 -21.428 1.00 81.25 689 TYR A CA 1
ATOM 5424 C C . TYR A 1 689 ? 24.888 43.610 -20.087 1.00 81.25 689 TYR A C 1
ATOM 5426 O O . TYR A 1 689 ? 24.487 42.569 -19.574 1.00 81.25 689 TYR A O 1
ATOM 5434 N N . GLY A 1 690 ? 25.846 44.349 -19.525 1.00 82.50 690 GLY A N 1
ATOM 5435 C CA . GLY A 1 690 ? 26.477 44.063 -18.232 1.00 82.50 690 GLY A CA 1
ATOM 5436 C C . GLY A 1 690 ? 27.370 42.820 -18.204 1.00 82.50 690 GLY A C 1
ATOM 5437 O O . GLY A 1 690 ? 27.761 42.376 -17.128 1.00 82.50 690 GLY A O 1
ATOM 5438 N N . THR A 1 691 ? 27.655 42.204 -19.356 1.00 88.62 691 THR A N 1
ATOM 5439 C CA . THR A 1 691 ? 28.490 41.000 -19.460 1.00 88.62 691 THR A CA 1
ATOM 5440 C C . THR A 1 691 ? 29.140 40.877 -20.828 1.00 88.62 691 THR A C 1
ATOM 5442 O O . THR A 1 691 ? 28.593 41.330 -21.828 1.00 88.62 691 THR A O 1
ATOM 5445 N N . LEU A 1 692 ? 30.254 40.151 -20.898 1.00 92.50 692 LEU A N 1
ATOM 5446 C CA . LEU A 1 692 ? 30.828 39.652 -22.142 1.00 92.50 692 LEU A CA 1
ATOM 5447 C C . LEU A 1 692 ? 30.359 38.234 -22.509 1.00 92.50 692 LEU A C 1
ATOM 5449 O O . LEU A 1 692 ? 30.864 37.661 -23.472 1.00 92.50 692 LEU A O 1
ATOM 5453 N N . ALA A 1 693 ? 29.383 37.627 -21.822 1.00 89.75 693 ALA A N 1
ATOM 5454 C CA . ALA A 1 693 ? 28.882 36.267 -22.093 1.00 89.75 693 ALA A CA 1
ATOM 5455 C C . ALA A 1 693 ? 28.049 36.112 -23.394 1.00 89.75 693 ALA A C 1
ATOM 5457 O O . ALA A 1 693 ? 27.097 35.323 -23.452 1.00 89.75 693 ALA A O 1
ATOM 5458 N N . ALA A 1 694 ? 28.422 36.825 -24.458 1.00 86.44 694 ALA A N 1
ATOM 5459 C CA . ALA A 1 694 ? 27.811 36.778 -25.780 1.00 86.44 694 ALA A CA 1
ATOM 5460 C C . ALA A 1 694 ? 27.724 35.344 -26.339 1.00 86.44 694 ALA A C 1
ATOM 5462 O O . ALA A 1 694 ? 28.597 34.495 -26.105 1.00 86.44 694 ALA A O 1
ATOM 5463 N N . ALA A 1 695 ? 26.644 35.057 -27.068 1.00 84.56 695 ALA A N 1
ATOM 5464 C CA . ALA A 1 695 ? 26.527 33.818 -27.826 1.00 84.56 695 ALA A CA 1
ATOM 5465 C C . ALA A 1 695 ? 27.512 33.840 -29.003 1.00 84.56 695 ALA A C 1
ATOM 5467 O O . ALA A 1 695 ? 27.947 34.898 -29.443 1.00 84.56 695 ALA A O 1
ATOM 5468 N N . ILE A 1 696 ? 27.881 32.669 -29.529 1.00 79.38 696 ILE A N 1
ATOM 5469 C CA . ILE A 1 696 ? 28.895 32.580 -30.595 1.00 79.38 696 ILE A CA 1
ATOM 5470 C C . ILE A 1 696 ? 28.495 33.354 -31.860 1.00 79.38 696 ILE A C 1
ATOM 5472 O O . ILE A 1 696 ? 29.354 33.855 -32.573 1.00 79.38 696 ILE A O 1
ATOM 5476 N N . ASN A 1 697 ? 27.197 33.464 -32.122 1.00 78.69 697 ASN A N 1
ATOM 5477 C CA . ASN A 1 697 ? 26.604 34.143 -33.267 1.00 78.69 697 ASN A CA 1
ATOM 5478 C C . ASN A 1 697 ? 26.184 35.593 -32.967 1.00 78.69 697 ASN A C 1
ATOM 5480 O O . ASN A 1 697 ? 25.490 36.189 -33.782 1.00 78.69 697 ASN A O 1
ATOM 5484 N N . THR A 1 698 ? 26.548 36.153 -31.809 1.00 79.94 698 THR A N 1
ATOM 5485 C CA . THR A 1 698 ? 26.213 37.541 -31.476 1.00 79.94 698 THR A CA 1
ATOM 5486 C C . THR A 1 698 ? 26.964 38.501 -32.393 1.00 79.94 698 THR A C 1
ATOM 5488 O O . THR A 1 698 ? 28.198 38.519 -32.400 1.00 79.94 698 THR A O 1
ATOM 5491 N N . VAL A 1 699 ? 26.199 39.317 -33.115 1.00 77.75 699 VAL A N 1
ATOM 5492 C CA . VAL A 1 699 ? 26.679 40.481 -33.859 1.00 77.75 699 VAL A CA 1
ATOM 5493 C C . VAL A 1 699 ? 26.250 41.726 -33.083 1.00 77.75 699 VAL A C 1
ATOM 5495 O O . VAL A 1 699 ? 25.069 41.864 -32.772 1.00 77.75 699 VAL A O 1
ATOM 5498 N N . HIS A 1 700 ? 27.197 42.592 -32.726 1.00 73.38 700 HIS A N 1
ATOM 5499 C CA . HIS A 1 700 ? 26.958 43.832 -31.980 1.00 73.38 700 HIS A CA 1
ATOM 5500 C C . HIS A 1 700 ? 27.398 45.011 -32.838 1.00 73.38 700 HIS A C 1
ATOM 5502 O O . HIS A 1 700 ? 28.564 45.069 -33.218 1.00 73.38 700 HIS A O 1
ATOM 5508 N N . ASP A 1 701 ? 26.462 45.891 -33.196 1.00 66.06 701 ASP A N 1
ATOM 5509 C CA . ASP A 1 701 ? 26.700 47.048 -34.073 1.00 66.06 701 ASP A CA 1
ATOM 5510 C C . ASP A 1 701 ? 27.465 46.692 -35.366 1.00 66.06 701 ASP A C 1
ATOM 5512 O O . ASP A 1 701 ? 28.405 47.368 -35.777 1.00 66.06 701 ASP A O 1
ATOM 5516 N N . GLY A 1 702 ? 27.071 45.577 -35.995 1.00 53.62 702 GLY A N 1
ATOM 5517 C CA . GLY A 1 702 ? 27.670 45.065 -37.234 1.00 53.62 702 GLY A CA 1
ATOM 5518 C C . GLY A 1 702 ? 28.959 44.252 -37.053 1.00 53.62 702 GLY A C 1
ATOM 5519 O O . GLY A 1 702 ? 29.406 43.619 -38.005 1.00 53.62 702 GLY A O 1
ATOM 5520 N N . PHE A 1 703 ? 29.527 44.193 -35.846 1.00 69.31 703 PHE A N 1
ATOM 5521 C CA . PHE A 1 703 ? 30.735 43.422 -35.542 1.00 69.31 703 PHE A CA 1
ATOM 5522 C C . PHE A 1 703 ? 30.402 42.021 -35.004 1.00 69.31 703 PHE A C 1
ATOM 5524 O O . PHE A 1 703 ? 29.585 41.885 -34.093 1.00 69.31 703 PHE A O 1
ATOM 5531 N N . GLU A 1 704 ? 31.060 40.964 -35.503 1.00 76.75 704 GLU A N 1
ATOM 5532 C CA . GLU A 1 704 ? 30.876 39.562 -35.063 1.00 76.75 704 GLU A CA 1
ATOM 5533 C C . GLU A 1 704 ? 31.486 39.269 -33.671 1.00 76.75 704 GLU A C 1
ATOM 5535 O O . GLU A 1 704 ? 32.320 38.372 -33.477 1.00 76.75 704 GLU A O 1
ATOM 5540 N N . LEU A 1 705 ? 31.055 40.031 -32.666 1.00 79.44 705 LEU A N 1
ATOM 5541 C CA . LEU A 1 705 ? 31.601 40.038 -31.313 1.00 79.44 705 LEU A CA 1
ATOM 5542 C C . LEU A 1 705 ? 31.610 38.648 -30.659 1.00 79.44 705 LEU A C 1
ATOM 5544 O O . LEU A 1 705 ? 32.564 38.287 -29.970 1.00 79.44 705 LEU A O 1
ATOM 5548 N N . GLY A 1 706 ? 30.578 37.838 -30.898 1.00 78.38 706 GLY A N 1
ATOM 5549 C CA . GLY A 1 706 ? 30.455 36.485 -30.356 1.00 78.38 706 GLY A CA 1
ATOM 5550 C C . GLY A 1 706 ? 31.581 35.541 -30.785 1.00 78.38 706 GLY A C 1
ATOM 5551 O O . GLY A 1 706 ? 32.139 34.801 -29.963 1.00 78.38 706 GLY A O 1
ATOM 5552 N N . ARG A 1 707 ? 31.961 35.593 -32.067 1.00 77.12 707 ARG A N 1
ATOM 5553 C CA . ARG A 1 707 ? 33.064 34.796 -32.623 1.00 77.12 707 ARG A CA 1
ATOM 5554 C C . ARG A 1 707 ? 34.412 35.338 -32.177 1.00 77.12 707 ARG A C 1
ATOM 5556 O O . ARG A 1 707 ? 35.306 34.555 -31.852 1.00 77.12 707 ARG A O 1
ATOM 5563 N N . TRP A 1 708 ? 34.548 36.662 -32.115 1.00 82.50 708 TRP A N 1
ATOM 5564 C CA . TRP A 1 708 ? 35.752 37.314 -31.607 1.00 82.50 708 TRP A CA 1
ATOM 5565 C C . TRP A 1 708 ? 36.025 36.939 -30.140 1.00 82.50 708 TRP A C 1
ATOM 5567 O O . TRP A 1 708 ? 37.075 36.369 -29.849 1.00 82.50 708 TRP A O 1
ATOM 5577 N N . LEU A 1 709 ? 35.049 37.095 -29.236 1.00 85.19 709 LEU A N 1
ATOM 5578 C CA . LEU A 1 709 ? 35.185 36.720 -27.821 1.00 85.19 709 LEU A CA 1
ATOM 5579 C C . LEU A 1 709 ? 35.456 35.221 -27.625 1.00 85.19 709 LEU A C 1
ATOM 5581 O O . LEU A 1 709 ? 36.191 34.839 -26.715 1.00 85.19 709 LEU A O 1
ATOM 5585 N N . ARG A 1 710 ? 34.889 34.341 -28.465 1.00 83.75 710 ARG A N 1
ATOM 5586 C CA . ARG A 1 710 ? 35.207 32.901 -28.427 1.00 83.75 710 ARG A CA 1
ATOM 5587 C C . ARG A 1 710 ? 36.687 32.644 -28.705 1.00 83.75 710 ARG A C 1
ATOM 5589 O O . ARG A 1 710 ? 37.286 31.846 -27.987 1.00 83.75 710 ARG A O 1
ATOM 5596 N N . ARG A 1 711 ? 37.253 33.292 -29.727 1.00 80.56 711 ARG A N 1
ATOM 5597 C CA . ARG A 1 711 ? 38.677 33.159 -30.063 1.00 80.56 711 ARG A CA 1
ATOM 5598 C C . ARG A 1 711 ? 39.548 33.650 -28.910 1.00 80.56 711 ARG A C 1
ATOM 5600 O O . ARG A 1 711 ? 40.382 32.887 -28.438 1.00 80.56 711 ARG A O 1
ATOM 5607 N N . GLN A 1 712 ? 39.259 34.833 -28.363 1.00 83.50 712 GLN A N 1
ATOM 5608 C CA . GLN A 1 712 ? 39.998 35.379 -27.216 1.00 83.50 712 GLN A CA 1
ATOM 5609 C C . GLN A 1 712 ? 39.984 34.434 -26.001 1.00 83.50 712 GLN A C 1
ATOM 5611 O O . GLN A 1 712 ? 41.016 34.196 -25.378 1.00 83.50 712 GLN A O 1
ATOM 5616 N N . ARG A 1 713 ? 38.838 33.808 -25.694 1.00 86.50 713 ARG A N 1
ATOM 5617 C CA . ARG A 1 713 ? 38.734 32.822 -24.599 1.00 86.50 713 ARG A CA 1
ATOM 5618 C C . ARG A 1 713 ? 39.565 31.572 -24.857 1.00 86.50 713 ARG A C 1
ATOM 5620 O O . ARG A 1 713 ? 40.118 31.009 -23.918 1.00 86.50 713 ARG A O 1
ATOM 5627 N N . GLN A 1 714 ? 39.598 31.108 -26.106 1.00 79.75 714 GLN A N 1
ATOM 5628 C CA . GLN A 1 714 ? 40.369 29.930 -26.490 1.00 79.75 714 GLN A CA 1
ATOM 5629 C C . GLN A 1 714 ? 41.868 30.187 -26.333 1.00 79.75 714 GLN A C 1
ATOM 5631 O O . GLN A 1 714 ? 42.557 29.340 -25.772 1.00 79.75 714 GLN A O 1
ATOM 5636 N N . HIS A 1 715 ? 42.350 31.359 -26.755 1.00 77.25 715 HIS A N 1
ATOM 5637 C CA . HIS A 1 715 ? 43.735 31.774 -26.530 1.00 77.25 715 HIS A CA 1
ATOM 5638 C C . HIS A 1 715 ? 44.060 31.829 -25.035 1.00 77.25 715 HIS A C 1
ATOM 5640 O O . HIS A 1 715 ? 44.954 31.121 -24.593 1.00 77.25 715 HIS A O 1
ATOM 5646 N N . ALA A 1 716 ? 43.252 32.528 -24.231 1.00 79.19 716 ALA A N 1
ATOM 5647 C CA . ALA A 1 716 ? 43.490 32.632 -22.788 1.00 79.19 716 ALA A CA 1
ATOM 5648 C C . ALA A 1 716 ? 43.507 31.275 -22.057 1.00 79.19 716 ALA A C 1
ATOM 5650 O O . ALA A 1 716 ? 44.281 31.091 -21.122 1.00 79.19 716 ALA A O 1
ATOM 5651 N N . ARG A 1 717 ? 42.673 30.310 -22.473 1.00 79.62 717 ARG A N 1
ATOM 5652 C CA . ARG A 1 717 ? 42.696 28.942 -21.921 1.00 79.62 717 ARG A CA 1
ATOM 5653 C C . ARG A 1 717 ? 43.938 28.173 -22.345 1.00 79.62 717 ARG A C 1
ATOM 5655 O O . ARG A 1 717 ? 44.545 27.511 -21.520 1.00 79.62 717 ARG A O 1
ATOM 5662 N N . THR A 1 718 ? 44.325 28.306 -23.609 1.00 73.44 718 THR A N 1
ATOM 5663 C CA . THR A 1 718 ? 45.508 27.639 -24.160 1.00 73.44 718 THR A CA 1
ATOM 5664 C C . THR A 1 718 ? 46.788 28.163 -23.501 1.00 73.44 718 THR A C 1
ATOM 5666 O O . THR A 1 718 ? 47.678 27.379 -23.186 1.00 73.44 718 THR A O 1
ATOM 5669 N N . ASP A 1 719 ? 46.861 29.469 -23.231 1.00 71.38 719 ASP A N 1
ATOM 5670 C CA . ASP A 1 719 ? 47.965 30.089 -22.493 1.00 71.38 719 ASP A CA 1
ATOM 5671 C C . ASP A 1 719 ? 48.007 29.603 -21.037 1.00 71.38 719 ASP A C 1
ATOM 5673 O O . ASP A 1 719 ? 49.070 29.227 -20.539 1.00 71.38 719 ASP A O 1
ATOM 5677 N N . ALA A 1 720 ? 46.848 29.534 -20.371 1.00 72.19 720 ALA A N 1
ATOM 5678 C CA . ALA A 1 720 ? 46.738 29.013 -19.009 1.00 72.19 720 ALA A CA 1
ATOM 5679 C C . ALA A 1 720 ? 47.141 27.529 -18.911 1.00 72.19 720 ALA A C 1
ATOM 5681 O O . ALA A 1 720 ? 47.878 27.161 -17.998 1.00 72.19 720 ALA A O 1
ATOM 5682 N N . ASP A 1 721 ? 46.726 26.694 -19.868 1.00 68.94 721 ASP A N 1
ATOM 5683 C CA . ASP A 1 721 ? 47.077 25.267 -19.933 1.00 68.94 721 ASP A CA 1
ATOM 5684 C C . ASP A 1 721 ? 48.586 25.051 -20.157 1.00 68.94 721 ASP A C 1
ATOM 5686 O O . ASP A 1 721 ? 49.154 24.058 -19.701 1.00 68.94 721 ASP A O 1
ATOM 5690 N N . ARG A 1 722 ? 49.258 25.999 -20.824 1.00 72.88 722 ARG A N 1
ATOM 5691 C CA . ARG A 1 722 ? 50.719 26.012 -21.023 1.00 72.88 722 ARG A CA 1
ATOM 5692 C C . ARG A 1 722 ? 51.492 26.613 -19.842 1.00 72.88 722 ARG A C 1
ATOM 5694 O O . ARG A 1 722 ? 52.719 26.643 -19.883 1.00 72.88 722 ARG A O 1
ATOM 5701 N N . GLY A 1 723 ? 50.803 27.102 -18.807 1.00 71.00 723 GLY A N 1
ATOM 5702 C CA . GLY A 1 723 ? 51.417 27.776 -17.659 1.00 71.00 723 GLY A CA 1
ATOM 5703 C C . GLY A 1 723 ? 52.009 29.154 -17.982 1.00 71.00 723 GLY A C 1
ATOM 5704 O O . GLY A 1 723 ? 52.833 29.655 -17.219 1.00 71.00 723 GLY A O 1
ATOM 5705 N N . ALA A 1 724 ? 51.622 29.764 -19.107 1.00 71.19 724 ALA A N 1
ATOM 5706 C CA . ALA A 1 724 ? 52.103 31.080 -19.510 1.00 71.19 724 ALA A CA 1
ATOM 5707 C C . ALA A 1 724 ? 51.420 32.201 -18.695 1.00 71.19 724 ALA A C 1
ATOM 5709 O O . ALA A 1 724 ? 50.255 32.063 -18.302 1.00 71.19 724 ALA A O 1
ATOM 5710 N N . PRO A 1 725 ? 52.107 33.330 -18.431 1.00 72.56 725 PRO A N 1
ATOM 5711 C CA . PRO A 1 725 ? 51.479 34.492 -17.807 1.00 72.56 725 PRO A CA 1
ATOM 5712 C C . PRO A 1 725 ? 50.350 35.047 -18.688 1.00 72.56 725 PRO A C 1
ATOM 5714 O O . PRO A 1 725 ? 50.405 34.965 -19.914 1.00 72.56 725 PRO A O 1
ATOM 5717 N N . GLN A 1 726 ? 49.325 35.637 -18.062 1.00 73.06 726 GLN A N 1
ATOM 5718 C CA . GLN A 1 726 ? 48.185 36.201 -18.792 1.00 73.06 726 GLN A CA 1
ATOM 5719 C C . GLN A 1 726 ? 48.644 37.267 -19.790 1.00 73.06 726 GLN A C 1
ATOM 5721 O O . GLN A 1 726 ? 49.304 38.234 -19.403 1.00 73.06 726 GLN A O 1
ATOM 5726 N N . SER A 1 727 ? 48.234 37.122 -21.051 1.00 78.31 727 SER A N 1
ATOM 5727 C CA . SER A 1 727 ? 48.517 38.101 -22.100 1.00 78.31 727 SER A CA 1
ATOM 5728 C C . SER A 1 727 ? 47.908 39.473 -21.786 1.00 78.31 727 SER A C 1
ATOM 5730 O O . SER A 1 727 ? 46.881 39.580 -21.110 1.00 78.31 727 SER A O 1
ATOM 5732 N N . VAL A 1 728 ? 48.510 40.543 -22.317 1.00 74.31 728 VAL A N 1
ATOM 5733 C CA . VAL A 1 728 ? 48.011 41.926 -22.162 1.00 74.31 728 VAL A CA 1
ATOM 5734 C C . VAL A 1 728 ? 46.559 42.046 -22.646 1.00 74.31 728 VAL A C 1
ATOM 5736 O O . VAL A 1 728 ? 45.732 42.697 -22.006 1.00 74.31 728 VAL A O 1
ATOM 5739 N N . ALA A 1 729 ? 46.209 41.339 -23.723 1.00 78.31 729 ALA A N 1
ATOM 5740 C CA . ALA A 1 729 ? 44.846 41.238 -24.235 1.00 78.31 729 ALA A CA 1
ATOM 5741 C C . ALA A 1 729 ? 43.871 40.618 -23.213 1.00 78.31 729 ALA A C 1
ATOM 5743 O O . ALA A 1 729 ? 42.796 41.170 -22.960 1.00 78.31 729 ALA A O 1
ATOM 5744 N N . ALA A 1 730 ? 44.256 39.507 -22.576 1.00 82.06 730 ALA A N 1
ATOM 5745 C CA . ALA A 1 730 ? 43.450 38.847 -21.552 1.00 82.06 730 ALA A CA 1
ATOM 5746 C C . ALA A 1 730 ? 43.297 39.708 -20.288 1.00 82.06 730 ALA A C 1
ATOM 5748 O O . ALA A 1 730 ? 42.199 39.786 -19.733 1.00 82.06 730 ALA A O 1
ATOM 5749 N N . GLN A 1 731 ? 44.356 40.400 -19.859 1.00 84.12 731 GLN A N 1
ATOM 5750 C CA . GLN A 1 731 ? 44.297 41.348 -18.739 1.00 84.12 731 GLN A CA 1
ATOM 5751 C C . GLN A 1 731 ? 43.340 42.508 -19.048 1.00 84.12 731 GLN A C 1
ATOM 5753 O O . GLN A 1 731 ? 42.501 42.866 -18.222 1.00 84.12 731 GLN A O 1
ATOM 5758 N N . THR A 1 732 ? 43.392 43.033 -20.275 1.00 87.12 732 THR A N 1
ATOM 5759 C CA . THR A 1 732 ? 42.532 44.139 -20.715 1.00 87.12 732 THR A CA 1
ATOM 5760 C C . THR A 1 732 ? 41.055 43.739 -20.768 1.00 87.12 732 THR A C 1
ATOM 5762 O O . THR A 1 732 ? 40.197 44.517 -20.360 1.00 87.12 732 THR A O 1
ATOM 5765 N N . LEU A 1 733 ? 40.735 42.518 -21.212 1.00 89.44 733 LEU A N 1
ATOM 5766 C CA . LEU A 1 733 ? 39.363 41.991 -21.185 1.00 89.44 733 LEU A CA 1
ATOM 5767 C C . LEU A 1 733 ? 38.882 41.661 -19.767 1.00 89.44 733 LEU A C 1
ATOM 5769 O O . LEU A 1 733 ? 37.718 41.897 -19.454 1.00 89.44 733 LEU A O 1
ATOM 5773 N N . THR A 1 734 ? 39.777 41.192 -18.894 1.00 89.88 734 THR A N 1
ATOM 5774 C CA . THR A 1 734 ? 39.481 40.950 -17.470 1.00 89.88 734 THR A CA 1
ATOM 5775 C C . THR A 1 734 ? 39.144 42.247 -16.736 1.00 89.88 734 THR A C 1
ATOM 5777 O O . THR A 1 734 ? 38.273 42.249 -15.871 1.00 89.88 734 THR A O 1
ATOM 5780 N N . ALA A 1 735 ? 39.773 43.362 -17.117 1.00 89.50 735 ALA A N 1
ATOM 5781 C CA . ALA A 1 735 ? 39.426 44.685 -16.607 1.00 89.50 735 ALA A CA 1
ATOM 5782 C C . ALA A 1 735 ? 38.041 45.177 -17.076 1.00 89.50 735 ALA A C 1
ATOM 5784 O O . ALA A 1 735 ? 37.455 46.035 -16.421 1.00 89.50 735 ALA A O 1
ATOM 5785 N N . VAL A 1 736 ? 37.514 44.653 -18.193 1.00 89.81 736 VAL A N 1
ATOM 5786 C CA . VAL A 1 736 ? 36.159 44.968 -18.682 1.00 89.81 736 VAL A CA 1
ATOM 5787 C C . VAL A 1 736 ? 35.110 44.083 -18.008 1.00 89.81 736 VAL A C 1
ATOM 5789 O O . VAL A 1 736 ? 34.128 44.602 -17.494 1.00 89.81 736 VAL A O 1
ATOM 5792 N N . ASP A 1 737 ? 35.317 42.765 -17.995 1.00 90.00 737 ASP A N 1
ATOM 5793 C CA . ASP A 1 737 ? 34.458 41.791 -17.310 1.00 90.00 737 ASP A CA 1
ATOM 5794 C C . ASP A 1 737 ? 35.356 40.726 -16.657 1.00 90.00 737 ASP A C 1
ATOM 5796 O O . ASP A 1 737 ? 35.944 39.909 -17.372 1.00 90.00 737 ASP A O 1
ATOM 5800 N N . PRO A 1 738 ? 35.460 40.671 -15.316 1.00 88.56 738 PRO A N 1
ATOM 5801 C CA . PRO A 1 738 ? 36.273 39.672 -14.617 1.00 88.56 738 PRO A CA 1
ATOM 5802 C C . PRO A 1 738 ? 35.882 38.221 -14.932 1.00 88.56 738 PRO A C 1
ATOM 5804 O O . PRO A 1 738 ? 36.692 37.305 -14.789 1.00 88.56 738 PRO A O 1
ATOM 5807 N N . TRP A 1 739 ? 34.647 38.004 -15.389 1.00 89.81 739 TRP A N 1
ATOM 5808 C CA . TRP A 1 739 ? 34.093 36.711 -15.768 1.00 89.81 739 TRP A CA 1
ATOM 5809 C C . TRP A 1 739 ? 33.919 36.578 -17.283 1.00 89.81 739 TRP A C 1
ATOM 5811 O O . TRP A 1 739 ? 33.065 35.819 -17.744 1.00 89.81 739 TRP A O 1
ATOM 5821 N N . TRP A 1 740 ? 34.734 37.269 -18.087 1.00 90.31 740 TRP A N 1
ATOM 5822 C CA . TRP A 1 740 ? 34.701 37.125 -19.543 1.00 90.31 740 TRP A CA 1
ATOM 5823 C C . TRP A 1 740 ? 35.091 35.709 -20.001 1.00 90.31 740 TRP A C 1
ATOM 5825 O O . TRP A 1 740 ? 34.550 35.231 -21.002 1.00 90.31 740 TRP A O 1
ATOM 5835 N N . CYS A 1 741 ? 35.979 35.019 -19.270 1.00 89.56 741 CYS A N 1
ATOM 5836 C CA . CYS A 1 741 ? 36.404 33.633 -19.505 1.00 89.56 741 CYS A CA 1
ATOM 5837 C C . CYS A 1 741 ? 36.226 32.771 -18.234 1.00 89.56 741 CYS A C 1
ATOM 5839 O O . CYS A 1 741 ? 37.199 32.446 -17.556 1.00 89.56 741 CYS A O 1
ATOM 5841 N N . PRO A 1 742 ? 34.986 32.404 -17.868 1.00 88.69 742 PRO A N 1
ATOM 5842 C CA . PRO A 1 742 ? 34.720 31.715 -16.611 1.00 88.69 742 PRO A CA 1
ATOM 5843 C C . PRO A 1 742 ? 35.059 30.211 -16.682 1.00 88.69 742 PRO A C 1
ATOM 5845 O O . PRO A 1 742 ? 35.063 29.626 -17.777 1.00 88.69 742 PRO A O 1
ATOM 5848 N N . PRO A 1 743 ? 35.244 29.551 -15.519 1.00 85.06 743 PRO A N 1
ATOM 5849 C CA . PRO A 1 743 ? 35.398 28.096 -15.426 1.00 85.06 743 PRO A CA 1
ATOM 5850 C C . PRO A 1 743 ? 34.064 27.329 -15.546 1.00 85.06 743 PRO A C 1
ATOM 5852 O O . PRO A 1 743 ? 34.053 26.102 -15.573 1.00 85.06 743 PRO A O 1
ATOM 5855 N N . TRP A 1 744 ? 32.927 28.028 -15.631 1.00 88.94 744 TRP A N 1
ATOM 5856 C CA . TRP A 1 744 ? 31.594 27.451 -15.848 1.00 88.94 744 TRP A CA 1
ATOM 5857 C C . TRP A 1 744 ? 31.043 27.774 -17.246 1.00 88.94 744 TRP A C 1
ATOM 5859 O O . TRP A 1 744 ? 31.639 28.498 -18.041 1.00 88.94 744 TRP A O 1
ATOM 5869 N N . SER A 1 745 ? 29.865 27.235 -17.576 1.00 89.12 745 SER A N 1
ATOM 5870 C CA . SER A 1 745 ? 29.254 27.456 -18.894 1.00 89.12 745 SER A CA 1
ATOM 5871 C C . SER A 1 745 ? 28.768 28.902 -19.092 1.00 89.12 745 SER A C 1
ATOM 5873 O O . SER A 1 745 ? 28.073 29.458 -18.244 1.00 89.12 745 SER A O 1
ATOM 5875 N N . LEU A 1 746 ? 29.016 29.489 -20.268 1.00 88.75 746 LEU A N 1
ATOM 5876 C CA . LEU A 1 746 ? 28.502 30.827 -20.617 1.00 88.75 746 LEU A CA 1
ATOM 5877 C C . LEU A 1 746 ? 26.964 30.886 -20.643 1.00 88.75 746 LEU A C 1
ATOM 5879 O O . LEU A 1 746 ? 26.376 31.938 -20.418 1.00 88.75 746 LEU A O 1
ATOM 5883 N N . ALA A 1 747 ? 26.296 29.753 -20.882 1.00 87.31 747 ALA A N 1
ATOM 5884 C CA . ALA A 1 747 ? 24.839 29.655 -20.795 1.00 87.31 747 ALA A CA 1
ATOM 5885 C C . ALA A 1 747 ? 24.329 29.892 -19.364 1.00 87.31 747 ALA A C 1
ATOM 5887 O O . ALA A 1 747 ? 23.297 30.539 -19.181 1.00 87.31 747 ALA A O 1
ATOM 5888 N N . TRP A 1 748 ? 25.067 29.414 -18.357 1.00 91.62 748 TRP A N 1
ATOM 5889 C CA . TRP A 1 748 ? 24.765 29.689 -16.954 1.00 91.62 748 TRP A CA 1
ATOM 5890 C C . TRP A 1 748 ? 24.884 31.187 -16.653 1.00 91.62 748 TRP A C 1
ATOM 5892 O O . TRP A 1 748 ? 23.954 31.760 -16.099 1.00 91.62 748 TRP A O 1
ATOM 5902 N N . GLN A 1 749 ? 25.963 31.835 -17.103 1.00 90.00 749 GLN A N 1
ATOM 5903 C CA . GLN A 1 749 ? 26.189 33.269 -16.873 1.00 90.00 749 GLN A CA 1
ATOM 5904 C C . GLN A 1 749 ? 25.148 34.148 -17.574 1.00 90.00 749 GLN A C 1
ATOM 5906 O O . GLN A 1 749 ? 24.668 35.103 -16.976 1.00 90.00 749 GLN A O 1
ATOM 5911 N N . ARG A 1 750 ? 24.727 33.792 -18.796 1.00 89.38 750 ARG A N 1
ATOM 5912 C CA . ARG A 1 750 ? 23.606 34.464 -19.478 1.00 89.38 750 ARG A CA 1
ATOM 5913 C C . ARG A 1 750 ? 22.285 34.306 -18.732 1.00 89.38 750 ARG A C 1
ATOM 5915 O O . ARG A 1 750 ? 21.531 35.263 -18.631 1.00 89.38 750 ARG A O 1
ATOM 5922 N N . SER A 1 751 ? 22.014 33.108 -18.212 1.00 89.62 751 SER A N 1
ATOM 5923 C CA . SER A 1 751 ? 20.803 32.861 -17.419 1.00 89.62 751 SER A CA 1
ATOM 5924 C C . SER A 1 751 ? 20.817 33.706 -16.144 1.00 89.62 751 SER A C 1
ATOM 5926 O O . SER A 1 751 ? 19.819 34.336 -15.828 1.00 89.62 751 SER A O 1
ATOM 5928 N N . TRP A 1 752 ? 21.963 33.784 -15.460 1.00 91.62 752 TRP A N 1
ATOM 5929 C CA . TRP A 1 752 ? 22.136 34.646 -14.291 1.00 91.62 752 TRP A CA 1
ATOM 5930 C C . TRP A 1 752 ? 21.964 36.135 -14.627 1.00 91.62 752 TRP A C 1
ATOM 5932 O O . TRP A 1 752 ? 21.204 36.811 -13.947 1.00 91.62 752 TRP A O 1
ATOM 5942 N N . GLN A 1 753 ? 22.588 36.629 -15.702 1.00 88.94 753 GLN A N 1
ATOM 5943 C CA . GLN A 1 753 ? 22.443 38.016 -16.172 1.00 88.94 753 GLN A CA 1
ATOM 5944 C C . GLN A 1 753 ? 20.989 38.376 -16.485 1.00 88.94 753 GLN A C 1
ATOM 5946 O O . GLN A 1 753 ? 20.514 39.436 -16.092 1.00 88.94 753 GLN A O 1
ATOM 5951 N N . HIS A 1 754 ? 20.260 37.470 -17.139 1.00 88.75 754 HIS A N 1
ATOM 5952 C CA . HIS A 1 754 ? 18.845 37.674 -17.428 1.00 88.75 754 HIS A CA 1
ATOM 5953 C C . HIS A 1 754 ? 18.011 37.819 -16.147 1.00 88.75 754 HIS A C 1
ATOM 5955 O O . HIS A 1 754 ? 17.222 38.754 -16.028 1.00 88.75 754 HIS A O 1
ATOM 5961 N N . ILE A 1 755 ? 18.248 36.949 -15.159 1.00 90.31 755 ILE A N 1
ATOM 5962 C CA . ILE A 1 755 ? 17.616 37.053 -13.838 1.00 90.31 755 ILE A CA 1
ATOM 5963 C C . ILE A 1 755 ? 18.022 38.357 -13.139 1.00 90.31 755 ILE A C 1
ATOM 5965 O O . ILE A 1 755 ? 17.162 39.049 -12.609 1.00 90.31 755 ILE A O 1
ATOM 5969 N N . HIS A 1 756 ? 19.307 38.713 -13.146 1.00 89.75 756 HIS A N 1
ATOM 5970 C CA . HIS A 1 756 ? 19.823 39.935 -12.527 1.00 89.75 756 HIS A CA 1
ATOM 5971 C C . HIS A 1 756 ? 19.147 41.189 -13.108 1.00 89.75 756 HIS A C 1
ATOM 5973 O O . HIS A 1 756 ? 18.682 42.041 -12.355 1.00 89.75 756 HIS A O 1
ATOM 5979 N N . GLN A 1 757 ? 19.001 41.272 -14.433 1.00 87.06 757 GLN A N 1
ATOM 5980 C CA . GLN A 1 757 ? 18.278 42.363 -15.095 1.00 87.06 757 GLN A CA 1
ATOM 5981 C C . GLN A 1 757 ? 16.800 42.398 -14.696 1.00 87.06 757 GLN A C 1
ATOM 5983 O O . GLN A 1 757 ? 16.288 43.454 -14.335 1.00 87.06 757 GLN A O 1
ATOM 5988 N N . GLN A 1 758 ? 16.116 41.250 -14.694 1.00 87.94 758 GLN A N 1
ATOM 5989 C CA . GLN A 1 758 ? 14.718 41.175 -14.259 1.00 87.94 758 GLN A CA 1
ATOM 5990 C C . GLN A 1 758 ? 14.550 41.671 -12.815 1.00 87.94 758 GLN A C 1
ATOM 5992 O O . GLN A 1 758 ? 13.628 42.433 -12.518 1.00 87.94 758 GLN A O 1
ATOM 5997 N N . VAL A 1 759 ? 15.475 41.313 -11.926 1.00 88.06 759 VAL A N 1
ATOM 5998 C CA . VAL A 1 759 ? 15.488 41.780 -10.533 1.00 88.06 759 VAL A CA 1
ATOM 5999 C C . VAL A 1 759 ? 15.666 43.295 -10.459 1.00 88.06 759 VAL A C 1
ATOM 6001 O O . VAL A 1 759 ? 14.908 43.958 -9.755 1.00 88.06 759 VAL A O 1
ATOM 6004 N N . GLN A 1 760 ? 16.588 43.865 -11.242 1.00 84.38 760 GLN A N 1
ATOM 6005 C CA . GLN A 1 760 ? 16.764 45.319 -11.337 1.00 84.38 760 GLN A CA 1
ATOM 6006 C C . GLN A 1 760 ? 15.517 46.038 -11.875 1.00 84.38 760 GLN A C 1
ATOM 6008 O O . GLN A 1 760 ? 15.226 47.154 -11.456 1.00 84.38 760 GLN A O 1
ATOM 6013 N N . THR A 1 761 ? 14.744 45.392 -12.752 1.00 84.06 761 THR A N 1
ATOM 6014 C CA . THR A 1 761 ? 13.465 45.922 -13.261 1.00 84.06 761 THR A CA 1
ATOM 6015 C C . THR A 1 761 ? 12.275 45.715 -12.312 1.00 84.06 761 THR A C 1
ATOM 6017 O O . THR A 1 761 ? 11.152 46.076 -12.658 1.00 84.06 761 THR A O 1
ATOM 6020 N N . GLY A 1 762 ? 12.497 45.162 -11.113 1.00 81.25 762 GLY A N 1
ATOM 6021 C CA . GLY A 1 762 ? 11.485 45.041 -10.058 1.00 81.25 762 GLY A CA 1
ATOM 6022 C C . GLY A 1 762 ? 10.936 43.630 -9.820 1.00 81.25 762 GLY A C 1
ATOM 6023 O O . GLY A 1 762 ? 10.034 43.467 -8.995 1.00 81.25 762 GLY A O 1
ATOM 6024 N N . HIS A 1 763 ? 11.458 42.592 -10.487 1.00 83.94 763 HIS A N 1
ATOM 6025 C CA . HIS A 1 763 ? 11.079 41.211 -10.171 1.00 83.94 763 HIS A CA 1
ATOM 6026 C C . HIS A 1 763 ? 11.615 40.794 -8.795 1.00 83.94 763 HIS A C 1
ATOM 6028 O O . HIS A 1 763 ? 12.804 40.890 -8.504 1.00 83.94 763 HIS A O 1
ATOM 6034 N N . GLN A 1 764 ? 10.733 40.271 -7.944 1.00 80.12 764 GLN A N 1
ATOM 6035 C CA . GLN A 1 764 ? 11.108 39.858 -6.592 1.00 80.12 764 GLN A CA 1
ATOM 6036 C C . GLN A 1 764 ? 11.762 38.474 -6.586 1.00 80.12 764 GLN A C 1
ATOM 6038 O O . GLN A 1 764 ? 11.120 37.489 -6.957 1.00 80.12 764 GLN A O 1
ATOM 6043 N N . LEU A 1 765 ? 13.009 38.385 -6.110 1.00 78.12 765 LEU A N 1
ATOM 6044 C CA . LEU A 1 765 ? 13.755 37.136 -5.899 1.00 78.12 765 LEU A CA 1
ATOM 6045 C C . LEU A 1 765 ? 13.276 36.390 -4.647 1.00 78.12 765 LEU A C 1
ATOM 6047 O O . LEU A 1 765 ? 13.996 36.178 -3.676 1.00 78.12 765 LEU A O 1
ATOM 6051 N N . ASP A 1 766 ? 12.011 35.988 -4.677 1.00 75.00 766 ASP A N 1
ATOM 6052 C CA . ASP A 1 766 ? 11.353 35.402 -3.524 1.00 75.00 766 ASP A CA 1
ATOM 6053 C C . ASP A 1 766 ? 11.489 33.875 -3.506 1.00 75.00 766 ASP A C 1
ATOM 6055 O O . ASP A 1 766 ? 10.637 33.130 -4.006 1.00 75.00 766 ASP A O 1
ATOM 6059 N N . ALA A 1 767 ? 12.579 33.402 -2.897 1.00 70.00 767 ALA A N 1
ATOM 6060 C CA . ALA A 1 767 ? 12.788 31.981 -2.642 1.00 70.00 767 ALA A CA 1
ATOM 6061 C C . ALA A 1 767 ? 11.693 31.386 -1.750 1.00 70.00 767 ALA A C 1
ATOM 6063 O O . ALA A 1 767 ? 11.414 30.194 -1.856 1.00 70.00 767 ALA A O 1
ATOM 6064 N N . THR A 1 768 ? 11.039 32.198 -0.913 1.00 68.00 768 THR A N 1
ATOM 6065 C CA . THR A 1 768 ? 9.977 31.747 -0.014 1.00 68.00 768 THR A CA 1
ATOM 6066 C C . THR A 1 768 ? 8.667 31.496 -0.752 1.00 68.00 768 THR A C 1
ATOM 6068 O O . THR A 1 768 ? 7.992 30.533 -0.419 1.00 68.00 768 THR A O 1
ATOM 6071 N N . HIS A 1 769 ? 8.357 32.234 -1.820 1.00 70.75 769 HIS A N 1
ATOM 6072 C CA . HIS A 1 769 ? 7.152 32.036 -2.645 1.00 70.75 769 HIS A CA 1
ATOM 6073 C C . HIS A 1 769 ? 7.458 31.362 -3.994 1.00 70.75 769 HIS A C 1
ATOM 6075 O O . HIS A 1 769 ? 6.788 31.596 -5.000 1.00 70.75 769 HIS A O 1
ATOM 6081 N N . GLU A 1 770 ? 8.483 30.506 -4.037 1.00 74.38 770 GLU A N 1
ATOM 6082 C CA . GLU A 1 770 ? 8.897 29.730 -5.214 1.00 74.38 770 GLU A CA 1
ATOM 6083 C C . GLU A 1 770 ? 9.182 30.551 -6.491 1.00 74.38 770 GLU A C 1
ATOM 6085 O O . GLU A 1 770 ? 8.985 30.045 -7.607 1.00 74.38 770 GLU A O 1
ATOM 6090 N N . PHE A 1 771 ? 9.665 31.789 -6.345 1.00 82.56 771 PHE A N 1
ATOM 6091 C CA . PHE A 1 771 ? 10.048 32.665 -7.457 1.00 82.56 771 PHE A CA 1
ATOM 6092 C C . PHE A 1 771 ? 8.895 32.974 -8.425 1.00 82.56 771 PHE A C 1
ATOM 6094 O O . PHE A 1 771 ? 9.105 33.056 -9.631 1.00 82.56 771 PHE A O 1
ATOM 6101 N N . ARG A 1 772 ? 7.652 33.097 -7.938 1.00 79.00 772 ARG A N 1
ATOM 6102 C CA . ARG A 1 772 ? 6.445 33.282 -8.781 1.00 79.00 772 ARG A CA 1
ATOM 6103 C C . ARG A 1 772 ? 6.471 34.494 -9.713 1.00 79.00 772 ARG A C 1
ATOM 6105 O O . ARG A 1 772 ? 5.771 34.465 -10.719 1.00 79.00 772 ARG A O 1
ATOM 6112 N N . SER A 1 773 ? 7.267 35.510 -9.400 1.00 82.00 773 SER A N 1
ATOM 6113 C CA . SER A 1 773 ? 7.515 36.668 -10.267 1.00 82.00 773 SER A CA 1
ATOM 6114 C C . SER A 1 773 ? 8.240 36.299 -11.570 1.00 82.00 773 SER A C 1
ATOM 6116 O O . SER A 1 773 ? 8.239 37.100 -12.496 1.00 82.00 773 SER A O 1
ATOM 6118 N N . PHE A 1 774 ? 8.833 35.104 -11.667 1.00 85.94 774 PHE A N 1
ATOM 6119 C CA . PHE A 1 774 ? 9.605 34.634 -12.817 1.00 85.94 774 PHE A CA 1
ATOM 6120 C C . PHE A 1 774 ? 8.839 33.614 -13.674 1.00 85.94 774 PHE A C 1
ATOM 6122 O O . PHE A 1 774 ? 7.993 32.839 -13.200 1.00 85.94 774 PHE A O 1
ATOM 6129 N N . ALA A 1 775 ? 9.189 33.544 -14.957 1.00 86.94 775 ALA A N 1
ATOM 6130 C CA . ALA A 1 775 ? 8.641 32.583 -15.901 1.00 86.94 775 ALA A CA 1
ATOM 6131 C C . ALA A 1 775 ? 8.988 31.127 -15.506 1.00 86.94 775 ALA A C 1
ATOM 6133 O O . ALA A 1 775 ? 9.957 30.864 -14.789 1.00 86.94 775 ALA A O 1
ATOM 6134 N N . PRO A 1 776 ? 8.229 30.108 -15.961 1.00 83.25 776 PRO A N 1
ATOM 6135 C CA . PRO A 1 776 ? 8.455 28.710 -15.568 1.00 83.25 776 PRO A CA 1
ATOM 6136 C C . PRO A 1 776 ? 9.887 28.187 -15.784 1.00 83.25 776 PRO A C 1
ATOM 6138 O O . PRO A 1 776 ? 10.388 27.422 -14.957 1.00 83.25 776 PRO A O 1
ATOM 6141 N N . ALA A 1 777 ? 10.552 28.596 -16.869 1.00 80.31 777 ALA A N 1
ATOM 6142 C CA . ALA A 1 777 ? 11.920 28.178 -17.179 1.00 80.31 777 ALA A CA 1
ATOM 6143 C C . ALA A 1 777 ? 12.948 28.779 -16.201 1.00 80.31 777 ALA A C 1
ATOM 6145 O O . ALA A 1 777 ? 13.817 28.066 -15.695 1.00 80.31 777 ALA A O 1
ATOM 6146 N N . GLU A 1 778 ? 12.794 30.060 -15.875 1.00 86.88 778 GLU A N 1
ATOM 6147 C CA . GLU A 1 778 ? 13.601 30.801 -14.900 1.00 86.88 778 GLU A CA 1
ATOM 6148 C C . GLU A 1 778 ? 13.421 30.228 -13.489 1.00 86.88 778 GLU A C 1
ATOM 6150 O O . GLU A 1 778 ? 14.399 29.914 -12.812 1.00 86.88 778 GLU A O 1
ATOM 6155 N N . ARG A 1 779 ? 12.173 29.949 -13.082 1.00 88.00 779 ARG A N 1
ATOM 6156 C CA . ARG A 1 779 ? 11.867 29.277 -11.806 1.00 88.00 779 ARG A CA 1
ATOM 6157 C C . ARG A 1 779 ? 12.547 27.918 -11.695 1.00 88.00 779 ARG A C 1
ATOM 6159 O O . ARG A 1 779 ? 13.087 27.570 -10.644 1.00 88.00 779 ARG A O 1
ATOM 6166 N N . ALA A 1 780 ? 12.527 27.131 -12.769 1.00 82.44 780 ALA A N 1
ATOM 6167 C CA . ALA A 1 780 ? 13.196 25.835 -12.799 1.00 82.44 780 ALA A CA 1
ATOM 6168 C C . ALA A 1 780 ? 14.722 25.976 -12.686 1.00 82.44 780 ALA A C 1
ATOM 6170 O O . ALA A 1 780 ? 15.365 25.159 -12.017 1.00 82.44 780 ALA A O 1
ATOM 6171 N N . TRP A 1 781 ? 15.296 27.010 -13.306 1.00 91.69 781 TRP A N 1
ATOM 6172 C CA . TRP A 1 781 ? 16.718 27.318 -13.205 1.00 91.69 781 TRP A CA 1
ATOM 6173 C C . TRP A 1 781 ? 17.110 27.741 -11.781 1.00 91.69 781 TRP A C 1
ATOM 6175 O O . TRP A 1 781 ? 18.038 27.150 -11.226 1.00 91.69 781 TRP A O 1
ATOM 6185 N N . LEU A 1 782 ? 16.360 28.652 -11.152 1.00 88.25 782 LEU A N 1
ATOM 6186 C CA . LEU A 1 782 ? 16.581 29.132 -9.779 1.00 88.25 782 LEU A CA 1
ATOM 6187 C C . LEU A 1 782 ? 16.483 28.003 -8.740 1.00 88.25 782 LEU A C 1
ATOM 6189 O O . LEU A 1 782 ? 17.365 27.845 -7.897 1.00 88.25 782 LEU A O 1
ATOM 6193 N N . ARG A 1 783 ? 15.472 27.127 -8.855 1.00 83.94 783 ARG A N 1
ATOM 6194 C CA . ARG A 1 783 ? 15.328 25.937 -7.988 1.00 83.94 783 ARG A CA 1
ATOM 6195 C C . ARG A 1 783 ? 16.516 24.988 -8.090 1.00 83.94 783 ARG A C 1
ATOM 6197 O O . ARG A 1 783 ? 16.889 24.354 -7.103 1.00 83.94 783 ARG A O 1
ATOM 6204 N N . ARG A 1 784 ? 17.083 24.851 -9.290 1.00 85.88 784 ARG A N 1
ATOM 6205 C CA . ARG A 1 784 ? 18.269 24.021 -9.510 1.00 85.88 784 ARG A CA 1
ATOM 6206 C C . ARG A 1 784 ? 19.489 24.623 -8.818 1.00 85.88 784 ARG A C 1
ATOM 6208 O O . ARG A 1 784 ? 20.240 23.858 -8.225 1.00 85.88 784 ARG A O 1
ATOM 6215 N N . GLN A 1 785 ? 19.641 25.949 -8.846 1.00 88.56 785 GLN A N 1
ATOM 6216 C CA . GLN A 1 785 ? 20.758 26.620 -8.176 1.00 88.56 785 GLN A CA 1
ATOM 6217 C C . GLN A 1 785 ? 20.678 26.453 -6.657 1.00 88.56 785 GLN A C 1
ATOM 6219 O O . GLN A 1 785 ? 21.667 26.078 -6.049 1.00 88.56 785 GLN A O 1
ATOM 6224 N N . ILE A 1 786 ? 19.495 26.619 -6.054 1.00 82.12 786 ILE A N 1
ATOM 6225 C CA . ILE A 1 786 ? 19.297 26.405 -4.607 1.00 82.12 786 ILE A CA 1
ATOM 6226 C C . ILE A 1 786 ? 19.627 24.978 -4.184 1.00 82.12 786 ILE A C 1
ATOM 6228 O O . ILE A 1 786 ? 20.307 24.766 -3.187 1.00 82.12 786 ILE A O 1
ATOM 6232 N N . ARG A 1 787 ? 19.155 23.985 -4.946 1.00 80.69 787 ARG A N 1
ATOM 6233 C CA . ARG A 1 787 ? 19.367 22.571 -4.607 1.00 80.69 787 ARG A CA 1
ATOM 6234 C C . ARG A 1 787 ? 20.847 22.193 -4.566 1.00 80.69 787 ARG A C 1
ATOM 6236 O O . ARG A 1 787 ? 21.214 21.332 -3.778 1.00 80.69 787 ARG A O 1
ATOM 6243 N N . HIS A 1 788 ? 21.646 22.804 -5.433 1.00 82.31 788 HIS A N 1
ATOM 6244 C CA . HIS A 1 788 ? 23.058 22.488 -5.622 1.00 82.31 788 HIS A CA 1
ATOM 6245 C C . HIS A 1 788 ? 23.969 23.635 -5.180 1.00 82.31 788 HIS A C 1
ATOM 6247 O O . HIS A 1 788 ? 25.109 23.695 -5.621 1.00 82.31 788 HIS A O 1
ATOM 6253 N N . TYR A 1 789 ? 23.485 24.555 -4.335 1.00 83.75 789 TYR A N 1
ATOM 6254 C CA . TYR A 1 789 ? 24.210 25.783 -3.994 1.00 83.75 789 TYR A CA 1
ATOM 6255 C C . TYR A 1 789 ? 25.598 25.490 -3.397 1.00 83.75 789 TYR A C 1
ATOM 6257 O O . TYR A 1 789 ? 26.575 26.152 -3.747 1.00 83.75 789 TYR A O 1
ATOM 6265 N N . SER A 1 790 ? 25.698 24.446 -2.565 1.00 80.25 790 SER A N 1
ATOM 6266 C CA . SER A 1 790 ? 26.955 23.957 -1.978 1.00 80.25 790 SER A CA 1
ATOM 6267 C C . SER A 1 790 ? 27.957 23.428 -3.005 1.00 80.25 790 SER A C 1
ATOM 6269 O O . SER A 1 790 ? 29.156 23.462 -2.753 1.00 80.25 790 SER A O 1
ATOM 6271 N N . ASP A 1 791 ? 27.471 22.957 -4.153 1.00 83.50 791 ASP A N 1
ATOM 6272 C CA . ASP A 1 791 ? 28.271 22.309 -5.195 1.00 83.50 791 ASP A CA 1
ATOM 6273 C C . ASP A 1 791 ? 28.716 23.313 -6.280 1.00 83.50 791 ASP A C 1
ATOM 6275 O O . ASP A 1 791 ? 29.454 22.958 -7.202 1.00 83.50 791 ASP A O 1
ATOM 6279 N N . LEU A 1 792 ? 28.242 24.565 -6.209 1.00 87.12 792 LEU A N 1
ATOM 6280 C CA . LEU A 1 792 ? 28.579 25.624 -7.159 1.00 87.12 792 LEU A CA 1
ATOM 6281 C C . LEU A 1 792 ? 29.984 26.182 -6.915 1.00 87.12 792 LEU A C 1
ATOM 6283 O O . LEU A 1 792 ? 30.471 26.254 -5.789 1.00 87.12 792 LEU A O 1
ATOM 6287 N N . HIS A 1 793 ? 30.621 26.660 -7.986 1.00 88.75 793 HIS A N 1
ATOM 6288 C CA . HIS A 1 793 ? 31.914 27.331 -7.885 1.00 88.75 793 HIS A CA 1
ATOM 6289 C C . HIS A 1 793 ? 31.800 28.609 -7.031 1.00 88.75 793 HIS A C 1
ATOM 6291 O O . HIS A 1 793 ? 30.808 29.332 -7.121 1.00 88.75 793 HIS A O 1
ATOM 6297 N N . SER A 1 794 ? 32.838 28.962 -6.264 1.00 86.56 794 SER A N 1
ATOM 6298 C CA . SER A 1 794 ? 32.817 30.123 -5.346 1.00 86.56 794 SER A CA 1
ATOM 6299 C C . SER A 1 794 ? 32.493 31.459 -6.037 1.00 86.56 794 SER A C 1
ATOM 6301 O O . SER A 1 794 ? 31.869 32.345 -5.458 1.00 86.56 794 SER A O 1
ATOM 6303 N N . GLY A 1 795 ? 32.890 31.606 -7.304 1.00 85.38 795 GLY A N 1
ATOM 6304 C CA . GLY A 1 795 ? 32.493 32.730 -8.162 1.00 85.38 795 GLY A CA 1
ATOM 6305 C C . GLY A 1 795 ? 30.995 32.749 -8.500 1.00 85.38 795 GLY A C 1
ATOM 6306 O O . GLY A 1 795 ? 30.384 33.810 -8.481 1.00 85.38 795 GLY A O 1
ATOM 6307 N N . GLN A 1 796 ? 30.375 31.587 -8.733 1.00 90.81 796 GLN A N 1
ATOM 6308 C CA . GLN A 1 796 ? 28.929 31.480 -8.969 1.00 90.81 796 GLN A CA 1
ATOM 6309 C C . GLN A 1 796 ? 28.133 31.776 -7.698 1.00 90.81 796 GLN A C 1
ATOM 6311 O O . GLN A 1 796 ? 27.104 32.436 -7.771 1.00 90.81 796 GLN A O 1
ATOM 6316 N N . GLN A 1 797 ? 28.623 31.329 -6.539 1.00 89.88 797 GLN A N 1
ATOM 6317 C CA . GLN A 1 797 ? 28.027 31.654 -5.241 1.00 89.88 797 GLN A CA 1
ATOM 6318 C C . GLN A 1 797 ? 28.064 33.163 -4.971 1.00 89.88 797 GLN A C 1
ATOM 6320 O O . GLN A 1 797 ? 27.059 33.720 -4.549 1.00 89.88 797 GLN A O 1
ATOM 6325 N N . ARG A 1 798 ? 29.181 33.839 -5.285 1.00 87.56 798 ARG A N 1
ATOM 6326 C CA . ARG A 1 798 ? 29.277 35.308 -5.201 1.00 87.56 798 ARG A CA 1
ATOM 6327 C C . ARG A 1 798 ? 28.265 36.008 -6.109 1.00 87.56 798 ARG A C 1
ATOM 6329 O O . ARG A 1 798 ? 27.499 36.825 -5.625 1.00 87.56 798 ARG A O 1
ATOM 6336 N N . LEU A 1 799 ? 28.181 35.610 -7.378 1.00 89.19 799 LEU A N 1
ATOM 6337 C CA . LEU A 1 799 ? 27.207 36.182 -8.318 1.00 89.19 799 LEU A CA 1
ATOM 6338 C C . LEU A 1 799 ? 25.751 35.950 -7.870 1.00 89.19 799 LEU A C 1
ATOM 6340 O O . LEU A 1 799 ? 24.899 36.822 -8.014 1.00 89.19 799 LEU A O 1
ATOM 6344 N N . LEU A 1 800 ? 25.432 34.778 -7.314 1.00 89.50 800 LEU A N 1
ATOM 6345 C CA . LEU A 1 800 ? 24.103 34.512 -6.752 1.00 89.50 800 LEU A CA 1
ATOM 6346 C C . LEU A 1 800 ? 23.834 35.343 -5.488 1.00 89.50 800 LEU A C 1
ATOM 6348 O O . LEU A 1 800 ? 22.724 35.846 -5.322 1.00 89.50 800 LEU A O 1
ATOM 6352 N N . ALA A 1 801 ? 24.839 35.543 -4.637 1.00 86.50 801 ALA A N 1
ATOM 6353 C CA . ALA A 1 801 ? 24.724 36.406 -3.469 1.00 86.50 801 ALA A CA 1
ATOM 6354 C C . ALA A 1 801 ? 24.476 37.874 -3.858 1.00 86.50 801 ALA A C 1
ATOM 6356 O O . ALA A 1 801 ? 23.662 38.523 -3.206 1.00 86.50 801 ALA A O 1
ATOM 6357 N N . ASP A 1 802 ? 25.077 38.362 -4.950 1.00 84.19 802 ASP A N 1
ATOM 6358 C CA . ASP A 1 802 ? 24.882 39.733 -5.455 1.00 84.19 802 ASP A CA 1
ATOM 6359 C C . ASP A 1 802 ? 23.422 40.023 -5.851 1.00 84.19 802 ASP A C 1
ATOM 6361 O O . ASP A 1 802 ? 22.951 41.149 -5.709 1.00 84.19 802 ASP A O 1
ATOM 6365 N N . ILE A 1 803 ? 22.670 39.007 -6.291 1.00 85.50 803 ILE A N 1
ATOM 6366 C CA . ILE A 1 803 ? 21.222 39.124 -6.558 1.00 85.50 803 ILE A CA 1
ATOM 6367 C C . ILE A 1 803 ? 20.351 38.801 -5.333 1.00 85.50 803 ILE A C 1
ATOM 6369 O O . ILE A 1 803 ? 19.130 38.751 -5.441 1.00 85.50 803 ILE A O 1
ATOM 6373 N N . GLY A 1 804 ? 20.949 38.573 -4.162 1.00 78.25 804 GLY A N 1
ATOM 6374 C CA . GLY A 1 804 ? 20.236 38.292 -2.914 1.00 78.25 804 GLY A CA 1
ATOM 6375 C C . GLY A 1 804 ? 19.958 36.809 -2.637 1.00 78.25 804 GLY A C 1
ATOM 6376 O O . GLY A 1 804 ? 19.266 36.494 -1.671 1.00 78.25 804 GLY A O 1
ATOM 6377 N N . LEU A 1 805 ? 20.507 35.881 -3.432 1.00 81.56 805 LEU A N 1
ATOM 6378 C CA . LEU A 1 805 ? 20.461 34.441 -3.154 1.00 81.56 805 LEU A CA 1
ATOM 6379 C C . LEU A 1 805 ? 21.694 34.007 -2.360 1.00 81.56 805 LEU A C 1
ATOM 6381 O O . LEU A 1 805 ? 22.687 33.544 -2.916 1.00 81.56 805 LEU A O 1
ATOM 6385 N N . THR A 1 806 ? 21.612 34.143 -1.040 1.00 79.94 806 THR A N 1
ATOM 6386 C CA . THR A 1 806 ? 22.653 33.714 -0.097 1.00 79.94 806 THR A CA 1
ATOM 6387 C C . THR A 1 806 ? 22.478 32.258 0.331 1.00 79.94 806 THR A C 1
ATOM 6389 O O . THR A 1 806 ? 21.382 31.695 0.248 1.00 79.94 806 THR A O 1
ATOM 6392 N N . GLU A 1 807 ? 23.534 31.651 0.876 1.00 71.75 807 GLU A N 1
ATOM 6393 C CA . GLU A 1 807 ? 23.484 30.295 1.436 1.00 71.75 807 GLU A CA 1
ATOM 6394 C C . GLU A 1 807 ? 22.347 30.130 2.467 1.00 71.75 807 GLU A C 1
ATOM 6396 O O . GLU A 1 807 ? 21.618 29.138 2.447 1.00 71.75 807 GLU A O 1
ATOM 6401 N N . GLU A 1 808 ? 22.121 31.139 3.307 1.00 67.06 808 GLU A N 1
ATOM 6402 C CA . GLU A 1 808 ? 21.039 31.166 4.296 1.00 67.06 808 GLU A CA 1
ATOM 6403 C C . GLU A 1 808 ? 19.643 31.192 3.647 1.00 67.06 808 GLU A C 1
ATOM 6405 O O . GLU A 1 808 ? 18.757 30.424 4.035 1.00 67.06 808 GLU A O 1
ATOM 6410 N N . SER A 1 809 ? 19.460 31.985 2.584 1.00 66.25 809 SER A N 1
ATOM 6411 C CA . SER A 1 809 ? 18.204 32.020 1.820 1.00 66.25 809 SER A CA 1
ATOM 6412 C C . SER A 1 809 ? 17.900 30.680 1.127 1.00 66.25 809 SER A C 1
ATOM 6414 O O . SER A 1 809 ? 16.742 30.273 1.037 1.00 66.25 809 SER A O 1
ATOM 6416 N N . THR A 1 810 ? 18.938 29.942 0.705 1.00 64.44 810 THR A N 1
ATOM 6417 C CA . THR A 1 810 ? 18.804 28.652 -0.001 1.00 64.44 810 THR A CA 1
ATOM 6418 C C . THR A 1 810 ? 18.481 27.471 0.920 1.00 64.44 810 THR A C 1
ATOM 6420 O O . THR A 1 810 ? 17.906 26.476 0.477 1.00 64.44 810 THR A O 1
ATOM 6423 N N . ARG A 1 811 ? 18.808 27.576 2.215 1.00 64.62 811 ARG A N 1
ATOM 6424 C CA . ARG A 1 811 ? 18.540 26.533 3.221 1.00 64.62 811 ARG A CA 1
ATOM 6425 C C . ARG A 1 811 ? 17.107 26.568 3.756 1.00 64.62 811 ARG A C 1
ATOM 6427 O O . ARG A 1 811 ? 16.703 25.644 4.458 1.00 64.62 811 ARG A O 1
ATOM 6434 N N . THR A 1 812 ? 16.328 27.589 3.410 1.00 63.59 812 THR A N 1
ATOM 6435 C CA . THR A 1 812 ? 14.970 27.784 3.924 1.00 63.59 812 THR A CA 1
ATOM 6436 C C . THR A 1 812 ? 13.944 27.150 2.986 1.00 63.59 812 THR A C 1
ATOM 6438 O O . THR A 1 812 ? 13.916 27.440 1.791 1.00 63.59 812 THR A O 1
ATOM 6441 N N . ARG A 1 813 ? 13.072 26.267 3.495 1.00 67.00 813 ARG A N 1
ATOM 6442 C CA . ARG A 1 813 ? 12.032 25.653 2.643 1.00 67.00 813 ARG A CA 1
ATOM 6443 C C . ARG A 1 813 ? 10.963 26.679 2.220 1.00 67.00 813 ARG A C 1
ATOM 6445 O O . ARG A 1 813 ? 10.450 27.375 3.103 1.00 67.00 813 ARG A O 1
ATOM 6452 N N . PRO A 1 814 ? 10.580 26.723 0.923 1.00 68.19 814 PRO A N 1
ATOM 6453 C CA . PRO A 1 814 ? 9.549 27.627 0.419 1.00 68.19 814 PRO A CA 1
ATOM 6454 C C . PRO A 1 814 ? 8.158 27.307 0.978 1.00 68.19 814 PRO A C 1
ATOM 6456 O O . PRO A 1 814 ? 7.847 26.167 1.337 1.00 68.19 814 PRO A O 1
ATOM 6459 N N . LEU A 1 815 ? 7.307 28.327 1.004 1.00 71.12 815 LEU A N 1
ATOM 6460 C CA . LEU A 1 815 ? 5.879 28.248 1.250 1.00 71.12 815 LEU A CA 1
ATOM 6461 C C . LEU A 1 815 ? 5.183 27.571 0.068 1.00 71.12 815 LEU A C 1
ATOM 6463 O O . LEU A 1 815 ? 5.291 27.975 -1.087 1.00 71.12 815 LEU A O 1
ATOM 6467 N N . SER A 1 816 ? 4.425 26.522 0.375 1.00 76.88 816 SER A N 1
ATOM 6468 C CA . SER A 1 816 ? 3.454 25.979 -0.576 1.00 76.88 816 SER A CA 1
ATOM 6469 C C . SER A 1 816 ? 2.223 26.897 -0.664 1.00 76.88 816 SER A C 1
ATOM 6471 O O . SER A 1 816 ? 1.898 27.528 0.344 1.00 76.88 816 SER A O 1
ATOM 6473 N N . PRO A 1 817 ? 1.450 26.879 -1.768 1.00 74.31 817 PRO A N 1
ATOM 6474 C CA . PRO A 1 817 ? 0.182 27.614 -1.863 1.00 74.31 817 PRO A CA 1
ATOM 6475 C C . PRO A 1 817 ? -0.774 27.329 -0.694 1.00 74.31 817 PRO A C 1
ATOM 6477 O O . PRO A 1 817 ? -1.416 28.224 -0.164 1.00 74.31 817 PRO A O 1
ATOM 6480 N N . TYR A 1 818 ? -0.807 26.081 -0.217 1.00 78.75 818 TYR A N 1
ATOM 6481 C CA . TYR A 1 818 ? -1.597 25.701 0.956 1.00 78.75 818 TYR A CA 1
ATOM 6482 C C . TYR A 1 81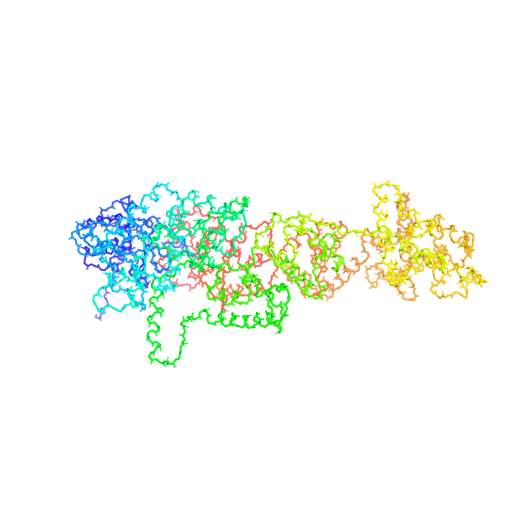8 ? -1.114 26.379 2.252 1.00 78.75 818 TYR A C 1
ATOM 6484 O O . TYR A 1 818 ? -1.914 26.708 3.123 1.00 78.75 818 TYR A O 1
ATOM 6492 N N . ALA A 1 819 ? 0.198 26.572 2.396 1.00 80.19 819 ALA A N 1
ATOM 6493 C CA . ALA A 1 819 ? 0.787 27.234 3.557 1.00 80.19 819 ALA A CA 1
ATOM 6494 C C . ALA A 1 819 ? 0.544 28.751 3.534 1.00 80.19 819 ALA A C 1
ATOM 6496 O O . ALA A 1 819 ? 0.365 29.332 4.598 1.00 80.19 819 ALA A O 1
ATOM 6497 N N . GLU A 1 820 ? 0.494 29.365 2.349 1.00 80.75 820 GLU A N 1
ATOM 6498 C CA . GLU A 1 820 ? 0.108 30.772 2.164 1.00 80.75 820 GLU A CA 1
ATOM 6499 C C . GLU A 1 820 ? -1.338 31.004 2.609 1.00 80.75 820 GLU A C 1
ATOM 6501 O O . GLU A 1 820 ? -1.571 31.816 3.498 1.00 80.75 820 GLU A O 1
ATOM 6506 N N . THR A 1 821 ? -2.288 30.211 2.102 1.00 84.19 821 THR A N 1
ATOM 6507 C CA . THR A 1 821 ? -3.695 30.288 2.532 1.00 84.19 821 THR A CA 1
ATOM 6508 C C . THR A 1 821 ? -3.830 30.077 4.041 1.00 84.19 821 THR A C 1
ATOM 6510 O O . THR A 1 821 ? -4.546 30.798 4.730 1.00 84.19 821 THR A O 1
ATOM 6513 N N . ALA A 1 822 ? -3.091 29.120 4.604 1.00 86.81 822 ALA A N 1
ATOM 6514 C CA . ALA A 1 822 ? -3.105 28.895 6.044 1.00 86.81 822 ALA A CA 1
ATOM 6515 C C . ALA A 1 822 ? -2.517 30.074 6.848 1.00 86.81 822 ALA A C 1
ATOM 6517 O O . ALA A 1 822 ? -3.016 30.384 7.930 1.00 86.81 822 ALA A O 1
ATOM 6518 N N . LEU A 1 823 ? -1.485 30.749 6.326 1.00 88.12 823 LEU A N 1
ATOM 6519 C CA . LEU A 1 823 ? -0.923 31.968 6.914 1.00 88.12 823 LEU A CA 1
ATOM 6520 C C . LEU A 1 823 ? -1.884 33.155 6.830 1.00 88.12 823 LEU A C 1
ATOM 6522 O O . LEU A 1 823 ? -1.901 33.965 7.750 1.00 88.12 823 LEU A O 1
ATOM 6526 N N . GLU A 1 824 ? -2.692 33.264 5.776 1.00 89.56 824 GLU A N 1
ATOM 6527 C CA . GLU A 1 824 ? -3.748 34.280 5.677 1.00 89.56 824 GLU A CA 1
ATOM 6528 C C . GLU A 1 824 ? -4.800 34.084 6.771 1.00 89.56 824 GLU A C 1
ATOM 6530 O O . GLU A 1 824 ? -5.129 35.031 7.488 1.00 89.56 824 GLU A O 1
ATOM 6535 N N . HIS A 1 825 ? -5.247 32.843 6.990 1.00 91.19 825 HIS A N 1
ATOM 6536 C CA . HIS A 1 825 ? -6.142 32.529 8.105 1.00 91.19 825 HIS A CA 1
ATOM 6537 C C . HIS A 1 825 ? -5.482 32.787 9.466 1.00 91.19 825 HIS A C 1
ATOM 6539 O O . HIS A 1 825 ? -6.136 33.305 10.368 1.00 91.19 825 HIS A O 1
ATOM 6545 N N . ALA A 1 826 ? -4.187 32.487 9.620 1.00 91.06 826 ALA A N 1
ATOM 6546 C CA . ALA A 1 826 ? -3.442 32.810 10.835 1.00 91.06 826 ALA A CA 1
ATOM 6547 C C . ALA A 1 826 ? -3.353 34.330 11.067 1.00 91.06 826 ALA A C 1
ATOM 6549 O O . ALA A 1 826 ? -3.597 34.784 12.178 1.00 91.06 826 ALA A O 1
ATOM 6550 N N . ARG A 1 827 ? -3.077 35.128 10.025 1.00 92.81 827 ARG A N 1
ATOM 6551 C CA . ARG A 1 827 ? -3.054 36.603 10.077 1.00 92.81 827 ARG A CA 1
ATOM 6552 C C . ARG A 1 827 ? -4.401 37.184 10.479 1.00 92.81 827 ARG A C 1
ATOM 6554 O O . ARG A 1 827 ? -4.452 38.008 11.385 1.00 92.81 827 ARG A O 1
ATOM 6561 N N . SER A 1 828 ? -5.468 36.740 9.816 1.00 90.56 828 SER A N 1
ATOM 6562 C CA . SER A 1 828 ? -6.844 37.152 10.107 1.00 90.56 828 SER A CA 1
ATOM 6563 C C . SER A 1 828 ? -7.202 36.851 11.566 1.00 90.56 828 SER A C 1
ATOM 6565 O O . SER A 1 828 ? -7.681 37.723 12.290 1.00 90.56 828 SER A O 1
ATOM 6567 N N . TYR A 1 829 ? -6.850 35.655 12.044 1.00 89.06 829 TYR A N 1
ATOM 6568 C CA . TYR A 1 829 ? -7.064 35.270 13.433 1.00 89.06 829 TYR A CA 1
ATOM 6569 C C . TYR A 1 829 ? -6.242 36.121 14.415 1.00 89.06 829 TYR A C 1
ATOM 6571 O O . TYR A 1 829 ? -6.785 36.609 15.404 1.00 89.06 829 TYR A O 1
ATOM 6579 N N . THR A 1 830 ? -4.950 36.349 14.153 1.00 90.50 830 THR A N 1
ATOM 6580 C CA . THR A 1 830 ? -4.109 37.205 15.007 1.00 90.50 830 THR A CA 1
ATOM 6581 C C . THR A 1 830 ? -4.618 38.642 15.041 1.00 90.50 830 THR A C 1
ATOM 6583 O O . THR A 1 830 ? -4.586 39.259 16.099 1.00 90.50 830 THR A O 1
ATOM 6586 N N . ALA A 1 831 ? -5.114 39.182 13.926 1.00 86.88 831 ALA A N 1
ATOM 6587 C CA . ALA A 1 831 ? -5.694 40.522 13.894 1.00 86.88 831 ALA A CA 1
ATOM 6588 C C . ALA A 1 831 ? -6.962 40.620 14.759 1.00 86.88 831 ALA A C 1
ATOM 6590 O O . ALA A 1 831 ? -7.161 41.625 15.435 1.00 86.88 831 ALA A O 1
ATOM 6591 N N . ALA A 1 832 ? -7.788 39.569 14.777 1.00 82.56 832 ALA A N 1
ATOM 6592 C CA . ALA A 1 832 ? -9.005 39.519 15.584 1.00 82.56 832 ALA A CA 1
ATOM 6593 C C . ALA A 1 832 ? -8.740 39.267 17.081 1.00 82.56 832 ALA A C 1
ATOM 6595 O O . ALA A 1 832 ? -9.450 39.805 17.926 1.00 82.56 832 ALA A O 1
ATOM 6596 N N . HIS A 1 833 ? -7.732 38.454 17.417 1.00 79.88 833 HIS A N 1
ATOM 6597 C CA . HIS A 1 833 ? -7.541 37.919 18.776 1.00 79.88 833 HIS A CA 1
ATOM 6598 C C . HIS A 1 833 ? -6.200 38.289 19.434 1.00 79.88 833 HIS A C 1
ATOM 6600 O O . HIS A 1 833 ? -5.919 37.885 20.563 1.00 79.88 833 HIS A O 1
ATOM 6606 N N . GLY A 1 834 ? -5.325 39.014 18.735 1.00 81.75 834 GLY A N 1
ATOM 6607 C CA . GLY A 1 834 ? -4.026 39.476 19.237 1.00 81.75 834 GLY A CA 1
ATOM 6608 C C . GLY A 1 834 ? -3.017 38.369 19.572 1.00 81.75 834 GLY A C 1
ATOM 6609 O O . GLY A 1 834 ? -2.023 38.641 20.251 1.00 81.75 834 GLY A O 1
ATOM 6610 N N . SER A 1 835 ? -3.281 37.117 19.179 1.00 87.31 835 SER A N 1
ATOM 6611 C CA . SER A 1 835 ? -2.394 35.963 19.382 1.00 87.31 835 SER A CA 1
ATOM 6612 C C . SER A 1 835 ? -2.768 34.783 18.480 1.00 87.31 835 SER A C 1
ATOM 6614 O O . SER A 1 835 ? -3.904 34.673 18.018 1.00 87.31 835 SER A O 1
ATOM 6616 N N . LEU A 1 836 ? -1.840 33.839 18.302 1.00 90.19 836 LEU A N 1
ATOM 6617 C CA . LEU A 1 836 ? -2.081 32.529 17.681 1.00 90.19 836 LEU A CA 1
ATOM 6618 C C . LEU A 1 836 ? -2.380 31.439 18.730 1.00 90.19 836 LEU A C 1
ATOM 6620 O O . LEU A 1 836 ? -2.170 30.238 18.495 1.00 90.19 836 LEU A O 1
ATOM 6624 N N . ALA A 1 837 ? -2.882 31.846 19.900 1.00 86.50 837 ALA A N 1
ATOM 6625 C CA . ALA A 1 837 ? -3.250 30.988 21.021 1.00 86.50 837 ALA A CA 1
ATOM 6626 C C . ALA A 1 837 ? -4.616 30.294 20.809 1.00 86.50 837 ALA A C 1
ATOM 6628 O O . ALA A 1 837 ? -5.576 30.515 21.544 1.00 86.50 837 ALA A O 1
ATOM 6629 N N . THR A 1 838 ? -4.728 29.451 19.781 1.00 84.38 838 THR A N 1
ATOM 6630 C CA . THR A 1 838 ? -5.974 28.766 19.400 1.00 84.38 838 THR A CA 1
ATOM 6631 C C . THR A 1 838 ? -6.203 27.447 20.159 1.00 84.38 838 THR A C 1
ATOM 6633 O O . THR A 1 838 ? -5.257 26.696 20.419 1.00 84.38 838 THR A O 1
ATOM 6636 N N . PRO A 1 839 ? -7.460 27.078 20.486 1.00 82.44 839 PRO A N 1
ATOM 6637 C CA . PRO A 1 839 ? -7.789 25.705 20.864 1.00 82.44 839 PRO A CA 1
ATOM 6638 C C . PRO A 1 839 ? -7.630 24.750 19.670 1.00 82.44 839 PRO A C 1
ATOM 6640 O O . PRO A 1 839 ? -7.787 25.139 18.516 1.00 82.44 839 PRO A O 1
ATOM 6643 N N . TYR A 1 840 ? -7.380 23.462 19.931 1.00 82.56 840 TYR A N 1
ATOM 6644 C CA . TYR A 1 840 ? -7.181 22.473 18.857 1.00 82.56 840 TYR A CA 1
ATOM 6645 C C . TYR A 1 840 ? -8.391 22.337 17.920 1.00 82.56 840 TYR A C 1
ATOM 6647 O O . TYR A 1 840 ? -8.220 22.009 16.756 1.00 82.56 840 TYR A O 1
ATOM 6655 N N . CYS A 1 841 ? -9.611 22.592 18.394 1.00 84.19 841 CYS A N 1
ATOM 6656 C CA . CYS A 1 841 ? -10.823 22.567 17.572 1.00 84.19 841 CYS A CA 1
ATOM 6657 C C . CYS A 1 841 ? -11.116 23.891 16.844 1.00 84.19 841 CYS A C 1
ATOM 6659 O O . CYS A 1 841 ? -12.169 23.994 16.219 1.00 84.19 841 CYS A O 1
ATOM 6661 N N . ALA A 1 842 ? -10.233 24.894 16.929 1.00 82.88 842 ALA A N 1
ATOM 6662 C CA . ALA A 1 842 ? -10.451 26.187 16.293 1.00 82.88 842 ALA A CA 1
ATOM 6663 C C . ALA A 1 842 ? -10.547 26.045 14.772 1.00 82.88 842 ALA A C 1
ATOM 6665 O O . ALA A 1 842 ? -9.625 25.545 14.114 1.00 82.88 842 ALA A O 1
ATOM 6666 N N . VAL A 1 843 ? -11.660 26.538 14.239 1.00 88.44 843 VAL A N 1
ATOM 6667 C CA . VAL A 1 843 ? -11.884 26.747 12.814 1.00 88.44 843 VAL A CA 1
ATOM 6668 C C . VAL A 1 843 ? -12.060 28.248 12.620 1.00 88.44 843 VAL A C 1
ATOM 6670 O O . VAL A 1 843 ? -12.911 28.842 13.276 1.00 88.44 843 VAL A O 1
ATOM 6673 N N . HIS A 1 844 ? -11.245 28.848 11.755 1.00 86.81 844 HIS A N 1
ATOM 6674 C CA . HIS A 1 844 ? -11.291 30.274 11.429 1.00 86.81 844 HIS A CA 1
ATOM 6675 C C . HIS A 1 844 ? -11.642 30.415 9.954 1.00 86.81 844 HIS A C 1
ATOM 6677 O O . HIS A 1 844 ? -10.941 29.848 9.120 1.00 86.81 844 HIS A O 1
ATOM 6683 N N . ASP A 1 845 ? -12.752 31.080 9.634 1.00 84.38 845 ASP A N 1
ATOM 6684 C CA . ASP A 1 845 ? -13.255 31.231 8.258 1.00 84.38 845 ASP A CA 1
ATOM 6685 C C . ASP A 1 845 ? -13.333 29.902 7.471 1.00 84.38 845 ASP A C 1
ATOM 6687 O O . ASP A 1 845 ? -12.958 29.808 6.305 1.00 84.38 845 ASP A O 1
ATOM 6691 N N . GLY A 1 846 ? -13.782 28.827 8.132 1.00 81.12 846 GLY A N 1
ATOM 6692 C CA . GLY A 1 846 ? -13.886 27.484 7.540 1.00 81.12 846 GLY A CA 1
ATOM 6693 C C . GLY A 1 846 ? -12.565 26.706 7.443 1.00 81.12 846 GLY A C 1
ATOM 6694 O O . GLY A 1 846 ? -12.584 25.514 7.131 1.00 81.12 846 GLY A O 1
ATOM 6695 N N . PHE A 1 847 ? -11.427 27.324 7.773 1.00 87.62 847 PHE A N 1
ATOM 6696 C CA . PHE A 1 847 ? -10.120 26.674 7.800 1.00 87.62 847 PHE A CA 1
ATOM 6697 C C . PHE A 1 847 ? -9.815 26.070 9.182 1.00 87.62 847 PHE A C 1
ATOM 6699 O O . PHE A 1 847 ? -9.939 26.765 10.195 1.00 87.62 847 PHE A O 1
ATOM 6706 N N . PRO A 1 848 ? -9.373 24.797 9.277 1.00 90.31 848 PRO A N 1
ATOM 6707 C CA . PRO A 1 848 ? -9.014 24.159 10.545 1.00 90.31 848 PRO A CA 1
ATOM 6708 C C . PRO A 1 848 ? -7.663 24.683 11.069 1.00 90.31 848 PRO A C 1
ATOM 6710 O O . PRO A 1 848 ? -6.638 23.996 11.015 1.00 90.31 848 PRO A O 1
ATOM 6713 N N . LEU A 1 849 ? -7.667 25.912 11.592 1.00 90.50 849 LEU A N 1
ATOM 6714 C CA . LEU A 1 849 ? -6.481 26.629 12.062 1.00 90.50 849 LEU A CA 1
ATOM 6715 C C . LEU A 1 849 ? -5.838 25.958 13.286 1.00 90.50 849 LEU A C 1
ATOM 6717 O O . LEU A 1 849 ? -4.615 25.835 13.344 1.00 90.50 849 LEU A O 1
ATOM 6721 N N . GLY A 1 850 ? -6.647 25.459 14.227 1.00 87.44 850 GLY A N 1
ATOM 6722 C CA . GLY A 1 850 ? -6.175 24.784 15.443 1.00 87.44 850 GLY A CA 1
ATOM 6723 C C . GLY A 1 850 ? -5.344 23.523 15.162 1.00 87.44 850 GLY A C 1
ATOM 6724 O O . GLY A 1 850 ? -4.189 23.442 15.597 1.00 87.44 850 GLY A O 1
ATOM 6725 N N . PRO A 1 851 ? -5.862 22.547 14.386 1.00 89.31 851 PRO A N 1
ATOM 6726 C CA . PRO A 1 851 ? -5.102 21.355 14.015 1.00 89.31 851 PRO A CA 1
ATOM 6727 C C . PRO A 1 851 ? -3.874 21.681 13.157 1.00 89.31 851 PRO A C 1
ATOM 6729 O O . PRO A 1 851 ? -2.837 21.025 13.284 1.00 89.31 851 PRO A O 1
ATOM 6732 N N . TRP A 1 852 ? -3.970 22.700 12.296 1.00 91.50 852 TRP A N 1
ATOM 6733 C CA . TRP A 1 852 ? -2.858 23.129 11.454 1.00 91.50 852 TRP A CA 1
ATOM 6734 C C . TRP A 1 852 ? -1.706 23.729 12.274 1.00 91.50 852 TRP A C 1
ATOM 6736 O O . TRP A 1 852 ? -0.573 23.268 12.125 1.00 91.50 852 TRP A O 1
ATOM 6746 N N . LEU A 1 853 ? -1.978 24.665 13.193 1.00 90.44 853 LEU A N 1
ATOM 6747 C CA . LEU A 1 853 ? -0.968 25.246 14.091 1.00 90.44 853 LEU A CA 1
ATOM 6748 C C . LEU A 1 853 ? -0.341 24.186 15.008 1.00 90.44 853 LEU A C 1
ATOM 6750 O O . LEU A 1 853 ? 0.873 24.191 15.210 1.00 90.44 853 LEU A O 1
ATOM 6754 N N . ALA A 1 854 ? -1.130 23.229 15.512 1.00 87.44 854 ALA A N 1
ATOM 6755 C CA . ALA A 1 854 ? -0.612 22.111 16.307 1.00 87.44 854 ALA A CA 1
ATOM 6756 C C . ALA A 1 854 ? 0.398 21.259 15.519 1.00 87.44 854 ALA A C 1
ATOM 6758 O O . ALA A 1 854 ? 1.441 20.870 16.049 1.00 87.44 854 ALA A O 1
ATOM 6759 N N . ARG A 1 855 ? 0.127 21.020 14.231 1.00 87.12 855 ARG A N 1
ATOM 6760 C CA . ARG A 1 855 ? 1.063 20.331 13.338 1.00 87.12 855 ARG A CA 1
ATOM 6761 C C . ARG A 1 855 ? 2.330 21.151 13.091 1.00 87.12 855 ARG A C 1
ATOM 6763 O O . ARG A 1 855 ? 3.407 20.565 13.097 1.00 87.12 855 ARG A O 1
ATOM 6770 N N . GLN A 1 856 ? 2.225 22.469 12.900 1.00 88.25 856 GLN A N 1
ATOM 6771 C CA . GLN A 1 856 ? 3.407 23.323 12.705 1.00 88.25 856 GLN A CA 1
ATOM 6772 C C . GLN A 1 856 ? 4.304 23.356 13.948 1.00 88.25 856 GLN A C 1
ATOM 6774 O O . GLN A 1 856 ? 5.517 23.239 13.820 1.00 88.25 856 GLN A O 1
ATOM 6779 N N . ARG A 1 857 ? 3.728 23.404 15.157 1.00 87.75 857 ARG A N 1
ATOM 6780 C CA . ARG A 1 857 ? 4.493 23.319 16.418 1.00 87.75 857 ARG A CA 1
ATOM 6781 C C . ARG A 1 857 ? 5.259 22.001 16.534 1.00 87.75 857 ARG A C 1
ATOM 6783 O O . ARG A 1 857 ? 6.440 22.003 16.866 1.00 87.75 857 ARG A O 1
ATOM 6790 N N . LEU A 1 858 ? 4.612 20.881 16.196 1.00 83.31 858 LEU A N 1
ATOM 6791 C CA . LEU A 1 858 ? 5.258 19.564 16.183 1.00 83.31 858 LEU A CA 1
ATOM 6792 C C . LEU A 1 858 ? 6.388 19.486 15.147 1.00 83.31 858 LEU A C 1
ATOM 6794 O O . LEU A 1 858 ? 7.419 18.867 15.402 1.00 83.31 858 LEU A O 1
ATOM 6798 N N . LEU A 1 859 ? 6.200 20.090 13.972 1.00 80.50 859 LEU A N 1
ATOM 6799 C CA . LEU A 1 859 ? 7.240 20.149 12.948 1.00 80.50 859 LEU A CA 1
ATOM 6800 C C . LEU A 1 859 ? 8.421 21.000 13.416 1.00 80.50 859 LEU A C 1
ATOM 6802 O O . LEU A 1 859 ? 9.548 20.532 13.317 1.00 80.50 859 LEU A O 1
ATOM 6806 N N . ALA A 1 860 ? 8.175 22.174 14.001 1.00 78.94 860 ALA A N 1
ATOM 6807 C CA . ALA A 1 860 ? 9.218 23.044 14.542 1.00 78.94 860 ALA A CA 1
ATOM 6808 C C . ALA A 1 860 ? 10.082 22.361 15.618 1.00 78.94 860 ALA A C 1
ATOM 6810 O O . ALA A 1 860 ? 11.273 22.635 15.697 1.00 78.94 860 ALA A O 1
ATOM 6811 N N . GLN A 1 861 ? 9.513 21.435 16.398 1.00 77.06 861 GLN A N 1
ATOM 6812 C CA . GLN A 1 861 ? 10.252 20.650 17.398 1.00 77.06 861 GLN A CA 1
ATOM 6813 C C . GLN A 1 861 ? 11.146 19.552 16.794 1.00 77.06 861 GLN A C 1
ATOM 6815 O O . GLN A 1 861 ? 12.084 19.109 17.448 1.00 77.06 861 GLN A O 1
ATOM 6820 N N . ASN A 1 862 ? 10.866 19.098 15.567 1.00 70.00 862 ASN A N 1
ATOM 6821 C CA . ASN A 1 862 ? 11.500 17.919 14.960 1.00 70.00 862 ASN A CA 1
ATOM 6822 C C . ASN A 1 862 ? 12.386 18.237 13.741 1.00 70.00 862 ASN A C 1
ATOM 6824 O O . ASN A 1 862 ? 12.904 17.320 13.102 1.00 70.00 862 ASN A O 1
ATOM 6828 N N . THR A 1 863 ? 12.535 19.506 13.357 1.00 59.72 863 THR A N 1
ATOM 6829 C CA . THR A 1 863 ? 13.219 19.886 12.111 1.00 59.72 863 THR A CA 1
ATOM 6830 C C . THR A 1 863 ? 14.578 20.528 12.353 1.00 59.72 863 THR A C 1
ATOM 6832 O O . THR A 1 863 ? 14.667 21.547 13.025 1.00 59.72 863 THR A O 1
ATOM 6835 N N . ASN A 1 864 ? 15.610 19.993 11.692 1.00 57.84 864 ASN A N 1
ATOM 6836 C CA . ASN A 1 864 ? 16.980 20.526 11.686 1.00 57.84 864 ASN A CA 1
ATOM 6837 C C . ASN A 1 864 ? 17.195 21.672 10.668 1.00 57.84 864 ASN A C 1
ATOM 6839 O O . ASN A 1 864 ? 18.321 22.109 10.452 1.00 57.84 864 ASN A O 1
ATOM 6843 N N . THR A 1 865 ? 16.140 22.118 9.976 1.00 54.50 865 THR A N 1
ATOM 6844 C CA . THR A 1 865 ? 16.218 23.096 8.878 1.00 54.50 865 THR A CA 1
ATOM 6845 C C . THR A 1 865 ? 15.139 24.175 9.048 1.00 54.50 865 THR A C 1
ATOM 6847 O O . THR A 1 865 ? 13.978 23.804 9.251 1.00 54.50 865 THR A O 1
ATOM 6850 N N . PRO A 1 866 ? 15.468 25.480 8.942 1.00 60.88 866 PRO A N 1
ATOM 6851 C CA . PRO A 1 866 ? 14.492 26.564 9.072 1.00 60.88 866 PRO A CA 1
ATOM 6852 C C . PRO A 1 866 ? 13.417 26.530 7.970 1.00 60.88 866 PRO A C 1
ATOM 6854 O O . PRO A 1 866 ? 13.708 26.316 6.792 1.00 60.88 866 PRO A O 1
ATOM 6857 N N . TYR A 1 867 ? 12.152 26.751 8.337 1.00 73.00 867 TYR A N 1
ATOM 6858 C CA . TYR A 1 867 ? 11.038 26.916 7.392 1.00 73.00 867 TYR A CA 1
ATOM 6859 C C . TYR A 1 867 ? 10.633 28.390 7.335 1.00 73.00 867 TYR A C 1
ATOM 6861 O O . TYR A 1 867 ? 10.364 28.981 8.382 1.00 73.00 867 TYR A O 1
ATOM 6869 N N . ALA A 1 868 ? 10.466 28.948 6.129 1.00 73.38 868 ALA A N 1
ATOM 6870 C CA . ALA A 1 868 ? 9.949 30.312 5.945 1.00 73.38 868 ALA A CA 1
ATOM 6871 C C . ALA A 1 868 ? 8.575 30.485 6.616 1.00 73.38 868 ALA A C 1
ATOM 6873 O O . ALA A 1 868 ? 8.274 31.522 7.201 1.00 73.38 868 ALA A O 1
ATOM 6874 N N . LEU A 1 869 ? 7.778 29.411 6.620 1.00 82.31 869 LEU A N 1
ATOM 6875 C CA . LEU A 1 869 ? 6.506 29.325 7.331 1.00 82.31 869 LEU A CA 1
ATOM 6876 C C . LEU A 1 869 ? 6.632 29.585 8.835 1.00 82.31 869 LEU A C 1
ATOM 6878 O O . LEU A 1 869 ? 5.821 30.312 9.398 1.00 82.31 869 LEU A O 1
ATOM 6882 N N . HIS A 1 870 ? 7.632 28.999 9.491 1.00 85.94 870 HIS A N 1
ATOM 6883 C CA . HIS A 1 870 ? 7.824 29.171 10.930 1.00 85.94 870 HIS A CA 1
ATOM 6884 C C . HIS A 1 870 ? 8.268 30.595 11.257 1.00 85.94 870 HIS A C 1
ATOM 6886 O O . HIS A 1 870 ? 7.784 31.161 12.227 1.00 85.94 870 HIS A O 1
ATOM 6892 N N . HIS A 1 871 ? 9.118 31.197 10.418 1.00 82.06 871 HIS A N 1
ATOM 6893 C CA . HIS A 1 871 ? 9.515 32.598 10.571 1.00 82.06 871 HIS A CA 1
ATOM 6894 C C . HIS A 1 871 ? 8.307 33.527 10.428 1.00 82.06 871 HIS A C 1
ATOM 6896 O O . HIS A 1 871 ? 8.095 34.377 11.286 1.00 82.06 871 HIS A O 1
ATOM 6902 N N . ALA A 1 872 ? 7.467 33.308 9.410 1.00 83.81 872 ALA A N 1
ATOM 6903 C CA . ALA A 1 872 ? 6.238 34.072 9.224 1.00 83.81 872 ALA A CA 1
ATOM 6904 C C . ALA A 1 872 ? 5.294 33.948 10.431 1.00 83.81 872 ALA A C 1
ATOM 6906 O O . ALA A 1 872 ? 4.745 34.949 10.877 1.00 83.81 872 ALA A O 1
ATOM 6907 N N . LEU A 1 873 ? 5.141 32.749 11.001 1.00 88.50 873 LEU A N 1
ATOM 6908 C CA . LEU A 1 873 ? 4.356 32.551 12.224 1.00 88.50 873 LEU A CA 1
ATOM 6909 C C . LEU A 1 873 ? 4.970 33.270 13.434 1.00 88.50 873 LEU A C 1
ATOM 6911 O O . LEU A 1 873 ? 4.226 33.884 14.193 1.00 88.50 873 LEU A O 1
ATOM 6915 N N . THR A 1 874 ? 6.299 33.268 13.578 1.00 87.81 874 THR A N 1
ATOM 6916 C CA . THR A 1 874 ? 7.011 34.011 14.634 1.00 87.81 874 THR A CA 1
ATOM 6917 C C . THR A 1 874 ? 6.831 35.520 14.506 1.00 87.81 874 THR A C 1
ATOM 6919 O O . THR A 1 874 ? 6.698 36.201 15.516 1.00 87.81 874 THR A O 1
ATOM 6922 N N . THR A 1 875 ? 6.782 36.056 13.285 1.00 88.12 875 THR A N 1
ATOM 6923 C CA . THR A 1 875 ? 6.484 37.478 13.062 1.00 88.12 875 THR A CA 1
ATOM 6924 C C . THR A 1 875 ? 5.052 37.832 13.464 1.00 88.12 875 THR A C 1
ATOM 6926 O O . THR A 1 875 ? 4.820 38.928 13.963 1.00 88.12 875 THR A O 1
ATOM 6929 N N . LEU A 1 876 ? 4.091 36.924 13.255 1.00 88.88 876 LEU A N 1
ATOM 6930 C CA . LEU A 1 876 ? 2.694 37.145 13.646 1.00 88.88 876 LEU A CA 1
ATOM 6931 C C . LEU A 1 876 ? 2.492 37.053 15.155 1.00 88.88 876 LEU A C 1
ATOM 6933 O O . LEU A 1 876 ? 1.751 37.843 15.728 1.00 88.88 876 LEU A O 1
ATOM 6937 N N . ASP A 1 877 ? 3.123 36.075 15.789 1.00 88.38 877 ASP A N 1
ATOM 6938 C CA . ASP A 1 877 ? 3.083 35.891 17.231 1.00 88.38 877 ASP A CA 1
ATOM 6939 C C . ASP A 1 877 ? 4.426 35.296 17.671 1.00 88.38 877 ASP A C 1
ATOM 6941 O O . ASP A 1 877 ? 4.665 34.114 17.419 1.00 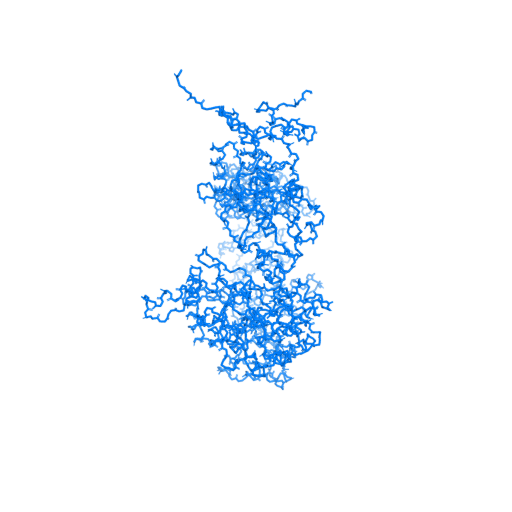88.38 877 ASP A O 1
ATOM 6945 N N . PRO A 1 878 ? 5.301 36.064 18.348 1.00 87.19 878 PRO A N 1
ATOM 6946 C CA . PRO A 1 878 ? 6.594 35.571 18.827 1.00 87.19 878 PRO A CA 1
ATOM 6947 C C . PRO A 1 878 ? 6.485 34.320 19.706 1.00 87.19 878 PRO A C 1
ATOM 6949 O O . PRO A 1 878 ? 7.435 33.545 19.814 1.00 87.19 878 PRO A O 1
ATOM 6952 N N . TRP A 1 879 ? 5.313 34.098 20.304 1.00 88.50 879 TRP A N 1
ATOM 6953 C CA . TRP A 1 879 ? 5.018 32.985 21.191 1.00 88.50 879 TRP A CA 1
ATOM 6954 C C . TRP A 1 879 ? 4.070 31.954 20.571 1.00 88.50 879 TRP A C 1
ATOM 6956 O O . TRP A 1 879 ? 3.504 31.128 21.287 1.00 88.50 879 TRP A O 1
ATOM 6966 N N . TRP A 1 880 ? 3.945 31.911 19.237 1.00 88.75 880 TRP A N 1
ATOM 6967 C CA . TRP A 1 880 ? 3.137 30.895 18.554 1.00 88.75 880 TRP A CA 1
ATOM 6968 C C . TRP A 1 880 ? 3.586 29.460 18.879 1.00 88.75 880 TRP A C 1
ATOM 6970 O O . TRP A 1 880 ? 2.753 28.551 18.844 1.00 88.75 880 TRP A O 1
ATOM 6980 N N . ASN A 1 881 ? 4.871 29.254 19.197 1.00 88.19 881 ASN A N 1
ATOM 6981 C CA . ASN A 1 881 ? 5.471 28.001 19.662 1.00 88.19 881 ASN A CA 1
ATOM 6982 C C . ASN A 1 881 ? 6.350 28.259 20.907 1.00 88.19 881 ASN A C 1
ATOM 6984 O O . ASN A 1 881 ? 7.572 28.353 20.787 1.00 88.19 881 ASN A O 1
ATOM 6988 N N . PRO A 1 882 ? 5.746 28.429 22.094 1.00 88.38 882 PRO A N 1
ATOM 6989 C CA . PRO A 1 882 ? 6.475 28.833 23.286 1.00 88.38 882 PRO A CA 1
ATOM 6990 C C . PRO A 1 882 ? 7.279 27.665 23.892 1.00 88.38 882 PRO A C 1
ATOM 6992 O O . PRO A 1 882 ? 6.885 26.507 23.736 1.00 88.38 882 PRO A O 1
ATOM 6995 N N . PRO A 1 883 ? 8.364 27.943 24.643 1.00 84.31 883 PRO A N 1
ATOM 6996 C CA . PRO A 1 883 ? 9.172 26.908 25.299 1.00 84.31 883 PRO A CA 1
ATOM 6997 C C . PRO A 1 883 ? 8.502 26.302 26.548 1.00 84.31 883 PRO A C 1
ATOM 6999 O O . PRO A 1 883 ? 8.989 25.319 27.100 1.00 84.31 883 PRO A O 1
ATOM 7002 N N . TRP A 1 884 ? 7.381 26.867 27.001 1.00 87.31 884 TRP A N 1
ATOM 7003 C CA . TRP A 1 884 ? 6.564 26.362 28.107 1.00 87.31 884 TRP A CA 1
ATOM 7004 C C . TRP A 1 884 ? 5.296 25.659 27.596 1.00 87.31 884 TRP A C 1
ATOM 7006 O O . TRP A 1 884 ? 4.930 25.786 26.424 1.00 87.31 884 TRP A O 1
ATOM 7016 N N . PRO A 1 885 ? 4.567 24.925 28.458 1.00 86.75 885 PRO A N 1
ATOM 7017 C CA . PRO A 1 885 ? 3.366 24.217 28.039 1.00 86.75 885 PRO A CA 1
ATOM 7018 C C . PRO A 1 885 ? 2.336 25.134 27.363 1.00 86.75 885 PRO A C 1
ATOM 7020 O O . PRO A 1 885 ? 1.892 26.126 27.936 1.00 86.75 885 PRO A O 1
ATOM 7023 N N . TYR A 1 886 ? 1.901 24.773 26.153 1.00 85.31 886 TYR A N 1
ATOM 7024 C CA . TYR A 1 886 ? 1.035 25.626 25.327 1.00 85.31 886 TYR A CA 1
ATOM 7025 C C . TYR A 1 886 ? -0.304 25.993 25.991 1.00 85.31 886 TYR A C 1
ATOM 7027 O O . TYR A 1 886 ? -0.840 27.078 25.781 1.00 85.31 886 TYR A O 1
ATOM 7035 N N . HIS A 1 887 ? -0.823 25.124 26.858 1.00 85.25 887 HIS A N 1
ATOM 7036 C CA . HIS A 1 887 ? -2.017 25.428 27.640 1.00 85.25 887 HIS A CA 1
ATOM 7037 C C . HIS A 1 887 ? -1.833 26.630 28.569 1.00 85.25 887 HIS A C 1
ATOM 7039 O O . HIS A 1 887 ? -2.730 27.459 28.656 1.00 85.25 887 HIS A O 1
ATOM 7045 N N . TRP A 1 888 ? -0.664 26.754 29.211 1.00 90.19 888 TRP A N 1
ATOM 7046 C CA . TRP A 1 888 ? -0.333 27.901 30.052 1.00 90.19 888 TRP A CA 1
ATOM 7047 C C . TRP A 1 888 ? -0.376 29.178 29.221 1.00 90.19 888 TRP A C 1
ATOM 7049 O O . TRP A 1 888 ? -0.969 30.169 29.634 1.00 90.19 888 TRP A O 1
ATOM 7059 N N . HIS A 1 889 ? 0.187 29.121 28.010 1.00 89.88 889 HIS A N 1
ATOM 7060 C CA . HIS A 1 889 ? 0.240 30.263 27.105 1.00 89.88 889 HIS A CA 1
ATOM 7061 C C . HIS A 1 889 ? -1.153 30.751 26.710 1.00 89.88 889 HIS A C 1
ATOM 7063 O O . HIS A 1 889 ? -1.422 31.947 26.667 1.00 89.88 889 HIS A O 1
ATOM 7069 N N . ARG A 1 890 ? -2.071 29.817 26.476 1.00 87.75 890 ARG A N 1
ATOM 7070 C CA . ARG A 1 890 ? -3.451 30.141 26.140 1.00 87.75 890 ARG A CA 1
ATOM 7071 C C . ARG A 1 890 ? -4.238 30.685 27.331 1.00 87.75 890 ARG A C 1
ATOM 7073 O O . ARG A 1 890 ? -4.995 31.632 27.156 1.00 87.75 890 ARG A O 1
ATOM 7080 N N . THR A 1 891 ? -4.047 30.129 28.529 1.00 89.00 891 THR A N 1
ATOM 7081 C CA . THR A 1 891 ? -4.665 30.673 29.748 1.00 89.00 891 THR A CA 1
ATOM 7082 C C . THR A 1 891 ? -4.159 32.086 30.047 1.00 89.00 891 THR A C 1
ATOM 7084 O O . THR A 1 891 ? -4.948 32.938 30.443 1.00 89.00 891 THR A O 1
ATOM 7087 N N . TYR A 1 892 ? -2.881 32.370 29.773 1.00 90.31 892 TYR A N 1
ATOM 7088 C CA . TYR A 1 892 ? -2.334 33.726 29.840 1.00 90.31 892 TYR A CA 1
ATOM 7089 C C . TYR A 1 892 ? -3.044 34.690 28.876 1.00 90.31 892 TYR A C 1
ATOM 7091 O O . TYR A 1 892 ? -3.466 35.759 29.302 1.00 90.31 892 TYR A O 1
ATOM 7099 N N . HIS A 1 893 ? -3.236 34.320 27.604 1.00 88.31 893 HIS A N 1
ATOM 7100 C CA . HIS A 1 893 ? -3.937 35.192 26.649 1.00 88.31 893 HIS A CA 1
ATOM 7101 C C . HIS A 1 893 ? -5.405 35.425 27.023 1.00 88.31 893 HIS A C 1
ATOM 7103 O O . HIS A 1 893 ? -5.889 36.540 26.862 1.00 88.31 893 HIS A O 1
ATOM 7109 N N . GLN A 1 894 ? -6.079 34.425 27.602 1.00 86.19 894 GLN A N 1
ATOM 7110 C CA . GLN A 1 894 ? -7.416 34.602 28.184 1.00 86.19 894 GLN A CA 1
ATOM 7111 C C . GLN A 1 894 ? -7.392 35.593 29.359 1.00 86.19 894 GLN A C 1
ATOM 7113 O O . GLN A 1 894 ? -8.230 36.488 29.428 1.00 86.19 894 GLN A O 1
ATOM 7118 N N . ALA A 1 895 ? -6.419 35.475 30.269 1.00 86.81 895 ALA A N 1
ATOM 7119 C CA . ALA A 1 895 ? -6.254 36.419 31.376 1.00 86.81 895 ALA A CA 1
ATOM 7120 C C . ALA A 1 895 ? -5.961 37.846 30.881 1.00 86.81 895 ALA A C 1
ATOM 7122 O O . ALA A 1 895 ? -6.543 38.801 31.389 1.00 86.81 895 ALA A O 1
ATOM 7123 N N . ARG A 1 896 ? -5.114 37.982 29.854 1.00 88.19 896 ARG A N 1
ATOM 7124 C CA . ARG A 1 896 ? -4.778 39.258 29.210 1.00 88.19 896 ARG A CA 1
ATOM 7125 C C . ARG A 1 896 ? -5.988 39.918 28.563 1.00 88.19 896 ARG A C 1
ATOM 7127 O O . ARG A 1 896 ? -6.161 41.119 28.706 1.00 88.19 896 ARG A O 1
ATOM 7134 N N . GLU A 1 897 ? -6.832 39.153 27.877 1.00 84.44 897 GLU A N 1
ATOM 7135 C CA . GLU A 1 897 ? -8.059 39.672 27.265 1.00 84.44 897 GLU A CA 1
ATOM 7136 C C . GLU A 1 897 ? -9.033 40.208 28.324 1.00 84.44 897 GLU A C 1
ATOM 7138 O O . GLU A 1 897 ? -9.536 41.322 28.185 1.00 84.44 897 GLU A O 1
ATOM 7143 N N . HIS A 1 898 ? -9.236 39.478 29.426 1.00 84.44 898 HIS A N 1
ATOM 7144 C CA . HIS A 1 898 ? -10.054 39.951 30.550 1.00 84.44 898 HIS A CA 1
ATOM 7145 C C . HIS A 1 898 ? -9.477 41.209 31.214 1.00 84.44 898 HIS A C 1
ATOM 7147 O O . HIS A 1 898 ? -10.225 42.142 31.504 1.00 84.44 898 HIS A O 1
ATOM 7153 N N . HIS A 1 899 ? -8.155 41.255 31.408 1.00 85.88 899 HIS A N 1
ATOM 7154 C CA . HIS A 1 899 ? -7.449 42.416 31.956 1.00 85.88 899 HIS A CA 1
ATOM 7155 C C . HIS A 1 899 ? -7.585 43.646 31.043 1.00 85.88 899 HIS A C 1
ATOM 7157 O O . HIS A 1 899 ? -8.031 44.696 31.498 1.00 85.88 899 HIS A O 1
ATOM 7163 N N . HIS A 1 900 ? -7.330 43.500 29.739 1.00 82.56 900 HIS A N 1
ATOM 7164 C CA . HIS A 1 900 ? -7.435 44.588 28.758 1.00 82.56 900 HIS A CA 1
ATOM 7165 C C . HIS A 1 900 ? -8.872 45.092 28.556 1.00 82.56 900 HIS A C 1
ATOM 7167 O O . HIS A 1 900 ? -9.081 46.280 28.326 1.00 82.56 900 HIS A O 1
ATOM 7173 N N . THR A 1 901 ? -9.868 44.203 28.609 1.00 82.12 901 THR A N 1
ATOM 7174 C CA . THR A 1 901 ? -11.286 44.570 28.434 1.00 82.12 901 THR A CA 1
ATOM 7175 C C . THR A 1 901 ? -11.936 45.096 29.716 1.00 82.12 901 THR A C 1
ATOM 7177 O O . THR A 1 901 ? -13.096 45.509 29.678 1.00 82.12 901 THR A O 1
ATOM 7180 N N . GLY A 1 902 ? -11.223 45.081 30.851 1.00 77.31 902 GLY A N 1
ATOM 7181 C CA . GLY A 1 902 ? -11.756 45.473 32.160 1.00 77.31 902 GLY A CA 1
ATOM 7182 C C . GLY A 1 902 ? -12.884 44.563 32.661 1.00 77.31 902 GLY A C 1
ATOM 7183 O O . GLY A 1 902 ? -13.660 44.954 33.533 1.00 77.31 902 GLY A O 1
ATOM 7184 N N . GLN A 1 903 ? -13.018 43.363 32.090 1.00 79.56 903 GLN A N 1
ATOM 7185 C CA . GLN A 1 903 ? -14.057 42.415 32.471 1.00 79.56 903 GLN A CA 1
ATOM 7186 C C . GLN A 1 903 ? -13.725 41.744 33.813 1.00 79.56 903 GLN A C 1
ATOM 7188 O O . GLN A 1 903 ? -12.552 41.533 34.122 1.00 79.56 903 GLN A O 1
ATOM 7193 N N . PRO A 1 904 ? -14.736 41.327 34.601 1.00 79.31 904 PRO A N 1
ATOM 7194 C CA . PRO A 1 904 ? -14.497 40.607 35.847 1.00 79.31 904 PRO A CA 1
ATOM 7195 C C . PRO A 1 904 ? -13.700 39.324 35.584 1.00 79.31 904 PRO A C 1
ATOM 7197 O O . PRO A 1 904 ? -14.147 38.470 34.816 1.00 79.31 904 PRO A O 1
ATOM 7200 N N . THR A 1 905 ? -12.540 39.173 36.229 1.00 80.62 905 THR A N 1
ATOM 7201 C CA . THR A 1 905 ? -11.690 37.985 36.078 1.00 80.62 905 THR A CA 1
ATOM 7202 C C . THR A 1 905 ? -12.418 36.743 36.611 1.00 80.62 905 THR A C 1
ATOM 7204 O O . THR A 1 905 ? -12.713 36.682 37.807 1.00 80.62 905 THR A O 1
ATOM 7207 N N . PRO A 1 906 ? -12.694 35.725 35.774 1.00 85.94 906 PRO A N 1
ATOM 7208 C CA . PRO A 1 906 ? -13.343 34.490 36.202 1.00 85.94 906 PRO A CA 1
ATOM 7209 C C . PRO A 1 906 ? -12.577 33.784 37.337 1.00 85.94 906 PRO A C 1
ATOM 7211 O O . PRO A 1 906 ? -11.342 33.800 37.327 1.00 85.94 906 PRO A O 1
ATOM 7214 N N . PRO A 1 907 ? -13.258 33.053 38.245 1.00 82.88 907 PRO A N 1
ATOM 7215 C CA . PRO A 1 907 ? -12.608 32.339 39.353 1.00 82.88 907 PRO A CA 1
ATOM 7216 C C . PRO A 1 907 ? -11.489 31.383 38.911 1.00 82.88 907 PRO A C 1
ATOM 7218 O O . PRO A 1 907 ? -10.485 31.226 39.597 1.00 82.88 907 PRO A O 1
ATOM 7221 N N . ALA A 1 908 ? -11.627 30.773 37.730 1.00 81.88 908 ALA A N 1
ATOM 7222 C CA . ALA A 1 908 ? -10.604 29.900 37.156 1.00 81.88 908 ALA A CA 1
ATOM 7223 C C . ALA A 1 908 ? -9.323 30.656 36.751 1.00 81.88 908 ALA A C 1
ATOM 7225 O O . ALA A 1 908 ? -8.226 30.118 36.890 1.00 81.88 908 ALA A O 1
ATOM 7226 N N . LEU A 1 909 ? -9.450 31.899 36.269 1.00 86.31 909 LEU A N 1
ATOM 7227 C CA . LEU A 1 909 ? -8.311 32.753 35.922 1.00 86.31 909 LEU A CA 1
ATOM 7228 C C . LEU A 1 909 ? -7.666 33.365 37.172 1.00 86.31 909 LEU A C 1
ATOM 7230 O O . LEU A 1 909 ? -6.444 33.479 37.216 1.00 86.31 909 LEU A O 1
ATOM 7234 N N . GLN A 1 910 ? -8.452 33.659 38.215 1.00 85.69 910 GLN A N 1
ATOM 7235 C CA . GLN A 1 910 ? -7.929 34.043 39.534 1.00 85.69 910 GLN A CA 1
ATOM 7236 C C . GLN A 1 910 ? -7.111 32.907 40.163 1.00 85.69 910 GLN A C 1
ATOM 7238 O O . GLN A 1 910 ? -5.946 33.105 40.496 1.00 85.69 910 GLN A O 1
ATOM 7243 N N . GLN A 1 911 ? -7.664 31.689 40.211 1.00 88.12 911 GLN A N 1
ATOM 7244 C CA . GLN A 1 911 ? -6.946 30.509 40.701 1.00 88.12 911 GLN A CA 1
ATOM 7245 C C . GLN A 1 911 ? -5.668 30.244 39.892 1.00 88.12 911 GLN A C 1
ATOM 7247 O O . GLN A 1 911 ? -4.628 29.900 40.452 1.00 88.12 911 GLN A O 1
ATOM 7252 N N . TRP A 1 912 ? -5.722 30.407 38.566 1.00 92.75 912 TRP A N 1
ATOM 7253 C CA . TRP A 1 912 ? -4.538 30.285 37.720 1.00 92.75 912 TRP A CA 1
ATOM 7254 C C . TRP A 1 912 ? -3.479 31.344 38.054 1.00 92.75 912 TRP A C 1
ATOM 7256 O O . TRP A 1 912 ? -2.304 30.981 38.148 1.00 92.75 912 TRP A O 1
ATOM 7266 N N . ALA A 1 913 ? -3.876 32.602 38.277 1.00 88.31 913 ALA A N 1
ATOM 7267 C CA . ALA A 1 913 ? -2.977 33.685 38.675 1.00 88.31 913 ALA A CA 1
ATOM 7268 C C . ALA A 1 913 ? -2.309 33.398 40.030 1.00 88.31 913 ALA A C 1
ATOM 7270 O O . ALA A 1 913 ? -1.090 33.507 40.132 1.00 88.31 913 ALA A O 1
ATOM 7271 N N . ASP A 1 914 ? -3.056 32.927 41.033 1.00 87.56 914 ASP A N 1
ATOM 7272 C CA . ASP A 1 914 ? -2.514 32.558 42.352 1.00 87.56 914 ASP A CA 1
ATOM 7273 C C . ASP A 1 914 ? -1.501 31.406 42.271 1.00 87.56 914 ASP A C 1
ATOM 7275 O O . ASP A 1 914 ? -0.452 31.418 42.926 1.00 87.56 914 ASP A O 1
ATOM 7279 N N . ILE A 1 915 ? -1.760 30.427 41.398 1.00 88.62 915 ILE A N 1
ATOM 7280 C CA . ILE A 1 915 ? -0.801 29.355 41.102 1.00 88.62 915 ILE A CA 1
ATOM 7281 C C . ILE A 1 915 ? 0.485 29.924 40.485 1.00 88.62 915 ILE A C 1
ATOM 7283 O O . ILE A 1 915 ? 1.562 29.401 40.762 1.00 88.62 915 ILE A O 1
ATOM 7287 N N . GLN A 1 916 ? 0.409 30.985 39.674 1.00 90.25 916 GLN A N 1
ATOM 7288 C CA . GLN A 1 916 ? 1.612 31.607 39.112 1.00 90.25 916 GLN A CA 1
ATOM 7289 C C . GLN A 1 916 ? 2.403 32.374 40.175 1.00 90.25 916 GLN A C 1
ATOM 7291 O O . GLN A 1 916 ? 3.623 32.250 40.210 1.00 90.25 916 GLN A O 1
ATOM 7296 N N . ARG A 1 917 ? 1.724 33.095 41.080 1.00 89.19 917 ARG A N 1
ATOM 7297 C CA . ARG A 1 917 ? 2.371 33.814 42.194 1.00 89.19 917 ARG A CA 1
ATOM 7298 C C . ARG A 1 917 ? 3.127 32.872 43.130 1.00 89.19 917 ARG A C 1
ATOM 7300 O O . ARG A 1 917 ? 4.242 33.170 43.531 1.00 89.19 917 ARG A O 1
ATOM 7307 N N . THR A 1 918 ? 2.545 31.711 43.436 1.00 87.38 918 THR A N 1
ATOM 7308 C CA . THR A 1 918 ? 3.164 30.691 44.309 1.00 87.38 918 THR A CA 1
ATOM 7309 C C . THR A 1 918 ? 4.293 29.908 43.644 1.00 87.38 918 THR A C 1
ATOM 7311 O O . THR A 1 918 ? 5.129 29.330 44.332 1.00 87.38 918 THR A O 1
ATOM 7314 N N . ARG A 1 919 ? 4.320 29.856 42.311 1.00 87.19 919 ARG A N 1
ATOM 7315 C CA . ARG A 1 919 ? 5.320 29.117 41.526 1.00 87.19 919 ARG A CA 1
ATOM 7316 C C . ARG A 1 919 ? 6.274 30.038 40.783 1.00 87.19 919 ARG A C 1
ATOM 7318 O O . ARG A 1 919 ? 6.903 29.595 39.827 1.00 87.19 919 ARG A O 1
ATOM 7325 N N . TRP A 1 920 ? 6.375 31.295 41.206 1.00 87.75 920 TRP A N 1
ATOM 7326 C CA . TRP A 1 920 ? 7.117 32.317 40.482 1.00 87.75 920 TRP A CA 1
ATOM 7327 C C . TRP A 1 920 ? 8.556 31.876 40.179 1.00 87.75 920 TRP A C 1
ATOM 7329 O O . TRP A 1 920 ? 8.983 31.952 39.031 1.00 87.75 920 TRP A O 1
ATOM 7339 N N . ASP A 1 921 ? 9.248 31.271 41.147 1.00 86.31 921 ASP A N 1
ATOM 7340 C CA . ASP A 1 921 ? 10.654 30.850 41.023 1.00 86.31 921 ASP A CA 1
ATOM 7341 C C . ASP A 1 921 ? 10.915 29.735 39.995 1.00 86.31 921 ASP A C 1
ATOM 7343 O O . ASP A 1 921 ? 12.049 29.549 39.560 1.00 86.31 921 ASP A O 1
ATOM 7347 N N . ILE A 1 922 ? 9.883 28.985 39.590 1.00 85.94 922 ILE A N 1
ATOM 7348 C CA . ILE A 1 922 ? 10.004 27.895 38.604 1.00 85.94 922 ILE A CA 1
ATOM 7349 C C . ILE A 1 922 ? 9.469 28.276 37.217 1.00 85.94 922 ILE A C 1
ATOM 7351 O O . ILE A 1 922 ? 9.454 27.439 36.311 1.00 85.94 922 ILE A O 1
ATOM 7355 N N . LEU A 1 923 ? 8.994 29.513 37.047 1.00 87.00 923 LEU A N 1
ATOM 7356 C CA . LEU A 1 923 ? 8.542 30.025 35.758 1.00 87.00 923 LEU A CA 1
ATOM 7357 C C . LEU A 1 923 ? 9.728 30.468 34.899 1.00 87.00 923 LEU A C 1
ATOM 7359 O O . LEU A 1 923 ? 10.751 30.945 35.383 1.00 87.00 923 LEU A O 1
ATOM 7363 N N . HIS A 1 924 ? 9.567 30.330 33.587 1.00 87.88 924 HIS A N 1
ATOM 7364 C CA . HIS A 1 924 ? 10.538 30.819 32.618 1.00 87.88 924 HIS A CA 1
ATOM 7365 C C . HIS A 1 924 ? 10.651 32.357 32.723 1.00 87.88 924 HIS A C 1
ATOM 7367 O O . HIS A 1 924 ? 9.619 33.012 32.879 1.00 87.88 924 HIS A O 1
ATOM 7373 N N . PRO A 1 925 ? 11.835 32.979 32.561 1.00 86.50 925 PRO A N 1
ATOM 7374 C CA . PRO A 1 925 ? 12.001 34.432 32.730 1.00 86.50 925 PRO A CA 1
ATOM 7375 C C . PRO A 1 925 ? 11.029 35.282 31.891 1.00 86.50 925 PRO A C 1
ATOM 7377 O O . PRO A 1 925 ? 10.478 36.282 32.342 1.00 86.50 925 PRO A O 1
ATOM 7380 N N . GLN A 1 926 ? 10.737 34.852 30.665 1.00 87.56 926 GLN A N 1
ATOM 7381 C CA . GLN A 1 926 ? 9.760 35.512 29.795 1.00 87.56 926 GLN A CA 1
ATOM 7382 C C . GLN A 1 926 ? 8.308 35.310 30.257 1.00 87.56 926 GLN A C 1
ATOM 7384 O O . GLN A 1 926 ? 7.472 36.161 29.972 1.00 87.56 926 GLN A O 1
ATOM 7389 N N . GLN A 1 927 ? 7.993 34.250 31.011 1.00 90.69 927 GLN A N 1
ATOM 7390 C CA . GLN A 1 927 ? 6.693 34.122 31.678 1.00 90.69 927 GLN A CA 1
ATOM 7391 C C . GLN A 1 927 ? 6.544 35.146 32.807 1.00 90.69 927 GLN A C 1
ATOM 7393 O O . GLN A 1 927 ? 5.445 35.668 32.962 1.00 90.69 927 GLN A O 1
ATOM 7398 N N . HIS A 1 928 ? 7.616 35.498 33.537 1.00 89.44 928 HIS A N 1
ATOM 7399 C CA . HIS A 1 928 ? 7.575 36.610 34.504 1.00 89.44 928 HIS A CA 1
ATOM 7400 C C . HIS A 1 928 ? 7.188 37.908 33.810 1.00 89.44 928 HIS A C 1
ATOM 7402 O O . HIS A 1 928 ? 6.237 38.561 34.224 1.00 89.44 928 HIS A O 1
ATOM 7408 N N . HIS A 1 929 ? 7.870 38.232 32.708 1.00 87.50 929 HIS A N 1
ATOM 7409 C CA . HIS A 1 929 ? 7.577 39.436 31.937 1.00 87.50 929 HIS A CA 1
ATOM 7410 C C . HIS A 1 929 ? 6.119 39.454 31.455 1.00 87.50 929 HIS A C 1
ATOM 7412 O O . HIS A 1 929 ? 5.395 40.410 31.722 1.00 87.50 929 HIS A O 1
ATOM 7418 N N . LEU A 1 930 ? 5.647 38.365 30.838 1.00 89.56 930 LEU A N 1
ATOM 7419 C CA . LEU A 1 930 ? 4.255 38.247 30.398 1.00 89.56 930 LEU A CA 1
ATOM 7420 C C . LEU A 1 930 ? 3.268 38.424 31.564 1.00 89.56 930 LEU A C 1
ATOM 7422 O O . LEU A 1 930 ? 2.322 39.192 31.440 1.00 89.56 930 LEU A O 1
ATOM 7426 N N . LEU A 1 931 ? 3.491 37.796 32.717 1.00 91.62 931 LEU A N 1
ATOM 7427 C CA . LEU A 1 931 ? 2.611 37.946 33.882 1.00 91.62 931 LEU A CA 1
ATOM 7428 C C . LEU A 1 931 ? 2.603 39.375 34.440 1.00 91.62 931 LEU A C 1
ATOM 7430 O O . LEU A 1 931 ? 1.533 39.894 34.753 1.00 91.62 931 LEU A O 1
ATOM 7434 N N . THR A 1 932 ? 3.756 40.046 34.476 1.00 90.56 932 THR A N 1
ATOM 7435 C CA . THR A 1 932 ? 3.824 41.449 34.909 1.00 90.56 932 THR A CA 1
ATOM 7436 C C . THR A 1 932 ? 3.078 42.402 33.975 1.00 90.56 932 THR A C 1
ATOM 7438 O O . THR A 1 932 ? 2.560 43.403 34.449 1.00 90.56 932 THR A O 1
ATOM 7441 N N . THR A 1 933 ? 2.945 42.089 32.675 1.00 88.94 933 THR A N 1
ATOM 7442 C CA . THR A 1 933 ? 2.163 42.930 31.737 1.00 88.94 933 THR A CA 1
ATOM 7443 C C . THR A 1 933 ? 0.656 42.931 32.003 1.00 88.94 933 THR A C 1
ATOM 7445 O O . THR A 1 933 ? -0.047 43.769 31.451 1.00 88.94 933 THR A O 1
ATOM 7448 N N . ILE A 1 934 ? 0.160 42.006 32.830 1.00 89.75 934 ILE A N 1
ATOM 7449 C CA . ILE A 1 934 ? -1.253 41.902 33.227 1.00 89.75 934 ILE A CA 1
ATOM 7450 C C . ILE A 1 934 ? -1.421 42.049 34.751 1.00 89.75 934 ILE A C 1
ATOM 7452 O O . ILE A 1 934 ? -2.332 41.465 35.336 1.00 89.75 934 ILE A O 1
ATOM 7456 N N . ASP A 1 935 ? -0.506 42.784 35.395 1.00 88.06 935 ASP A N 1
ATOM 7457 C CA . ASP A 1 935 ? -0.474 43.093 36.836 1.00 88.06 935 ASP A CA 1
ATOM 7458 C C . ASP A 1 935 ? -0.426 41.867 37.774 1.00 88.06 935 ASP A C 1
ATOM 7460 O O . ASP A 1 935 ? -0.891 41.893 38.919 1.00 88.06 935 ASP A O 1
ATOM 7464 N N . ILE A 1 936 ? 0.162 40.754 37.317 1.00 88.44 936 ILE A N 1
ATOM 7465 C CA . ILE A 1 936 ? 0.453 39.596 38.171 1.00 88.44 936 ILE A CA 1
ATOM 7466 C C . ILE A 1 936 ? 1.914 39.672 38.615 1.00 88.44 936 ILE A C 1
ATOM 7468 O O . ILE A 1 936 ? 2.833 39.426 37.835 1.00 88.44 936 ILE A O 1
ATOM 7472 N N . HIS A 1 937 ? 2.107 39.975 39.896 1.00 86.88 937 HIS A N 1
ATOM 7473 C CA . HIS A 1 937 ? 3.409 40.064 40.558 1.00 86.88 937 HIS A CA 1
ATOM 7474 C C . HIS A 1 937 ? 3.631 38.887 41.520 1.00 86.88 937 HIS A C 1
ATOM 7476 O O . HIS A 1 937 ? 2.645 38.310 41.994 1.00 86.88 937 HIS A O 1
ATOM 7482 N N . PRO A 1 938 ? 4.894 38.524 41.822 1.00 85.88 938 PRO A N 1
ATOM 7483 C CA . PRO A 1 938 ? 5.191 37.553 42.869 1.00 85.88 938 PRO A CA 1
ATOM 7484 C C . PRO A 1 938 ? 4.628 38.030 44.209 1.00 85.88 938 PRO A C 1
ATOM 7486 O O . PRO A 1 938 ? 4.515 39.233 44.453 1.00 85.88 938 PRO A O 1
ATOM 7489 N N . ASN A 1 939 ? 4.283 37.083 45.080 1.00 76.06 939 ASN A N 1
ATOM 7490 C CA . ASN A 1 939 ? 3.997 37.431 46.467 1.00 76.06 939 ASN A CA 1
ATOM 7491 C C . ASN A 1 939 ? 5.304 37.917 47.129 1.00 76.06 939 ASN A C 1
ATOM 7493 O O . ASN A 1 939 ? 6.349 37.330 46.840 1.00 76.06 939 ASN A O 1
ATOM 7497 N N . PRO A 1 940 ? 5.259 38.983 47.946 1.00 56.81 940 PRO A N 1
ATOM 7498 C CA . PRO A 1 940 ? 6.434 39.521 48.629 1.00 56.81 940 PRO A CA 1
ATOM 7499 C C . PRO A 1 940 ? 7.076 38.535 49.608 1.00 56.81 940 PRO A C 1
ATOM 7501 O O . PRO A 1 940 ? 6.351 37.655 50.135 1.00 56.81 940 PRO A O 1
#